Protein AF-A0A662S713-F1 (afdb_monomer)

Structure (mmCIF, N/CA/C/O backbone):
data_AF-A0A662S713-F1
#
_entry.id   AF-A0A662S713-F1
#
loop_
_atom_site.group_PDB
_atom_site.id
_atom_site.type_symbol
_atom_site.label_atom_id
_atom_site.label_alt_id
_atom_site.label_comp_id
_atom_site.label_asym_id
_atom_site.label_entity_id
_atom_site.label_seq_id
_atom_site.pdbx_PDB_ins_code
_atom_site.Cartn_x
_atom_site.Cartn_y
_atom_site.Cartn_z
_atom_site.occupancy
_atom_site.B_iso_or_equiv
_atom_site.auth_seq_id
_atom_site.auth_comp_id
_atom_site.auth_asym_id
_atom_site.auth_atom_id
_atom_site.pdbx_PDB_model_num
ATOM 1 N N . MET A 1 1 ? -29.909 43.912 -51.258 1.00 40.72 1 MET A N 1
ATOM 2 C CA . MET A 1 1 ? -30.857 43.928 -50.119 1.00 40.72 1 MET A CA 1
ATOM 3 C C . MET A 1 1 ? -31.923 42.870 -50.353 1.00 40.72 1 MET A C 1
ATOM 5 O O . MET A 1 1 ? -32.490 42.876 -51.433 1.00 40.72 1 MET A O 1
ATOM 9 N N . ARG A 1 2 ? -32.178 42.007 -49.358 1.00 37.59 2 ARG A N 1
ATOM 10 C CA . ARG A 1 2 ? -33.343 41.101 -49.259 1.00 37.59 2 ARG A CA 1
ATOM 11 C C . ARG A 1 2 ? -33.562 40.145 -50.448 1.00 37.59 2 ARG A C 1
ATOM 13 O O . ARG A 1 2 ? -34.170 40.538 -51.433 1.00 37.59 2 ARG A O 1
ATOM 20 N N . SER A 1 3 ? -33.108 38.889 -50.315 1.00 39.62 3 SER A N 1
ATOM 21 C CA . SER A 1 3 ? -33.811 37.672 -50.821 1.00 39.62 3 SER A CA 1
ATOM 22 C C . SER A 1 3 ? -32.956 36.393 -50.971 1.00 39.62 3 SER A C 1
ATOM 24 O O . SER A 1 3 ? -33.440 35.416 -51.536 1.00 39.62 3 SER A O 1
ATOM 26 N N . ARG A 1 4 ? -31.733 36.310 -50.419 1.00 34.38 4 ARG A N 1
ATOM 27 C CA . ARG A 1 4 ? -30.998 35.020 -50.317 1.00 34.38 4 ARG A CA 1
ATOM 28 C C . ARG A 1 4 ? -30.637 34.549 -48.900 1.00 34.38 4 ARG A C 1
ATOM 30 O O . ARG A 1 4 ? -30.111 33.459 -48.754 1.00 34.38 4 ARG A O 1
ATOM 37 N N . LEU A 1 5 ? -31.048 35.287 -47.865 1.00 37.44 5 LEU A N 1
ATOM 38 C CA . LEU A 1 5 ? -30.897 34.924 -46.442 1.00 37.44 5 LEU A CA 1
ATOM 39 C C . LEU A 1 5 ? -32.191 34.380 -45.790 1.00 37.44 5 LEU A C 1
ATOM 41 O O . LEU A 1 5 ? -32.257 34.226 -44.581 1.00 37.44 5 LEU A O 1
ATOM 45 N N . GLN A 1 6 ? -33.229 34.065 -46.577 1.00 35.69 6 GLN A N 1
ATOM 46 C CA . GLN A 1 6 ? -34.530 33.578 -46.074 1.00 35.69 6 GLN A CA 1
ATOM 47 C C . GLN A 1 6 ? -34.853 32.115 -46.431 1.00 35.69 6 GLN A C 1
ATOM 49 O O . GLN A 1 6 ? -35.952 31.652 -46.145 1.00 35.69 6 GLN A O 1
ATOM 54 N N . ARG A 1 7 ? -33.916 31.369 -47.037 1.00 37.66 7 ARG A N 1
ATOM 55 C CA . ARG A 1 7 ? -34.131 29.957 -47.424 1.00 37.66 7 ARG A CA 1
ATOM 56 C C . ARG A 1 7 ? -33.359 28.918 -46.603 1.00 37.66 7 ARG A C 1
ATOM 58 O O . ARG A 1 7 ? -33.592 27.739 -46.814 1.00 37.66 7 ARG A O 1
ATOM 65 N N . VAL A 1 8 ? -32.534 29.328 -45.637 1.00 37.62 8 VAL A N 1
ATOM 66 C CA . VAL A 1 8 ? -31.865 28.396 -44.699 1.00 37.62 8 VAL A CA 1
ATOM 67 C C . VAL A 1 8 ? -32.557 28.362 -43.325 1.00 37.62 8 VAL A C 1
ATOM 69 O O . VAL A 1 8 ? -32.445 27.386 -42.602 1.00 37.62 8 VAL A O 1
ATOM 72 N N . PHE A 1 9 ? -33.396 29.353 -43.000 1.00 33.38 9 PHE A N 1
ATOM 73 C CA . PHE A 1 9 ? -34.068 29.440 -41.692 1.00 33.38 9 PHE A CA 1
ATOM 74 C C . PHE A 1 9 ? -35.374 28.618 -41.576 1.00 33.38 9 PHE A C 1
ATOM 76 O O . PHE A 1 9 ? -35.947 28.519 -40.500 1.00 33.38 9 PHE A O 1
ATOM 83 N N . TRP A 1 10 ? -35.858 28.017 -42.672 1.00 31.73 10 TRP A N 1
ATOM 84 C CA . TRP A 1 10 ? -37.128 27.264 -42.705 1.00 31.73 10 TRP A CA 1
ATOM 85 C C . TRP A 1 10 ? -36.970 25.743 -42.863 1.00 31.73 10 TRP A C 1
ATOM 87 O O . TRP A 1 10 ? -37.971 25.034 -42.858 1.00 31.73 10 TRP A O 1
ATOM 97 N N . ALA A 1 11 ? -35.739 25.224 -42.949 1.00 33.12 11 ALA A N 1
ATOM 98 C CA . ALA A 1 11 ? -35.483 23.779 -42.925 1.00 33.12 11 ALA A CA 1
ATOM 99 C C . ALA A 1 11 ? -35.277 23.231 -41.496 1.00 33.12 11 ALA A C 1
ATOM 101 O O . ALA A 1 11 ? -35.477 22.044 -41.266 1.00 33.12 11 ALA A O 1
ATOM 102 N N . THR A 1 12 ? -34.970 24.092 -40.519 1.00 34.12 12 THR A N 1
ATOM 103 C CA . THR A 1 12 ? -34.651 23.687 -39.136 1.00 34.12 12 THR A CA 1
ATOM 104 C C . THR A 1 12 ? -35.864 23.677 -38.189 1.00 34.12 12 THR A C 1
ATOM 106 O O . THR A 1 12 ? -35.754 23.225 -37.058 1.00 34.12 12 THR A O 1
ATOM 109 N N . ILE A 1 13 ? -37.048 24.127 -38.630 1.00 33.12 13 ILE A N 1
ATOM 110 C CA . ILE A 1 13 ? -38.259 24.224 -37.778 1.00 33.12 13 ILE A CA 1
ATOM 111 C C . ILE A 1 13 ? -39.271 23.086 -38.053 1.00 33.12 13 ILE A C 1
ATOM 113 O O . ILE A 1 13 ? -40.207 22.877 -37.288 1.00 33.12 13 ILE A O 1
ATOM 117 N N . ALA A 1 14 ? -39.064 22.272 -39.094 1.00 28.70 14 ALA A N 1
ATOM 118 C CA . ALA A 1 14 ? -40.008 21.220 -39.494 1.00 28.70 14 ALA A CA 1
ATOM 119 C C . ALA A 1 14 ? -39.765 19.833 -38.859 1.00 28.70 14 ALA A C 1
ATOM 121 O O . ALA A 1 14 ? -40.581 18.939 -39.059 1.00 28.70 14 ALA A O 1
ATOM 122 N N . ILE A 1 15 ? -38.700 19.647 -38.070 1.00 29.48 15 ILE A N 1
ATOM 123 C CA . ILE A 1 15 ? -38.460 18.399 -37.307 1.00 29.48 15 ILE A CA 1
ATOM 124 C C . ILE A 1 15 ? -38.932 18.532 -35.842 1.00 29.48 15 ILE A C 1
ATOM 126 O O . ILE A 1 15 ? -39.013 17.548 -35.117 1.00 29.48 15 ILE A O 1
ATOM 130 N N . LEU A 1 16 ? -39.367 19.728 -35.424 1.00 27.34 16 LEU A N 1
ATOM 131 C CA . LEU A 1 16 ? -39.729 20.027 -34.033 1.00 27.34 16 LEU A CA 1
ATOM 132 C C . LEU A 1 16 ? -41.238 19.986 -33.710 1.00 27.34 16 LEU A C 1
ATOM 134 O O . LEU A 1 16 ? -41.619 20.311 -32.591 1.00 27.34 16 LEU A O 1
ATOM 138 N N . ILE A 1 17 ? -42.123 19.608 -34.643 1.00 28.62 17 ILE A N 1
ATOM 139 C CA . ILE A 1 17 ? -43.586 19.637 -34.407 1.00 28.62 17 ILE A CA 1
ATOM 140 C C . ILE A 1 17 ? -44.276 18.396 -34.983 1.00 28.62 17 ILE A C 1
ATOM 142 O O . ILE A 1 17 ? -45.159 18.490 -35.836 1.00 28.62 17 ILE A O 1
ATOM 146 N N . LEU A 1 18 ? -43.878 17.205 -34.529 1.00 26.03 18 LEU A N 1
ATOM 147 C CA . LEU A 1 18 ? -44.671 16.003 -34.801 1.00 26.03 18 LEU A CA 1
ATOM 148 C C . LEU A 1 18 ? -44.602 14.917 -33.726 1.00 26.03 18 LEU A C 1
ATOM 150 O O . LEU A 1 18 ? -44.734 13.758 -34.070 1.00 26.03 18 LEU A O 1
ATOM 154 N N . VAL A 1 19 ? -44.488 15.266 -32.439 1.00 27.28 19 VAL A N 1
ATOM 155 C CA . VAL A 1 19 ? -44.989 14.411 -31.340 1.00 27.28 19 VAL A CA 1
ATOM 156 C C . VAL A 1 19 ? -45.385 15.290 -30.141 1.00 27.28 19 VAL A C 1
ATOM 158 O O . VAL A 1 19 ? -44.659 15.407 -29.163 1.00 27.28 19 VAL A O 1
ATOM 161 N N . MET A 1 20 ? -46.545 15.947 -30.205 1.00 25.23 20 MET A N 1
ATOM 162 C CA . MET A 1 20 ? -47.247 16.417 -29.003 1.00 25.23 20 MET A CA 1
ATOM 163 C C . MET A 1 20 ? -48.711 16.007 -29.104 1.00 25.23 20 MET A C 1
ATOM 165 O O . MET A 1 20 ? -49.456 16.509 -29.945 1.00 25.23 20 MET A O 1
ATOM 169 N N . GLY A 1 21 ? -49.108 15.084 -28.234 1.00 22.89 21 GLY A N 1
ATOM 170 C CA . GLY A 1 21 ? -50.483 14.647 -28.074 1.00 22.89 21 GLY A CA 1
ATOM 171 C C . GLY A 1 21 ? -50.649 13.736 -26.860 1.00 22.89 21 GLY A C 1
ATOM 172 O O . GLY A 1 21 ? -50.580 12.523 -27.021 1.00 22.89 21 GLY A O 1
ATOM 173 N N . LEU A 1 22 ? -50.995 14.363 -25.721 1.00 24.77 22 LEU A N 1
ATOM 174 C CA . LEU A 1 22 ? -51.585 13.816 -24.474 1.00 24.77 22 LEU A CA 1
ATOM 175 C C . LEU A 1 22 ? -50.600 13.412 -23.348 1.00 24.77 22 LEU A C 1
ATOM 177 O O . LEU A 1 22 ? -49.468 13.043 -23.627 1.00 24.77 22 LEU A O 1
ATOM 181 N N . PRO A 1 23 ? -51.047 13.395 -22.074 1.00 27.47 23 PRO A N 1
ATOM 182 C CA . PRO A 1 23 ? -51.307 14.530 -21.181 1.00 27.47 23 PRO A CA 1
ATOM 183 C C . PRO A 1 23 ? -50.347 14.533 -19.964 1.00 27.47 23 PRO A C 1
ATOM 185 O O . PRO A 1 23 ? -49.791 13.504 -19.601 1.00 27.47 23 PRO A O 1
ATOM 188 N N . LEU A 1 24 ? -50.176 15.687 -19.309 1.00 30.28 24 LEU A N 1
ATOM 189 C CA . LEU A 1 24 ? -49.345 15.848 -18.104 1.00 30.28 24 LEU A CA 1
ATOM 190 C C . LEU A 1 24 ? -49.832 14.990 -16.918 1.00 30.28 24 LEU A C 1
ATOM 192 O O . LEU A 1 24 ? -51.014 15.073 -16.566 1.00 30.28 24 LEU A O 1
ATOM 196 N N . PRO A 1 25 ? -48.908 14.330 -16.198 1.00 26.52 25 PRO A N 1
ATOM 197 C CA . PRO A 1 25 ? -48.981 14.209 -14.755 1.00 26.52 25 PRO A CA 1
ATOM 198 C C . PRO A 1 25 ? -47.822 14.949 -14.071 1.00 26.52 25 PRO A C 1
ATOM 200 O O . PRO A 1 25 ? -46.749 15.166 -14.627 1.00 26.52 25 PRO A O 1
ATOM 203 N N . LEU A 1 26 ? -48.127 15.365 -12.849 1.00 26.88 26 LEU A N 1
ATOM 204 C CA . LEU A 1 26 ? -47.317 16.115 -11.899 1.00 26.88 26 LEU A CA 1
ATOM 205 C C . LEU A 1 26 ? -45.957 15.461 -11.608 1.00 26.88 26 LEU A C 1
ATOM 207 O O . LEU A 1 26 ? -45.797 14.248 -11.745 1.00 26.88 26 LEU A O 1
ATOM 211 N N . GLY A 1 27 ? -45.009 16.304 -11.187 1.00 30.30 27 GLY A N 1
ATOM 212 C CA . GLY A 1 27 ? -43.621 15.957 -10.906 1.00 30.30 27 GLY A CA 1
ATOM 213 C C . GLY A 1 27 ? -43.426 14.732 -10.012 1.00 30.30 27 GLY A C 1
ATOM 214 O O . GLY A 1 27 ? -44.216 14.442 -9.111 1.00 30.30 27 GLY A O 1
ATOM 215 N N . ARG A 1 28 ? -42.322 14.034 -10.279 1.00 26.59 28 ARG A N 1
ATOM 216 C CA . ARG A 1 28 ? -41.715 13.046 -9.392 1.00 26.59 28 ARG A CA 1
ATOM 217 C C . ARG A 1 28 ? -40.202 13.285 -9.303 1.00 26.59 28 ARG A C 1
ATOM 219 O O . ARG A 1 28 ? -39.646 13.863 -10.236 1.00 26.59 28 ARG A O 1
ATOM 226 N N . PRO A 1 29 ? -39.592 12.894 -8.173 1.00 25.89 29 PRO A N 1
ATOM 227 C CA . PRO A 1 29 ? -38.255 13.293 -7.745 1.00 25.89 29 PRO A CA 1
ATOM 228 C C . PRO A 1 29 ? -37.167 12.593 -8.562 1.00 25.89 29 PRO A C 1
ATOM 230 O O . PRO A 1 29 ? -37.425 11.560 -9.184 1.00 25.89 29 PRO A O 1
ATOM 233 N N . TYR A 1 30 ? -35.953 13.145 -8.512 1.00 24.19 30 TYR A N 1
ATOM 234 C CA . TYR A 1 30 ? -34.727 12.422 -8.840 1.00 24.19 30 TYR A CA 1
ATOM 235 C C . TYR A 1 30 ? -34.705 11.113 -8.035 1.00 24.19 30 TYR A C 1
ATOM 237 O O . TYR A 1 30 ? -34.800 11.136 -6.811 1.00 24.19 30 TYR A O 1
ATOM 245 N N . GLY A 1 31 ? -34.696 9.976 -8.730 1.00 23.06 31 GLY A N 1
ATOM 246 C CA . GLY A 1 31 ? -34.511 8.669 -8.103 1.00 23.06 31 GLY A CA 1
ATOM 247 C C . GLY A 1 31 ? -33.022 8.406 -7.855 1.00 23.06 31 GLY A C 1
ATOM 248 O O . GLY A 1 31 ? -32.203 8.919 -8.621 1.00 23.06 31 GLY A O 1
ATOM 249 N N . PRO A 1 32 ? -32.671 7.616 -6.828 1.00 22.83 32 PRO A N 1
ATOM 250 C CA . PRO A 1 32 ? -31.295 7.209 -6.578 1.00 22.83 32 PRO A CA 1
ATOM 251 C C . PRO A 1 32 ? -30.765 6.367 -7.744 1.00 22.83 32 PRO A C 1
ATOM 253 O O . PRO A 1 32 ? -31.492 5.581 -8.363 1.00 22.83 32 PRO A O 1
ATOM 256 N N . VAL A 1 33 ? -29.487 6.561 -8.056 1.00 22.81 33 VAL A N 1
ATOM 257 C CA . VAL A 1 33 ? -28.731 5.714 -8.977 1.00 22.81 33 VAL A CA 1
ATOM 258 C C . VAL A 1 33 ? -28.546 4.361 -8.288 1.00 22.81 33 VAL A C 1
ATOM 260 O O . VAL A 1 33 ? -27.906 4.273 -7.250 1.00 22.81 33 VAL A O 1
ATOM 263 N N . ASN A 1 34 ? -29.153 3.307 -8.838 1.00 21.14 34 ASN A N 1
ATOM 264 C CA . ASN A 1 34 ? -28.979 1.941 -8.344 1.00 21.14 34 ASN A CA 1
ATOM 265 C C . ASN A 1 34 ? -27.562 1.445 -8.672 1.00 21.14 34 ASN A C 1
ATOM 267 O O . ASN A 1 34 ? -27.252 1.249 -9.850 1.00 21.14 34 ASN A O 1
ATOM 271 N N . ALA A 1 35 ? -26.749 1.168 -7.654 1.00 23.53 35 ALA A N 1
ATOM 272 C CA . ALA A 1 35 ? -25.571 0.317 -7.787 1.00 23.53 35 ALA A CA 1
ATOM 273 C C . ALA A 1 35 ? -26.019 -1.138 -8.045 1.00 23.53 35 ALA A C 1
ATOM 275 O O . ALA A 1 35 ? -26.934 -1.648 -7.396 1.00 23.53 35 ALA A O 1
ATOM 276 N N . GLN A 1 36 ? -25.430 -1.803 -9.041 1.00 21.41 36 GLN A N 1
ATOM 277 C CA . GLN A 1 36 ? -25.658 -3.227 -9.316 1.00 21.41 36 GLN A CA 1
ATOM 278 C C . GLN A 1 36 ? -24.570 -4.068 -8.619 1.00 21.41 36 GLN A C 1
ATOM 280 O O . GLN A 1 36 ? -23.398 -3.712 -8.723 1.00 21.41 36 GLN A O 1
ATOM 285 N N . PRO A 1 37 ? -24.921 -5.189 -7.962 1.00 25.36 37 PRO A N 1
ATOM 286 C CA . PRO A 1 37 ? -23.960 -6.102 -7.346 1.00 25.36 37 PRO A CA 1
ATOM 287 C C . PRO A 1 37 ? -23.354 -7.064 -8.384 1.00 25.36 37 PRO A C 1
ATOM 289 O O . PRO A 1 37 ? -24.068 -7.575 -9.250 1.00 25.36 37 PRO A O 1
ATOM 292 N N . SER A 1 38 ? -22.055 -7.354 -8.274 1.00 25.34 38 SER A N 1
ATOM 293 C CA . SER A 1 38 ? -21.380 -8.423 -9.031 1.00 25.34 38 SER A CA 1
ATOM 294 C C . SER A 1 38 ? -21.269 -9.703 -8.175 1.00 25.34 38 SER A C 1
ATOM 296 O O . SER A 1 38 ? -20.995 -9.579 -6.980 1.00 25.34 38 SER A O 1
ATOM 298 N N . PRO A 1 39 ? -21.508 -10.916 -8.721 1.00 26.09 39 PRO A N 1
ATOM 299 C CA . PRO A 1 39 ? -21.617 -12.152 -7.944 1.00 26.09 39 PRO A CA 1
ATOM 300 C C . PRO A 1 39 ? -20.309 -12.967 -7.849 1.00 26.09 39 PRO A C 1
ATOM 302 O O . PRO A 1 39 ? -19.589 -13.103 -8.832 1.00 26.09 39 PRO A O 1
ATOM 305 N N . ASP A 1 40 ? -20.106 -13.573 -6.670 1.00 25.20 40 ASP A N 1
ATOM 306 C CA . ASP A 1 40 ? -19.357 -14.802 -6.332 1.00 25.20 40 ASP A CA 1
ATOM 307 C C . ASP A 1 40 ? -17.987 -15.091 -6.990 1.00 25.20 40 ASP A C 1
ATOM 309 O O . ASP A 1 40 ? -17.890 -15.415 -8.169 1.00 25.20 40 ASP A O 1
ATOM 313 N N . THR A 1 41 ? -16.940 -15.245 -6.167 1.00 22.75 41 THR A N 1
ATOM 314 C CA . THR A 1 41 ? -16.332 -16.573 -5.917 1.00 22.75 41 THR A CA 1
ATOM 315 C C . THR A 1 41 ? -15.443 -16.571 -4.666 1.00 22.75 41 THR A C 1
ATOM 317 O O . THR A 1 41 ? -14.595 -15.712 -4.458 1.00 22.75 41 THR A O 1
ATOM 320 N N . SER A 1 42 ? -15.665 -17.590 -3.838 1.00 26.84 42 SER A N 1
ATOM 321 C CA . SER A 1 42 ? -14.998 -17.918 -2.580 1.00 26.84 42 SER A CA 1
ATOM 322 C C . SER A 1 42 ? -13.562 -18.433 -2.768 1.00 26.84 42 SER A C 1
ATOM 324 O O . SER A 1 42 ? -13.391 -19.509 -3.346 1.00 26.84 42 SER A O 1
ATOM 326 N N . ALA A 1 43 ? -12.554 -17.749 -2.215 1.00 21.38 43 ALA A N 1
ATOM 327 C CA . ALA A 1 43 ? -11.276 -18.340 -1.794 1.00 21.38 43 ALA A CA 1
ATOM 328 C C . ALA A 1 43 ? -10.490 -17.366 -0.891 1.00 21.38 43 ALA A C 1
ATOM 330 O O . ALA A 1 43 ? -10.440 -16.173 -1.156 1.00 21.38 43 ALA A O 1
ATOM 331 N N . VAL A 1 44 ? -9.916 -17.928 0.174 1.00 21.02 44 VAL A N 1
ATOM 332 C CA . VAL A 1 44 ? -9.175 -17.332 1.303 1.00 21.02 44 VAL A CA 1
ATOM 333 C C . VAL A 1 44 ? -8.115 -16.288 0.895 1.00 21.02 44 VAL A C 1
ATOM 335 O O . VAL A 1 44 ? -7.332 -16.550 -0.015 1.00 21.02 44 VAL A O 1
ATOM 338 N N . THR A 1 45 ? -8.039 -15.168 1.635 1.00 23.77 45 THR A N 1
ATOM 339 C CA . THR A 1 45 ? -7.065 -14.069 1.457 1.00 23.77 45 THR A CA 1
ATOM 340 C C . THR A 1 45 ? -6.236 -13.813 2.743 1.00 23.77 45 THR A C 1
ATOM 342 O O . THR A 1 45 ? -6.814 -13.738 3.835 1.00 23.77 45 THR A O 1
ATOM 345 N N . PRO A 1 46 ? -4.895 -13.699 2.648 1.00 23.89 46 PRO A N 1
ATOM 346 C CA . PRO A 1 46 ? -3.961 -13.319 3.724 1.00 23.89 46 PRO A CA 1
ATOM 347 C C . PRO A 1 46 ? -3.907 -11.798 3.978 1.00 23.89 46 PRO A C 1
ATOM 349 O O . PRO A 1 46 ? -4.530 -11.015 3.276 1.00 23.89 46 PRO A O 1
ATOM 352 N N . VAL A 1 47 ? -3.161 -11.422 5.017 1.00 25.88 47 VAL A N 1
ATOM 353 C CA . VAL A 1 47 ? -2.964 -10.072 5.573 1.00 25.88 47 VAL A CA 1
ATOM 354 C C . VAL A 1 47 ? -2.555 -9.039 4.517 1.00 25.88 47 VAL A C 1
ATOM 356 O O . VAL A 1 47 ? -1.471 -9.137 3.953 1.00 25.88 47 VAL A O 1
ATOM 359 N N . ASP A 1 48 ? -3.404 -8.036 4.315 1.00 30.06 48 ASP A N 1
ATOM 360 C CA . ASP A 1 48 ? -3.078 -6.766 3.662 1.00 30.06 48 ASP A CA 1
ATOM 361 C C . ASP A 1 48 ? -2.558 -5.812 4.747 1.00 30.06 48 ASP A C 1
ATOM 363 O O . ASP A 1 48 ? -3.223 -5.669 5.768 1.00 30.06 48 ASP A O 1
ATOM 367 N N . GLY A 1 49 ? -1.364 -5.243 4.587 1.00 28.70 49 GLY A N 1
ATOM 368 C CA . GLY A 1 49 ? -0.753 -4.264 5.493 1.00 28.70 49 GLY A CA 1
ATOM 369 C C . GLY A 1 49 ? -0.570 -2.891 4.841 1.00 28.70 49 GLY A C 1
ATOM 370 O O . GLY A 1 49 ? 0.177 -2.086 5.382 1.00 28.70 49 GLY A O 1
ATOM 371 N N . SER A 1 50 ? -1.194 -2.632 3.680 1.00 28.44 50 SER A N 1
ATOM 372 C CA . SER A 1 50 ? -1.193 -1.344 2.971 1.00 28.44 50 SER A CA 1
ATOM 373 C C . SER A 1 50 ? -1.610 -0.193 3.882 1.00 28.44 50 SER A C 1
ATOM 375 O O . SER A 1 50 ? -2.694 -0.276 4.459 1.00 28.44 50 SER A O 1
ATOM 377 N N . VAL A 1 51 ? -0.833 0.898 3.917 1.00 29.23 51 VAL A N 1
ATOM 378 C CA . VAL A 1 51 ? -1.435 2.231 4.063 1.00 29.23 51 VAL A CA 1
ATOM 379 C C . VAL A 1 51 ? -2.314 2.411 2.832 1.00 29.23 51 VAL A C 1
ATOM 381 O O . VAL A 1 51 ? -1.810 2.604 1.722 1.00 29.23 51 VAL A O 1
ATOM 384 N N . ARG A 1 52 ? -3.628 2.219 2.983 1.00 29.59 52 ARG A N 1
ATOM 385 C CA . ARG A 1 52 ? -4.562 2.563 1.911 1.00 29.59 52 ARG A CA 1
ATOM 386 C C . ARG A 1 52 ? -4.825 4.046 1.997 1.00 29.59 52 ARG A C 1
ATOM 388 O O . ARG A 1 52 ? -5.705 4.482 2.727 1.00 29.59 52 ARG A O 1
ATOM 395 N N . GLU A 1 53 ? -4.126 4.796 1.165 1.00 28.55 53 GLU A N 1
ATOM 396 C CA . GLU A 1 53 ? -4.537 6.149 0.831 1.00 28.55 53 GLU A CA 1
ATOM 397 C C . GLU A 1 53 ? -5.925 6.074 0.157 1.00 28.55 53 GLU A C 1
ATOM 399 O O . GLU A 1 53 ? -6.064 5.797 -1.038 1.00 28.55 53 GLU A O 1
ATOM 404 N N . VAL A 1 54 ? -6.999 6.249 0.929 1.00 29.38 54 VAL A N 1
ATOM 405 C CA . VAL A 1 54 ? -8.329 6.499 0.370 1.00 29.38 54 VAL A CA 1
ATOM 406 C C . VAL A 1 54 ? -8.347 7.963 -0.039 1.00 29.38 54 VAL A C 1
ATOM 408 O O . VAL A 1 54 ? -8.821 8.827 0.691 1.00 29.38 54 VAL A O 1
ATOM 411 N N . ARG A 1 55 ? -7.824 8.256 -1.234 1.00 28.22 55 ARG A N 1
ATOM 412 C CA . ARG A 1 55 ? -8.021 9.572 -1.841 1.00 28.22 55 ARG A CA 1
ATOM 413 C C . ARG A 1 55 ? -9.479 9.723 -2.243 1.00 28.22 55 ARG A C 1
ATOM 415 O O . ARG A 1 55 ? -9.922 9.150 -3.242 1.00 28.22 55 ARG A O 1
ATOM 422 N N . VAL A 1 56 ? -10.215 10.563 -1.522 1.00 29.97 56 VAL A N 1
ATOM 423 C CA . VAL A 1 56 ? -11.386 11.216 -2.106 1.00 29.97 56 VAL A CA 1
ATOM 424 C C . VAL A 1 56 ? -10.842 12.182 -3.157 1.00 29.97 56 VAL A C 1
ATOM 426 O O . VAL A 1 56 ? -10.149 13.146 -2.850 1.00 29.97 56 VAL A O 1
ATOM 429 N N . LEU A 1 57 ? -11.049 11.859 -4.432 1.00 23.83 57 LEU A N 1
ATOM 430 C CA . LEU A 1 57 ? -10.446 12.594 -5.540 1.00 23.83 57 LEU A CA 1
ATOM 431 C C . LEU A 1 57 ? -10.820 14.083 -5.513 1.00 23.83 57 LEU A C 1
ATOM 433 O O . LEU A 1 57 ? -11.972 14.437 -5.754 1.00 23.83 57 LEU A O 1
ATOM 437 N N . GLY A 1 58 ? -9.809 14.934 -5.300 1.00 24.91 58 GLY A N 1
ATOM 438 C CA . GLY A 1 58 ? -9.931 16.390 -5.287 1.00 24.91 58 GLY A CA 1
ATOM 439 C C . GLY A 1 58 ? -10.122 16.993 -3.897 1.00 24.91 58 GLY A C 1
ATOM 440 O O . GLY A 1 58 ? -10.890 17.936 -3.792 1.00 24.91 58 GLY A O 1
ATOM 441 N N . GLN A 1 59 ? -9.459 16.506 -2.846 1.00 29.89 59 GLN A N 1
ATOM 442 C CA . GLN A 1 59 ? -9.623 16.987 -1.461 1.00 29.89 59 GLN A CA 1
ATOM 443 C C . GLN A 1 59 ? -8.251 17.313 -0.815 1.00 29.89 59 GLN A C 1
ATOM 445 O O . GLN A 1 59 ? -7.263 16.682 -1.168 1.00 29.89 59 GLN A O 1
ATOM 450 N N . SER A 1 60 ? -8.173 18.370 0.005 1.00 32.22 60 SER A N 1
ATOM 451 C CA . SER A 1 60 ? -7.002 18.818 0.791 1.00 32.22 60 SER A CA 1
ATOM 452 C C . SER A 1 60 ? -7.506 18.922 2.205 1.00 32.22 60 SER A C 1
ATOM 454 O O . SER A 1 60 ? -8.391 19.748 2.400 1.00 32.22 60 SER A O 1
ATOM 456 N N . VAL A 1 61 ? -6.981 18.149 3.157 1.00 36.12 61 VAL A N 1
ATOM 457 C CA . VAL A 1 61 ? -7.404 18.210 4.568 1.00 36.12 61 VAL A CA 1
ATOM 458 C C . VAL A 1 61 ? -7.072 19.610 5.135 1.00 36.12 61 VAL A C 1
ATOM 460 O O . VAL A 1 61 ? -5.987 20.130 4.891 1.00 36.12 61 VAL A O 1
ATOM 463 N N . GLY A 1 62 ? -8.049 20.304 5.724 1.00 32.78 62 GLY A N 1
ATOM 464 C CA . GLY A 1 62 ? -8.000 21.739 6.005 1.00 32.78 62 GLY A CA 1
ATOM 465 C C . GLY A 1 62 ? -6.869 22.136 6.954 1.00 32.78 62 GLY A C 1
ATOM 466 O O . GLY A 1 62 ? -6.375 21.332 7.738 1.00 32.78 62 GLY A O 1
ATOM 467 N N . ASP A 1 63 ? -6.468 23.410 6.904 1.00 30.41 63 ASP A N 1
ATOM 468 C CA . ASP A 1 63 ? -5.492 23.981 7.841 1.00 30.41 63 ASP A CA 1
ATOM 469 C C . ASP A 1 63 ? -6.030 23.834 9.288 1.00 30.41 63 ASP A C 1
ATOM 471 O O . ASP A 1 63 ? -7.206 24.144 9.510 1.00 30.41 63 ASP A O 1
ATOM 475 N N . PRO A 1 64 ? -5.230 23.440 10.306 1.00 32.09 64 PRO A N 1
ATOM 476 C CA . PRO A 1 64 ? -5.675 23.231 11.694 1.00 32.09 64 PRO A CA 1
ATOM 477 C C . PRO A 1 64 ? -6.051 24.529 12.432 1.00 32.09 64 PRO A C 1
ATOM 479 O O . PRO A 1 64 ? -5.949 24.617 13.660 1.00 32.09 64 PRO A O 1
ATOM 482 N N . GLY A 1 65 ? -6.451 25.566 11.697 1.00 25.78 65 GLY A N 1
ATOM 483 C CA . GLY A 1 65 ? -6.807 26.904 12.140 1.00 25.78 65 GLY A CA 1
ATOM 484 C C . GLY A 1 65 ? -8.103 26.963 12.946 1.00 25.78 65 GLY A C 1
ATOM 485 O O . GLY A 1 65 ? -8.966 27.776 12.647 1.00 25.78 65 GLY A O 1
ATOM 486 N N . GLY A 1 66 ? -8.189 26.167 14.012 1.00 30.88 66 GLY A N 1
ATOM 487 C CA . GLY A 1 66 ? -9.178 26.269 15.075 1.00 30.88 66 GLY A CA 1
ATOM 488 C C . GLY A 1 66 ? -10.424 25.417 14.854 1.00 30.88 66 GLY A C 1
ATOM 489 O O . GLY A 1 66 ? -11.388 25.908 14.287 1.00 30.88 66 GLY A O 1
ATOM 490 N N . TYR A 1 67 ? -10.414 24.226 15.467 1.00 38.69 67 TYR A N 1
ATOM 491 C CA . TYR A 1 67 ? -11.554 23.328 15.743 1.00 38.69 67 TYR A CA 1
ATOM 492 C C . TYR A 1 67 ? -12.086 22.478 14.565 1.00 38.69 67 TYR A C 1
ATOM 494 O O . TYR A 1 67 ? -12.895 22.973 13.792 1.00 38.69 67 TYR A O 1
ATOM 502 N N . PRO A 1 68 ? -11.707 21.177 14.496 1.00 30.52 68 PRO A N 1
ATOM 503 C CA . PRO A 1 68 ? -12.559 20.169 13.839 1.00 30.52 68 PRO A CA 1
ATOM 504 C C . PRO A 1 68 ? -12.666 18.802 14.567 1.00 30.52 68 PRO A C 1
ATOM 506 O O . PRO A 1 68 ? -12.914 17.768 13.955 1.00 30.52 68 PRO A O 1
ATOM 509 N N . PHE A 1 69 ? -12.489 18.759 15.892 1.00 33.91 69 PHE A N 1
ATOM 510 C CA . PHE A 1 69 ? -12.886 17.624 16.743 1.00 33.91 69 PHE A CA 1
ATOM 511 C C . PHE A 1 69 ? -13.319 18.176 18.102 1.00 33.91 69 PHE A C 1
ATOM 513 O O . PHE A 1 69 ? -12.516 18.839 18.767 1.00 33.91 69 PHE A O 1
ATOM 520 N N . ALA A 1 70 ? -14.507 17.825 18.599 1.00 30.17 70 ALA A N 1
ATOM 521 C CA . ALA A 1 70 ? -14.593 17.706 20.049 1.00 30.17 70 ALA A CA 1
ATOM 522 C C . ALA A 1 70 ? -13.727 16.566 20.487 1.00 30.17 70 ALA A C 1
ATOM 524 O O . ALA A 1 70 ? -14.078 15.414 20.244 1.00 30.17 70 ALA A O 1
ATOM 525 N N . GLY A 1 71 ? -12.684 16.895 21.236 1.00 35.12 71 GLY A N 1
ATOM 526 C CA . GLY A 1 71 ? -11.961 15.929 22.040 1.00 35.12 71 GLY A CA 1
ATOM 527 C C . GLY A 1 71 ? -11.179 14.940 21.170 1.00 35.12 71 GLY A C 1
ATOM 528 O O . GLY A 1 71 ? -11.710 14.244 20.326 1.00 35.12 71 GLY A O 1
ATOM 529 N N . TRP A 1 72 ? -9.916 14.643 21.404 1.00 45.06 72 TRP A N 1
ATOM 530 C CA . TRP A 1 72 ? -9.449 14.005 22.634 1.00 45.06 72 TRP A CA 1
ATOM 531 C C . TRP A 1 72 ? -10.338 12.823 23.157 1.00 45.06 72 TRP A C 1
ATOM 533 O O . TRP A 1 72 ? -9.866 12.097 24.023 1.00 45.06 72 TRP A O 1
ATOM 543 N N . TYR A 1 73 ? -11.582 12.592 22.664 1.00 51.69 73 TYR A N 1
ATOM 544 C CA . TYR A 1 73 ? -12.633 11.748 23.287 1.00 51.69 73 TYR A CA 1
ATOM 545 C C . TYR A 1 73 ? -13.651 11.073 22.318 1.00 51.69 73 TYR A C 1
ATOM 547 O O . TYR A 1 73 ? -14.714 10.624 22.764 1.00 51.69 73 TYR A O 1
ATOM 555 N N . THR A 1 74 ? -13.398 10.983 21.008 1.00 59.72 74 THR A N 1
ATOM 556 C CA . THR A 1 74 ? -14.326 10.315 20.064 1.00 59.72 74 THR A CA 1
ATOM 557 C C . THR A 1 74 ? -13.851 8.908 19.697 1.00 59.72 74 THR A C 1
ATOM 559 O O . THR A 1 74 ? -12.758 8.731 19.177 1.00 59.72 74 THR A O 1
ATOM 562 N N . ASP A 1 75 ? -14.685 7.899 19.980 1.00 65.44 75 ASP A N 1
ATOM 563 C CA . ASP A 1 75 ? -14.481 6.515 19.536 1.00 65.44 75 ASP A CA 1
ATOM 564 C C . ASP A 1 75 ? -14.929 6.401 18.072 1.00 65.44 75 ASP A C 1
ATOM 566 O O . ASP A 1 75 ? -16.124 6.338 17.774 1.00 65.44 75 ASP A O 1
ATOM 570 N N . SER A 1 76 ? -13.965 6.436 17.155 1.00 73.25 76 SER A N 1
ATOM 571 C CA . SER A 1 76 ? -14.204 6.458 15.705 1.00 73.25 76 SER A CA 1
ATOM 572 C C . SER A 1 76 ? -14.292 5.064 15.076 1.00 73.25 76 SER A C 1
ATOM 574 O O . SER A 1 76 ? -14.267 4.946 13.851 1.00 73.25 76 SER A O 1
ATOM 576 N N . ALA A 1 77 ? -14.387 4.006 15.891 1.00 77.25 77 ALA A N 1
ATOM 577 C CA . ALA A 1 77 ? -14.542 2.629 15.432 1.00 77.25 77 ALA A CA 1
ATOM 578 C C . ALA A 1 77 ? -15.576 1.848 16.252 1.00 77.25 77 ALA A C 1
ATOM 580 O O . ALA A 1 77 ? -15.596 1.882 17.482 1.00 77.25 77 ALA A O 1
ATOM 581 N N . VAL A 1 78 ? -16.405 1.064 15.567 1.00 79.81 78 VAL A N 1
ATOM 582 C CA . VAL A 1 78 ? -17.356 0.127 16.182 1.00 79.81 78 VAL A CA 1
ATOM 583 C C . VAL A 1 78 ? -17.342 -1.208 15.453 1.00 79.81 78 VAL A C 1
ATOM 585 O O . VAL A 1 78 ? -16.981 -1.276 14.283 1.00 79.81 78 VAL A O 1
ATOM 588 N N . VAL A 1 79 ? -17.759 -2.278 16.130 1.00 75.31 79 VAL A N 1
ATOM 589 C CA . VAL A 1 79 ? -17.876 -3.615 15.535 1.00 75.31 79 VAL A CA 1
ATOM 590 C C . VAL A 1 79 ? -19.286 -4.148 15.763 1.00 75.31 79 VAL A C 1
ATOM 592 O O . VAL A 1 79 ? -19.736 -4.259 16.904 1.00 75.31 79 VAL A O 1
ATOM 595 N N . ASP A 1 80 ? -19.989 -4.492 14.686 1.00 75.81 80 ASP A N 1
ATOM 596 C CA . ASP A 1 80 ? -21.213 -5.286 14.747 1.00 75.81 80 ASP A CA 1
ATOM 597 C C . ASP A 1 80 ? -20.850 -6.767 14.844 1.00 75.81 80 ASP A C 1
ATOM 599 O O . ASP A 1 80 ? -20.489 -7.385 13.847 1.00 75.81 80 ASP A O 1
ATOM 603 N N . GLY A 1 81 ? -20.987 -7.355 16.033 1.00 60.88 81 GLY A N 1
ATOM 604 C CA . GLY A 1 81 ? -20.751 -8.787 16.245 1.00 60.88 81 GLY A CA 1
ATOM 605 C C . GLY A 1 81 ? -21.803 -9.718 15.622 1.00 60.88 81 GLY A C 1
ATOM 606 O O . GLY A 1 81 ? -21.701 -10.928 15.783 1.00 60.88 81 GLY A O 1
ATOM 607 N N . SER A 1 82 ? -22.855 -9.195 14.976 1.00 63.97 82 SER A N 1
ATOM 608 C CA . SER A 1 82 ? -23.881 -10.010 14.304 1.00 63.97 82 SER A CA 1
ATOM 609 C C . SER A 1 82 ? -23.635 -10.192 12.808 1.00 63.97 82 SER A C 1
ATOM 611 O O . SER A 1 82 ? -23.954 -11.246 12.254 1.00 63.97 82 SER A O 1
ATOM 613 N N . THR A 1 83 ? -23.065 -9.177 12.159 1.00 61.53 83 THR A N 1
ATOM 614 C CA . THR A 1 83 ? -22.609 -9.224 10.763 1.00 61.53 83 THR A CA 1
ATOM 615 C C . THR A 1 83 ? -21.093 -9.286 10.658 1.00 61.53 83 THR A C 1
ATOM 617 O O . THR A 1 83 ? -20.552 -9.155 9.559 1.00 61.53 83 THR A O 1
ATOM 620 N N . ASP A 1 84 ? -20.432 -9.431 11.808 1.00 67.06 84 ASP A N 1
ATOM 621 C CA . ASP A 1 84 ? -18.993 -9.371 11.997 1.00 67.06 84 ASP A CA 1
ATOM 622 C C . ASP A 1 84 ? -18.386 -8.194 11.207 1.00 67.06 84 ASP A C 1
ATOM 624 O O . ASP A 1 84 ? -17.506 -8.359 10.377 1.00 67.06 84 ASP A O 1
ATOM 628 N N . THR A 1 85 ? -18.943 -6.990 11.344 1.00 71.75 85 THR A N 1
ATOM 629 C CA . THR A 1 85 ? -18.532 -5.828 10.537 1.00 71.75 85 THR A CA 1
ATOM 630 C C . THR A 1 85 ? -17.897 -4.763 11.412 1.00 71.75 85 THR A C 1
ATOM 632 O O . THR A 1 85 ? -18.562 -4.252 12.305 1.00 71.75 85 THR A O 1
ATOM 635 N N . ALA A 1 86 ? -16.644 -4.397 11.154 1.00 74.75 86 ALA A N 1
ATOM 636 C CA . ALA A 1 86 ? -16.033 -3.203 11.721 1.00 74.75 86 ALA A CA 1
ATOM 637 C C . ALA A 1 86 ? -16.398 -1.973 10.879 1.00 74.75 86 ALA A C 1
ATOM 639 O O . ALA A 1 86 ? -16.374 -2.024 9.649 1.00 74.75 86 ALA A O 1
ATOM 640 N N . ILE A 1 87 ? -16.746 -0.873 11.536 1.00 77.62 87 ILE A N 1
ATOM 641 C CA . ILE A 1 87 ? -17.086 0.399 10.905 1.00 77.62 87 ILE A CA 1
ATOM 642 C C . ILE A 1 87 ? -16.188 1.488 11.484 1.00 77.62 87 ILE A C 1
ATOM 644 O O . ILE A 1 87 ? -16.039 1.559 12.702 1.00 77.62 87 ILE A O 1
ATOM 648 N N . PHE A 1 88 ? -15.633 2.333 10.617 1.00 73.56 88 PHE A N 1
ATOM 649 C CA . PHE A 1 88 ? -14.750 3.449 10.970 1.00 73.56 88 PHE A CA 1
ATOM 650 C C . PHE A 1 88 ? -15.312 4.772 10.445 1.00 73.56 88 PHE A C 1
ATOM 652 O O . PHE A 1 88 ? -15.953 4.770 9.393 1.00 73.56 88 PHE A O 1
ATOM 659 N N . ALA A 1 89 ? -15.064 5.884 11.143 1.00 72.75 89 ALA A N 1
ATOM 660 C CA . ALA A 1 89 ? -15.512 7.226 10.759 1.00 72.75 89 ALA A CA 1
ATOM 661 C C . ALA A 1 89 ? -14.375 8.265 10.822 1.00 72.75 89 ALA A C 1
ATOM 663 O O . ALA A 1 89 ? -13.555 8.209 11.736 1.00 72.75 89 ALA A O 1
ATOM 664 N N . TRP A 1 90 ? -14.329 9.222 9.884 1.00 68.25 90 TRP A N 1
ATOM 665 C CA . TRP A 1 90 ? -13.355 10.332 9.887 1.00 68.25 90 TRP A CA 1
ATOM 666 C C . TRP A 1 90 ? -13.883 11.590 9.168 1.00 68.25 90 TRP A C 1
ATOM 668 O O . TRP A 1 90 ? -14.908 11.530 8.486 1.00 68.25 90 TRP A O 1
ATOM 678 N N . VAL A 1 91 ? -13.190 12.726 9.328 1.00 63.19 91 VAL A N 1
ATOM 679 C CA . VAL A 1 91 ? -13.490 14.023 8.680 1.00 63.19 91 VAL A CA 1
ATOM 680 C C . VAL A 1 91 ? -12.445 14.327 7.591 1.00 63.19 91 VAL A C 1
ATOM 682 O O . VAL A 1 91 ? -11.273 14.008 7.779 1.00 63.19 91 VAL A O 1
ATOM 685 N N . SER A 1 92 ? -12.840 14.920 6.457 1.00 54.44 92 SER A N 1
ATOM 686 C CA . SER A 1 92 ? -11.936 15.360 5.368 1.00 54.44 92 SER A CA 1
ATOM 687 C C . SER A 1 92 ? -12.521 16.555 4.576 1.00 54.44 92 SER A C 1
ATOM 689 O O . SER A 1 92 ? -13.736 16.740 4.591 1.00 54.44 92 SER A O 1
ATOM 691 N N . THR A 1 93 ? -11.693 17.374 3.904 1.00 49.56 93 THR A N 1
ATOM 692 C CA . THR A 1 93 ? -12.075 18.650 3.231 1.00 49.56 93 THR A CA 1
ATOM 693 C C . THR A 1 93 ? -11.839 18.678 1.720 1.00 49.56 93 THR A C 1
ATOM 695 O O . THR A 1 93 ? -10.790 18.280 1.226 1.00 49.56 93 THR A O 1
ATOM 698 N N . ASP A 1 94 ? -12.770 19.264 0.965 1.00 43.97 94 ASP A N 1
ATOM 699 C CA . ASP A 1 94 ? -12.718 19.343 -0.506 1.00 43.97 94 ASP A CA 1
ATOM 700 C C . ASP A 1 94 ? -11.789 20.452 -1.067 1.00 43.97 94 ASP A C 1
ATOM 702 O O . ASP A 1 94 ? -11.880 21.610 -0.657 1.00 43.97 94 ASP A O 1
ATOM 706 N N . THR A 1 95 ? -10.952 20.150 -2.082 1.00 37.91 95 THR A N 1
ATOM 707 C CA . THR A 1 95 ? -10.084 21.139 -2.774 1.00 37.91 95 THR A CA 1
ATOM 708 C C . THR A 1 95 ? -10.863 22.149 -3.613 1.00 37.91 95 THR A C 1
ATOM 710 O O . THR A 1 95 ? -10.286 23.144 -4.057 1.00 37.91 95 THR A O 1
ATOM 713 N N . GLN A 1 96 ? -12.154 21.929 -3.878 1.00 37.06 96 GLN A N 1
ATOM 714 C CA . GLN A 1 96 ? -12.959 22.843 -4.691 1.00 37.06 96 GLN A CA 1
ATOM 715 C C . GLN A 1 96 ? -13.653 23.958 -3.891 1.00 37.06 96 GLN A C 1
ATOM 717 O O . GLN A 1 96 ? -14.320 24.790 -4.516 1.00 37.06 96 GLN A O 1
ATOM 722 N N . GLY A 1 97 ? -13.480 24.050 -2.561 1.00 40.94 97 GLY A N 1
ATOM 723 C CA . GLY A 1 97 ? -14.177 25.096 -1.801 1.00 40.94 97 GLY A CA 1
ATOM 724 C C . GLY A 1 97 ? -13.882 25.327 -0.314 1.00 40.94 97 GLY A C 1
ATOM 725 O O . GLY A 1 97 ? -14.664 26.080 0.258 1.00 40.94 97 GLY A O 1
ATOM 726 N N . ASP A 1 98 ? -12.826 24.764 0.291 1.00 48.38 98 ASP A N 1
ATOM 727 C CA . ASP A 1 98 ? -12.498 24.908 1.733 1.00 48.38 98 ASP A CA 1
ATOM 728 C C . ASP A 1 98 ? -13.634 24.432 2.668 1.00 48.38 98 ASP A C 1
ATOM 730 O O . ASP A 1 98 ? -14.149 25.213 3.467 1.00 48.38 98 ASP A O 1
ATOM 734 N N . ARG A 1 99 ? -14.096 23.181 2.521 1.00 52.47 99 ARG A N 1
ATOM 735 C CA . ARG A 1 99 ? -15.306 22.682 3.203 1.00 52.47 99 ARG A CA 1
ATOM 736 C C . ARG A 1 99 ? -15.205 21.223 3.677 1.00 52.47 99 ARG A C 1
ATOM 738 O O . ARG A 1 99 ? -14.853 20.361 2.867 1.00 52.47 99 ARG A O 1
ATOM 745 N N . ASP A 1 100 ? -15.521 20.967 4.951 1.00 58.31 100 ASP A N 1
ATOM 746 C CA . ASP A 1 100 ? -15.364 19.705 5.702 1.00 58.31 100 ASP A CA 1
ATOM 747 C C . ASP A 1 100 ? -16.552 18.724 5.503 1.00 58.31 100 ASP A C 1
ATOM 749 O O . ASP A 1 100 ? -17.716 19.120 5.432 1.00 58.31 100 ASP A O 1
ATOM 753 N N . ALA A 1 101 ? -16.288 17.411 5.467 1.00 59.25 101 ALA A N 1
ATOM 754 C CA . ALA A 1 101 ? -17.289 16.340 5.370 1.00 59.25 101 ALA A CA 1
ATOM 755 C C . ALA A 1 101 ? -16.935 15.113 6.238 1.00 59.25 101 ALA A C 1
ATOM 757 O O . ALA A 1 101 ? -15.763 14.806 6.439 1.00 59.25 101 ALA A O 1
ATOM 758 N N . VAL A 1 102 ? -17.954 14.377 6.711 1.00 66.38 102 VAL A N 1
ATOM 759 C CA . VAL A 1 102 ? -17.802 13.107 7.459 1.00 66.38 102 VAL A CA 1
ATOM 760 C C . VAL A 1 102 ? -17.945 11.902 6.531 1.00 66.38 102 VAL A C 1
ATOM 762 O O . VAL A 1 102 ? -18.912 11.821 5.767 1.00 66.38 102 VAL A O 1
ATOM 765 N N . TYR A 1 103 ? -17.039 10.937 6.667 1.00 67.06 103 TYR A N 1
ATOM 766 C CA . TYR A 1 103 ? -16.978 9.705 5.883 1.00 67.06 103 TYR A CA 1
ATOM 767 C C . TYR A 1 103 ? -17.025 8.455 6.767 1.00 67.06 103 TYR A C 1
ATOM 769 O O . TYR A 1 103 ? -16.576 8.481 7.913 1.00 67.06 103 TYR A O 1
ATOM 777 N N . LEU A 1 104 ? -17.555 7.355 6.220 1.00 65.31 104 LEU A N 1
ATOM 778 C CA . LEU A 1 104 ? -17.608 6.037 6.863 1.00 65.31 104 LEU A CA 1
ATOM 779 C C . LEU A 1 104 ? -16.900 4.963 6.028 1.00 65.31 104 LEU A C 1
ATOM 781 O O . LEU A 1 104 ? -16.896 5.030 4.804 1.00 65.31 104 LEU A O 1
ATOM 785 N N . MET A 1 105 ? -16.355 3.937 6.683 1.00 64.75 105 MET A N 1
ATOM 786 C CA . MET A 1 105 ? -15.798 2.738 6.045 1.00 64.75 105 MET A CA 1
ATOM 787 C C . MET A 1 105 ? -16.356 1.474 6.703 1.00 64.75 105 MET A C 1
ATOM 789 O O . MET A 1 105 ? -16.306 1.358 7.922 1.00 64.75 105 MET A O 1
ATOM 793 N N . PHE A 1 106 ? -16.831 0.512 5.901 1.00 67.44 106 PHE A N 1
ATOM 794 C CA . PHE A 1 106 ? -17.461 -0.737 6.355 1.00 67.44 106 PHE A CA 1
ATOM 795 C C . PHE A 1 106 ? -16.623 -1.967 5.982 1.00 67.44 106 PHE A C 1
ATOM 797 O O . PHE A 1 106 ? -16.353 -2.224 4.805 1.00 67.44 106 PHE A O 1
ATOM 804 N N . MET A 1 107 ? -16.257 -2.772 6.978 1.00 60.56 107 MET A N 1
ATOM 805 C CA . MET A 1 107 ? -15.332 -3.900 6.850 1.00 60.56 107 MET A CA 1
ATOM 806 C C . MET A 1 107 ? -15.907 -5.191 7.438 1.00 60.56 107 MET A C 1
ATOM 808 O O . MET A 1 107 ? -15.947 -5.348 8.653 1.00 60.56 107 MET A O 1
ATOM 812 N N . ARG A 1 108 ? -16.331 -6.138 6.595 1.00 60.38 108 ARG A N 1
ATOM 813 C CA . ARG A 1 108 ? -16.870 -7.438 7.033 1.00 60.38 108 ARG A CA 1
ATOM 814 C C . ARG A 1 108 ? -15.779 -8.477 7.320 1.00 60.38 108 ARG A C 1
ATOM 816 O O . ARG A 1 108 ? -14.798 -8.598 6.595 1.00 60.38 108 ARG A O 1
ATOM 823 N N . PHE A 1 109 ? -16.000 -9.297 8.337 1.00 49.25 109 PHE A N 1
ATOM 824 C CA . PHE A 1 109 ? -15.142 -10.399 8.762 1.00 49.25 109 PHE A CA 1
ATOM 825 C C . PHE A 1 109 ? -15.110 -11.489 7.702 1.00 49.25 109 PHE A C 1
ATOM 827 O O . PHE A 1 109 ? -16.139 -11.988 7.246 1.00 49.25 109 PHE A O 1
ATOM 834 N N . GLY A 1 110 ? -13.902 -11.860 7.287 1.00 41.62 110 GLY A N 1
ATOM 835 C CA . GLY A 1 110 ? -13.687 -12.854 6.235 1.00 41.62 110 GLY A CA 1
ATOM 836 C C . GLY A 1 110 ? -13.938 -12.353 4.805 1.00 41.62 110 GLY A C 1
ATOM 837 O O . GLY A 1 110 ? -13.454 -12.999 3.875 1.00 41.62 110 GLY A O 1
ATOM 838 N N . ASP A 1 111 ? -14.598 -11.204 4.625 1.00 41.84 111 ASP A N 1
ATOM 839 C CA . ASP A 1 111 ? -14.745 -10.496 3.350 1.00 41.84 111 ASP A CA 1
ATOM 840 C C . ASP A 1 111 ? -13.650 -9.420 3.237 1.00 41.84 111 ASP A C 1
ATOM 842 O O . ASP A 1 111 ? -13.805 -8.262 3.607 1.00 41.84 111 ASP A O 1
ATOM 846 N N . TRP A 1 112 ? -12.500 -9.825 2.695 1.00 42.88 112 TRP A N 1
ATOM 847 C CA . TRP A 1 112 ? -11.309 -8.982 2.482 1.00 42.88 112 TRP A CA 1
ATOM 848 C C . TRP A 1 112 ? -11.464 -7.954 1.350 1.00 42.88 112 TRP A C 1
ATOM 850 O O . TRP A 1 112 ? -10.556 -7.172 1.076 1.00 42.88 112 TRP A O 1
ATOM 860 N N . ASN A 1 113 ? -12.609 -7.957 0.669 1.00 35.91 113 ASN A N 1
ATOM 861 C CA . ASN A 1 113 ? -13.042 -6.819 -0.122 1.00 35.91 113 ASN A CA 1
ATOM 862 C C . ASN A 1 113 ? -13.731 -5.881 0.870 1.00 35.91 113 ASN A C 1
ATOM 864 O O . ASN A 1 113 ? -14.839 -6.195 1.298 1.00 35.91 113 ASN A O 1
ATOM 868 N N . ALA A 1 114 ? -13.110 -4.753 1.227 1.00 36.34 114 ALA A N 1
ATOM 869 C CA . ALA A 1 114 ? -13.838 -3.648 1.843 1.00 36.34 114 ALA A CA 1
ATOM 870 C C . ALA A 1 114 ? -15.191 -3.513 1.125 1.00 36.34 114 ALA A C 1
ATOM 872 O O . ALA A 1 114 ? -15.227 -3.324 -0.097 1.00 36.34 114 ALA A O 1
ATOM 873 N N . THR A 1 115 ? -16.301 -3.719 1.834 1.00 36.75 115 THR A N 1
ATOM 874 C CA . THR A 1 115 ? -17.631 -3.479 1.274 1.00 36.75 115 THR A CA 1
ATOM 875 C C . THR A 1 115 ? -17.715 -1.975 1.048 1.00 36.75 115 THR A C 1
ATOM 877 O O . THR A 1 115 ? -17.959 -1.204 1.969 1.00 36.75 115 THR A O 1
ATOM 880 N N . LYS A 1 116 ? -17.362 -1.583 -0.183 1.00 42.06 116 LYS A N 1
ATOM 881 C CA . LYS A 1 116 ? -17.293 -0.227 -0.732 1.00 42.06 116 LYS A CA 1
ATOM 882 C C . LYS A 1 116 ? -18.543 0.553 -0.332 1.00 42.06 116 LYS A C 1
ATOM 884 O O . LYS A 1 116 ? -19.610 0.330 -0.896 1.00 42.06 116 LYS A O 1
ATOM 889 N N . ALA A 1 117 ? -18.367 1.479 0.599 1.00 37.25 117 ALA A N 1
ATOM 890 C CA . ALA A 1 117 ? -19.279 2.579 0.852 1.00 37.25 117 ALA A CA 1
ATOM 891 C C . ALA A 1 117 ? -18.520 3.632 1.672 1.00 37.25 117 ALA A C 1
ATOM 893 O O . ALA A 1 117 ? -18.645 3.676 2.891 1.00 37.25 117 ALA A O 1
ATOM 894 N N . VAL A 1 118 ? -17.683 4.436 0.998 1.00 46.19 118 VAL A N 1
ATOM 895 C CA . VAL A 1 118 ? -17.300 5.757 1.519 1.00 46.19 118 VAL A CA 1
ATOM 896 C C . VAL A 1 118 ? -18.514 6.636 1.290 1.00 46.19 118 VAL A C 1
ATOM 898 O O . VAL A 1 118 ? -18.719 7.167 0.200 1.00 46.19 118 VAL A O 1
ATOM 901 N N . GLU A 1 119 ? -19.382 6.679 2.287 1.00 48.06 119 GLU A N 1
ATOM 902 C CA . GLU A 1 119 ? -20.608 7.457 2.219 1.00 48.06 119 GLU A CA 1
ATOM 903 C C . GLU A 1 119 ? -20.389 8.769 2.949 1.00 48.06 119 GLU A C 1
ATOM 905 O O . GLU A 1 119 ? -19.942 8.792 4.099 1.00 48.06 119 GLU A O 1
ATOM 910 N N . ARG A 1 120 ? -20.718 9.869 2.271 1.00 58.91 120 ARG A N 1
ATOM 911 C CA . ARG A 1 120 ? -20.789 11.172 2.915 1.00 58.91 120 ARG A CA 1
ATOM 912 C C . ARG A 1 120 ? -21.945 11.123 3.909 1.00 58.91 120 ARG A C 1
ATOM 914 O O . ARG A 1 120 ? -23.110 11.091 3.518 1.00 58.91 120 ARG A O 1
ATOM 921 N N . ALA A 1 121 ? -21.611 11.093 5.190 1.00 60.69 121 ALA A N 1
ATOM 922 C CA . ALA A 1 121 ? -22.582 11.087 6.271 1.00 60.69 121 ALA A CA 1
ATOM 923 C C . ALA A 1 121 ? -23.086 12.498 6.600 1.00 60.69 121 ALA A C 1
ATOM 925 O O . ALA A 1 121 ? -24.205 12.628 7.093 1.00 60.69 121 ALA A O 1
ATOM 926 N N . ALA A 1 122 ? -22.286 13.529 6.313 1.00 61.41 122 ALA A N 1
ATOM 927 C CA . ALA A 1 122 ? -22.639 14.915 6.597 1.00 61.41 122 ALA A CA 1
ATOM 928 C C . ALA A 1 122 ? -23.694 15.461 5.618 1.00 61.41 122 ALA A C 1
ATOM 930 O O . ALA A 1 122 ? -23.570 15.274 4.400 1.00 61.41 122 ALA A O 1
ATOM 931 N N . LEU A 1 123 ? -24.710 16.155 6.136 1.00 59.59 123 LEU A N 1
ATOM 932 C CA . LEU A 1 123 ? -25.761 16.782 5.323 1.00 59.59 123 LEU A CA 1
ATOM 933 C C . LEU A 1 123 ? -25.266 18.056 4.632 1.00 59.59 123 LEU A C 1
ATOM 935 O O . LEU A 1 123 ? -25.643 18.323 3.486 1.00 59.59 123 LEU A O 1
ATOM 939 N N . TRP A 1 124 ? -24.407 18.810 5.310 1.00 61.81 124 TRP A N 1
ATOM 940 C CA . TRP A 1 124 ? -23.818 20.065 4.869 1.00 61.81 124 TRP A CA 1
ATOM 941 C C . TRP A 1 124 ? -22.303 19.947 4.716 1.00 61.81 124 TRP A C 1
ATOM 943 O O . TRP A 1 124 ? -21.709 18.888 4.920 1.00 61.81 124 TRP A O 1
ATOM 953 N N . GLU A 1 125 ? -21.706 21.003 4.174 1.00 58.38 125 GLU A N 1
ATOM 954 C CA . GLU A 1 125 ? -20.289 21.071 3.803 1.00 58.38 125 GLU A CA 1
ATOM 955 C C . GLU A 1 125 ? -19.441 21.810 4.864 1.00 58.38 125 GLU A C 1
ATOM 957 O O . GLU A 1 125 ? -18.246 21.952 4.675 1.00 58.38 125 GLU A O 1
ATOM 962 N N . ASP A 1 126 ? -20.038 22.269 5.973 1.00 64.44 126 ASP A N 1
ATOM 963 C CA . ASP A 1 126 ? -19.343 22.945 7.083 1.00 64.44 126 ASP A CA 1
ATOM 964 C C . ASP A 1 126 ? -19.471 22.095 8.366 1.00 64.44 126 ASP A C 1
ATOM 966 O O . ASP A 1 126 ? -20.217 22.425 9.297 1.00 64.44 126 ASP A O 1
ATOM 970 N N . VAL A 1 127 ? -18.798 20.938 8.387 1.00 69.88 127 VAL A N 1
ATOM 971 C CA . VAL A 1 127 ? -18.746 20.050 9.563 1.00 69.88 127 VAL A CA 1
ATOM 972 C C . VAL A 1 127 ? -17.902 20.698 10.661 1.00 69.88 127 VAL A C 1
ATOM 974 O O . VAL A 1 127 ? -16.748 21.038 10.445 1.00 69.88 127 VAL A O 1
ATOM 977 N N . VAL A 1 128 ? -18.472 20.832 11.858 1.00 68.44 128 VAL A N 1
ATOM 978 C CA . VAL A 1 128 ? -17.773 21.325 13.056 1.00 68.44 128 VAL A CA 1
ATOM 979 C C . VAL A 1 128 ? -17.055 20.177 13.768 1.00 68.44 128 VAL A C 1
ATOM 981 O O . VAL A 1 128 ? -15.947 20.352 14.274 1.00 68.44 128 VAL A O 1
ATOM 984 N N . SER A 1 129 ? -17.670 18.990 13.812 1.00 68.69 129 SER A N 1
ATOM 985 C CA . SER A 1 129 ? -17.061 17.800 14.418 1.00 68.69 129 SER A CA 1
ATOM 986 C C . SER A 1 129 ? -17.743 16.483 14.059 1.00 68.69 129 SER A C 1
ATOM 988 O O . SER A 1 129 ? -18.954 16.413 13.848 1.00 68.69 129 SER A O 1
ATOM 990 N N . LEU A 1 130 ? -16.947 15.410 14.087 1.00 74.94 130 LEU A N 1
ATOM 991 C CA . LEU A 1 130 ? -17.411 14.033 14.257 1.00 74.94 130 LEU A CA 1
ATOM 992 C C . LEU A 1 130 ? -17.554 13.735 15.757 1.00 74.94 130 LEU A C 1
ATOM 994 O O . LEU A 1 130 ? -16.564 13.775 16.494 1.00 74.94 130 LEU A O 1
ATOM 998 N N . ASP A 1 131 ? -18.761 13.399 16.211 1.00 76.31 131 ASP A N 1
ATOM 999 C CA . ASP A 1 131 ? -19.031 13.333 17.650 1.00 76.31 131 ASP A CA 1
ATOM 1000 C C . ASP A 1 131 ? -19.066 11.898 18.201 1.00 76.31 131 ASP A C 1
ATOM 1002 O O . ASP A 1 131 ? -18.516 11.617 19.277 1.00 76.31 131 ASP A O 1
ATOM 1006 N N . SER A 1 132 ? -19.727 10.970 17.493 1.00 82.12 132 SER A N 1
ATOM 1007 C CA . SER A 1 132 ? -19.821 9.571 17.925 1.00 82.12 132 SER A CA 1
ATOM 1008 C C . SER A 1 132 ? -20.212 8.582 16.829 1.00 82.12 132 SER A C 1
ATOM 1010 O O . SER A 1 132 ? -20.862 8.930 15.842 1.00 82.12 132 SER A O 1
ATOM 1012 N N . LEU A 1 133 ? -19.859 7.315 17.062 1.00 86.06 133 LEU A N 1
ATOM 1013 C CA . LEU A 1 133 ? -20.257 6.168 16.257 1.00 86.06 133 LEU A CA 1
ATOM 1014 C C . LEU A 1 133 ? -20.886 5.103 17.169 1.00 86.06 133 LEU A C 1
ATOM 1016 O O . LEU A 1 133 ? -20.324 4.745 18.204 1.00 86.06 133 LEU A O 1
ATOM 1020 N N . ALA A 1 134 ? -22.061 4.589 16.805 1.00 89.94 134 ALA A N 1
ATOM 1021 C CA . ALA A 1 134 ? -22.762 3.550 17.559 1.00 89.94 134 ALA A CA 1
ATOM 1022 C C . ALA A 1 134 ? -23.346 2.493 16.620 1.00 89.94 134 ALA A C 1
ATOM 1024 O O . ALA A 1 134 ? -23.871 2.815 15.559 1.00 89.94 134 ALA A O 1
ATOM 1025 N N . VAL A 1 135 ? -23.313 1.222 17.026 1.00 90.62 135 VAL A N 1
ATOM 1026 C CA . VAL A 1 135 ? -23.786 0.100 16.203 1.00 90.62 135 VAL A CA 1
ATOM 1027 C C . VAL A 1 135 ? -24.816 -0.750 16.935 1.00 90.62 135 VAL A C 1
ATOM 1029 O O . VAL A 1 135 ? -24.701 -0.987 18.139 1.00 90.62 135 VAL A O 1
ATOM 1032 N N . GLY A 1 136 ? -25.837 -1.204 16.210 1.00 89.88 136 GLY A N 1
ATOM 1033 C CA . GLY A 1 136 ? -26.855 -2.103 16.734 1.00 89.88 136 GLY A CA 1
ATOM 1034 C C . GLY A 1 136 ? -28.099 -2.198 15.857 1.00 89.88 136 GLY A C 1
ATOM 1035 O O . GLY A 1 136 ? -28.344 -1.374 14.983 1.00 89.88 136 GLY A O 1
ATOM 1036 N N . GLY A 1 137 ? -28.882 -3.263 16.046 1.00 87.88 137 GLY A N 1
ATOM 1037 C CA . GLY A 1 137 ? -30.089 -3.496 15.242 1.00 87.88 137 GLY A CA 1
ATOM 1038 C C . GLY A 1 137 ? -29.816 -3.749 13.752 1.00 87.88 137 GLY A C 1
ATOM 1039 O O . GLY A 1 137 ? -30.734 -3.613 12.947 1.00 87.88 137 GLY A O 1
ATOM 1040 N N . GLY A 1 138 ? -28.577 -4.108 13.389 1.00 88.19 138 GLY A N 1
ATOM 1041 C CA . GLY A 1 138 ? -28.129 -4.305 12.004 1.00 88.19 138 GLY A CA 1
ATOM 1042 C C . GLY A 1 138 ? -27.798 -3.012 11.249 1.00 88.19 138 GLY A C 1
ATOM 1043 O O . GLY A 1 138 ? -27.659 -3.038 10.025 1.00 88.19 138 GLY A O 1
ATOM 1044 N N . VAL A 1 139 ? -27.693 -1.882 11.953 1.00 91.69 139 VAL A N 1
ATOM 1045 C CA . VAL A 1 139 ? -27.308 -0.585 11.386 1.00 91.69 139 VAL A CA 1
ATOM 1046 C C . VAL A 1 139 ? -26.225 0.077 12.245 1.00 91.69 139 VAL A C 1
ATOM 1048 O O . VAL A 1 139 ? -26.051 -0.250 13.421 1.00 91.69 139 VAL A O 1
ATOM 1051 N N . VAL A 1 140 ? -25.507 1.024 11.656 1.00 91.31 140 VAL A N 1
ATOM 1052 C CA . VAL A 1 140 ? -24.606 1.955 12.334 1.00 91.31 140 VAL A CA 1
ATOM 1053 C C . VAL A 1 140 ? -25.203 3.357 12.270 1.00 91.31 140 VAL A C 1
ATOM 1055 O O . VAL A 1 140 ? -25.781 3.748 11.255 1.00 91.31 140 VAL A O 1
ATOM 1058 N N . LEU A 1 141 ? -25.073 4.100 13.362 1.00 92.75 141 LEU A N 1
ATOM 1059 C CA . LEU A 1 141 ? -25.434 5.503 13.471 1.00 92.75 141 LEU A CA 1
ATOM 1060 C C . LEU A 1 141 ? -24.162 6.310 13.739 1.00 92.75 141 LEU A C 1
ATOM 1062 O O . LEU A 1 141 ? -23.428 6.018 14.683 1.00 92.75 141 LEU A O 1
ATOM 1066 N N . VAL A 1 142 ? -23.925 7.317 12.905 1.00 89.06 142 VAL A N 1
ATOM 1067 C CA . VAL A 1 142 ? -22.881 8.328 13.092 1.00 89.06 142 VAL A CA 1
ATOM 1068 C C . VAL A 1 142 ? -23.541 9.653 13.441 1.00 89.06 142 VAL A C 1
ATOM 1070 O O . VAL A 1 142 ? -24.561 10.005 12.843 1.00 89.06 142 VAL A O 1
ATOM 1073 N N . THR A 1 143 ? -22.986 10.359 14.422 1.00 87.75 143 THR A N 1
ATOM 1074 C CA . THR A 1 143 ? -23.421 11.707 14.791 1.00 87.75 143 THR A CA 1
ATOM 1075 C C . THR A 1 143 ? -22.324 12.722 14.529 1.00 87.75 143 THR A C 1
ATOM 1077 O O . THR A 1 143 ? -21.137 12.452 14.736 1.00 87.75 143 THR A O 1
ATOM 1080 N N . MET A 1 144 ? -22.739 13.894 14.072 1.00 83.62 144 MET A N 1
ATOM 1081 C CA . MET A 1 144 ? -21.857 15.002 13.751 1.00 83.62 144 MET A CA 1
ATOM 1082 C C . MET A 1 144 ? -22.532 16.322 14.085 1.00 83.62 144 MET A C 1
ATOM 1084 O O . MET A 1 144 ? -23.761 16.435 14.052 1.00 83.62 144 MET A O 1
ATOM 1088 N N . THR A 1 145 ? -21.707 17.316 14.370 1.00 79.12 145 THR A N 1
ATOM 1089 C CA . THR A 1 145 ? -22.141 18.695 14.542 1.00 79.12 145 THR A CA 1
ATOM 1090 C C . THR A 1 145 ? -21.819 19.459 13.257 1.00 79.12 145 THR A C 1
ATOM 1092 O O . THR A 1 145 ? -20.690 19.393 12.766 1.00 79.12 145 THR A O 1
ATOM 1095 N N . GLU A 1 146 ? -22.795 20.160 12.678 1.00 77.00 146 GLU A N 1
ATOM 1096 C CA . GLU A 1 146 ? -22.640 20.902 11.414 1.00 77.00 146 GLU A CA 1
ATOM 1097 C C . GLU A 1 146 ? -23.157 22.334 11.558 1.00 77.00 146 GLU A C 1
ATOM 1099 O O . GLU A 1 146 ? -24.154 22.570 12.242 1.00 77.00 146 GLU A O 1
ATOM 1104 N N . THR A 1 147 ? -22.507 23.287 10.887 1.00 74.38 147 THR A N 1
ATOM 1105 C CA . THR A 1 147 ? -23.003 24.668 10.787 1.00 74.38 147 THR A CA 1
ATOM 1106 C C . THR A 1 147 ? -23.932 24.806 9.578 1.00 74.38 147 THR A C 1
ATOM 1108 O O . THR A 1 147 ? -23.622 24.325 8.486 1.00 74.38 147 THR A O 1
ATOM 1111 N N . GLU A 1 148 ? -25.080 25.469 9.746 1.00 70.81 148 GLU A N 1
ATOM 1112 C CA . GLU A 1 148 ? -26.007 25.740 8.644 1.00 70.81 148 GLU A CA 1
ATOM 1113 C C . GLU A 1 148 ? -25.329 26.552 7.517 1.00 70.81 148 GLU A C 1
ATOM 1115 O O . GLU A 1 148 ? -24.478 27.401 7.791 1.00 70.81 148 GLU A O 1
ATOM 1120 N N . PRO A 1 149 ? -25.741 26.397 6.240 1.00 68.50 149 PRO A N 1
ATOM 1121 C CA . PRO A 1 149 ? -25.081 27.055 5.101 1.00 68.50 149 PRO A CA 1
ATOM 1122 C C . PRO A 1 149 ? -25.033 28.589 5.126 1.00 68.50 149 PRO A C 1
ATOM 1124 O O . PRO A 1 149 ? -24.320 29.196 4.323 1.00 68.50 149 PRO A O 1
ATOM 1127 N N . ASP A 1 150 ? -25.851 29.240 5.953 1.00 67.44 150 ASP A N 1
ATOM 1128 C CA . ASP A 1 150 ? -25.840 30.692 6.134 1.00 67.44 150 ASP A CA 1
ATOM 1129 C C . ASP A 1 150 ? -24.979 31.156 7.324 1.00 67.44 150 ASP A C 1
ATOM 1131 O O . ASP A 1 150 ? -24.865 32.365 7.559 1.00 67.44 150 ASP A O 1
ATOM 1135 N N . GLY A 1 151 ? -24.340 30.211 8.023 1.00 67.25 151 GLY A N 1
ATOM 1136 C CA . GLY A 1 151 ? -23.468 30.432 9.171 1.00 67.25 151 GLY A CA 1
ATOM 1137 C C . GLY A 1 151 ? -24.204 30.870 10.434 1.00 67.25 151 GLY A C 1
ATOM 1138 O O . GLY A 1 151 ? -23.569 31.439 11.323 1.00 67.25 151 GLY A O 1
ATOM 1139 N N . SER A 1 152 ? -25.532 30.716 10.492 1.00 66.31 152 SER A N 1
ATOM 1140 C CA . SER A 1 152 ? -26.338 31.257 11.588 1.00 66.31 152 SER A CA 1
ATOM 1141 C C . SER A 1 152 ? -26.464 30.329 12.797 1.00 66.31 152 SER A C 1
ATOM 1143 O O . SER A 1 152 ? -26.635 30.841 13.904 1.00 66.31 152 SER A O 1
ATOM 1145 N N . GLN A 1 153 ? -26.361 29.010 12.601 1.00 71.31 153 GLN A N 1
ATOM 1146 C CA . GLN A 1 153 ? -26.669 27.986 13.608 1.00 71.31 153 GLN A CA 1
ATOM 1147 C C . GLN A 1 153 ? -25.752 26.765 13.479 1.00 71.31 153 GLN A C 1
ATOM 1149 O O . GLN A 1 153 ? -25.263 26.477 12.385 1.00 71.31 153 GLN A O 1
ATOM 1154 N N . THR A 1 154 ? -25.533 26.058 14.588 1.00 74.69 154 THR A N 1
ATOM 1155 C CA . THR A 1 154 ? -24.735 24.828 14.662 1.00 74.69 154 THR A CA 1
ATOM 1156 C C . THR A 1 154 ? -25.574 23.743 15.325 1.00 74.69 154 THR A C 1
ATOM 1158 O O . THR A 1 154 ? -25.898 23.887 16.494 1.00 74.69 154 THR A O 1
ATOM 1161 N N . ASP A 1 155 ? -25.893 22.661 14.612 1.00 80.75 155 ASP A N 1
ATOM 1162 C CA . ASP A 1 155 ? -26.832 21.635 15.082 1.00 80.75 155 ASP A CA 1
ATOM 1163 C C . ASP A 1 155 ? -26.224 20.226 15.126 1.00 80.75 155 ASP A C 1
ATOM 1165 O O . ASP A 1 155 ? -25.258 19.912 14.424 1.00 80.75 155 ASP A O 1
ATOM 1169 N N . VAL A 1 156 ? -26.873 19.331 15.885 1.00 84.62 156 VAL A N 1
ATOM 1170 C CA . VAL A 1 156 ? -26.562 17.893 15.884 1.00 84.62 156 VAL A CA 1
ATOM 1171 C C . VAL A 1 156 ? -27.335 17.178 14.784 1.00 84.62 156 VAL A C 1
ATOM 1173 O O . VAL A 1 156 ? -28.566 17.042 14.828 1.00 84.62 156 VAL A O 1
ATOM 1176 N N . TYR A 1 157 ? -26.586 16.596 13.861 1.00 86.75 157 TYR A N 1
ATOM 1177 C CA . TYR A 1 157 ? -27.079 15.734 12.804 1.00 86.75 157 TYR A CA 1
ATOM 1178 C C . TYR A 1 157 ? -26.699 14.278 13.065 1.00 86.75 157 TYR A C 1
ATOM 1180 O O . TYR A 1 157 ? -25.736 13.961 13.767 1.00 86.75 157 TYR A O 1
ATOM 1188 N N . ALA A 1 158 ? -27.457 13.362 12.466 1.00 90.25 158 ALA A N 1
ATOM 1189 C CA . ALA A 1 158 ? -27.067 11.963 12.415 1.00 90.25 158 ALA A CA 1
ATOM 1190 C C . ALA A 1 158 ? -27.390 11.333 11.068 1.00 90.25 158 ALA A C 1
ATOM 1192 O O . ALA A 1 158 ? -28.342 11.723 10.385 1.00 90.25 158 ALA A O 1
ATOM 1193 N N . SER A 1 159 ? -26.612 10.308 10.740 1.00 90.62 159 SER A N 1
ATOM 1194 C CA . SER A 1 159 ? -26.803 9.466 9.569 1.00 90.62 159 SER A CA 1
ATOM 1195 C C . SER A 1 159 ? -26.770 7.996 9.964 1.00 90.62 159 SER A C 1
ATOM 1197 O O . SER A 1 159 ? -25.983 7.577 10.811 1.00 90.62 159 SER A O 1
ATOM 1199 N N . ILE A 1 160 ? -27.655 7.213 9.357 1.00 90.56 160 ILE A N 1
ATOM 1200 C CA . ILE A 1 160 ? -27.804 5.779 9.575 1.00 90.56 160 ILE A CA 1
ATOM 1201 C C . ILE A 1 160 ? -27.483 5.055 8.285 1.00 90.56 160 ILE A C 1
ATOM 1203 O O . ILE A 1 160 ? -28.024 5.371 7.221 1.00 90.56 160 ILE A O 1
ATOM 1207 N N . PHE A 1 161 ? -26.669 4.022 8.427 1.00 87.12 161 PHE A N 1
ATOM 1208 C CA . PHE A 1 161 ? -26.328 3.095 7.369 1.00 87.12 161 PHE A CA 1
ATOM 1209 C C . PHE A 1 161 ? -26.554 1.675 7.865 1.00 87.12 161 PHE A C 1
ATOM 1211 O O . PHE A 1 161 ? -26.343 1.374 9.037 1.00 87.12 161 PHE A O 1
ATOM 1218 N N . THR A 1 162 ? -26.972 0.770 6.996 1.00 86.81 162 THR A N 1
ATOM 1219 C CA . THR A 1 162 ? -26.889 -0.661 7.296 1.00 86.81 162 THR A CA 1
ATOM 1220 C C . THR A 1 162 ? -25.428 -1.072 7.468 1.00 86.81 162 THR A C 1
ATOM 1222 O O . THR A 1 162 ? -24.518 -0.391 7.000 1.00 86.81 162 THR A O 1
ATOM 1225 N N . THR A 1 163 ? -25.166 -2.200 8.126 1.00 81.00 163 THR A N 1
ATOM 1226 C CA . THR A 1 163 ? -23.781 -2.659 8.334 1.00 81.00 163 THR A CA 1
ATOM 1227 C C . THR A 1 163 ? -23.066 -3.115 7.054 1.00 81.00 163 THR A C 1
ATOM 1229 O O . THR A 1 163 ? -21.863 -3.335 7.078 1.00 81.00 163 THR A O 1
ATOM 1232 N N . ASP A 1 164 ? -23.757 -3.205 5.912 1.00 71.88 164 ASP A N 1
ATOM 1233 C CA . ASP A 1 164 ? -23.155 -3.286 4.566 1.00 71.88 164 ASP A CA 1
ATOM 1234 C C . ASP A 1 164 ? -22.999 -1.937 3.851 1.00 71.88 164 ASP A C 1
ATOM 1236 O O . ASP A 1 164 ? -22.712 -1.907 2.654 1.00 71.88 164 ASP A O 1
ATOM 1240 N N . GLY A 1 165 ? -23.178 -0.824 4.559 1.00 72.06 165 GLY A N 1
ATOM 1241 C CA . GLY A 1 165 ? -22.923 0.514 4.039 1.00 72.06 165 GLY A CA 1
ATOM 1242 C C . GLY A 1 165 ? -24.034 1.098 3.173 1.00 72.06 165 GLY A C 1
ATOM 1243 O O . GLY A 1 165 ? -23.802 2.085 2.487 1.00 72.06 165 GLY A O 1
ATOM 1244 N N . GLN A 1 166 ? -25.249 0.539 3.176 1.00 78.25 166 GLN A N 1
ATOM 1245 C CA . GLN A 1 166 ? -26.376 1.184 2.495 1.00 78.25 166 GLN A CA 1
ATOM 1246 C C . GLN A 1 166 ? -26.923 2.320 3.354 1.00 78.25 166 GLN A C 1
ATOM 1248 O O . GLN A 1 166 ? -27.319 2.101 4.498 1.00 78.25 166 GLN A O 1
ATOM 1253 N N . HIS A 1 167 ? -27.002 3.524 2.786 1.00 83.69 167 HIS A N 1
ATOM 1254 C CA . HIS A 1 167 ? -27.672 4.654 3.428 1.00 83.69 167 HIS A CA 1
ATOM 1255 C C . HIS A 1 167 ? -29.138 4.328 3.742 1.00 83.69 167 HIS A C 1
ATOM 1257 O O . HIS A 1 167 ? -29.879 3.832 2.889 1.00 83.69 167 HIS A O 1
ATOM 1263 N N . VAL A 1 168 ? -29.559 4.617 4.973 1.00 86.50 168 VAL A N 1
ATOM 1264 C CA . VAL A 1 168 ? -30.937 4.430 5.446 1.00 86.50 168 VAL A CA 1
ATOM 1265 C C . VAL A 1 168 ? -31.614 5.775 5.671 1.00 86.50 168 VAL A C 1
ATOM 1267 O O . VAL A 1 168 ? -32.738 5.992 5.213 1.00 86.50 168 VAL A O 1
ATOM 1270 N N . TRP A 1 169 ? -30.953 6.670 6.404 1.00 91.31 169 TRP A N 1
ATOM 1271 C CA . TRP A 1 169 ? -31.533 7.938 6.829 1.00 91.31 169 TRP A CA 1
ATOM 1272 C C . TRP A 1 169 ? -30.446 8.940 7.203 1.00 91.31 169 TRP A C 1
ATOM 1274 O O . TRP A 1 169 ? -29.425 8.556 7.755 1.00 91.31 169 TRP A O 1
ATOM 1284 N N . SER A 1 170 ? -30.702 10.221 6.957 1.00 88.62 170 SER A N 1
ATOM 1285 C CA . SER A 1 170 ? -29.938 11.329 7.528 1.00 88.62 170 SER A CA 1
ATOM 1286 C C . SER A 1 170 ? -30.903 12.424 7.939 1.00 88.62 170 SER A C 1
ATOM 1288 O O . SER A 1 170 ? -31.891 12.675 7.237 1.00 88.62 170 SER A O 1
ATOM 1290 N N . GLY A 1 171 ? -30.633 13.091 9.052 1.00 85.75 171 GLY A N 1
ATOM 1291 C CA . GLY A 1 171 ? -31.472 14.193 9.485 1.00 85.75 171 GLY A CA 1
ATOM 1292 C C . GLY A 1 171 ? -31.013 14.869 10.763 1.00 85.75 171 GLY A C 1
ATOM 1293 O O . GLY A 1 171 ? -30.126 14.402 11.474 1.00 85.75 171 GLY A O 1
ATOM 1294 N N . LEU A 1 172 ? -31.676 15.989 11.026 1.00 87.75 172 LEU A N 1
ATOM 1295 C CA . LEU A 1 172 ? -31.508 16.812 12.211 1.00 87.75 172 LEU A CA 1
ATOM 1296 C C . LEU A 1 172 ? -32.001 16.060 13.456 1.00 87.75 172 LEU A C 1
ATOM 1298 O O . LEU A 1 172 ? -33.167 15.648 13.526 1.00 87.75 172 LEU A O 1
ATOM 1302 N N . VAL A 1 173 ? -31.118 15.859 14.433 1.00 88.56 173 VAL A N 1
ATOM 1303 C CA . VAL A 1 173 ? -31.435 15.193 15.707 1.00 88.56 173 VAL A CA 1
ATOM 1304 C C . VAL A 1 173 ? -31.783 16.214 16.780 1.00 88.56 173 VAL A C 1
ATOM 1306 O O . VAL A 1 173 ? -32.752 16.004 17.515 1.00 88.56 173 VAL A O 1
ATOM 1309 N N . ALA A 1 174 ? -31.045 17.316 16.838 1.00 83.44 174 ALA A N 1
ATOM 1310 C CA . ALA A 1 174 ? -31.296 18.457 17.708 1.00 83.44 174 ALA A CA 1
ATOM 1311 C C . ALA A 1 174 ? -31.475 19.707 16.847 1.00 83.44 174 ALA A C 1
ATOM 1313 O O . ALA A 1 174 ? -30.774 19.833 15.860 1.00 83.44 174 ALA A O 1
ATOM 1314 N N . ASP A 1 175 ? -32.436 20.556 17.201 1.00 74.25 175 ASP A N 1
ATOM 1315 C CA . ASP A 1 175 ? -32.771 21.799 16.496 1.00 74.25 175 ASP A CA 1
ATOM 1316 C C . ASP A 1 175 ? -33.070 22.841 17.573 1.00 74.25 175 ASP A C 1
ATOM 1318 O O . ASP A 1 175 ? -33.967 22.603 18.404 1.00 74.25 175 ASP A O 1
ATOM 1322 N N . ALA A 1 176 ? -32.325 23.942 17.595 1.00 59.19 176 ALA A N 1
ATOM 1323 C CA . ALA A 1 176 ? -32.651 25.082 18.433 1.00 59.19 176 ALA A CA 1
ATOM 1324 C C . ALA A 1 176 ? -32.310 26.411 17.741 1.00 59.19 176 ALA A C 1
ATOM 1326 O O . ALA A 1 176 ? -31.148 26.728 17.517 1.00 59.19 176 ALA A O 1
ATOM 1327 N N . ASP A 1 177 ? -33.345 27.235 17.520 1.00 54.47 177 ASP A N 1
ATOM 1328 C CA . ASP A 1 177 ? -33.201 28.623 17.067 1.00 54.47 177 ASP A CA 1
ATOM 1329 C C . ASP A 1 177 ? -32.191 29.383 17.979 1.00 54.47 177 ASP A C 1
ATOM 1331 O O . ASP A 1 177 ? -32.491 29.633 19.152 1.00 54.47 177 ASP A O 1
ATOM 1335 N N . ASP A 1 178 ? -31.036 29.796 17.430 1.00 46.97 178 ASP A N 1
ATOM 1336 C CA . ASP A 1 178 ? -29.963 30.624 18.044 1.00 46.97 178 ASP A CA 1
ATOM 1337 C C . ASP A 1 178 ? -28.994 29.941 19.062 1.00 46.97 178 ASP A C 1
ATOM 1339 O O . ASP A 1 178 ? -28.619 30.567 20.066 1.00 46.97 178 ASP A O 1
ATOM 1343 N N . VAL A 1 179 ? -28.531 28.698 18.841 1.00 51.25 179 VAL A N 1
ATOM 1344 C CA . VAL A 1 179 ? -27.672 27.965 19.811 1.00 51.25 179 VAL A CA 1
ATOM 1345 C C . VAL A 1 179 ? -26.402 27.349 19.196 1.00 51.25 179 VAL A C 1
ATOM 1347 O O . VAL A 1 179 ? -26.296 27.172 17.988 1.00 51.25 179 VAL A O 1
ATOM 1350 N N . TYR A 1 180 ? -25.397 27.121 20.054 1.00 54.88 180 TYR A N 1
ATOM 1351 C CA . TYR A 1 180 ? -24.198 26.325 19.781 1.00 54.88 180 TYR A CA 1
ATOM 1352 C C . TYR A 1 180 ? -24.406 24.942 20.423 1.00 54.88 180 TYR A C 1
ATOM 1354 O O . TYR A 1 180 ? -24.238 24.789 21.638 1.00 54.88 180 TYR A O 1
ATOM 1362 N N . GLU A 1 181 ? -24.870 23.962 19.651 1.00 56.47 181 GLU A N 1
ATOM 1363 C CA . GLU A 1 181 ? -24.889 22.558 20.049 1.00 56.47 181 GLU A CA 1
ATOM 1364 C C . GLU A 1 181 ? -23.482 21.977 19.914 1.00 56.47 181 GLU A C 1
ATOM 1366 O O . GLU A 1 181 ? -22.846 22.082 18.869 1.00 56.47 181 GLU A O 1
ATOM 1371 N N . GLU A 1 182 ? -23.000 21.338 20.976 1.00 61.50 182 GLU A N 1
ATOM 1372 C CA . GLU A 1 182 ? -21.676 20.724 21.004 1.00 61.50 182 GLU A CA 1
ATOM 1373 C C . GLU A 1 182 ? -21.804 19.209 21.217 1.00 61.50 182 GLU A C 1
ATOM 1375 O O . GLU A 1 182 ? -22.370 18.746 22.211 1.00 61.50 182 GLU A O 1
ATOM 1380 N N . TYR A 1 183 ? -21.216 18.443 20.295 1.00 68.12 183 TYR A N 1
ATOM 1381 C CA . TYR A 1 183 ? -20.524 17.193 20.606 1.00 68.12 183 TYR A CA 1
ATOM 1382 C C . TYR A 1 183 ? -21.394 16.083 21.208 1.00 68.12 183 TYR A C 1
ATOM 1384 O O . TYR A 1 183 ? -21.299 15.703 22.379 1.00 68.12 183 TYR A O 1
ATOM 1392 N N . SER A 1 184 ? -22.251 15.524 20.358 1.00 82.75 184 SER A N 1
ATOM 1393 C CA . SER A 1 184 ? -23.198 14.469 20.714 1.00 82.75 184 SER A CA 1
ATOM 1394 C C . SER A 1 184 ? -22.565 13.094 21.009 1.00 82.75 184 SER A C 1
ATOM 1396 O O . SER A 1 184 ? -21.532 12.709 20.469 1.00 82.75 184 SER A O 1
ATOM 1398 N N . LYS A 1 185 ? -23.215 12.275 21.843 1.00 87.81 185 LYS A N 1
ATOM 1399 C CA . LYS A 1 185 ? -22.856 10.856 22.023 1.00 87.81 185 LYS A CA 1
ATOM 1400 C C . LYS A 1 185 ? -24.042 9.952 21.757 1.00 87.81 185 LYS A C 1
ATOM 1402 O O . LYS A 1 185 ? -25.153 10.222 22.204 1.00 87.81 185 LYS A O 1
ATOM 1407 N N . ALA A 1 186 ? -23.793 8.844 21.076 1.00 92.19 186 ALA 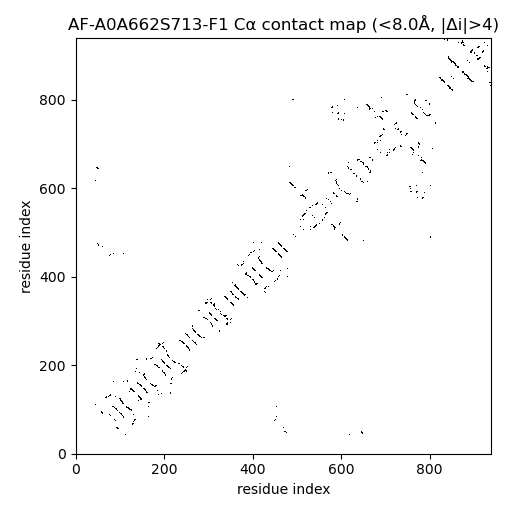A N 1
ATOM 1408 C CA . ALA A 1 186 ? -24.801 7.843 20.789 1.00 92.19 186 ALA A CA 1
ATOM 1409 C C . ALA A 1 186 ? -24.494 6.508 21.466 1.00 92.19 186 ALA A C 1
ATOM 1411 O O . ALA A 1 186 ? -23.342 6.102 21.601 1.00 92.19 186 ALA A O 1
ATOM 1412 N N . CYS A 1 187 ? -25.543 5.787 21.855 1.00 93.81 187 CYS A N 1
ATOM 1413 C CA . CYS A 1 187 ? -25.429 4.393 22.256 1.00 93.81 187 CYS A CA 1
ATOM 1414 C C . CYS A 1 187 ? -26.656 3.573 21.843 1.00 93.81 187 CYS A C 1
ATOM 1416 O O . CYS A 1 187 ? -27.779 4.075 21.804 1.00 93.81 187 CYS A O 1
ATOM 1418 N N . TRP A 1 188 ? -26.444 2.299 21.509 1.00 94.88 188 TRP A N 1
ATOM 1419 C CA . TRP A 1 188 ? -27.512 1.369 21.136 1.00 94.88 188 TRP A CA 1
ATOM 1420 C C . TRP A 1 188 ? -28.121 0.691 22.364 1.00 94.88 188 TRP A C 1
ATOM 1422 O O . TRP A 1 188 ? -27.386 0.126 23.170 1.00 94.88 188 TRP A O 1
ATOM 1432 N N . VAL A 1 189 ? -29.454 0.666 22.479 1.00 96.38 189 VAL A N 1
ATOM 1433 C CA . VAL A 1 189 ? -30.154 -0.072 23.544 1.00 96.38 189 VAL A CA 1
ATOM 1434 C C . VAL A 1 189 ? -30.986 -1.211 22.933 1.00 96.38 189 VAL A C 1
ATOM 1436 O O . VAL A 1 189 ? -32.052 -0.952 22.360 1.00 96.38 189 VAL A O 1
ATOM 1439 N N . PRO A 1 190 ? -30.563 -2.487 23.065 1.00 92.44 190 PRO A N 1
ATOM 1440 C CA . PRO A 1 190 ? -31.247 -3.629 22.457 1.00 92.44 190 PRO A CA 1
ATOM 1441 C C . PRO A 1 190 ? -32.724 -3.749 22.842 1.00 92.44 190 PRO A C 1
ATOM 1443 O O . PRO A 1 190 ? -33.561 -3.992 21.974 1.00 92.44 190 PRO A O 1
ATOM 1446 N N . GLY A 1 191 ? -33.070 -3.527 24.113 1.00 93.31 191 GLY A N 1
ATOM 1447 C CA . GLY A 1 191 ? -34.448 -3.591 24.605 1.00 93.31 191 GLY A CA 1
ATOM 1448 C C . GLY A 1 191 ? -35.383 -2.542 24.002 1.00 93.31 191 GLY A C 1
ATOM 1449 O O . GLY A 1 191 ? -36.604 -2.701 24.036 1.00 93.31 191 GLY A O 1
ATOM 1450 N N . TRP A 1 192 ? -34.832 -1.465 23.435 1.00 94.94 192 TRP A N 1
ATOM 1451 C CA . TRP A 1 192 ? -35.602 -0.407 22.773 1.00 94.94 192 TRP A CA 1
ATOM 1452 C C . TRP A 1 192 ? -35.670 -0.620 21.270 1.00 94.94 192 TRP A C 1
ATOM 1454 O O . TRP A 1 192 ? -36.555 -0.071 20.615 1.00 94.94 192 TRP A O 1
ATOM 1464 N N . ASN A 1 193 ? -34.731 -1.407 20.737 1.00 94.19 193 ASN A N 1
ATOM 1465 C CA . ASN A 1 193 ? -34.436 -1.477 19.318 1.00 94.19 193 ASN A CA 1
ATOM 1466 C C . ASN A 1 193 ? -34.251 -0.068 18.719 1.00 94.19 193 ASN A C 1
ATOM 1468 O O . ASN A 1 193 ? -34.849 0.259 17.693 1.00 94.19 193 ASN A O 1
ATOM 1472 N N . ALA A 1 194 ? -33.485 0.778 19.414 1.00 95.94 194 ALA A N 1
ATOM 1473 C CA . ALA A 1 194 ? -33.206 2.158 19.036 1.00 95.94 194 ALA A CA 1
ATOM 1474 C C . ALA A 1 194 ? -31.865 2.629 19.617 1.00 95.94 194 ALA A C 1
ATOM 1476 O O . ALA A 1 194 ? -31.409 2.138 20.655 1.00 95.94 194 ALA A O 1
ATOM 1477 N N . PHE A 1 195 ? -31.272 3.624 18.964 1.00 96.75 195 PHE A N 1
ATOM 1478 C CA . PHE A 1 195 ? -30.184 4.419 19.518 1.00 96.75 195 PHE A CA 1
ATOM 1479 C C . PHE A 1 195 ? -30.746 5.485 20.454 1.00 96.75 195 PHE A C 1
ATOM 1481 O O . PHE A 1 195 ? -31.848 5.991 20.235 1.00 96.75 195 PHE A O 1
ATOM 1488 N N . LEU A 1 196 ? -29.978 5.857 21.470 1.00 96.69 196 LEU A N 1
ATOM 1489 C CA . LEU A 1 196 ? -30.134 7.113 22.189 1.00 96.69 196 LEU A CA 1
ATOM 1490 C C . LEU A 1 196 ? -29.010 8.040 21.740 1.00 96.69 196 LEU A C 1
ATOM 1492 O O . LEU A 1 196 ? -27.850 7.691 21.929 1.00 96.69 196 LEU A O 1
ATOM 1496 N N . VAL A 1 197 ? -29.354 9.194 21.173 1.00 94.06 197 VAL A N 1
ATOM 1497 C CA . VAL A 1 197 ? -28.403 10.280 20.909 1.00 94.06 197 VAL A CA 1
ATOM 1498 C C . VAL A 1 197 ? -28.589 11.326 21.996 1.00 94.06 197 VAL A C 1
ATOM 1500 O O . VAL A 1 197 ? -29.718 11.769 22.212 1.00 94.06 197 VAL A O 1
ATOM 1503 N N . VAL A 1 198 ? -27.512 11.686 22.687 1.00 91.69 198 VAL A N 1
ATOM 1504 C CA . VAL A 1 198 ? -27.484 12.718 23.727 1.00 91.69 198 VAL A CA 1
ATOM 1505 C C . VAL A 1 198 ? -26.587 13.873 23.319 1.00 91.69 198 VAL A C 1
ATOM 1507 O O . VAL A 1 198 ? -25.576 13.659 22.656 1.00 91.69 198 VAL A O 1
ATOM 1510 N N . TRP A 1 199 ? -26.957 15.085 23.711 1.00 87.50 199 TRP A N 1
ATOM 1511 C CA . TRP A 1 199 ? -26.205 16.302 23.421 1.00 87.50 199 TRP A CA 1
ATOM 1512 C C . TRP A 1 199 ? -26.428 17.335 24.522 1.00 87.50 199 TRP A C 1
ATOM 1514 O O . TRP A 1 199 ? -27.404 17.260 25.277 1.00 87.50 199 TRP A O 1
ATOM 1524 N N . TRP A 1 200 ? -25.526 18.305 24.603 1.00 83.81 200 TRP A N 1
ATOM 1525 C CA . TRP A 1 200 ? -25.712 19.488 25.430 1.00 83.81 200 TRP A CA 1
ATOM 1526 C C . TRP A 1 200 ? -26.260 20.641 24.586 1.00 83.81 200 TRP A C 1
ATOM 1528 O O . TRP A 1 200 ? -25.845 20.836 23.445 1.00 83.81 200 TRP A O 1
ATOM 1538 N N . ASN A 1 201 ? -27.206 21.397 25.143 1.00 79.00 201 ASN A N 1
ATOM 1539 C CA . ASN A 1 201 ? -27.764 22.587 24.513 1.00 79.00 201 ASN A CA 1
ATOM 1540 C C . ASN A 1 201 ? -27.277 23.851 25.234 1.00 79.00 201 ASN A C 1
ATOM 1542 O O . ASN A 1 201 ? -27.502 24.033 26.435 1.00 79.00 201 ASN A O 1
ATOM 1546 N N . GLY A 1 202 ? -26.636 24.747 24.483 1.00 72.56 202 GLY A N 1
ATOM 1547 C CA . GLY A 1 202 ? -26.035 25.965 25.023 1.00 72.56 202 GLY A CA 1
ATOM 1548 C C . GLY A 1 202 ? -26.988 27.114 25.353 1.00 72.56 202 GLY A C 1
ATOM 1549 O O . GLY A 1 202 ? -26.547 28.105 25.931 1.00 72.56 202 GLY A O 1
ATOM 1550 N N . LEU A 1 203 ? -28.280 27.026 25.024 1.00 75.00 203 LEU A N 1
ATOM 1551 C CA . LEU A 1 203 ? -29.250 28.107 25.241 1.00 75.00 203 LEU A CA 1
ATOM 1552 C C . LEU A 1 203 ? -29.901 28.022 26.606 1.00 75.00 203 LEU A C 1
ATOM 1554 O O . LEU A 1 203 ? -30.006 29.024 27.317 1.00 75.00 203 LEU A O 1
ATOM 1558 N N . ASP A 1 204 ? -30.375 26.832 26.952 1.00 76.44 204 ASP A N 1
ATOM 1559 C CA . ASP A 1 204 ? -31.011 26.564 28.234 1.00 76.44 204 ASP A CA 1
ATOM 1560 C C . ASP A 1 204 ? -30.127 25.769 29.183 1.00 76.44 204 ASP A C 1
ATOM 1562 O O . ASP A 1 204 ? -30.496 25.646 30.350 1.00 76.44 204 ASP A O 1
ATOM 1566 N N . HIS A 1 205 ? -28.936 25.359 28.725 1.00 77.31 205 HIS A N 1
ATOM 1567 C CA . HIS A 1 205 ? -27.913 24.714 29.532 1.00 77.31 205 HIS A CA 1
ATOM 1568 C C . HIS A 1 205 ? -28.357 23.327 30.019 1.00 77.31 205 HIS A C 1
ATOM 1570 O O . HIS A 1 205 ? -28.162 22.970 31.182 1.00 77.31 205 HIS A O 1
ATOM 1576 N N . HIS A 1 206 ? -29.016 22.559 29.154 1.00 81.62 206 HIS A N 1
ATOM 1577 C CA . HIS A 1 206 ? -29.555 21.238 29.472 1.00 81.62 206 HIS A CA 1
ATOM 1578 C C . HIS A 1 206 ? -28.841 20.129 28.687 1.00 81.62 206 HIS A C 1
ATOM 1580 O O . HIS A 1 206 ? -28.351 20.335 27.577 1.00 81.62 206 HIS A O 1
ATOM 1586 N N . VAL A 1 207 ? -28.797 18.928 29.269 1.00 85.69 207 VAL A N 1
ATOM 1587 C CA . VAL A 1 207 ? -28.439 17.697 28.556 1.00 85.69 207 VAL A CA 1
ATOM 1588 C C . VAL A 1 207 ? -29.726 17.055 28.073 1.00 85.69 207 VAL A C 1
ATOM 1590 O O . VAL A 1 207 ? -30.565 16.612 28.863 1.00 85.69 207 VAL A O 1
ATOM 1593 N N . TYR A 1 208 ? -29.865 16.981 26.760 1.00 89.88 208 TYR A N 1
ATOM 1594 C CA . TYR A 1 208 ? -31.003 16.366 26.110 1.00 89.88 208 TYR A CA 1
ATOM 1595 C C . TYR A 1 208 ? -30.627 15.018 25.519 1.00 89.88 208 TYR A C 1
ATOM 1597 O O . TYR A 1 208 ? -29.466 14.719 25.249 1.00 89.88 208 TYR A O 1
ATOM 1605 N N . GLY A 1 209 ? -31.642 14.191 25.305 1.00 92.81 209 GLY A N 1
ATOM 1606 C CA . GLY A 1 209 ? -31.514 12.998 24.494 1.00 92.81 209 GLY A CA 1
ATOM 1607 C C . GLY A 1 209 ? -32.731 12.768 23.624 1.00 92.81 209 GLY A C 1
ATOM 1608 O O . GLY A 1 209 ? -33.836 13.229 23.908 1.00 92.81 209 GLY A O 1
ATOM 1609 N N . ARG A 1 210 ? -32.544 12.023 22.544 1.00 93.62 210 ARG A N 1
ATOM 1610 C CA . ARG A 1 210 ? -33.622 11.613 21.651 1.00 93.62 210 ARG A CA 1
ATOM 1611 C C . ARG A 1 210 ? -33.347 10.209 21.156 1.00 93.62 210 ARG A C 1
ATOM 1613 O O . ARG A 1 210 ? -32.216 9.864 20.817 1.00 93.62 210 ARG A O 1
ATOM 1620 N N . THR A 1 211 ? -34.391 9.390 21.126 1.00 95.38 211 THR A N 1
ATOM 1621 C CA . THR A 1 211 ? -34.279 8.069 20.518 1.00 95.38 211 THR A CA 1
ATOM 1622 C C . THR A 1 211 ? -34.304 8.184 19.001 1.00 95.38 211 THR A C 1
ATOM 1624 O O . THR A 1 211 ? -35.084 8.953 18.436 1.00 95.38 211 THR A O 1
ATOM 1627 N N . VAL A 1 212 ? -33.452 7.405 18.345 1.00 95.62 212 VAL A N 1
ATOM 1628 C CA . VAL A 1 212 ? -33.394 7.285 16.890 1.00 95.62 212 VAL A CA 1
ATOM 1629 C C . VAL A 1 212 ? -33.553 5.807 16.554 1.00 95.62 212 VAL A C 1
ATOM 1631 O O . VAL A 1 212 ? -32.718 4.978 16.919 1.00 95.62 212 VAL A O 1
ATOM 1634 N N . ALA A 1 213 ? -34.668 5.445 15.925 1.00 96.00 213 ALA A N 1
ATOM 1635 C CA . ALA A 1 213 ? -34.899 4.072 15.487 1.00 96.00 213 ALA A CA 1
ATOM 1636 C C . ALA A 1 213 ? -33.989 3.715 14.292 1.00 96.00 213 ALA A C 1
ATOM 1638 O O . ALA A 1 213 ? -33.559 4.616 13.573 1.00 96.00 213 ALA A O 1
ATOM 1639 N N . PRO A 1 214 ? -33.747 2.418 14.011 1.00 94.56 214 PRO A N 1
ATOM 1640 C CA . PRO A 1 214 ? -32.940 1.985 12.867 1.00 94.56 214 PRO A CA 1
ATOM 1641 C C . PRO A 1 214 ? -33.403 2.495 11.495 1.00 94.56 214 PRO A C 1
ATOM 1643 O O . PRO A 1 214 ? -32.624 2.472 10.554 1.00 94.56 214 PRO A O 1
ATOM 1646 N N . ASP A 1 215 ? -34.659 2.932 11.359 1.00 93.62 215 ASP A N 1
ATOM 1647 C CA . ASP A 1 215 ? -35.212 3.518 10.130 1.00 93.62 215 ASP A CA 1
ATOM 1648 C C . ASP A 1 215 ? -35.170 5.060 10.104 1.00 93.62 215 ASP A C 1
ATOM 1650 O O . ASP A 1 215 ? -35.745 5.677 9.206 1.00 93.62 215 ASP A O 1
ATOM 1654 N N . GLY A 1 216 ? -34.524 5.687 11.093 1.00 93.00 216 GLY A N 1
ATOM 1655 C CA . GLY A 1 216 ? -34.453 7.139 11.249 1.00 93.00 216 GLY A CA 1
ATOM 1656 C C . GLY A 1 216 ? -35.652 7.768 11.958 1.00 93.00 216 GLY A C 1
ATOM 1657 O O . GLY A 1 216 ? -35.721 8.991 12.081 1.00 93.00 216 GLY A O 1
ATOM 1658 N N . THR A 1 217 ? -36.619 6.976 12.437 1.00 95.69 217 THR A N 1
ATOM 1659 C CA . THR A 1 217 ? -37.754 7.525 13.190 1.00 95.69 217 THR A CA 1
ATOM 1660 C C . THR A 1 217 ? -37.271 8.154 14.496 1.00 95.69 217 THR A C 1
ATOM 1662 O O . THR A 1 217 ? -36.759 7.469 15.384 1.00 95.69 217 THR A O 1
ATOM 1665 N N . LEU A 1 218 ? -37.485 9.463 14.617 1.00 94.25 218 LEU A N 1
ATOM 1666 C CA . LEU A 1 218 ? -37.129 10.255 15.788 1.00 94.25 218 LEU A CA 1
ATOM 1667 C C . LEU A 1 218 ? -38.192 10.144 16.890 1.00 94.25 218 LEU A C 1
ATOM 1669 O O . LEU A 1 218 ? -39.388 10.335 16.650 1.00 94.25 218 LEU A O 1
ATOM 1673 N N . GLY A 1 219 ? -37.745 9.863 18.112 1.00 91.50 219 GLY A N 1
ATOM 1674 C CA . GLY A 1 219 ? -38.558 9.942 19.320 1.00 91.50 219 GLY A CA 1
ATOM 1675 C C . GLY A 1 219 ? -38.760 11.374 19.813 1.00 91.50 219 GLY A C 1
ATOM 1676 O O . GLY A 1 219 ? -38.310 12.350 19.215 1.00 91.50 219 GLY A O 1
ATOM 1677 N N . THR A 1 220 ? -39.448 11.511 20.944 1.00 91.19 220 THR A N 1
ATOM 1678 C CA . THR A 1 220 ? -39.559 12.798 21.640 1.00 91.19 220 THR A CA 1
ATOM 1679 C C . THR A 1 220 ? -38.238 13.162 22.310 1.00 91.19 220 THR A C 1
ATOM 1681 O O . THR A 1 220 ? -37.533 12.273 22.784 1.00 91.19 220 THR A O 1
ATOM 1684 N N . VAL A 1 221 ? -37.937 14.459 22.401 1.00 91.06 221 VAL A N 1
ATOM 1685 C CA . VAL A 1 221 ? -36.822 14.954 23.223 1.00 91.06 221 VAL A CA 1
ATOM 1686 C C . VAL A 1 221 ? -37.067 14.598 24.689 1.00 91.06 221 VAL A C 1
ATOM 1688 O O . VAL A 1 221 ? -38.177 14.763 25.200 1.00 91.06 221 VAL A O 1
ATOM 1691 N N . ILE A 1 222 ? -36.022 14.098 25.335 1.00 92.00 222 ILE A N 1
ATOM 1692 C CA . ILE A 1 222 ? -35.950 13.714 26.738 1.00 92.00 222 ILE A CA 1
ATOM 1693 C C . ILE A 1 222 ? -35.011 14.708 27.410 1.00 92.00 222 ILE A C 1
ATOM 1695 O O . ILE A 1 222 ? -33.868 14.846 26.986 1.00 92.00 222 ILE A O 1
ATOM 1699 N N . ASP A 1 223 ? -35.484 15.380 28.453 1.00 90.00 223 ASP A N 1
ATOM 1700 C CA . ASP A 1 223 ? -34.621 16.176 29.323 1.00 90.00 223 ASP A CA 1
ATOM 1701 C C . ASP A 1 223 ? -33.940 15.241 30.329 1.00 90.00 223 ASP A C 1
ATOM 1703 O O . ASP A 1 223 ? -34.607 14.590 31.139 1.00 90.00 223 ASP A O 1
ATOM 1707 N N . ILE A 1 224 ? -32.620 15.112 30.212 1.00 89.44 224 ILE A N 1
ATOM 1708 C CA . ILE A 1 224 ? -31.778 14.237 31.041 1.00 89.44 224 ILE A CA 1
ATOM 1709 C C . ILE A 1 224 ? -31.073 15.060 32.129 1.00 89.44 224 ILE A C 1
ATOM 1711 O O . ILE A 1 224 ? -30.476 14.498 33.049 1.00 89.44 224 ILE A O 1
ATOM 1715 N N . THR A 1 225 ? -31.191 16.386 32.062 1.00 82.38 225 THR A N 1
ATOM 1716 C CA . THR A 1 225 ? -30.568 17.333 32.980 1.00 82.38 225 THR A CA 1
ATOM 1717 C C . THR A 1 225 ? -30.943 17.047 34.422 1.00 82.38 225 THR A C 1
ATOM 1719 O O . THR A 1 225 ? -32.071 16.676 34.760 1.00 82.38 225 THR A O 1
ATOM 1722 N N . ASP A 1 226 ? -29.991 17.294 35.315 1.00 70.50 226 ASP A N 1
ATOM 1723 C CA . ASP A 1 226 ? -30.277 17.272 36.735 1.00 70.50 226 ASP A CA 1
ATOM 1724 C C . ASP A 1 226 ? -30.980 18.556 37.186 1.00 70.50 226 ASP A C 1
ATOM 1726 O O . ASP A 1 226 ? -30.359 19.484 37.695 1.00 70.50 226 ASP A O 1
ATOM 1730 N N . THR A 1 227 ? -32.303 18.602 37.039 1.00 63.16 227 THR A N 1
ATOM 1731 C CA . THR A 1 227 ? -33.110 19.697 37.599 1.00 63.16 227 THR A CA 1
ATOM 1732 C C . THR A 1 227 ? -33.383 19.539 39.100 1.00 63.16 227 THR A C 1
ATOM 1734 O O . THR A 1 227 ? -33.820 20.490 39.750 1.00 63.16 227 THR A O 1
ATOM 1737 N N . ASP A 1 228 ? -33.163 18.343 39.664 1.00 55.94 228 ASP A N 1
ATOM 1738 C CA . ASP A 1 228 ? -33.550 17.994 41.040 1.00 55.94 228 ASP A CA 1
ATOM 1739 C C . ASP A 1 228 ? -32.619 18.613 42.096 1.00 55.94 228 ASP A C 1
ATOM 1741 O O . ASP A 1 228 ? -33.036 18.854 43.233 1.00 55.94 228 ASP A O 1
ATOM 1745 N N . SER A 1 229 ? -31.373 18.906 41.722 1.00 56.38 229 SER A N 1
ATOM 1746 C CA . SER A 1 229 ? -30.366 19.555 42.571 1.00 56.38 229 SER A CA 1
ATOM 1747 C C . SER A 1 229 ? -30.424 21.089 42.544 1.00 56.38 229 SER A C 1
ATOM 1749 O O . SER A 1 229 ? -29.836 21.739 43.410 1.00 56.38 229 SER A O 1
ATOM 1751 N N . GLY A 1 230 ? -31.174 21.684 41.606 1.00 55.09 230 GLY A N 1
ATOM 1752 C CA . GLY A 1 230 ? -31.254 23.139 41.421 1.00 55.09 230 GLY A CA 1
ATOM 1753 C C . GLY A 1 230 ? -30.006 23.766 40.786 1.00 55.09 230 GLY A C 1
ATOM 1754 O O . GLY A 1 230 ? -29.794 24.970 40.949 1.00 55.09 230 GLY A O 1
ATOM 1755 N N . LEU A 1 231 ? -29.189 22.961 40.102 1.00 55.25 231 LEU A N 1
ATOM 1756 C CA . LEU A 1 231 ? -27.966 23.369 39.411 1.00 55.25 231 LEU A CA 1
ATOM 1757 C C . LEU A 1 231 ? -28.274 23.949 38.016 1.00 55.25 231 LEU A C 1
ATOM 1759 O O . LEU A 1 231 ? -29.260 23.585 37.381 1.00 55.25 231 LEU A O 1
ATOM 1763 N N . THR A 1 232 ? -27.428 24.864 37.542 1.00 54.59 232 THR A N 1
ATOM 1764 C CA . THR A 1 232 ? -27.426 25.384 36.160 1.00 54.59 232 THR A CA 1
ATOM 1765 C C . THR A 1 232 ? -26.114 24.973 35.503 1.00 54.59 232 THR A C 1
ATOM 1767 O O . THR A 1 232 ? -25.075 25.388 36.010 1.00 54.59 232 THR A O 1
ATOM 1770 N N . LEU A 1 233 ? -26.150 24.206 34.406 1.00 61.88 233 LEU A N 1
ATOM 1771 C CA . LEU A 1 233 ? -24.945 23.720 33.717 1.00 61.88 233 LEU A CA 1
ATOM 1772 C C . LEU A 1 233 ? -24.286 24.861 32.916 1.00 61.88 233 LEU A C 1
ATOM 1774 O O . LEU A 1 233 ? -24.730 25.217 31.841 1.00 61.88 233 LEU A O 1
ATOM 1778 N N . SER A 1 234 ? -23.246 25.520 33.402 1.00 55.12 234 SER A N 1
ATOM 1779 C CA . SER A 1 234 ? -22.424 26.417 32.577 1.00 55.12 234 SER A CA 1
ATOM 1780 C C . SER A 1 234 ? -21.805 25.685 31.364 1.00 55.12 234 SER A C 1
ATOM 1782 O O . SER A 1 234 ? -21.720 24.465 31.341 1.00 55.12 234 SER A O 1
ATOM 1784 N N . TRP A 1 235 ? -21.336 26.416 30.348 1.00 48.00 235 TRP A N 1
ATOM 1785 C CA . TRP A 1 235 ? -20.704 25.842 29.144 1.00 48.00 235 TRP A CA 1
ATOM 1786 C C . TRP A 1 235 ? -19.463 24.965 29.419 1.00 48.00 235 TRP A C 1
ATOM 1788 O O . TRP A 1 235 ? -19.052 24.205 28.554 1.00 48.00 235 TRP A O 1
ATOM 1798 N N . ARG A 1 236 ? -18.857 25.041 30.616 1.00 52.38 236 ARG A N 1
ATOM 1799 C CA . ARG A 1 236 ? -17.756 24.148 31.041 1.00 52.38 236 ARG A CA 1
ATOM 1800 C C . ARG A 1 236 ? -18.247 22.868 31.720 1.00 52.38 236 ARG A C 1
ATOM 1802 O O . ARG A 1 236 ? -17.428 22.071 32.164 1.00 52.38 236 ARG A O 1
ATOM 1809 N N . ASP A 1 237 ? -19.560 22.691 31.835 1.00 55.91 237 ASP A N 1
ATOM 1810 C CA . ASP A 1 237 ? -20.143 21.751 32.783 1.00 55.91 237 ASP A CA 1
ATOM 1811 C C . ASP A 1 237 ? -20.643 20.483 32.099 1.00 55.91 237 ASP A C 1
ATOM 1813 O O . ASP A 1 237 ? -20.898 19.533 32.803 1.00 55.91 237 ASP A O 1
ATOM 1817 N N . ALA A 1 238 ? -20.756 20.406 30.771 1.00 56.38 238 ALA A N 1
ATOM 1818 C CA . ALA A 1 238 ? -21.142 19.179 30.056 1.00 56.38 238 ALA A CA 1
ATOM 1819 C C . ALA A 1 238 ? -20.315 18.949 28.780 1.00 56.38 238 ALA A C 1
ATOM 1821 O O . ALA A 1 238 ? -20.751 18.258 27.866 1.00 56.38 238 ALA A O 1
ATOM 1822 N N . ASP A 1 239 ? -19.099 19.491 28.738 1.00 61.09 239 ASP A N 1
ATOM 1823 C CA . ASP A 1 239 ? -18.132 19.301 27.645 1.00 61.09 239 ASP A CA 1
ATOM 1824 C C . ASP A 1 239 ? -17.650 17.841 27.496 1.00 61.09 239 ASP A C 1
ATOM 1826 O O . ASP A 1 239 ? -16.967 17.486 26.537 1.00 61.09 239 ASP A O 1
ATOM 1830 N N . GLN A 1 240 ? -18.003 16.983 28.456 1.00 75.75 240 GLN A N 1
ATOM 1831 C CA . GLN A 1 240 ? -17.788 15.546 28.412 1.00 75.75 240 GLN A CA 1
ATOM 1832 C C . GLN A 1 240 ? -19.085 14.823 28.752 1.00 75.75 240 GLN A C 1
ATOM 1834 O O . GLN A 1 240 ? -19.612 14.936 29.864 1.00 75.75 240 GLN A O 1
ATOM 1839 N N . ILE A 1 241 ? -19.559 14.040 27.789 1.00 82.19 241 ILE A N 1
ATOM 1840 C CA . ILE A 1 241 ? -20.726 13.171 27.903 1.00 82.19 241 ILE A CA 1
ATOM 1841 C C . ILE A 1 241 ? -20.305 11.764 27.484 1.00 82.19 241 ILE A C 1
ATOM 1843 O O . ILE A 1 241 ? -19.433 11.579 26.637 1.00 82.19 241 ILE A O 1
ATOM 1847 N N . LEU A 1 242 ? -20.930 10.758 28.082 1.00 87.81 242 LEU A N 1
ATOM 1848 C CA . LEU A 1 242 ? -20.735 9.353 27.776 1.00 87.81 242 LEU A CA 1
ATOM 1849 C C . LEU A 1 242 ? -22.098 8.651 27.791 1.00 87.81 242 LEU A C 1
ATOM 1851 O O . LEU A 1 242 ? -22.863 8.765 28.748 1.00 87.81 242 LEU A O 1
ATOM 1855 N N . CYS A 1 243 ? -22.409 7.933 26.713 1.00 92.31 243 CYS A N 1
ATOM 1856 C CA . CYS A 1 243 ? -23.628 7.137 26.562 1.00 92.31 243 CYS A CA 1
ATOM 1857 C C . CYS A 1 243 ? -23.223 5.665 26.520 1.00 92.31 243 CYS A C 1
ATOM 1859 O O . CYS A 1 243 ? -22.466 5.263 25.639 1.00 92.31 243 CYS A O 1
ATOM 1861 N N . VAL A 1 244 ? -23.724 4.847 27.447 1.00 94.50 244 VAL A N 1
ATOM 1862 C CA . VAL A 1 244 ? -23.543 3.388 27.402 1.00 94.50 244 VAL A CA 1
ATOM 1863 C C . VAL A 1 244 ? -24.898 2.713 27.313 1.00 94.50 244 VAL A C 1
ATOM 1865 O O . VAL A 1 244 ? -25.770 2.912 28.161 1.00 94.50 244 VAL A O 1
ATOM 1868 N N . GLY A 1 245 ? -25.068 1.880 26.292 1.00 94.94 245 GLY A N 1
ATOM 1869 C CA . GLY A 1 245 ? -26.257 1.060 26.124 1.00 94.94 245 GLY A CA 1
ATOM 1870 C C . GLY A 1 245 ? -26.217 -0.165 27.029 1.00 94.94 245 GLY A C 1
ATOM 1871 O O . GLY A 1 245 ? -25.285 -0.962 26.953 1.00 94.94 245 GLY A O 1
ATOM 1872 N N . GLY A 1 246 ? -27.215 -0.312 27.895 1.00 95.06 246 GLY A N 1
ATOM 1873 C CA . GLY A 1 246 ? -27.474 -1.536 28.648 1.00 95.06 246 GLY A CA 1
ATOM 1874 C C . GLY A 1 246 ? -28.461 -2.442 27.927 1.00 95.06 246 GLY A C 1
ATOM 1875 O O . GLY A 1 246 ? -28.778 -2.230 26.761 1.00 95.06 246 GLY A O 1
ATOM 1876 N N . SER A 1 247 ? -28.979 -3.452 28.627 1.00 94.44 247 SER A N 1
ATOM 1877 C CA . SER A 1 247 ? -29.943 -4.390 28.046 1.00 94.44 247 SER A CA 1
ATOM 1878 C C . SER A 1 247 ? -31.288 -3.729 27.736 1.00 94.44 247 SER A C 1
ATOM 1880 O O . SER A 1 247 ? -31.808 -3.896 26.635 1.00 94.44 247 SER A O 1
ATOM 1882 N N . ASP A 1 248 ? -31.807 -2.935 28.674 1.00 94.12 248 ASP A N 1
ATOM 1883 C CA . ASP A 1 248 ? -33.125 -2.292 28.610 1.00 94.12 248 ASP A CA 1
ATOM 1884 C C . ASP A 1 248 ? -33.076 -0.803 29.003 1.00 94.12 248 ASP A C 1
ATOM 1886 O O . ASP A 1 248 ? -34.115 -0.133 29.031 1.00 94.12 248 ASP A O 1
ATOM 1890 N N . LYS A 1 249 ? -31.899 -0.268 29.351 1.00 95.38 249 LYS A N 1
ATOM 1891 C CA . LYS A 1 249 ? -31.692 1.133 29.752 1.00 95.38 249 LYS A CA 1
ATOM 1892 C C . LYS A 1 249 ? -30.406 1.678 29.149 1.00 95.38 249 LYS A C 1
ATOM 1894 O O . LYS A 1 249 ? -29.457 0.928 28.959 1.00 95.38 249 LYS A O 1
ATOM 1899 N N . ALA A 1 250 ? -30.348 2.984 28.922 1.00 96.88 250 ALA A N 1
ATOM 1900 C CA . ALA A 1 250 ? -29.088 3.671 28.650 1.00 96.88 250 ALA A CA 1
ATOM 1901 C C . ALA A 1 250 ? -28.578 4.336 29.929 1.00 96.88 250 ALA A C 1
ATOM 1903 O O . ALA A 1 250 ? -29.372 4.908 30.680 1.00 96.88 250 ALA A O 1
ATOM 1904 N N . LEU A 1 251 ? -27.269 4.281 30.161 1.00 96.44 251 LEU A N 1
ATOM 1905 C CA . LEU A 1 251 ? -26.591 5.096 31.159 1.00 96.44 251 LEU A CA 1
ATOM 1906 C C . LEU A 1 251 ? -25.989 6.315 30.462 1.00 96.44 251 LEU A C 1
ATOM 1908 O O . LEU A 1 251 ? -25.138 6.166 29.588 1.00 96.44 251 LEU A O 1
ATOM 1912 N N . VAL A 1 252 ? -26.423 7.503 30.866 1.00 94.12 252 VAL A N 1
ATOM 1913 C CA . VAL A 1 252 ? -25.872 8.773 30.393 1.00 94.12 252 VAL A CA 1
ATOM 1914 C C . VAL A 1 252 ? -25.077 9.374 31.533 1.00 94.12 252 VAL A C 1
ATOM 1916 O O . VAL A 1 252 ? -25.629 9.605 32.609 1.00 94.12 252 VAL A O 1
ATOM 1919 N N . VAL A 1 253 ? -23.787 9.581 31.302 1.00 91.00 253 VAL A N 1
ATOM 1920 C CA . VAL A 1 253 ? -22.856 10.179 32.254 1.00 91.00 253 VAL A CA 1
ATOM 1921 C C . VAL A 1 253 ? -22.368 11.493 31.675 1.00 91.00 253 VAL A C 1
ATOM 1923 O O . VAL A 1 253 ? -22.016 11.549 30.504 1.00 91.00 253 VAL A O 1
ATOM 1926 N N . TYR A 1 254 ? -22.354 12.543 32.475 1.00 85.62 254 TYR A N 1
ATOM 1927 C CA . TYR A 1 254 ? -21.865 13.851 32.068 1.00 85.62 254 TYR A CA 1
ATOM 1928 C C . TYR A 1 254 ? -21.178 14.520 33.253 1.00 85.62 254 TYR A C 1
ATOM 1930 O O . TYR A 1 254 ? -21.439 14.184 34.419 1.00 85.62 254 TYR A O 1
ATOM 1938 N N . ARG A 1 255 ? -20.253 15.432 32.960 1.00 80.25 255 ARG A N 1
ATOM 1939 C CA . ARG A 1 255 ? -19.701 16.303 34.000 1.00 80.25 255 ARG A CA 1
ATOM 1940 C C . ARG A 1 255 ? -20.758 17.286 34.483 1.00 80.25 255 ARG A C 1
ATOM 1942 O O . ARG A 1 255 ? -21.838 17.366 33.912 1.00 80.25 255 ARG A O 1
ATOM 1949 N N . TYR A 1 256 ? -20.497 17.966 35.587 1.00 74.44 256 TYR A N 1
ATOM 1950 C CA . TYR A 1 256 ? -21.254 19.146 35.990 1.00 74.44 256 TYR A CA 1
ATOM 1951 C C . TYR A 1 256 ? -20.402 19.978 36.942 1.00 74.44 256 TYR A C 1
ATOM 1953 O O . TYR A 1 256 ? -19.604 19.420 37.693 1.00 74.44 256 TYR A O 1
ATOM 1961 N N . LEU A 1 257 ? -20.581 21.297 36.938 1.00 69.56 257 LEU A N 1
ATOM 1962 C CA . LEU A 1 257 ? -20.002 22.159 37.962 1.00 69.56 257 LEU A CA 1
ATOM 1963 C C . LEU A 1 257 ? -20.952 22.199 39.151 1.00 69.56 257 LEU A C 1
ATOM 1965 O O . LEU A 1 257 ? -22.139 22.524 39.015 1.00 69.56 257 LEU A O 1
ATOM 1969 N N . ASP A 1 258 ? -20.443 21.844 40.318 1.00 63.50 258 ASP A N 1
ATOM 1970 C CA . ASP A 1 258 ? -21.219 21.900 41.541 1.00 63.50 258 ASP A CA 1
ATOM 1971 C C . ASP A 1 258 ? -21.336 23.340 42.086 1.00 63.50 258 ASP A C 1
ATOM 1973 O O . ASP A 1 258 ? -20.846 24.321 41.516 1.00 63.50 258 ASP A O 1
ATOM 1977 N N . SER A 1 259 ? -22.031 23.498 43.215 1.00 62.06 259 SER A N 1
ATOM 1978 C CA . SER A 1 259 ? -22.196 24.810 43.852 1.00 62.06 259 SER A CA 1
ATOM 1979 C C . SER A 1 259 ? -20.909 25.395 44.444 1.00 62.06 259 SER A C 1
ATOM 1981 O O . SER A 1 259 ? -20.885 26.592 44.752 1.00 62.06 259 SER A O 1
ATOM 1983 N N . ASP A 1 260 ? -19.886 24.566 44.649 1.00 63.38 260 ASP A N 1
ATOM 1984 C CA . ASP A 1 260 ? -18.590 24.946 45.207 1.00 63.38 260 ASP A CA 1
ATOM 1985 C C . ASP A 1 260 ? -17.584 25.340 44.103 1.00 63.38 260 ASP A C 1
ATOM 1987 O O . ASP A 1 260 ? -16.599 26.030 44.387 1.00 63.38 260 ASP A O 1
ATOM 1991 N N . GLY A 1 261 ? -17.917 25.070 42.835 1.00 66.19 261 GLY A N 1
ATOM 1992 C CA . GLY A 1 261 ? -17.141 25.442 41.654 1.00 66.19 261 GLY A CA 1
ATOM 1993 C C . GLY A 1 261 ? -16.169 24.357 41.199 1.00 66.19 261 GLY A C 1
ATOM 1994 O O . GLY A 1 261 ? -15.263 24.671 40.424 1.00 66.19 261 GLY A O 1
ATOM 1995 N N . ASP A 1 262 ? -16.359 23.123 41.668 1.00 69.19 262 ASP A N 1
ATOM 1996 C CA . ASP A 1 262 ? -15.578 21.950 41.291 1.00 69.19 262 ASP A CA 1
ATOM 1997 C C . ASP A 1 262 ? -16.370 21.101 40.278 1.00 69.19 262 ASP A C 1
ATOM 1999 O O . ASP A 1 262 ? -17.603 21.026 40.315 1.00 69.19 262 ASP A O 1
ATOM 2003 N N . LEU A 1 263 ? -15.666 20.510 39.307 1.00 71.88 263 LEU A N 1
ATOM 2004 C CA . LEU A 1 263 ? -16.280 19.673 38.273 1.00 71.88 263 LEU A CA 1
ATOM 2005 C C . LEU A 1 263 ? -16.413 18.237 38.776 1.00 71.88 263 LEU A C 1
ATOM 2007 O O . LEU A 1 263 ? -15.401 17.553 38.860 1.00 71.88 263 LEU A O 1
ATOM 2011 N N . GLY A 1 264 ? -17.640 17.780 39.030 1.00 77.81 264 GLY A N 1
ATOM 2012 C CA . GLY A 1 264 ? -17.959 16.396 39.391 1.00 77.81 264 GLY A CA 1
ATOM 2013 C C . GLY A 1 264 ? -18.485 15.571 38.211 1.00 77.81 264 GLY A C 1
ATOM 2014 O O . GLY A 1 264 ? -18.663 16.070 37.096 1.00 77.81 264 GLY A O 1
ATOM 2015 N N . THR A 1 265 ? -18.790 14.290 38.450 1.00 82.94 265 THR A N 1
ATOM 2016 C CA . THR A 1 265 ? -19.398 13.391 37.447 1.00 82.94 265 THR A CA 1
ATOM 2017 C C . THR A 1 265 ? -20.741 12.836 37.901 1.00 82.94 265 THR A C 1
ATOM 2019 O O . THR A 1 265 ? -20.898 12.325 39.014 1.00 82.94 265 THR A O 1
ATOM 2022 N N . SER A 1 266 ? -21.721 12.904 37.006 1.00 84.19 266 SER A N 1
ATOM 2023 C CA . SER A 1 266 ? -23.109 12.537 37.273 1.00 84.19 266 SER A CA 1
ATOM 2024 C C . SER A 1 266 ? -23.642 11.566 36.253 1.00 84.19 266 SER A C 1
ATOM 2026 O O . SER A 1 266 ? -23.274 11.629 35.086 1.00 84.19 266 SER A O 1
ATOM 2028 N N . ALA A 1 267 ? -24.552 10.697 36.684 1.00 90.25 267 ALA A N 1
ATOM 2029 C CA . ALA A 1 267 ? -25.215 9.749 35.813 1.00 90.25 267 ALA A CA 1
ATOM 2030 C C . ALA A 1 267 ? -26.738 9.745 35.964 1.00 90.25 267 ALA A C 1
ATOM 2032 O O . ALA A 1 267 ? -27.303 9.992 37.038 1.00 90.25 267 ALA A O 1
ATOM 2033 N N . ARG A 1 268 ? -27.397 9.394 34.861 1.00 91.69 268 ARG A N 1
ATOM 2034 C CA . ARG A 1 268 ? -28.829 9.123 34.761 1.00 91.69 268 ARG A CA 1
ATOM 2035 C C . ARG A 1 268 ? -29.065 7.853 33.962 1.00 91.69 268 ARG A C 1
ATOM 2037 O O . ARG A 1 268 ? -28.441 7.630 32.928 1.00 91.69 268 ARG A O 1
ATOM 2044 N N . PHE A 1 269 ? -30.021 7.049 34.413 1.00 94.94 269 PHE A N 1
ATOM 2045 C CA . PHE A 1 269 ? -30.577 5.983 33.595 1.00 94.94 269 PHE A CA 1
ATOM 2046 C C . PHE A 1 269 ? -31.757 6.529 32.810 1.00 94.94 269 PHE A C 1
ATOM 2048 O O . PHE A 1 269 ? -32.702 7.068 33.388 1.00 94.94 269 PHE A O 1
ATOM 2055 N N . VAL A 1 270 ? -31.716 6.354 31.501 1.00 95.94 270 VAL A N 1
ATOM 2056 C CA . VAL A 1 270 ? -32.815 6.680 30.596 1.00 95.94 270 VAL A CA 1
ATOM 2057 C C . VAL A 1 270 ? -33.567 5.388 30.288 1.00 95.94 270 VAL A C 1
ATOM 2059 O O . VAL A 1 270 ? -32.949 4.325 30.193 1.00 95.94 270 VAL A O 1
ATOM 2062 N N . ARG A 1 271 ? -34.898 5.457 30.167 1.00 94.25 271 ARG A N 1
ATOM 2063 C CA . ARG A 1 271 ? -35.787 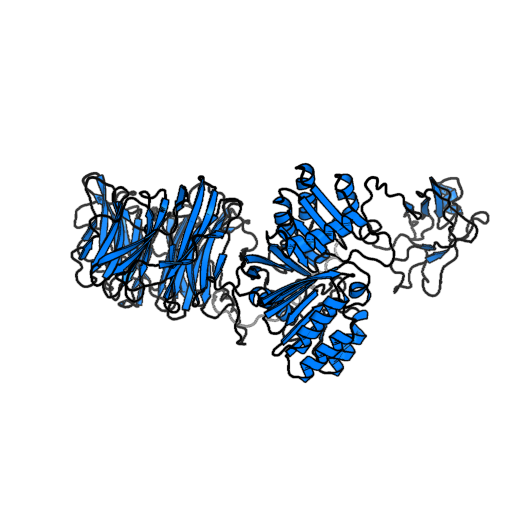4.338 29.799 1.00 94.25 271 ARG A CA 1
ATOM 2064 C C . ARG A 1 271 ? -36.463 4.584 28.449 1.00 94.25 271 ARG A C 1
ATOM 2066 O O . ARG A 1 271 ? -36.578 5.723 28.006 1.00 94.25 271 ARG A O 1
ATOM 2073 N N . SER A 1 272 ? -36.991 3.523 27.834 1.00 89.62 272 SER A N 1
ATOM 2074 C CA . SER A 1 272 ? -37.670 3.593 26.527 1.00 89.62 272 SER A CA 1
ATOM 2075 C C . SER A 1 272 ? -38.907 4.489 26.494 1.00 89.62 272 SER A C 1
ATOM 2077 O O . SER A 1 272 ? -39.294 4.950 25.424 1.00 89.62 272 SER A O 1
ATOM 2079 N N . ASP A 1 273 ? -39.546 4.734 27.639 1.00 89.31 273 ASP A N 1
ATOM 2080 C CA . ASP A 1 273 ? -40.694 5.637 27.754 1.00 89.31 273 ASP A CA 1
ATOM 2081 C C . ASP A 1 273 ? -40.296 7.114 27.934 1.00 89.31 273 ASP A C 1
ATOM 2083 O O . ASP A 1 273 ? -41.171 7.962 28.111 1.00 89.31 273 ASP A O 1
ATOM 2087 N N . GLY A 1 274 ? -38.995 7.421 27.896 1.00 88.62 274 GLY A N 1
ATOM 2088 C CA . GLY A 1 274 ? -38.443 8.755 28.118 1.00 88.62 274 GLY A CA 1
ATOM 2089 C C . GLY A 1 274 ? -38.332 9.148 29.590 1.00 88.62 274 GLY A C 1
ATOM 2090 O O . GLY A 1 274 ? -37.930 10.268 29.887 1.00 88.62 274 GLY A O 1
ATOM 2091 N N . SER A 1 275 ? -38.672 8.263 30.534 1.00 92.19 275 SER A N 1
ATOM 2092 C CA . SER A 1 275 ? -38.442 8.537 31.952 1.00 92.19 275 SER A CA 1
ATOM 2093 C C . SER A 1 275 ? -36.966 8.381 32.316 1.00 92.19 275 SER A C 1
ATOM 2095 O O . SER A 1 275 ? -36.302 7.418 31.920 1.00 92.19 275 SER A O 1
ATOM 2097 N N . VAL A 1 276 ? -36.471 9.309 33.130 1.00 92.88 276 VAL A N 1
ATOM 2098 C CA . VAL A 1 276 ? -35.106 9.296 33.664 1.00 92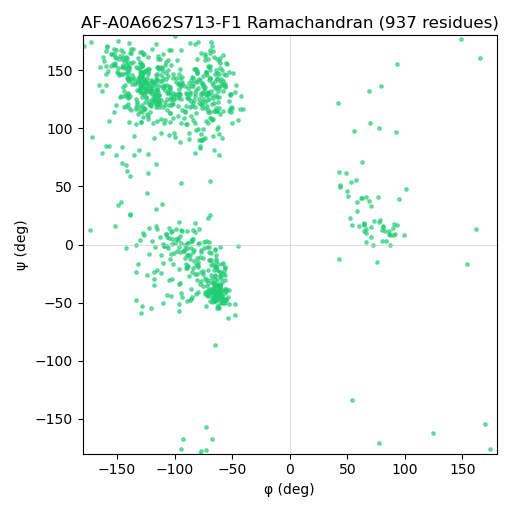.88 276 VAL A CA 1
ATOM 2099 C C . VAL A 1 276 ? -35.104 8.890 35.138 1.00 92.88 276 VAL A C 1
ATOM 2101 O O . VAL A 1 276 ? -36.096 9.064 35.853 1.00 92.88 276 VAL A O 1
ATOM 2104 N N . SER A 1 277 ? -34.031 8.254 35.601 1.00 91.75 277 SER A N 1
ATOM 2105 C CA . SER A 1 277 ? -33.846 7.931 37.017 1.00 91.75 277 SER A CA 1
ATOM 2106 C C . SER A 1 277 ? -33.642 9.182 37.867 1.00 91.75 277 SER A C 1
ATOM 2108 O O . SER A 1 277 ? -33.418 10.282 37.363 1.00 91.75 277 SER A O 1
ATOM 2110 N N . ALA A 1 278 ? -33.651 8.984 39.186 1.00 85.19 278 ALA A N 1
ATOM 2111 C CA . ALA A 1 278 ? -33.033 9.950 40.079 1.00 85.19 278 ALA A CA 1
ATOM 2112 C C . ALA A 1 278 ? -31.531 10.081 39.768 1.00 85.19 278 ALA A C 1
ATOM 2114 O O . ALA A 1 278 ? -30.920 9.197 39.159 1.00 85.19 278 ALA A O 1
ATOM 2115 N N . TYR A 1 279 ? -30.964 11.192 40.222 1.00 82.44 279 TYR A N 1
ATOM 2116 C CA . TYR A 1 279 ? -29.544 11.492 40.142 1.00 82.44 279 TYR A CA 1
ATOM 2117 C C . TYR A 1 279 ? -28.660 10.450 40.832 1.00 82.44 279 TYR A C 1
ATOM 2119 O O . TYR A 1 279 ? -28.946 10.037 41.960 1.00 82.44 279 TYR A O 1
ATOM 2127 N N . VAL A 1 280 ? -27.545 10.104 40.181 1.00 87.00 280 VAL A N 1
ATOM 2128 C CA . VAL A 1 280 ? -26.452 9.326 40.770 1.00 87.00 280 VAL A CA 1
ATOM 2129 C C . VAL A 1 280 ? -25.140 10.094 40.599 1.00 87.00 280 VAL A C 1
ATOM 2131 O O . VAL A 1 280 ? -24.691 10.289 39.474 1.00 87.00 280 VAL A O 1
ATOM 2134 N N . SER A 1 281 ? -24.506 10.489 41.709 1.00 86.38 281 SER A N 1
ATOM 2135 C CA . SER A 1 281 ? -23.122 10.991 41.698 1.00 86.38 281 SER A CA 1
ATOM 2136 C C . SER A 1 281 ? -22.209 9.804 41.420 1.00 86.38 281 SER A C 1
ATOM 2138 O O . SER A 1 281 ? -22.178 8.863 42.218 1.00 86.38 281 SER A O 1
ATOM 2140 N N . VAL A 1 282 ? -21.541 9.805 40.266 1.00 84.50 282 VAL A N 1
ATOM 2141 C CA . VAL A 1 282 ? -20.617 8.734 39.864 1.00 84.50 282 VAL A CA 1
ATOM 2142 C C . VAL A 1 282 ? -19.350 8.837 40.695 1.00 84.50 282 VAL A C 1
ATOM 2144 O O . VAL A 1 282 ? -18.939 7.873 41.346 1.00 84.50 282 VAL A O 1
ATOM 2147 N N . TYR A 1 283 ? -18.765 10.028 40.696 1.00 83.69 283 TYR A N 1
ATOM 2148 C CA . TYR A 1 283 ? -17.668 10.406 41.559 1.00 83.69 283 TYR A CA 1
ATOM 2149 C C . TYR A 1 283 ? -17.603 11.932 41.646 1.00 83.69 283 TYR A C 1
ATOM 2151 O O . TYR A 1 283 ? -17.762 12.622 40.639 1.00 83.69 283 TYR A O 1
ATOM 2159 N N . ASP A 1 284 ? -17.386 12.436 42.854 1.00 77.12 284 ASP A N 1
ATOM 2160 C CA . ASP A 1 284 ? -17.258 13.861 43.143 1.00 77.12 284 ASP A CA 1
ATOM 2161 C C . ASP A 1 284 ? -16.371 14.001 44.386 1.00 77.12 284 ASP A C 1
ATOM 2163 O O . ASP A 1 284 ? -16.708 13.502 45.474 1.00 77.12 284 ASP A O 1
ATOM 2167 N N . TYR A 1 285 ? -15.192 14.595 44.214 1.00 77.31 285 TYR A N 1
ATOM 2168 C CA . TYR A 1 285 ? -14.293 14.895 45.317 1.00 77.31 285 TYR A CA 1
ATOM 2169 C C . TYR A 1 285 ? -13.980 16.388 45.336 1.00 77.31 285 TYR A C 1
ATOM 2171 O O . TYR A 1 285 ? -13.147 16.851 44.574 1.00 77.31 285 TYR A O 1
ATOM 2179 N N . PHE A 1 286 ? -14.550 17.086 46.325 1.00 67.62 286 PHE A N 1
ATOM 2180 C CA . PHE A 1 286 ? -14.466 18.534 46.626 1.00 67.62 286 PHE A CA 1
ATOM 2181 C C . PHE A 1 286 ? -13.085 19.236 46.575 1.00 67.62 286 PHE A C 1
ATOM 2183 O O . PHE A 1 286 ? -12.952 20.391 46.969 1.00 67.62 286 PHE A O 1
ATOM 2190 N N . ALA A 1 287 ? -11.999 18.527 46.282 1.00 73.00 287 ALA A N 1
ATOM 2191 C CA . ALA A 1 287 ? -10.654 19.083 46.194 1.00 73.00 287 ALA A CA 1
ATOM 2192 C C . ALA A 1 287 ? -9.944 18.735 44.874 1.00 73.00 287 ALA A C 1
ATOM 2194 O O . ALA A 1 287 ? -8.739 18.979 44.758 1.00 73.00 287 ALA A O 1
ATOM 2195 N N . SER A 1 288 ? -10.651 18.164 43.898 1.00 76.12 288 SER A N 1
ATOM 2196 C CA . SER A 1 288 ? -10.126 17.833 42.576 1.00 76.12 288 SER A CA 1
ATOM 2197 C C . SER A 1 288 ? -11.196 17.946 41.502 1.00 76.12 288 SER A C 1
ATOM 2199 O O . SER A 1 288 ? -12.336 17.593 41.739 1.00 76.12 288 SER A O 1
ATOM 2201 N N . GLU A 1 289 ? -10.796 18.357 40.301 1.00 75.69 289 GLU A N 1
ATOM 2202 C CA . GLU A 1 289 ? -11.657 18.256 39.125 1.00 75.69 289 GLU A CA 1
ATOM 2203 C C . GLU A 1 289 ? -11.721 16.799 38.642 1.00 75.69 289 GLU A C 1
ATOM 2205 O O . GLU A 1 289 ? -10.692 16.108 38.550 1.00 75.69 289 GLU A O 1
ATOM 2210 N N . GLU A 1 290 ? -12.927 16.349 38.306 1.00 81.81 290 GLU A N 1
ATOM 2211 C CA . GLU A 1 290 ? -13.180 15.067 37.673 1.00 81.81 290 GLU A CA 1
ATOM 2212 C C . GLU A 1 290 ? -13.234 15.171 36.141 1.00 81.81 290 GLU A C 1
ATOM 2214 O O . GLU A 1 290 ? -13.723 16.134 35.540 1.00 81.81 290 GLU A O 1
ATOM 2219 N N . VAL A 1 291 ? -12.724 14.127 35.491 1.00 80.12 291 VAL A N 1
ATOM 2220 C CA . VAL A 1 291 ? -12.690 13.970 34.032 1.00 80.12 291 VAL A CA 1
ATOM 2221 C C . VAL A 1 291 ? -13.252 12.594 33.694 1.00 80.12 291 VAL A C 1
ATOM 2223 O O . VAL A 1 291 ? -12.884 11.606 34.329 1.00 80.12 291 VAL A O 1
ATOM 2226 N N . LEU A 1 292 ? -14.146 12.505 32.713 1.00 81.81 292 LEU A N 1
ATOM 2227 C CA . LEU A 1 292 ? -14.648 11.219 32.234 1.00 81.81 292 LEU A CA 1
ATOM 2228 C C . LEU A 1 292 ? -13.595 10.526 31.372 1.00 81.81 292 LEU A C 1
ATOM 2230 O O . LEU A 1 292 ? -12.848 11.170 30.641 1.00 81.81 292 LEU A O 1
ATOM 2234 N N . GLY A 1 293 ? -13.532 9.199 31.456 1.00 78.50 293 GLY A N 1
ATOM 2235 C CA . GLY A 1 293 ? -12.735 8.415 30.523 1.00 78.50 293 GLY A CA 1
ATOM 2236 C C . GLY A 1 293 ? -13.322 8.411 29.113 1.00 78.50 293 GLY A C 1
ATOM 2237 O O . GLY A 1 293 ? -14.486 8.745 28.899 1.00 78.50 293 GLY A O 1
ATOM 2238 N N . VAL A 1 294 ? -12.500 7.994 28.153 1.00 75.19 294 VAL A N 1
ATOM 2239 C CA . VAL A 1 294 ? -12.789 8.062 26.712 1.00 75.19 294 VAL A CA 1
ATOM 2240 C C . VAL A 1 294 ? -13.945 7.151 26.307 1.00 75.19 294 VAL A C 1
ATOM 2242 O O . VAL A 1 294 ? -14.772 7.523 25.478 1.00 75.19 294 VAL A O 1
ATOM 2245 N N . ARG A 1 295 ? -14.033 5.962 26.914 1.00 84.44 295 ARG A N 1
ATOM 2246 C CA . ARG A 1 295 ? -15.047 4.955 26.588 1.00 84.44 295 ARG A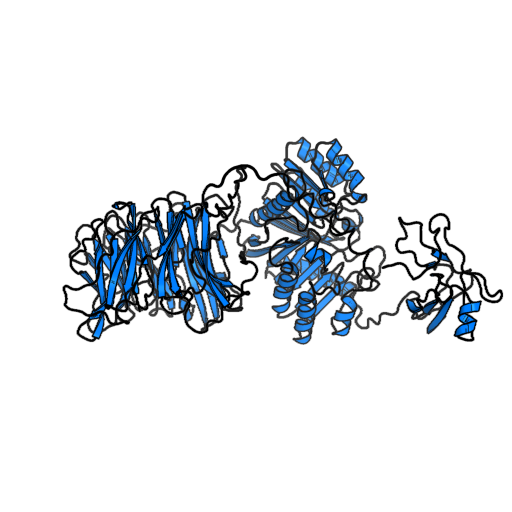 CA 1
ATOM 2247 C C . ARG A 1 295 ? -15.481 4.184 27.827 1.00 84.44 295 ARG A C 1
ATOM 2249 O O . ARG A 1 295 ? -14.642 3.769 28.621 1.00 84.44 295 ARG A O 1
ATOM 2256 N N . GLY A 1 296 ? -16.789 3.983 27.970 1.00 89.69 296 GLY A N 1
ATOM 2257 C CA . GLY A 1 296 ? -17.398 3.125 28.987 1.00 89.69 296 GLY A CA 1
ATOM 2258 C C . GLY A 1 296 ? -17.853 1.793 28.394 1.00 89.69 296 GLY A C 1
ATOM 2259 O O . GLY A 1 296 ? -17.939 1.636 27.178 1.00 89.69 296 GLY A O 1
ATOM 2260 N N . ALA A 1 297 ? -18.177 0.833 29.255 1.00 93.19 297 ALA A N 1
ATOM 2261 C CA . ALA A 1 297 ? -18.532 -0.519 28.829 1.00 93.19 297 ALA A CA 1
ATOM 2262 C C . ALA A 1 297 ? -19.733 -1.070 29.604 1.00 93.19 297 ALA A C 1
ATOM 2264 O O . ALA A 1 297 ? -20.004 -0.660 30.733 1.00 93.19 297 ALA A O 1
ATOM 2265 N N . TYR A 1 298 ? -20.438 -2.037 29.015 1.00 94.94 298 TYR A N 1
ATOM 2266 C CA . TYR A 1 298 ? -21.543 -2.747 29.657 1.00 94.94 298 TYR A CA 1
ATOM 2267 C C . TYR A 1 298 ? -21.313 -4.257 29.603 1.00 94.94 298 TYR A C 1
ATOM 2269 O O . TYR A 1 298 ? -21.008 -4.809 28.550 1.00 94.94 298 TYR A O 1
ATOM 2277 N N . LEU A 1 299 ? -21.491 -4.934 30.736 1.00 94.12 299 LEU A N 1
ATOM 2278 C CA . LEU A 1 299 ? -21.407 -6.388 30.834 1.00 94.12 299 LEU A CA 1
ATOM 2279 C C . LEU A 1 299 ? -22.376 -6.901 31.899 1.00 94.12 299 LEU A C 1
ATOM 2281 O O . LEU A 1 299 ? -22.339 -6.480 33.054 1.00 94.12 299 LEU A O 1
ATOM 2285 N N . SER A 1 300 ? -23.222 -7.863 31.523 1.00 91.31 300 SER A N 1
ATOM 2286 C CA . SER A 1 300 ? -24.053 -8.644 32.454 1.00 91.31 300 SER A CA 1
ATOM 2287 C C . SER A 1 300 ? -24.879 -7.815 33.459 1.00 91.31 300 SER A C 1
ATOM 2289 O O . SER A 1 300 ? -24.984 -8.180 34.630 1.00 91.31 300 SER A O 1
ATOM 2291 N N . GLY A 1 301 ? -25.490 -6.708 33.020 1.00 94.44 301 GLY A N 1
ATOM 2292 C CA . GLY A 1 301 ? -26.319 -5.848 33.882 1.00 94.44 301 GLY A CA 1
ATOM 2293 C C . GLY A 1 301 ? -25.546 -4.783 34.661 1.00 94.44 301 GLY A C 1
ATOM 2294 O O . GLY A 1 301 ? -26.127 -4.129 35.535 1.00 94.44 301 GLY A O 1
ATOM 2295 N N . TYR A 1 302 ? -24.262 -4.603 34.359 1.00 96.69 302 TYR A N 1
ATOM 2296 C CA . TYR A 1 302 ? -23.401 -3.608 34.980 1.00 96.69 302 TYR A CA 1
ATOM 2297 C C . TYR A 1 302 ? -22.756 -2.711 33.931 1.00 96.69 302 TYR A C 1
ATOM 2299 O O . TYR A 1 302 ? -22.335 -3.174 32.875 1.00 96.69 302 TYR A O 1
ATOM 2307 N N . PHE A 1 303 ? -22.663 -1.431 34.258 1.00 96.88 303 PHE A N 1
ATOM 2308 C CA . PHE A 1 303 ? -21.964 -0.412 33.490 1.00 96.88 303 PHE A CA 1
ATOM 2309 C C . PHE A 1 303 ? -20.649 -0.093 34.186 1.00 96.88 303 PHE A C 1
ATOM 2311 O O . PHE A 1 303 ? -20.670 0.123 35.397 1.00 96.88 303 PHE A O 1
ATOM 2318 N N . LEU A 1 304 ? -19.545 -0.027 33.447 1.00 96.50 304 LEU A N 1
ATOM 2319 C CA . LEU A 1 304 ? -18.263 0.476 33.930 1.00 96.50 304 LEU A CA 1
ATOM 2320 C C . LEU A 1 304 ? -17.993 1.853 33.318 1.00 96.50 304 LEU A C 1
ATOM 2322 O O . LEU A 1 304 ? -18.008 2.014 32.096 1.00 96.50 304 LEU A O 1
ATOM 2326 N N . VAL A 1 305 ? -17.737 2.828 34.186 1.00 94.62 305 VAL A N 1
ATOM 2327 C CA . VAL A 1 305 ? -17.454 4.224 33.844 1.00 94.62 305 VAL A CA 1
ATOM 2328 C C . VAL A 1 305 ? -16.046 4.561 34.337 1.00 94.62 305 VAL A C 1
ATOM 2330 O O . VAL A 1 305 ? -15.859 4.703 35.549 1.00 94.62 305 VAL A O 1
ATOM 2333 N N . PRO A 1 306 ? -15.045 4.654 33.449 1.00 92.38 306 PRO A N 1
ATOM 2334 C CA . PRO A 1 306 ? -13.728 5.142 33.830 1.00 92.38 306 PRO A CA 1
ATOM 2335 C C . PRO A 1 306 ? -13.755 6.653 34.080 1.00 92.38 306 PRO A C 1
ATOM 2337 O O . PRO A 1 306 ? -14.507 7.382 33.432 1.00 92.38 306 PRO A O 1
ATOM 2340 N N . PHE A 1 307 ? -12.925 7.127 35.006 1.00 88.31 307 PHE A N 1
ATOM 2341 C CA . PHE A 1 307 ? -12.787 8.547 35.319 1.00 88.31 307 PHE A CA 1
ATOM 2342 C C . PHE A 1 307 ? -11.387 8.879 35.856 1.00 88.31 307 PHE A C 1
ATOM 2344 O O . PHE A 1 307 ? -10.655 7.998 36.318 1.00 88.31 307 PHE A O 1
ATOM 2351 N N . LEU A 1 308 ? -11.027 10.161 35.813 1.00 86.19 308 LEU A N 1
ATOM 2352 C CA . LEU A 1 308 ? -9.899 10.732 36.542 1.00 86.19 308 LEU A CA 1
ATOM 2353 C C . LEU A 1 308 ? -10.421 11.633 37.658 1.00 86.19 308 LEU A C 1
ATOM 2355 O O . LEU A 1 308 ? -11.397 12.350 37.458 1.00 86.19 308 LEU A O 1
ATOM 2359 N N . SER A 1 309 ? -9.742 11.642 38.800 1.00 86.06 309 SER A N 1
ATOM 2360 C CA . SER A 1 309 ? -9.979 12.603 39.881 1.00 86.06 309 SER A CA 1
ATOM 2361 C C . SER A 1 309 ? -8.649 13.230 40.285 1.00 86.06 309 SER A C 1
ATOM 2363 O O . SER A 1 309 ? -7.778 12.564 40.853 1.00 86.06 309 SER A O 1
ATOM 2365 N N . GLY A 1 310 ? -8.429 14.489 39.894 1.00 77.81 310 GLY A N 1
ATOM 2366 C CA . GLY A 1 310 ? -7.169 15.196 40.157 1.00 77.81 310 GLY A CA 1
ATOM 2367 C C . GLY A 1 310 ? -5.936 14.500 39.567 1.00 77.81 310 GLY A C 1
ATOM 2368 O O . GLY A 1 310 ? -4.891 14.470 40.214 1.00 77.81 310 GLY A O 1
ATOM 2369 N N . GLY A 1 311 ? -6.084 13.897 38.381 1.00 80.25 311 GLY A N 1
ATOM 2370 C CA . GLY A 1 311 ? -5.046 13.115 37.697 1.00 80.25 311 GLY A CA 1
ATOM 2371 C C . GLY A 1 311 ? -4.993 11.636 38.088 1.00 80.25 311 GLY A C 1
ATOM 2372 O O . GLY A 1 311 ? -4.175 10.904 37.553 1.00 80.25 311 GLY A O 1
ATOM 2373 N N . LYS A 1 312 ? -5.855 11.165 38.999 1.00 87.88 312 LYS A N 1
ATOM 2374 C CA . LYS A 1 312 ? -5.860 9.761 39.439 1.00 87.88 312 LYS A CA 1
ATOM 2375 C C . LYS A 1 312 ? -6.865 8.921 38.694 1.00 87.88 312 LYS A C 1
ATOM 2377 O O . LYS A 1 312 ? -8.049 9.243 38.708 1.00 87.88 312 LYS A O 1
ATOM 2382 N N . VAL A 1 313 ? -6.411 7.801 38.150 1.00 90.38 313 VAL A N 1
ATOM 2383 C CA . VAL A 1 313 ? -7.243 6.871 37.389 1.00 90.38 313 VAL A CA 1
ATOM 2384 C C . VAL A 1 313 ? -8.108 6.026 38.321 1.00 90.38 313 VAL A C 1
ATOM 2386 O O . VAL A 1 313 ? -7.621 5.412 39.280 1.00 90.38 313 VAL A O 1
ATOM 2389 N N . GLY A 1 314 ? -9.402 5.968 38.014 1.00 92.12 314 GLY A N 1
ATOM 2390 C CA . GLY A 1 314 ? -10.377 5.112 38.674 1.00 92.12 314 GLY A CA 1
ATOM 2391 C C . GLY A 1 314 ? -11.502 4.671 37.738 1.00 92.12 314 GLY A C 1
ATOM 2392 O O . GLY A 1 314 ? -11.589 5.080 36.581 1.00 92.12 314 GLY A O 1
ATOM 2393 N N . TYR A 1 315 ? -12.374 3.808 38.248 1.00 94.81 315 TYR A N 1
ATOM 2394 C CA . TYR A 1 315 ? -13.611 3.419 37.584 1.00 94.81 315 TYR A CA 1
ATOM 2395 C C . TYR A 1 315 ? -14.746 3.238 38.589 1.00 94.81 315 TYR A C 1
ATOM 2397 O O . TYR A 1 315 ? -14.551 2.830 39.740 1.00 94.81 315 TYR A O 1
ATOM 2405 N N . ALA A 1 316 ? -15.954 3.543 38.136 1.00 95.06 316 ALA A N 1
ATOM 2406 C CA . ALA A 1 316 ? -17.194 3.306 38.847 1.00 95.06 316 ALA A CA 1
ATOM 2407 C C . ALA A 1 316 ? -18.000 2.224 38.128 1.00 95.06 316 ALA A C 1
ATOM 2409 O O . ALA A 1 316 ? -17.993 2.127 36.904 1.00 95.06 316 ALA A O 1
ATOM 2410 N N . VAL A 1 317 ? -18.718 1.420 38.900 1.00 95.69 317 VAL A N 1
ATOM 2411 C CA . VAL A 1 317 ? -19.624 0.391 38.409 1.00 95.69 317 VAL A CA 1
ATOM 2412 C C . VAL A 1 317 ? -21.027 0.749 38.849 1.00 95.69 317 VAL A C 1
ATOM 2414 O O . VAL A 1 317 ? -21.268 0.980 40.034 1.00 95.69 317 VAL A O 1
ATOM 2417 N N . LEU A 1 318 ? -21.972 0.760 37.917 1.00 96.06 318 LEU A N 1
ATOM 2418 C CA . LEU A 1 318 ? -23.384 1.000 38.192 1.00 96.06 318 LEU A CA 1
ATOM 2419 C C . LEU A 1 318 ? -24.199 -0.219 37.765 1.00 96.06 318 LEU A C 1
ATOM 2421 O O . LEU A 1 318 ? -23.915 -0.836 36.743 1.00 96.06 318 LEU A O 1
ATOM 2425 N N . SER A 1 319 ? -25.212 -0.589 38.550 1.00 94.94 319 SER A N 1
ATOM 2426 C CA . SER A 1 319 ? -26.082 -1.718 38.209 1.00 94.94 319 SER A CA 1
ATOM 2427 C C . SER A 1 319 ? -27.328 -1.231 37.488 1.00 94.94 319 SER A C 1
ATOM 2429 O O . SER A 1 319 ? -28.076 -0.414 38.018 1.00 94.94 319 SER A O 1
ATOM 2431 N N . GLU A 1 320 ? -27.632 -1.834 36.343 1.00 94.00 320 GLU A N 1
ATOM 2432 C CA . GLU A 1 320 ? -28.863 -1.574 35.594 1.00 94.00 320 GLU A CA 1
ATOM 2433 C C . GLU A 1 320 ? -30.130 -1.854 36.421 1.00 94.00 320 GLU A C 1
ATOM 2435 O O . GLU A 1 320 ? -31.189 -1.271 36.188 1.00 94.00 320 GLU A O 1
ATOM 2440 N N . SER A 1 321 ? -30.037 -2.739 37.418 1.00 91.75 321 SER A N 1
ATOM 2441 C CA . SER A 1 321 ? -31.150 -3.096 38.305 1.00 91.75 321 SER A CA 1
ATOM 2442 C C . SER A 1 321 ? -31.349 -2.137 39.486 1.00 91.75 321 SER A C 1
ATOM 2444 O O . SER A 1 321 ? -32.427 -2.128 40.082 1.00 91.75 321 SER A O 1
ATOM 2446 N N . SER A 1 322 ? -30.323 -1.357 39.841 1.00 90.06 322 SER A N 1
ATOM 2447 C CA . SER A 1 322 ? -30.272 -0.520 41.046 1.00 90.06 322 SER A CA 1
ATOM 2448 C C . SER A 1 322 ? -29.821 0.891 40.678 1.00 90.06 322 SER A C 1
ATOM 2450 O O . SER A 1 322 ? -28.656 1.246 40.815 1.00 90.06 322 SER A O 1
ATOM 2452 N N . GLU A 1 323 ? -30.773 1.681 40.191 1.00 88.56 323 GLU A N 1
ATOM 2453 C CA . GLU A 1 323 ? -30.534 2.977 39.542 1.00 88.56 323 GLU A CA 1
ATOM 2454 C C . GLU A 1 323 ? -30.343 4.160 40.512 1.00 88.56 323 GLU A C 1
ATOM 2456 O O . GLU A 1 323 ? -30.408 5.313 40.100 1.00 88.56 323 GLU A O 1
ATOM 2461 N N . ASP A 1 324 ? -30.193 3.901 41.812 1.00 85.75 324 ASP A N 1
ATOM 2462 C CA . ASP A 1 324 ? -30.182 4.925 42.866 1.00 85.75 324 ASP A CA 1
ATOM 2463 C C . ASP A 1 324 ? -28.792 5.191 43.460 1.00 85.75 324 ASP A C 1
ATOM 2465 O O . ASP A 1 324 ? -28.662 6.001 44.378 1.00 85.75 324 ASP A O 1
ATOM 2469 N N . ARG A 1 325 ? -27.760 4.471 43.004 1.00 87.88 325 ARG A N 1
ATOM 2470 C CA . ARG A 1 325 ? -26.413 4.526 43.584 1.00 87.88 325 ARG A CA 1
ATOM 2471 C C . ARG A 1 325 ? -25.345 3.977 42.644 1.00 87.88 325 ARG A C 1
ATOM 2473 O O . ARG A 1 325 ? -25.621 3.133 41.794 1.00 87.88 325 ARG A O 1
ATOM 2480 N N . VAL A 1 326 ? -24.101 4.346 42.921 1.00 90.56 326 VAL A N 1
ATOM 2481 C CA . VAL A 1 326 ? -22.925 3.622 42.431 1.00 90.56 326 VAL A CA 1
ATOM 2482 C C . VAL A 1 326 ? -22.814 2.288 43.170 1.00 90.56 326 VAL A C 1
ATOM 2484 O O . VAL A 1 326 ? -22.939 2.222 44.396 1.00 90.56 326 VAL A O 1
ATOM 2487 N N . TYR A 1 327 ? -22.631 1.206 42.418 1.00 92.00 327 TYR A N 1
ATOM 2488 C CA . TYR A 1 327 ? -22.518 -0.151 42.946 1.00 92.00 327 TYR A CA 1
ATOM 2489 C C . TYR A 1 327 ? -21.116 -0.426 43.504 1.00 92.00 327 TYR A C 1
ATOM 2491 O O . TYR A 1 327 ? -20.982 -1.027 44.570 1.00 92.00 327 TYR A O 1
ATOM 2499 N N . TYR A 1 328 ? -20.084 0.041 42.802 1.00 93.31 328 TYR A N 1
ATOM 2500 C CA . TYR A 1 328 ? -18.687 -0.050 43.218 1.00 93.31 328 TYR A CA 1
ATOM 2501 C C . TYR A 1 328 ? -17.897 1.140 42.672 1.00 93.31 328 TYR A C 1
ATOM 2503 O O . TYR A 1 328 ? -18.173 1.611 41.576 1.00 93.31 328 TYR A O 1
ATOM 2511 N N . THR A 1 329 ? -16.889 1.588 43.410 1.00 91.50 329 THR A N 1
ATOM 2512 C CA . THR A 1 329 ? -15.904 2.567 42.943 1.00 91.50 329 THR A CA 1
ATOM 2513 C C . THR A 1 329 ? -14.533 2.025 43.302 1.00 91.50 329 THR A C 1
ATOM 2515 O O . THR A 1 329 ? -14.333 1.591 44.440 1.00 91.50 329 THR A O 1
ATOM 2518 N N . SER A 1 330 ? -13.590 2.053 42.363 1.00 85.88 330 SER A N 1
ATOM 2519 C CA . SER A 1 330 ? -12.213 1.641 42.624 1.00 85.88 330 SER A CA 1
ATOM 2520 C C . SER A 1 330 ? -11.602 2.526 43.715 1.00 85.88 330 SER A C 1
ATOM 2522 O O . SER A 1 330 ? -11.398 3.724 43.508 1.00 85.88 330 SER A O 1
ATOM 2524 N N . TYR A 1 331 ? -11.331 1.954 44.889 1.00 74.75 331 TYR A N 1
ATOM 2525 C CA . TYR A 1 331 ? -10.602 2.638 45.954 1.00 74.75 331 TYR A CA 1
ATOM 2526 C C . TYR A 1 331 ? -9.692 1.660 46.724 1.00 74.75 331 TYR A C 1
ATOM 2528 O O . TYR A 1 331 ? -10.194 0.656 47.239 1.00 74.75 331 TYR A O 1
ATOM 2536 N N . PRO A 1 332 ? -8.382 1.951 46.886 1.00 73.88 332 PRO A N 1
ATOM 2537 C CA . PRO A 1 332 ? -7.682 3.162 46.440 1.00 73.88 332 PRO A CA 1
ATOM 2538 C C . PRO A 1 332 ? -7.625 3.290 44.910 1.00 73.88 332 PRO A C 1
ATOM 2540 O O . PRO A 1 332 ? -7.847 2.316 44.197 1.00 73.88 332 PRO A O 1
ATOM 2543 N N . PHE A 1 333 ? -7.360 4.507 44.430 1.00 82.25 333 PHE A N 1
ATOM 2544 C CA . PHE A 1 333 ? -7.124 4.775 43.011 1.00 82.25 333 PHE A CA 1
ATOM 2545 C C . PHE A 1 333 ? -5.999 3.909 42.442 1.00 82.25 333 PHE A C 1
ATOM 2547 O O . PHE A 1 333 ? -5.117 3.460 43.179 1.00 82.25 333 PHE A O 1
ATOM 2554 N N . LEU A 1 334 ? -6.033 3.712 41.126 1.00 86.75 334 LEU A N 1
ATOM 2555 C CA . LEU A 1 334 ? -5.119 2.824 40.410 1.00 86.75 334 LEU A CA 1
ATOM 2556 C C . LEU A 1 334 ? -3.711 3.421 40.247 1.00 86.75 334 LEU A C 1
ATOM 2558 O O . LEU A 1 334 ? -2.751 2.669 40.103 1.00 86.75 334 LEU A O 1
ATOM 2562 N N . GLY A 1 335 ? -3.601 4.750 40.311 1.00 86.25 335 GLY A N 1
ATOM 2563 C CA . GLY A 1 335 ? -2.369 5.528 40.154 1.00 86.25 335 GLY A CA 1
ATOM 2564 C C . GLY A 1 335 ? -2.660 6.893 39.528 1.00 86.25 335 GLY A C 1
ATOM 2565 O O . GLY A 1 335 ? -3.812 7.170 39.179 1.00 86.25 335 GLY A O 1
ATOM 2566 N N . ASP A 1 336 ? -1.637 7.730 39.395 1.00 87.56 336 ASP A N 1
ATOM 2567 C CA . ASP A 1 336 ? -1.683 8.951 38.586 1.00 87.56 336 ASP A CA 1
ATOM 2568 C C . ASP A 1 336 ? -1.584 8.576 37.090 1.00 87.56 336 ASP A C 1
ATOM 2570 O O . ASP A 1 336 ? -0.815 7.687 36.701 1.00 87.56 336 ASP A O 1
ATOM 2574 N N . GLY A 1 337 ? -2.378 9.221 36.235 1.00 87.81 337 GLY A N 1
ATOM 2575 C CA . GLY A 1 337 ? -2.442 8.917 34.811 1.00 87.81 337 GLY A CA 1
ATOM 2576 C C . GLY A 1 337 ? -3.524 9.665 34.034 1.00 87.81 337 GLY A C 1
ATOM 2577 O O . GLY A 1 337 ? -4.257 10.503 34.562 1.00 87.81 337 GLY A O 1
ATOM 2578 N N . ARG A 1 338 ? -3.638 9.321 32.750 1.00 85.88 338 ARG A N 1
ATOM 2579 C CA . ARG A 1 338 ? -4.516 9.974 31.772 1.00 85.88 338 ARG A CA 1
ATOM 2580 C C . ARG A 1 338 ? -5.099 8.998 30.746 1.00 85.88 338 ARG A C 1
ATOM 2582 O O . ARG A 1 338 ? -4.654 7.859 30.623 1.00 85.88 338 ARG A O 1
ATOM 2589 N N . HIS A 1 339 ? -6.123 9.467 30.032 1.00 82.12 339 HIS A N 1
ATOM 2590 C CA . HIS A 1 339 ? -6.795 8.775 28.920 1.00 82.12 339 HIS A CA 1
ATOM 2591 C C . HIS A 1 339 ? -7.304 7.349 29.225 1.00 82.12 339 HIS A C 1
ATOM 2593 O O . HIS A 1 339 ? -6.966 6.414 28.499 1.00 82.12 339 HIS A O 1
ATOM 2599 N N . PRO A 1 340 ? -8.118 7.139 30.280 1.00 89.12 340 PRO A N 1
ATOM 2600 C CA . PRO A 1 340 ? -8.631 5.809 30.570 1.00 89.12 340 PRO A CA 1
ATOM 2601 C C . PRO A 1 340 ? -9.702 5.384 29.549 1.00 89.12 340 PRO A C 1
ATOM 2603 O O . PRO A 1 340 ? -10.673 6.108 29.313 1.00 89.12 340 PRO A O 1
ATOM 2606 N N . TYR A 1 341 ? -9.540 4.193 28.972 1.00 89.00 341 TYR A N 1
ATOM 2607 C CA . TYR A 1 341 ? -10.391 3.617 27.924 1.00 89.00 341 TYR A CA 1
ATOM 2608 C C . TYR A 1 341 ? -10.841 2.209 28.328 1.00 89.00 341 TYR A C 1
ATOM 2610 O O . TYR A 1 341 ? -10.006 1.367 28.672 1.00 89.00 341 TYR A O 1
ATOM 2618 N N . ALA A 1 342 ? -12.152 1.944 28.308 1.00 92.19 342 ALA A N 1
ATOM 2619 C CA . ALA A 1 342 ? -12.705 0.655 28.719 1.00 92.19 342 ALA A CA 1
ATOM 2620 C C . ALA A 1 342 ? -13.490 -0.054 27.609 1.00 92.19 342 ALA A C 1
ATOM 2622 O O . ALA A 1 342 ? -14.276 0.562 26.891 1.00 92.19 342 ALA A O 1
ATOM 2623 N N . ILE A 1 343 ? -13.337 -1.379 27.549 1.00 90.94 343 ILE A N 1
ATOM 2624 C CA . ILE A 1 343 ? -14.161 -2.290 26.741 1.00 90.94 343 ILE A CA 1
ATOM 2625 C C . ILE A 1 343 ? -14.707 -3.427 27.612 1.00 90.94 343 ILE A C 1
ATOM 2627 O O . ILE A 1 343 ? -14.214 -3.696 28.712 1.00 90.94 343 ILE A O 1
ATOM 2631 N N . SER A 1 344 ? -15.721 -4.129 27.117 1.00 90.38 344 SER A N 1
ATOM 2632 C CA . SER A 1 344 ? -16.183 -5.397 27.687 1.00 90.38 344 SER A CA 1
ATOM 2633 C C . SER A 1 344 ? -15.654 -6.571 26.866 1.00 90.38 344 SER A C 1
ATOM 2635 O O . SER A 1 344 ? -15.850 -6.598 25.652 1.00 90.38 344 SER A O 1
ATOM 2637 N N . ALA A 1 345 ? -15.062 -7.557 27.534 1.00 86.56 345 ALA A N 1
ATOM 2638 C CA . ALA A 1 345 ? -14.942 -8.919 27.018 1.00 86.56 345 ALA A CA 1
ATOM 2639 C C . ALA A 1 345 ? -16.112 -9.772 27.558 1.00 86.56 345 ALA A C 1
ATOM 2641 O O . ALA A 1 345 ? -17.007 -9.262 28.234 1.00 86.56 345 ALA A O 1
ATOM 2642 N N . GLU A 1 346 ? -16.144 -11.071 27.271 1.00 84.75 346 GLU A N 1
ATOM 2643 C CA . GLU A 1 346 ? -17.293 -11.940 27.567 1.00 84.75 346 GLU A CA 1
ATOM 2644 C C . GLU A 1 346 ? -17.529 -12.165 29.061 1.00 84.75 346 GLU A C 1
ATOM 2646 O O . GLU A 1 346 ? -18.661 -12.403 29.486 1.00 84.75 346 GLU A O 1
ATOM 2651 N N . ASP A 1 347 ? -16.470 -12.110 29.864 1.00 90.12 347 ASP A N 1
ATOM 2652 C CA . ASP A 1 347 ? -16.489 -12.442 31.288 1.00 90.12 347 ASP A CA 1
ATOM 2653 C C . ASP A 1 347 ? -15.849 -11.367 32.182 1.00 90.12 347 ASP A C 1
ATOM 2655 O O . ASP A 1 347 ? -15.770 -11.563 33.395 1.00 90.12 347 ASP A O 1
ATOM 2659 N N . ARG A 1 348 ? -15.415 -10.231 31.617 1.00 93.81 348 ARG A N 1
ATOM 2660 C CA . ARG A 1 348 ? -14.779 -9.125 32.353 1.00 93.81 348 ARG A CA 1
ATOM 2661 C C . ARG A 1 348 ? -14.841 -7.792 31.621 1.00 93.81 348 ARG A C 1
ATOM 2663 O O . ARG A 1 348 ? -15.114 -7.736 30.424 1.00 93.81 348 ARG A O 1
ATOM 2670 N N . PHE A 1 349 ? -14.470 -6.733 32.328 1.00 95.81 349 PHE A N 1
ATOM 2671 C CA . PHE A 1 349 ? -14.084 -5.483 31.682 1.00 95.81 349 PHE A CA 1
ATOM 2672 C C . PHE A 1 349 ? -12.569 -5.412 31.512 1.00 95.81 349 PHE A C 1
ATOM 2674 O O . PHE A 1 349 ? -11.821 -5.964 32.322 1.00 95.81 349 PHE A O 1
ATOM 2681 N N . VAL A 1 350 ? -12.128 -4.706 30.479 1.00 94.38 350 VAL A N 1
ATOM 2682 C CA . VAL A 1 350 ? -10.720 -4.380 30.247 1.00 94.38 350 VAL A CA 1
ATOM 2683 C C . VAL A 1 350 ? -10.585 -2.868 30.294 1.00 94.38 350 VAL A C 1
ATOM 2685 O O . VAL A 1 350 ? -11.350 -2.168 29.634 1.00 94.38 350 VAL A O 1
ATOM 2688 N N . LEU A 1 351 ? -9.639 -2.380 31.090 1.00 94.75 351 LEU A N 1
ATOM 2689 C CA . LEU A 1 351 ? -9.339 -0.961 31.254 1.00 94.75 351 LEU A CA 1
ATOM 2690 C C . LEU A 1 351 ? -7.881 -0.712 30.872 1.00 94.75 351 LEU A C 1
ATOM 2692 O O . LEU A 1 351 ? -6.993 -1.420 31.350 1.00 94.75 351 LEU A O 1
ATOM 2696 N N . THR A 1 352 ? -7.637 0.297 30.042 1.00 93.12 352 THR A N 1
ATOM 2697 C CA . THR A 1 352 ? -6.290 0.755 29.681 1.00 93.12 352 THR A CA 1
ATOM 2698 C C . THR A 1 352 ? -6.128 2.251 29.940 1.00 93.12 352 THR A C 1
ATOM 2700 O O . THR A 1 352 ? -7.117 2.979 29.885 1.00 93.12 352 THR A O 1
ATOM 2703 N N . TRP A 1 353 ? -4.919 2.706 30.279 1.00 91.62 353 TRP A N 1
ATOM 2704 C CA . TRP A 1 353 ? -4.593 4.120 30.519 1.00 91.62 353 TRP A CA 1
ATOM 2705 C C . TRP A 1 353 ? -3.083 4.388 30.394 1.00 91.62 353 TRP A C 1
ATOM 2707 O O . TRP A 1 353 ? -2.277 3.457 30.395 1.00 91.62 353 TRP A O 1
ATOM 2717 N N . VAL A 1 354 ? -2.701 5.666 30.324 1.00 88.50 354 VAL A N 1
ATOM 2718 C CA . VAL A 1 354 ? -1.301 6.124 30.404 1.00 88.50 354 VAL A CA 1
ATOM 2719 C C . VAL A 1 354 ? -0.974 6.492 31.846 1.00 88.50 354 VAL A C 1
ATOM 2721 O O . VAL A 1 354 ? -1.670 7.304 32.449 1.00 88.50 354 VAL A O 1
ATOM 2724 N N . SER A 1 355 ? 0.071 5.902 32.414 1.00 88.38 355 SER A N 1
ATOM 2725 C CA . SER A 1 355 ? 0.492 6.061 33.803 1.00 88.38 355 SER A CA 1
ATOM 2726 C C . SER A 1 355 ? 1.502 7.198 33.957 1.00 88.38 355 SER A C 1
ATOM 2728 O O . SER A 1 355 ? 2.663 7.075 33.568 1.00 88.38 355 SER A O 1
ATOM 2730 N N . ASP A 1 356 ? 1.108 8.256 34.658 1.00 82.75 356 ASP A N 1
ATOM 2731 C CA . ASP A 1 356 ? 2.005 9.365 35.005 1.00 82.75 356 ASP A CA 1
ATOM 2732 C C . ASP A 1 356 ? 2.991 8.961 36.115 1.00 82.75 356 ASP A C 1
ATOM 2734 O O . ASP A 1 356 ? 4.130 9.427 36.143 1.00 82.75 356 ASP A O 1
ATOM 2738 N N . ASP A 1 357 ? 2.595 8.020 36.981 1.00 78.94 357 ASP A N 1
ATOM 2739 C CA . ASP A 1 357 ? 3.470 7.425 38.007 1.00 78.94 357 ASP A CA 1
ATOM 2740 C C . ASP A 1 357 ? 4.703 6.710 37.424 1.00 78.94 357 ASP A C 1
ATOM 2742 O O . ASP A 1 357 ? 5.716 6.548 38.110 1.00 78.94 357 ASP A O 1
ATOM 2746 N N . ASN A 1 358 ? 4.623 6.281 36.164 1.00 68.19 358 ASN A N 1
ATOM 2747 C CA . ASN A 1 358 ? 5.633 5.475 35.491 1.00 68.19 358 ASN A CA 1
ATOM 2748 C C . ASN A 1 358 ? 6.113 6.165 34.208 1.00 68.19 358 ASN A C 1
ATOM 2750 O O . ASN A 1 358 ? 6.234 5.530 33.179 1.00 68.19 358 ASN A O 1
ATOM 2754 N N . ASN A 1 359 ? 6.373 7.474 34.246 1.00 71.50 359 ASN A N 1
ATOM 2755 C CA . ASN A 1 359 ? 6.984 8.193 33.118 1.00 71.50 359 ASN A CA 1
ATOM 2756 C C . ASN A 1 359 ? 6.199 8.113 31.787 1.00 71.50 359 ASN A C 1
ATOM 2758 O O . ASN A 1 359 ? 6.806 8.199 30.728 1.00 71.50 359 ASN A O 1
ATOM 2762 N N . GLY A 1 360 ? 4.869 7.975 31.833 1.00 77.25 360 GLY A N 1
ATOM 2763 C CA . GLY A 1 360 ? 4.037 7.890 30.629 1.00 77.25 360 GLY A CA 1
ATOM 2764 C C . GLY A 1 360 ? 3.811 6.469 30.112 1.00 77.25 360 GLY A C 1
ATOM 2765 O O . GLY A 1 360 ? 3.391 6.304 28.978 1.00 77.25 360 GLY A O 1
ATOM 2766 N N . ASP A 1 361 ? 4.047 5.435 30.912 1.00 86.56 361 ASP A N 1
ATOM 2767 C CA . ASP A 1 361 ? 3.851 4.048 30.485 1.00 86.56 361 ASP A CA 1
ATOM 2768 C C . ASP A 1 361 ? 2.383 3.661 30.275 1.00 86.56 361 ASP A C 1
ATOM 2770 O O . ASP A 1 361 ? 1.514 4.012 31.074 1.00 86.56 361 ASP A O 1
ATOM 2774 N N . VAL A 1 362 ? 2.094 2.830 29.272 1.00 90.88 362 VAL A N 1
ATOM 2775 C CA . VAL A 1 362 ? 0.740 2.288 29.068 1.00 90.88 362 VAL A CA 1
ATOM 2776 C C . VAL A 1 362 ? 0.479 1.092 29.986 1.00 90.88 362 VAL A C 1
ATOM 2778 O O . VAL A 1 362 ? 1.286 0.161 30.074 1.00 90.88 362 VAL A O 1
ATOM 2781 N N . VAL A 1 363 ? -0.675 1.087 30.653 1.00 92.94 363 VAL A N 1
ATOM 2782 C CA . VAL A 1 363 ? -1.107 0.025 31.569 1.00 92.94 363 VAL A CA 1
ATOM 2783 C C . VAL A 1 363 ? -2.430 -0.566 31.103 1.00 92.94 363 VAL A C 1
ATOM 2785 O O . VAL A 1 363 ? -3.355 0.172 30.789 1.00 92.94 363 VAL A O 1
ATOM 2788 N N . VAL A 1 364 ? -2.542 -1.898 31.120 1.00 93.81 364 VAL A N 1
ATOM 2789 C CA . VAL A 1 364 ? -3.763 -2.641 30.759 1.00 93.81 364 VAL A CA 1
ATOM 2790 C C . VAL A 1 364 ? -4.163 -3.562 31.904 1.00 93.81 364 VAL A C 1
ATOM 2792 O O . VAL A 1 364 ? -3.319 -4.274 32.454 1.00 93.81 364 VAL A O 1
ATOM 2795 N N . GLY A 1 365 ? -5.446 -3.593 32.265 1.00 93.94 365 GLY A N 1
ATOM 2796 C CA . GLY A 1 365 ? -5.954 -4.424 33.353 1.00 93.94 365 GLY A CA 1
ATOM 2797 C C . GLY A 1 365 ? -7.307 -5.074 33.093 1.00 93.94 365 GLY A C 1
ATOM 2798 O O . GLY A 1 365 ? -8.178 -4.507 32.442 1.00 93.94 365 GLY A O 1
ATOM 2799 N N . ASN A 1 366 ? -7.476 -6.270 33.658 1.00 94.62 366 ASN A N 1
ATOM 2800 C CA . ASN A 1 366 ? -8.753 -6.974 33.741 1.00 94.62 366 ASN A CA 1
ATOM 2801 C C . ASN A 1 366 ? -9.472 -6.561 35.030 1.00 94.62 366 ASN A C 1
ATOM 2803 O O . ASN A 1 366 ? -8.871 -6.647 36.101 1.00 94.62 366 ASN A O 1
ATOM 2807 N N . VAL A 1 367 ? -10.742 -6.168 34.937 1.00 95.31 367 VAL A N 1
ATOM 2808 C CA . VAL A 1 367 ? -11.633 -5.941 36.085 1.00 95.31 367 VAL A CA 1
ATOM 2809 C C . VAL A 1 367 ? -12.596 -7.119 36.193 1.00 95.31 367 VAL A C 1
ATOM 2811 O O . VAL A 1 367 ? -13.449 -7.311 35.321 1.00 95.31 367 VAL A O 1
ATOM 2814 N N . ASP A 1 368 ? -12.465 -7.899 37.264 1.00 93.75 368 ASP A N 1
ATOM 2815 C CA . ASP A 1 368 ? -13.273 -9.098 37.505 1.00 93.75 368 ASP A CA 1
ATOM 2816 C C . ASP A 1 368 ? -14.692 -8.717 37.975 1.00 93.75 368 ASP A C 1
ATOM 2818 O O . ASP A 1 368 ? -14.833 -8.160 39.062 1.00 93.75 368 ASP A O 1
ATOM 2822 N N . PRO A 1 369 ? -15.775 -9.044 37.245 1.00 92.88 369 PRO A N 1
ATOM 2823 C CA . PRO A 1 369 ? -17.143 -8.732 37.671 1.00 92.88 369 PRO A CA 1
ATOM 2824 C C . PRO A 1 369 ? -17.585 -9.449 38.960 1.00 92.88 369 PRO A C 1
ATOM 2826 O O . PRO A 1 369 ? -18.610 -9.096 39.549 1.00 92.88 369 PRO A O 1
ATOM 2829 N N . ALA A 1 370 ? -16.857 -10.476 39.414 1.00 92.00 370 ALA A N 1
ATOM 2830 C CA . ALA A 1 370 ? -17.148 -11.180 40.661 1.00 92.00 370 ALA A CA 1
ATOM 2831 C C . ALA A 1 370 ? -16.679 -10.415 41.911 1.00 92.00 370 ALA A C 1
ATOM 2833 O O . ALA A 1 370 ? -17.326 -10.509 42.960 1.00 92.00 370 ALA A O 1
ATOM 2834 N N . THR A 1 371 ? -15.570 -9.678 41.820 1.00 92.12 371 THR A N 1
ATOM 2835 C CA . THR A 1 371 ? -14.949 -8.962 42.953 1.00 92.12 371 THR A CA 1
ATOM 2836 C C . THR A 1 371 ? -14.910 -7.452 42.761 1.00 92.12 371 THR A C 1
ATOM 2838 O O . THR A 1 371 ? -14.896 -6.721 43.750 1.00 92.12 371 THR A O 1
ATOM 2841 N N . TRP A 1 372 ? -14.955 -7.003 41.508 1.00 93.50 372 TRP A N 1
ATOM 2842 C CA . TRP A 1 372 ? -14.675 -5.650 41.027 1.00 93.50 372 TRP A CA 1
ATOM 2843 C C . TRP A 1 372 ? -13.238 -5.201 41.232 1.00 93.50 372 TRP A C 1
ATOM 2845 O O . TRP A 1 372 ? -12.950 -4.025 41.041 1.00 93.50 372 TRP A O 1
ATOM 2855 N N . ASP A 1 373 ? -12.341 -6.119 41.586 1.00 91.56 373 ASP A N 1
ATOM 2856 C CA . ASP A 1 373 ? -10.917 -5.841 41.692 1.00 91.56 373 ASP A CA 1
ATOM 2857 C C . ASP A 1 373 ? -10.269 -5.879 40.304 1.00 91.56 373 ASP A C 1
ATOM 2859 O O . ASP A 1 373 ? -10.662 -6.661 39.432 1.00 91.56 373 ASP A O 1
ATOM 2863 N N . MET A 1 374 ? -9.244 -5.047 40.114 1.00 92.44 374 MET A N 1
ATOM 2864 C CA . MET A 1 374 ? -8.477 -4.997 38.875 1.00 92.44 374 MET A CA 1
ATOM 2865 C C . MET A 1 374 ? -7.111 -5.666 39.037 1.00 92.44 374 MET A C 1
ATOM 2867 O O . MET A 1 374 ? -6.394 -5.419 40.007 1.00 92.44 374 MET A O 1
ATOM 2871 N N . SER A 1 375 ? -6.722 -6.461 38.042 1.00 92.69 375 SER A N 1
ATOM 2872 C CA . SER A 1 375 ? -5.360 -6.979 37.884 1.00 92.69 375 SER A CA 1
ATOM 2873 C C . SER A 1 375 ? -4.748 -6.459 36.586 1.00 92.69 375 SER A C 1
ATOM 2875 O O . SER A 1 375 ? -5.298 -6.712 35.514 1.00 92.69 375 SER A O 1
ATOM 2877 N N . SER A 1 376 ? -3.613 -5.759 36.663 1.00 93.00 376 SER A N 1
ATOM 2878 C CA . SER A 1 376 ? -3.001 -5.068 35.519 1.00 93.00 376 SER A CA 1
ATOM 2879 C C . SER A 1 376 ? -1.536 -5.416 35.265 1.00 93.00 376 SER A C 1
ATOM 2881 O O . SER A 1 376 ? -0.844 -5.983 36.114 1.00 93.00 376 SER A O 1
ATOM 2883 N N . VAL A 1 377 ? -1.079 -5.069 34.061 1.00 92.38 377 VAL A N 1
ATOM 2884 C CA . VAL A 1 377 ? 0.304 -5.150 33.592 1.00 92.38 377 VAL A CA 1
ATOM 2885 C C . VAL A 1 377 ? 0.699 -3.829 32.927 1.00 92.38 377 VAL A C 1
ATOM 2887 O O . VAL A 1 377 ? -0.103 -3.233 32.209 1.00 92.38 377 VAL A O 1
ATOM 2890 N N . THR A 1 378 ? 1.929 -3.381 33.166 1.00 92.12 378 THR A N 1
ATOM 2891 C CA . THR A 1 378 ? 2.550 -2.252 32.455 1.00 92.12 378 THR A CA 1
ATOM 2892 C C . THR A 1 378 ? 3.223 -2.773 31.184 1.00 92.12 378 THR A C 1
ATOM 2894 O O . THR A 1 378 ? 3.958 -3.760 31.260 1.00 92.12 378 THR A O 1
ATOM 2897 N N . VAL A 1 379 ? 2.943 -2.158 30.033 1.00 86.12 379 VAL A N 1
ATOM 2898 C CA . VAL A 1 379 ? 3.322 -2.667 28.703 1.00 86.12 379 VAL A CA 1
ATOM 2899 C C . VAL A 1 379 ? 4.625 -2.063 28.180 1.00 86.12 379 VAL A C 1
ATOM 2901 O O . VAL A 1 379 ? 5.524 -2.809 27.803 1.00 86.12 379 VAL A O 1
ATOM 2904 N N . GLU A 1 380 ? 4.753 -0.741 28.176 1.00 72.25 380 GLU A N 1
ATOM 2905 C CA . GLU A 1 380 ? 5.979 -0.023 27.795 1.00 72.25 380 GLU A CA 1
ATOM 2906 C C . GLU A 1 380 ? 6.576 0.668 29.024 1.00 72.25 380 GLU A C 1
ATOM 2908 O O . GLU A 1 380 ? 5.814 0.931 29.942 1.00 72.25 380 GLU A O 1
ATOM 2913 N N . SER A 1 381 ? 7.904 0.892 29.074 1.00 56.19 381 SER A N 1
ATOM 2914 C CA . SER A 1 381 ? 8.582 1.552 30.210 1.00 56.19 381 SER A CA 1
ATOM 2915 C C . SER A 1 381 ? 9.469 2.769 29.873 1.00 56.19 381 SER A C 1
ATOM 2917 O O . SER A 1 381 ? 10.313 3.155 30.691 1.00 56.19 381 SER A O 1
ATOM 2919 N N . THR A 1 382 ? 9.450 3.254 28.622 1.00 54.12 382 THR A N 1
ATOM 2920 C CA . THR A 1 382 ? 10.528 4.106 28.065 1.00 54.12 382 THR A CA 1
ATOM 2921 C C . THR A 1 382 ? 10.097 5.243 27.131 1.00 54.12 382 THR A C 1
ATOM 2923 O O . THR A 1 382 ? 10.975 5.985 26.694 1.00 54.12 382 THR A O 1
ATOM 2926 N N . ALA A 1 383 ? 8.811 5.403 26.809 1.00 57.50 383 ALA A N 1
ATOM 2927 C CA . ALA A 1 383 ? 8.340 6.513 25.976 1.00 57.50 383 ALA A CA 1
ATOM 2928 C C . ALA A 1 383 ? 7.964 7.710 26.862 1.00 57.50 383 ALA A C 1
ATOM 2930 O O . ALA A 1 383 ? 7.062 7.602 27.684 1.00 57.50 383 ALA A O 1
ATOM 2931 N N . ASP A 1 384 ? 8.629 8.856 26.688 1.00 63.72 384 ASP A N 1
ATOM 2932 C CA . ASP A 1 384 ? 8.361 10.063 27.490 1.00 63.72 384 ASP A CA 1
ATOM 2933 C C . ASP A 1 384 ? 6.981 10.692 27.168 1.00 63.72 384 ASP A C 1
ATOM 2935 O O . ASP A 1 384 ? 6.487 11.535 27.923 1.00 63.72 384 ASP A O 1
ATOM 2939 N N . TYR A 1 385 ? 6.342 10.277 26.060 1.00 73.69 385 TYR A N 1
ATOM 2940 C CA . TYR A 1 385 ? 5.098 10.855 25.539 1.00 73.69 385 TYR A CA 1
ATOM 2941 C C . TYR A 1 385 ? 4.129 9.803 24.971 1.00 73.69 385 TYR A C 1
ATOM 2943 O O . TYR A 1 385 ? 3.838 9.816 23.774 1.00 73.69 385 TYR A O 1
ATOM 2951 N N . ALA A 1 386 ? 3.632 8.877 25.800 1.00 80.94 386 ALA A N 1
ATOM 2952 C CA . ALA A 1 386 ? 2.522 8.014 25.386 1.00 80.94 386 ALA A CA 1
ATOM 2953 C C . ALA A 1 386 ? 1.164 8.722 25.513 1.00 80.94 386 ALA A C 1
ATOM 2955 O O . ALA A 1 386 ? 0.907 9.402 26.506 1.00 80.94 386 ALA A O 1
ATOM 2956 N N . GLU A 1 387 ? 0.275 8.516 24.543 1.00 80.56 387 GLU A N 1
ATOM 2957 C CA . GLU A 1 387 ? -1.098 9.022 24.512 1.00 80.56 387 GLU A CA 1
ATOM 2958 C C . GLU A 1 387 ? -2.057 8.017 23.852 1.00 80.56 387 GLU A C 1
ATOM 2960 O O . GLU A 1 387 ? -1.641 7.121 23.122 1.00 80.56 387 GLU A O 1
ATOM 2965 N N . HIS A 1 388 ? -3.359 8.181 24.100 1.00 78.12 388 HIS A N 1
ATOM 2966 C CA . HIS A 1 388 ? -4.450 7.428 23.457 1.00 78.12 388 HIS A CA 1
ATOM 2967 C C . HIS A 1 388 ? -4.265 5.898 23.440 1.00 78.12 388 HIS A C 1
ATOM 2969 O O . HIS A 1 388 ? -4.189 5.293 22.370 1.00 78.12 388 HIS A O 1
ATOM 2975 N N . PRO A 1 389 ? -4.190 5.237 24.606 1.00 87.50 389 PRO A N 1
ATOM 2976 C CA . PRO A 1 389 ? -4.146 3.789 24.638 1.00 87.50 389 PRO A CA 1
ATOM 2977 C C . PRO A 1 389 ? -5.537 3.233 24.310 1.00 87.50 389 PRO A C 1
ATOM 2979 O O . PRO A 1 389 ? -6.503 3.459 25.038 1.00 87.50 389 PRO A O 1
ATOM 2982 N N . ILE A 1 390 ? -5.636 2.485 23.217 1.00 87.12 390 ILE A N 1
ATOM 2983 C CA . ILE A 1 390 ? -6.872 1.889 22.705 1.00 87.12 390 ILE A CA 1
ATOM 2984 C C . ILE A 1 390 ? -6.679 0.375 22.666 1.00 87.12 390 ILE A C 1
ATOM 2986 O O . ILE A 1 390 ? -5.636 -0.125 22.245 1.00 87.12 390 ILE A O 1
ATOM 2990 N N . VAL A 1 391 ? -7.682 -0.371 23.128 1.00 87.69 391 VAL A N 1
ATOM 2991 C CA . VAL A 1 391 ? -7.621 -1.834 23.217 1.00 87.69 391 VAL A CA 1
ATOM 2992 C C . VAL A 1 391 ? -8.820 -2.474 22.527 1.00 87.69 391 VAL A C 1
ATOM 2994 O O . VAL A 1 391 ? -9.949 -2.008 22.676 1.00 87.69 391 VAL A O 1
ATOM 2997 N N . ALA A 1 392 ? -8.576 -3.570 21.811 1.00 84.56 392 ALA A N 1
ATOM 2998 C CA . ALA A 1 392 ? -9.603 -4.437 21.239 1.00 84.56 392 ALA A CA 1
ATOM 2999 C C . ALA A 1 392 ? -9.347 -5.898 21.637 1.00 84.56 392 ALA A C 1
ATOM 3001 O O . ALA A 1 392 ? -8.198 -6.328 21.732 1.00 84.56 392 ALA A O 1
ATOM 3002 N N . HIS A 1 393 ? -10.418 -6.660 21.877 1.00 84.31 393 HIS A N 1
ATOM 3003 C CA . HIS A 1 393 ? -10.356 -8.076 22.252 1.00 84.31 393 HIS A CA 1
ATOM 3004 C C . HIS A 1 393 ? -10.728 -8.971 21.074 1.00 84.31 393 HIS A C 1
ATOM 3006 O O . HIS A 1 393 ? -11.787 -8.772 20.481 1.00 84.31 393 HIS A O 1
ATOM 3012 N N . ASP A 1 394 ? -9.902 -9.977 20.794 1.00 77.06 394 ASP A N 1
ATOM 3013 C CA . ASP A 1 394 ? -10.272 -11.122 19.974 1.00 77.06 394 ASP A CA 1
ATOM 3014 C C . ASP A 1 394 ? -10.756 -12.288 20.857 1.00 77.06 394 ASP A C 1
ATOM 3016 O O . ASP A 1 394 ? -9.937 -13.009 21.441 1.00 77.06 394 ASP A O 1
ATOM 3020 N N . PRO A 1 395 ? -12.075 -12.542 20.912 1.00 71.31 395 PRO A N 1
ATOM 3021 C CA . PRO A 1 395 ? -12.638 -13.633 21.704 1.00 71.31 395 PRO A CA 1
ATOM 3022 C C . PRO A 1 395 ? -12.235 -15.029 21.203 1.00 71.31 395 PRO A C 1
ATOM 3024 O O . PRO A 1 395 ? -12.303 -16.010 21.944 1.00 71.31 395 PRO A O 1
ATOM 3027 N N . THR A 1 396 ? -11.830 -15.149 19.935 1.00 67.81 396 THR A N 1
ATOM 3028 C CA . THR A 1 396 ? -11.507 -16.439 19.315 1.00 67.81 396 THR A CA 1
ATOM 3029 C C . THR A 1 396 ? -10.069 -16.850 19.601 1.00 67.81 396 THR A C 1
ATOM 3031 O O . THR A 1 396 ? -9.830 -18.004 19.967 1.00 67.81 396 THR A O 1
ATOM 3034 N N . ALA A 1 397 ? -9.121 -15.922 19.465 1.00 63.88 397 ALA A N 1
ATOM 3035 C CA . ALA A 1 397 ? -7.726 -16.145 19.839 1.00 63.88 397 ALA A CA 1
ATOM 3036 C C . ALA A 1 397 ? -7.494 -16.073 21.354 1.00 63.88 397 ALA A C 1
ATOM 3038 O O . ALA A 1 397 ? -6.556 -16.683 21.872 1.00 63.88 397 ALA A O 1
ATOM 3039 N N . GLY A 1 398 ? -8.369 -15.369 22.080 1.00 72.56 398 GLY A N 1
ATOM 3040 C CA . GLY A 1 398 ? -8.174 -15.070 23.495 1.00 72.56 398 GLY A CA 1
ATOM 3041 C C . GLY A 1 398 ? -7.025 -14.085 23.705 1.00 72.56 398 GLY A C 1
ATOM 3042 O O . GLY A 1 398 ? -6.249 -14.230 24.654 1.00 72.56 398 GLY A O 1
ATOM 3043 N N . GLU A 1 399 ? -6.891 -13.109 22.809 1.00 81.25 399 GLU A N 1
ATOM 3044 C CA . GLU A 1 399 ? -5.848 -12.085 22.839 1.00 81.25 399 GLU A CA 1
ATOM 3045 C C . GLU A 1 399 ? -6.444 -10.678 22.733 1.00 81.25 399 GLU A C 1
ATOM 3047 O O . GLU A 1 399 ? -7.523 -10.461 22.189 1.00 81.25 399 GLU A O 1
ATOM 3052 N N . TYR A 1 400 ? -5.721 -9.704 23.268 1.00 83.12 400 TYR A N 1
ATOM 3053 C CA . TYR A 1 400 ? -5.978 -8.283 23.128 1.00 83.12 400 TYR A CA 1
ATOM 3054 C C . TYR A 1 400 ? -4.888 -7.669 22.257 1.00 83.12 400 TYR A C 1
ATOM 3056 O O . TYR A 1 400 ? -3.705 -7.924 22.493 1.00 83.12 400 TYR A O 1
ATOM 3064 N N . LEU A 1 401 ? -5.270 -6.796 21.330 1.00 82.00 401 LEU A N 1
ATOM 3065 C CA . LEU A 1 401 ? -4.340 -5.837 20.745 1.00 82.00 401 LEU A CA 1
ATOM 3066 C C . LEU A 1 401 ? -4.487 -4.510 21.484 1.00 82.00 401 LEU A C 1
ATOM 3068 O O . LEU A 1 401 ? -5.591 -3.975 21.601 1.00 82.00 401 LEU A O 1
ATOM 3072 N N . LEU A 1 402 ? -3.367 -4.001 21.981 1.00 87.38 402 LEU A N 1
ATOM 3073 C CA . LEU A 1 402 ? -3.225 -2.659 22.522 1.00 87.38 402 LEU A CA 1
ATOM 3074 C C . LEU A 1 402 ? -2.456 -1.808 21.510 1.00 87.38 402 LEU A C 1
ATOM 3076 O O . LEU A 1 402 ? -1.373 -2.204 21.082 1.00 87.38 402 LEU A O 1
ATOM 3080 N N . VAL A 1 403 ? -2.983 -0.630 21.192 1.00 82.94 403 VAL A N 1
ATOM 3081 C CA . VAL A 1 403 ? -2.333 0.383 20.352 1.00 82.94 403 VAL A CA 1
ATOM 3082 C C . VAL A 1 403 ? -2.310 1.709 21.099 1.00 82.94 403 VAL A C 1
ATOM 3084 O O . VAL A 1 403 ? -3.249 2.020 21.826 1.00 82.94 403 VAL A O 1
ATOM 3087 N N . TRP A 1 404 ? -1.234 2.476 20.957 1.00 86.50 404 TRP A N 1
ATOM 3088 C CA . TRP A 1 404 ? -1.121 3.819 21.525 1.00 86.50 404 TRP A CA 1
ATOM 3089 C C . TRP A 1 404 ? -0.270 4.716 20.635 1.00 86.50 404 TRP A C 1
ATOM 3091 O O . TRP A 1 404 ? 0.483 4.248 19.785 1.00 86.50 404 TRP A O 1
ATOM 3101 N N . THR A 1 405 ? -0.388 6.017 20.844 1.00 84.38 405 THR A N 1
ATOM 3102 C CA . THR A 1 405 ? 0.545 7.012 20.311 1.00 84.38 405 THR A CA 1
ATOM 3103 C C . THR A 1 405 ? 1.745 7.064 21.248 1.00 84.38 405 THR A C 1
ATOM 3105 O O . THR A 1 405 ? 1.538 7.217 22.446 1.00 84.38 405 THR A O 1
ATOM 3108 N N . GLY A 1 406 ? 2.981 6.931 20.773 1.00 83.38 406 GLY A N 1
ATOM 3109 C CA . GLY A 1 406 ? 4.167 6.961 21.636 1.00 83.38 406 GLY A CA 1
ATOM 3110 C C . GLY A 1 406 ? 5.352 7.650 20.980 1.00 83.38 406 GLY A C 1
ATOM 3111 O O . GLY A 1 406 ? 5.684 7.336 19.843 1.00 83.38 406 GLY A O 1
ATOM 3112 N N . GLY A 1 407 ? 6.002 8.567 21.701 1.00 75.62 407 GLY A N 1
ATOM 3113 C CA . GLY A 1 407 ? 7.085 9.389 21.157 1.00 75.62 407 GLY A CA 1
ATOM 3114 C C . GLY A 1 407 ? 8.256 9.656 22.102 1.00 75.62 407 GLY A C 1
ATOM 3115 O O . GLY A 1 407 ? 8.134 9.540 23.326 1.00 75.62 407 GLY A O 1
ATOM 3116 N N . SER A 1 408 ? 9.399 10.038 21.521 1.00 69.38 408 SER A N 1
ATOM 3117 C CA . SER A 1 408 ? 10.607 10.467 22.250 1.00 69.38 408 SER A CA 1
ATOM 3118 C C . SER A 1 408 ? 10.592 11.942 22.642 1.00 69.38 408 SER A C 1
ATOM 3120 O O . SER A 1 408 ? 11.282 12.339 23.581 1.00 69.38 408 SER A O 1
ATOM 3122 N N . SER A 1 409 ? 9.823 12.769 21.936 1.00 68.94 409 SER A N 1
ATOM 3123 C CA . SER A 1 409 ? 9.648 14.188 22.236 1.00 68.94 409 SER A CA 1
ATOM 3124 C C . SER A 1 409 ? 8.280 14.694 21.740 1.00 68.94 409 SER A C 1
ATOM 3126 O O . SER A 1 409 ? 7.616 13.996 20.971 1.00 68.94 409 SER A O 1
ATOM 3128 N N . PRO A 1 410 ? 7.789 15.866 22.195 1.00 66.62 410 PRO A N 1
ATOM 3129 C CA . PRO A 1 410 ? 6.519 16.407 21.717 1.00 66.62 410 PRO A CA 1
ATOM 3130 C C . PRO A 1 410 ? 6.589 16.694 20.215 1.00 66.62 410 PRO A C 1
ATOM 3132 O O . PRO A 1 410 ? 7.421 17.497 19.791 1.00 66.62 410 PRO A O 1
ATOM 3135 N N . GLY A 1 411 ? 5.694 16.083 19.437 1.00 64.12 411 GLY A N 1
ATOM 3136 C CA . GLY A 1 411 ? 5.731 16.163 17.973 1.00 64.12 411 GLY A CA 1
ATOM 3137 C C . GLY A 1 411 ? 6.769 15.239 17.330 1.00 64.12 411 GLY A C 1
ATOM 3138 O O . GLY A 1 411 ? 7.181 15.531 16.217 1.00 64.12 411 GLY A O 1
ATOM 3139 N N . GLU A 1 412 ? 7.203 14.196 18.054 1.00 73.50 412 GLU A N 1
ATOM 3140 C CA . GLU A 1 412 ? 7.924 13.012 17.558 1.00 73.50 412 GLU A CA 1
ATOM 3141 C C . GLU A 1 412 ? 7.152 11.723 17.940 1.00 73.50 412 GLU A C 1
ATOM 3143 O O . GLU A 1 412 ? 7.634 10.922 18.741 1.00 73.50 412 GLU A O 1
ATOM 3148 N N . TYR A 1 413 ? 5.916 11.563 17.463 1.00 76.25 413 TYR A N 1
ATOM 3149 C CA . TYR A 1 413 ? 5.012 10.453 17.767 1.00 76.25 413 TYR A CA 1
ATOM 3150 C C . TYR A 1 413 ? 5.051 9.323 16.733 1.00 76.25 413 TYR A C 1
ATOM 3152 O O . TYR A 1 413 ? 4.994 9.563 15.538 1.00 76.25 413 TYR A O 1
ATOM 3160 N N . ASP A 1 414 ? 5.059 8.085 17.210 1.00 75.69 414 ASP A N 1
ATOM 3161 C CA . ASP A 1 414 ? 4.819 6.877 16.428 1.00 75.69 414 ASP A CA 1
ATOM 3162 C C . ASP A 1 414 ? 3.493 6.231 16.861 1.00 75.69 414 ASP A C 1
ATOM 3164 O O . ASP A 1 414 ? 3.057 6.380 18.009 1.00 75.69 414 ASP A O 1
ATOM 3168 N N . VAL A 1 415 ? 2.912 5.387 16.008 1.00 73.94 415 VAL A N 1
ATOM 3169 C CA . VAL A 1 415 ? 1.897 4.426 16.464 1.00 73.94 415 VAL A CA 1
ATOM 3170 C C . VAL A 1 415 ? 2.617 3.201 17.010 1.00 73.94 415 VAL A C 1
ATOM 3172 O O . VAL A 1 415 ? 3.373 2.537 16.304 1.00 73.94 415 VAL A O 1
ATO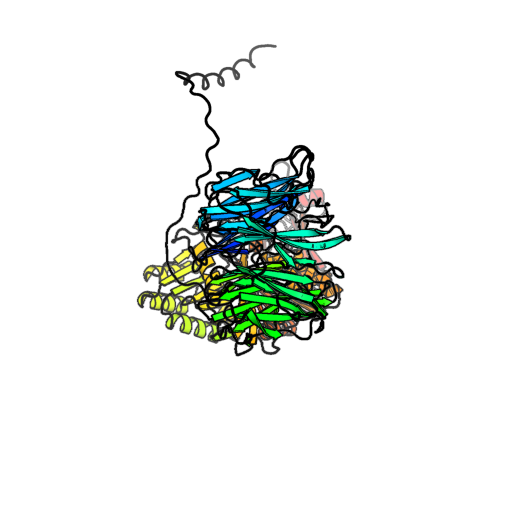M 3175 N N . ARG A 1 416 ? 2.373 2.876 18.272 1.00 78.56 416 ARG A N 1
ATOM 3176 C CA . ARG A 1 416 ? 2.966 1.754 19.003 1.00 78.56 416 ARG A CA 1
ATOM 3177 C C . ARG A 1 416 ? 1.929 0.661 19.234 1.00 78.56 416 ARG A C 1
ATOM 3179 O O . ARG A 1 416 ? 0.732 0.944 19.285 1.00 78.56 416 ARG A O 1
ATOM 3186 N N . TYR A 1 417 ? 2.374 -0.584 19.391 1.00 81.75 417 TYR A N 1
ATOM 3187 C CA . TYR A 1 417 ? 1.470 -1.702 19.665 1.00 81.75 417 TYR A CA 1
ATOM 3188 C C . TYR A 1 417 ? 2.060 -2.772 20.591 1.00 81.75 417 TYR A C 1
ATOM 3190 O O . TYR A 1 417 ? 3.276 -2.924 20.724 1.00 81.75 417 TYR A O 1
ATOM 3198 N N . ALA A 1 418 ? 1.171 -3.549 21.213 1.00 79.19 418 ALA A N 1
ATOM 3199 C CA . ALA A 1 418 ? 1.488 -4.760 21.959 1.00 79.19 418 ALA A CA 1
ATOM 3200 C C . ALA A 1 418 ? 0.322 -5.753 21.908 1.00 79.19 418 ALA A C 1
ATOM 3202 O O . ALA A 1 418 ? -0.847 -5.366 21.893 1.00 79.19 418 ALA A O 1
ATOM 3203 N N . VAL A 1 419 ? 0.642 -7.044 21.949 1.00 75.62 419 VAL A N 1
ATOM 3204 C CA . VAL A 1 419 ? -0.346 -8.126 22.033 1.00 75.62 419 VAL A CA 1
ATOM 3205 C C . VAL A 1 419 ? -0.347 -8.678 23.444 1.00 75.62 419 VAL A C 1
ATOM 3207 O O . VAL A 1 419 ? 0.718 -8.951 24.001 1.00 75.62 419 VAL A O 1
ATOM 3210 N N . LEU A 1 420 ? -1.524 -8.870 24.033 1.00 83.62 420 LEU A N 1
ATOM 3211 C CA . LEU A 1 420 ? -1.677 -9.414 25.378 1.00 83.62 420 LEU A CA 1
ATOM 3212 C C . LEU A 1 420 ? -2.606 -10.626 25.381 1.00 83.62 420 LEU A C 1
ATOM 3214 O O . LEU A 1 420 ? -3.713 -10.571 24.874 1.00 83.62 420 LEU A O 1
ATOM 3218 N N . SER A 1 421 ? -2.220 -11.696 26.061 1.00 81.19 421 SER A N 1
ATOM 3219 C CA . SER A 1 421 ? -3.107 -12.835 26.313 1.00 81.19 421 SER A CA 1
ATOM 3220 C C . SER A 1 421 ? -4.213 -12.496 27.324 1.00 81.19 421 SER A C 1
ATOM 3222 O O . SER A 1 421 ? -3.950 -12.025 28.443 1.00 81.19 421 SER A O 1
ATOM 3224 N N . ALA A 1 422 ? -5.457 -12.813 26.960 1.00 75.12 422 ALA A N 1
ATOM 3225 C CA . ALA A 1 422 ? -6.625 -12.744 27.825 1.00 75.12 422 ALA A CA 1
ATOM 3226 C C . ALA A 1 422 ? -6.629 -13.944 28.785 1.00 75.12 422 ALA A C 1
ATOM 3228 O O . ALA A 1 422 ? -7.128 -15.027 28.490 1.00 75.12 422 ALA A O 1
ATOM 3229 N N . ARG A 1 423 ? -6.004 -13.773 29.959 1.00 76.44 423 ARG A N 1
ATOM 3230 C CA . ARG A 1 423 ? -5.972 -14.800 31.025 1.00 76.44 423 ARG A CA 1
ATOM 3231 C C . ARG A 1 423 ? -7.331 -14.933 31.719 1.00 76.44 423 ARG A C 1
ATOM 3233 O O . ARG A 1 423 ? -8.342 -14.593 31.134 1.00 76.44 423 ARG A O 1
ATOM 3240 N N . ASN A 1 424 ? -7.418 -15.432 32.948 1.00 84.31 424 ASN A N 1
ATOM 3241 C CA . ASN A 1 424 ? -8.679 -15.402 33.708 1.00 84.31 424 ASN A CA 1
ATOM 3242 C C . ASN A 1 424 ? -9.004 -13.975 34.207 1.00 84.31 424 ASN A C 1
ATOM 3244 O O . ASN A 1 424 ? -8.070 -13.175 34.317 1.00 84.31 424 ASN A O 1
ATOM 3248 N N . PRO A 1 425 ? -10.276 -13.645 34.528 1.00 87.56 425 PRO A N 1
ATOM 3249 C CA . PRO A 1 425 ? -10.667 -12.300 34.976 1.00 87.56 425 PRO A CA 1
ATOM 3250 C C . PRO A 1 425 ? -9.901 -11.807 36.208 1.00 87.56 425 PRO A C 1
ATOM 3252 O O . PRO A 1 425 ? -9.639 -10.618 36.338 1.00 87.56 425 PRO A O 1
ATOM 3255 N N . ASP A 1 426 ? -9.487 -12.734 37.075 1.00 89.00 426 ASP A N 1
ATOM 3256 C CA . ASP A 1 426 ? -8.758 -12.491 38.323 1.00 89.00 426 ASP A CA 1
ATOM 3257 C C . ASP A 1 426 ? -7.233 -12.359 38.146 1.00 89.00 426 ASP A C 1
ATOM 3259 O O . ASP A 1 426 ? -6.492 -12.281 39.128 1.00 89.00 426 ASP A O 1
ATOM 3263 N N . GLN A 1 427 ? -6.735 -12.378 36.907 1.00 90.88 427 GLN A N 1
ATOM 3264 C CA . GLN A 1 427 ? -5.311 -12.303 36.592 1.00 90.88 427 GLN A CA 1
ATOM 3265 C C . GLN A 1 427 ? -5.006 -11.137 35.663 1.00 90.88 427 GLN A C 1
ATOM 3267 O O . GLN A 1 427 ? -5.784 -10.805 34.768 1.00 90.88 427 GLN A O 1
ATOM 3272 N N . ALA A 1 428 ? -3.818 -10.558 35.842 1.00 91.25 428 ALA A N 1
ATOM 3273 C CA . ALA A 1 428 ? -3.302 -9.561 34.919 1.00 91.25 428 ALA A CA 1
ATOM 3274 C C . ALA A 1 428 ? -3.175 -10.161 33.505 1.00 91.25 428 ALA A C 1
ATOM 3276 O O . ALA A 1 428 ? -2.778 -11.333 33.380 1.00 91.25 428 ALA A O 1
ATOM 3277 N N . PRO A 1 429 ? -3.471 -9.382 32.447 1.00 90.69 429 PRO A N 1
ATOM 3278 C CA . PRO A 1 429 ? -3.077 -9.743 31.091 1.00 90.69 429 PRO A CA 1
ATOM 3279 C C . PRO A 1 429 ? -1.572 -10.032 31.039 1.00 90.69 429 PRO A C 1
ATOM 3281 O O . PRO A 1 429 ? -0.795 -9.452 31.799 1.00 90.69 429 PRO A O 1
ATOM 3284 N N . ALA A 1 430 ? -1.138 -10.937 30.163 1.00 86.81 430 ALA A N 1
ATOM 3285 C CA . ALA A 1 430 ? 0.292 -11.164 29.949 1.00 86.81 430 ALA A CA 1
ATOM 3286 C C . ALA A 1 430 ? 0.674 -10.794 28.524 1.00 86.81 430 ALA A C 1
ATOM 3288 O O . ALA A 1 430 ? 0.028 -11.265 27.596 1.00 86.81 430 ALA A O 1
ATOM 3289 N N . ILE A 1 431 ? 1.734 -10.001 28.377 1.00 84.00 431 ILE A N 1
ATOM 3290 C CA . ILE A 1 431 ? 2.258 -9.547 27.086 1.00 84.00 431 ILE A CA 1
ATOM 3291 C C . ILE A 1 431 ? 2.732 -10.770 26.288 1.00 84.00 431 ILE A C 1
ATOM 3293 O O . ILE A 1 431 ? 3.646 -11.480 26.720 1.00 84.00 431 ILE A O 1
ATOM 3297 N N . SER A 1 432 ? 2.067 -11.034 25.165 1.00 73.69 432 SER A N 1
ATOM 3298 C CA . SER A 1 432 ? 2.402 -12.078 24.193 1.00 73.69 432 SER A CA 1
ATOM 3299 C C . SER A 1 432 ? 3.518 -11.605 23.249 1.00 73.69 432 SER A C 1
ATOM 3301 O O . SER A 1 432 ? 4.459 -12.359 22.999 1.00 73.69 432 SER A O 1
ATOM 3303 N N . SER A 1 433 ? 3.454 -10.355 22.770 1.00 66.06 433 SER A N 1
ATOM 3304 C CA . SER A 1 433 ? 4.461 -9.711 21.907 1.00 66.06 433 SER A CA 1
ATOM 3305 C C . SER A 1 433 ? 4.425 -8.179 22.031 1.00 66.06 433 SER A C 1
ATOM 3307 O O . SER A 1 433 ? 3.445 -7.617 22.521 1.00 66.06 433 SER A O 1
ATOM 3309 N N . GLY A 1 434 ? 5.484 -7.499 21.576 1.00 70.44 434 GLY A N 1
ATOM 3310 C CA . GLY A 1 434 ? 5.684 -6.060 21.801 1.00 70.44 434 GLY A CA 1
ATOM 3311 C C . GLY A 1 434 ? 6.187 -5.734 23.223 1.00 70.44 434 GLY A C 1
ATOM 3312 O O . GLY A 1 434 ? 6.547 -6.658 23.964 1.00 70.44 434 GLY A O 1
ATOM 3313 N N . PRO A 1 435 ? 6.236 -4.448 23.623 1.00 74.62 435 PRO A N 1
ATOM 3314 C CA . PRO A 1 435 ? 5.878 -3.270 22.828 1.00 74.62 435 PRO A CA 1
ATOM 3315 C C . PRO A 1 435 ? 6.814 -3.091 21.625 1.00 74.62 435 PRO A C 1
ATOM 3317 O O . PRO A 1 435 ? 8.013 -3.339 21.735 1.00 74.62 435 PRO A O 1
ATOM 3320 N N . ASP A 1 436 ? 6.268 -2.690 20.481 1.00 66.56 436 ASP A N 1
ATOM 3321 C CA . ASP A 1 436 ? 7.037 -2.390 19.268 1.00 66.56 436 ASP A CA 1
ATOM 3322 C C . ASP A 1 436 ? 6.367 -1.248 18.485 1.00 66.56 436 ASP A C 1
ATOM 3324 O O . ASP A 1 436 ? 5.234 -0.849 18.785 1.00 66.56 436 ASP A O 1
ATOM 3328 N N . THR A 1 437 ? 7.067 -0.686 17.504 1.00 69.19 437 THR A N 1
ATOM 3329 C CA . THR A 1 437 ? 6.510 0.356 16.643 1.00 69.19 437 THR A CA 1
ATOM 3330 C C . THR A 1 437 ? 5.692 -0.261 15.520 1.00 69.19 437 THR A C 1
ATOM 3332 O O . THR A 1 437 ? 6.186 -1.082 14.752 1.00 69.19 437 THR A O 1
ATOM 3335 N N . LEU A 1 438 ? 4.432 0.153 15.423 1.00 63.03 438 LEU A N 1
ATOM 3336 C CA . LEU A 1 438 ? 3.529 -0.238 14.352 1.00 63.03 438 LEU A CA 1
ATOM 3337 C C . LEU A 1 438 ? 3.685 0.662 13.122 1.00 63.03 438 LEU A C 1
ATOM 3339 O O . LEU A 1 438 ? 3.774 0.167 12.002 1.00 63.03 438 LEU A O 1
ATOM 3343 N N . VAL A 1 439 ? 3.723 1.977 13.342 1.00 58.19 439 VAL A N 1
ATOM 3344 C CA . VAL A 1 439 ? 3.913 2.993 12.301 1.00 58.19 439 VAL A CA 1
ATOM 3345 C C . VAL A 1 439 ? 4.959 3.981 12.796 1.00 58.19 439 VAL A C 1
ATOM 3347 O O . VAL A 1 439 ? 4.805 4.522 13.888 1.00 58.19 439 VAL A O 1
ATOM 3350 N N . SER A 1 440 ? 6.012 4.188 12.002 1.00 64.25 440 SER A N 1
ATOM 3351 C CA . SER A 1 440 ? 7.061 5.180 12.255 1.00 64.25 440 SER A CA 1
ATOM 3352 C C . SER A 1 440 ? 7.415 5.891 10.955 1.00 64.25 440 SER A C 1
ATOM 3354 O O . SER A 1 440 ? 7.921 5.242 10.034 1.00 64.25 440 SER A O 1
ATOM 3356 N N . ASP A 1 441 ? 7.165 7.198 10.864 1.00 54.69 441 ASP A N 1
ATOM 3357 C CA . ASP A 1 441 ? 7.696 8.043 9.785 1.00 54.69 441 ASP A CA 1
ATOM 3358 C C . ASP A 1 441 ? 8.014 9.461 10.285 1.00 54.69 441 ASP A C 1
ATOM 3360 O O . ASP A 1 441 ? 7.248 10.395 10.130 1.00 54.69 441 ASP A O 1
ATOM 3364 N N . GLN A 1 442 ? 9.203 9.641 10.864 1.00 54.94 442 GLN A N 1
ATOM 3365 C CA . GLN A 1 442 ? 9.734 10.941 11.321 1.00 54.94 442 GLN A CA 1
ATOM 3366 C C . GLN A 1 442 ? 9.007 11.626 12.492 1.00 54.94 442 GLN A C 1
ATOM 3368 O O . GLN A 1 442 ? 9.507 12.652 12.954 1.00 54.94 442 GLN A O 1
ATOM 3373 N N . GLY A 1 443 ? 7.968 11.012 13.062 1.00 55.91 443 GLY A N 1
ATOM 3374 C CA . GLY A 1 443 ? 7.513 11.310 14.416 1.00 55.91 443 GLY A CA 1
ATOM 3375 C C . GLY A 1 443 ? 6.282 12.214 14.497 1.00 55.91 443 GLY A C 1
ATOM 3376 O O . GLY A 1 443 ? 6.218 13.141 15.288 1.00 55.91 443 GLY A O 1
ATOM 3377 N N . ASP A 1 444 ? 5.232 11.961 13.759 1.00 66.06 444 ASP A N 1
ATOM 3378 C CA . ASP A 1 444 ? 4.005 12.734 13.888 1.00 66.06 444 ASP A CA 1
ATOM 3379 C C . ASP A 1 444 ? 2.749 11.911 13.635 1.00 66.06 444 ASP A C 1
ATOM 3381 O O . ASP A 1 444 ? 1.739 12.403 13.142 1.00 66.06 444 ASP A O 1
ATOM 3385 N N . GLN A 1 445 ? 2.784 10.654 14.068 1.00 68.94 445 GLN A N 1
ATOM 3386 C CA . GLN A 1 445 ? 1.711 9.700 13.873 1.00 68.94 445 GLN A CA 1
ATOM 3387 C C . GLN A 1 445 ? 0.912 9.521 15.168 1.00 68.94 445 GLN A C 1
ATOM 3389 O O . GLN A 1 445 ? 1.471 9.229 16.225 1.00 68.94 445 GLN A O 1
ATOM 3394 N N . VAL A 1 446 ? -0.411 9.686 15.101 1.00 71.69 446 VAL A N 1
ATOM 3395 C CA . VAL A 1 446 ? -1.317 9.632 16.265 1.00 71.69 446 VAL A CA 1
ATOM 3396 C C . VAL A 1 446 ? -2.379 8.560 16.064 1.00 71.69 446 VAL A C 1
ATOM 3398 O O . VAL A 1 446 ? -3.157 8.636 15.122 1.00 71.69 446 VAL A O 1
ATOM 3401 N N . ALA A 1 447 ? -2.452 7.581 16.965 1.00 74.00 447 ALA A N 1
ATOM 3402 C CA . ALA A 1 447 ? -3.491 6.553 16.956 1.00 74.00 447 ALA A CA 1
ATOM 3403 C C . ALA A 1 447 ? -4.860 7.130 17.359 1.00 74.00 447 ALA A C 1
ATOM 3405 O O . ALA A 1 447 ? -4.973 7.750 18.419 1.00 74.00 447 ALA A O 1
ATOM 3406 N N . ASP A 1 448 ? -5.891 6.861 16.553 1.00 70.38 448 ASP A N 1
ATOM 3407 C CA . ASP A 1 448 ? -7.257 7.366 16.756 1.00 70.38 448 ASP A CA 1
ATOM 3408 C C . ASP A 1 448 ? -8.294 6.263 16.988 1.00 70.38 448 ASP A C 1
ATOM 3410 O O . ASP A 1 448 ? -9.239 6.463 17.750 1.00 70.38 448 ASP A O 1
ATOM 3414 N N . ALA A 1 449 ? -8.160 5.096 16.346 1.00 70.12 449 ALA A N 1
ATOM 3415 C CA . ALA A 1 449 ? -9.131 4.015 16.523 1.00 70.12 449 ALA A CA 1
ATOM 3416 C C . ALA A 1 449 ? -8.529 2.623 16.326 1.00 70.12 449 ALA A C 1
ATOM 3418 O O . ALA A 1 449 ? -7.564 2.441 15.586 1.00 70.12 449 ALA A O 1
ATOM 3419 N N . LEU A 1 450 ? -9.147 1.626 16.964 1.00 70.25 450 LEU A N 1
ATOM 3420 C CA . LEU A 1 450 ? -8.776 0.220 16.844 1.00 70.25 450 LEU A CA 1
ATOM 3421 C C . LEU A 1 450 ? -10.025 -0.664 16.804 1.00 70.25 450 LEU A C 1
ATOM 3423 O O . LEU A 1 450 ? -10.888 -0.565 17.674 1.00 70.25 450 LEU A O 1
ATOM 3427 N N . GLY A 1 451 ? -10.098 -1.562 15.824 1.00 69.19 451 GLY A N 1
ATOM 3428 C CA . GLY A 1 451 ? -11.191 -2.526 15.691 1.00 69.19 451 GLY A CA 1
ATOM 3429 C C . GLY A 1 451 ? -10.696 -3.936 15.380 1.00 69.19 451 GLY A C 1
ATOM 3430 O O . GLY A 1 451 ? -9.744 -4.110 14.623 1.00 69.19 451 GLY A O 1
ATOM 3431 N N . LEU A 1 452 ? -11.362 -4.950 15.942 1.00 65.94 452 LEU A N 1
ATOM 3432 C CA . LEU A 1 452 ? -11.199 -6.343 15.517 1.00 65.94 452 LEU A CA 1
ATOM 3433 C C . LEU A 1 452 ? -11.934 -6.542 14.186 1.00 65.94 452 LEU A C 1
ATOM 3435 O O . LEU A 1 452 ? -13.132 -6.276 14.103 1.00 65.94 452 LEU A O 1
ATOM 3439 N N . VAL A 1 453 ? -11.233 -7.029 13.163 1.00 55.78 453 VAL A N 1
ATOM 3440 C CA . VAL A 1 453 ? -11.799 -7.261 11.820 1.00 55.78 453 VAL A CA 1
ATOM 3441 C C . VAL A 1 453 ? -11.823 -8.741 11.432 1.00 55.78 453 VAL A C 1
ATOM 3443 O O . VAL A 1 453 ? -12.609 -9.135 10.576 1.00 55.78 453 VAL A O 1
ATOM 3446 N N . ALA A 1 454 ? -10.987 -9.574 12.059 1.00 50.28 454 ALA A N 1
ATOM 3447 C CA . ALA A 1 454 ? -11.060 -11.034 12.026 1.00 50.28 454 ALA A CA 1
ATOM 3448 C C . ALA A 1 454 ? -10.313 -11.642 13.231 1.00 50.28 454 ALA A C 1
ATOM 3450 O O . ALA A 1 454 ? -9.613 -10.921 13.934 1.00 50.28 454 ALA A O 1
ATOM 3451 N N . THR A 1 455 ? -10.426 -12.954 13.472 1.00 56.16 455 THR A N 1
ATOM 3452 C CA . THR A 1 455 ? -9.555 -13.634 14.452 1.00 56.16 455 THR A CA 1
ATOM 3453 C C . THR A 1 455 ? -8.082 -13.326 14.145 1.00 56.16 455 THR A C 1
ATOM 3455 O O . THR A 1 455 ? -7.669 -13.464 12.990 1.00 56.16 455 THR A O 1
ATOM 3458 N N . ASP A 1 456 ? -7.324 -12.879 15.146 1.00 52.31 456 ASP A N 1
ATOM 3459 C CA . ASP A 1 456 ? -5.933 -12.404 15.098 1.00 52.31 456 ASP A CA 1
ATOM 3460 C C . ASP A 1 456 ? -5.682 -11.188 14.180 1.00 52.31 456 ASP A C 1
ATOM 3462 O O . ASP A 1 456 ? -4.542 -10.879 13.816 1.00 52.31 456 ASP A O 1
ATOM 3466 N N . LYS A 1 457 ? -6.740 -10.481 13.770 1.00 54.16 457 LYS A N 1
ATOM 3467 C CA . LYS A 1 457 ? -6.703 -9.463 12.712 1.00 54.16 457 LYS A CA 1
ATOM 3468 C C . LYS A 1 457 ? -7.421 -8.191 13.145 1.00 54.16 457 LYS A C 1
ATOM 3470 O O . LYS A 1 457 ? -8.624 -8.191 13.410 1.00 54.16 457 LYS A O 1
ATOM 3475 N N . PHE A 1 458 ? -6.685 -7.088 13.148 1.00 62.19 458 PHE A N 1
ATOM 3476 C CA . PHE A 1 458 ? -7.136 -5.801 13.651 1.00 62.19 458 PHE A CA 1
ATOM 3477 C C . PHE A 1 458 ? -6.914 -4.699 12.609 1.00 62.19 458 PHE A C 1
ATOM 3479 O O . PHE A 1 458 ? -6.042 -4.792 11.745 1.00 62.19 458 PHE A O 1
ATOM 3486 N N . ALA A 1 459 ? -7.706 -3.639 12.691 1.00 60.16 459 ALA A N 1
ATOM 3487 C CA . ALA A 1 459 ? -7.525 -2.431 11.898 1.00 60.16 459 ALA A CA 1
ATOM 3488 C C . ALA A 1 459 ? -7.278 -1.244 12.829 1.00 60.16 459 ALA A C 1
ATOM 3490 O O . ALA A 1 459 ? -8.006 -1.069 13.810 1.00 60.16 459 ALA A O 1
ATOM 3491 N N . VAL A 1 460 ? -6.247 -0.457 12.512 1.00 63.34 460 VAL A N 1
ATOM 3492 C CA . VAL A 1 460 ? -5.862 0.755 13.239 1.00 63.34 460 VAL A CA 1
ATOM 3493 C C . VAL A 1 460 ? -6.081 1.967 12.343 1.00 63.34 460 VAL A C 1
ATOM 3495 O O . VAL A 1 460 ? -5.595 2.014 11.212 1.00 63.34 460 VAL A O 1
ATOM 3498 N N . LEU A 1 461 ? -6.790 2.958 12.872 1.00 66.06 461 LEU A N 1
ATOM 3499 C CA . LEU A 1 461 ? -6.889 4.296 12.303 1.00 66.06 461 LEU A CA 1
ATOM 3500 C C . LEU A 1 461 ? -5.868 5.197 13.002 1.00 66.06 461 LEU A C 1
ATOM 3502 O O . LEU A 1 461 ? -5.829 5.218 14.235 1.00 66.06 461 LEU A O 1
ATOM 3506 N N . PHE A 1 462 ? -5.063 5.930 12.236 1.00 64.69 462 PHE A N 1
ATOM 3507 C CA . PHE A 1 462 ? -4.119 6.912 12.760 1.00 64.69 462 PHE A CA 1
ATOM 3508 C C . PHE A 1 462 ? -4.108 8.177 11.887 1.00 64.69 462 PHE A C 1
ATOM 3510 O O . PHE A 1 462 ? -4.654 8.171 10.790 1.00 64.69 462 PHE A O 1
ATOM 3517 N N . ARG A 1 463 ? -3.538 9.263 12.405 1.00 65.38 463 ARG A N 1
ATOM 3518 C CA . ARG A 1 463 ? -3.277 10.529 11.701 1.00 65.38 463 ARG A CA 1
ATOM 3519 C C . ARG A 1 463 ? -1.787 10.715 11.485 1.00 65.38 463 ARG A C 1
ATOM 3521 O O . ARG A 1 463 ? -1.036 10.304 12.365 1.00 65.38 463 ARG A O 1
ATOM 3528 N N . ASP A 1 464 ? -1.397 11.390 10.410 1.00 58.75 464 ASP A N 1
ATOM 3529 C CA . ASP A 1 464 ? -0.021 11.797 10.107 1.00 58.75 464 ASP A CA 1
ATOM 3530 C C . ASP A 1 464 ? 0.015 13.329 9.961 1.00 58.75 464 ASP A C 1
ATOM 3532 O O . ASP A 1 464 ? -0.716 13.902 9.160 1.00 58.75 464 ASP A O 1
ATOM 3536 N N . TRP A 1 465 ? 0.796 14.040 10.780 1.00 53.84 465 TRP A N 1
ATOM 3537 C CA . TRP A 1 465 ? 0.796 15.512 10.737 1.00 53.84 465 TRP A CA 1
ATOM 3538 C C . TRP A 1 465 ? 1.744 16.120 9.699 1.00 53.84 465 TRP A C 1
ATOM 3540 O O . TRP A 1 465 ? 1.829 17.353 9.613 1.00 53.84 465 TRP A O 1
ATOM 3550 N N . ARG A 1 466 ? 2.439 15.314 8.894 1.00 52.41 466 ARG A N 1
ATOM 3551 C CA . ARG A 1 466 ? 3.499 15.812 8.015 1.00 52.41 466 ARG A CA 1
ATOM 3552 C C . ARG A 1 466 ? 2.970 16.641 6.851 1.00 52.41 466 ARG A C 1
ATOM 3554 O O . ARG A 1 466 ? 3.641 17.578 6.406 1.00 52.41 466 ARG A O 1
ATOM 3561 N N . ASP A 1 467 ? 1.792 16.301 6.354 1.00 42.56 467 ASP A N 1
ATOM 3562 C CA . ASP A 1 467 ? 1.089 16.994 5.273 1.00 42.56 467 ASP A CA 1
ATOM 3563 C C . ASP A 1 467 ? -0.256 17.596 5.710 1.00 42.56 467 ASP A C 1
ATOM 3565 O O . ASP A 1 467 ? -0.880 18.324 4.939 1.00 42.56 467 ASP A O 1
ATOM 3569 N N . GLY A 1 468 ? -0.646 17.385 6.970 1.00 42.53 468 GLY A N 1
ATOM 3570 C CA . GLY A 1 468 ? -1.913 17.855 7.519 1.00 42.53 468 GLY A CA 1
ATOM 3571 C C . GLY A 1 468 ? -3.098 16.938 7.208 1.00 42.53 468 GLY A C 1
ATOM 3572 O O . GLY A 1 468 ? -4.232 17.353 7.454 1.00 42.53 468 GLY A O 1
ATOM 3573 N N . GLU A 1 469 ? -2.873 15.723 6.697 1.00 39.88 469 GLU A N 1
ATOM 3574 C CA . GLU A 1 469 ? -3.925 14.774 6.334 1.00 39.88 469 GLU A CA 1
ATOM 3575 C C . GLU A 1 469 ? -4.209 13.708 7.416 1.00 39.88 469 GLU A C 1
ATOM 3577 O O . GLU A 1 469 ? -3.426 13.414 8.318 1.00 39.88 469 GLU A O 1
ATOM 3582 N N . VAL A 1 470 ? -5.405 13.115 7.360 1.00 41.56 470 VAL A N 1
ATOM 3583 C CA . VAL A 1 470 ? -5.687 11.870 8.088 1.00 41.56 470 VAL A CA 1
ATOM 3584 C C . VAL A 1 470 ? -5.274 10.721 7.172 1.00 41.56 470 VAL A C 1
ATOM 3586 O O . VAL A 1 470 ? -6.060 10.309 6.318 1.00 41.56 470 VAL A O 1
ATOM 3589 N N . ASP A 1 471 ? -4.060 10.202 7.343 1.00 41.91 471 ASP A N 1
ATOM 3590 C CA . ASP A 1 471 ? -3.600 9.024 6.605 1.00 41.91 471 ASP A CA 1
ATOM 3591 C C . ASP A 1 471 ? -4.380 7.769 7.020 1.00 41.91 471 ASP A C 1
ATOM 3593 O O . ASP A 1 471 ? -4.229 7.215 8.111 1.00 41.91 471 ASP A O 1
ATOM 3597 N N . LEU A 1 472 ? -5.267 7.299 6.139 1.00 46.28 472 LEU A N 1
ATOM 3598 C CA . LEU A 1 472 ? -6.121 6.162 6.455 1.00 46.28 472 LEU A CA 1
ATOM 3599 C C . LEU A 1 472 ? -5.333 4.838 6.477 1.00 46.28 472 LEU A C 1
ATOM 3601 O O . LEU A 1 472 ? -4.752 4.388 5.491 1.00 46.28 472 LEU A O 1
ATOM 3605 N N . SER A 1 473 ? -5.527 4.121 7.585 1.00 43.31 473 SER A N 1
ATOM 3606 C CA . SER A 1 473 ? -5.377 2.673 7.788 1.00 43.31 473 SER A CA 1
ATOM 3607 C C . SER A 1 473 ? -3.960 2.101 7.756 1.00 43.31 473 SER A C 1
ATOM 3609 O O . SER A 1 473 ? -3.418 1.797 6.703 1.00 43.31 473 SER A O 1
ATOM 3611 N N . ALA A 1 474 ? -3.426 1.778 8.935 1.00 36.84 474 ALA A N 1
ATOM 3612 C CA . ALA A 1 474 ? -2.510 0.650 9.059 1.00 36.84 474 ALA A CA 1
ATOM 3613 C C . ALA A 1 474 ? -3.359 -0.582 9.390 1.00 36.84 474 ALA A C 1
ATOM 3615 O O . ALA A 1 474 ? -3.990 -0.669 10.449 1.00 36.84 474 ALA A O 1
ATOM 3616 N N . PHE A 1 475 ? -3.400 -1.550 8.481 1.00 41.44 475 PHE A N 1
ATOM 3617 C CA . PHE A 1 475 ? -3.924 -2.870 8.807 1.00 41.44 475 PHE A CA 1
ATOM 3618 C C . PHE A 1 475 ? -2.889 -3.635 9.622 1.00 41.44 475 PHE A C 1
ATOM 3620 O O . PHE A 1 475 ? -1.760 -3.852 9.182 1.00 41.44 475 PHE A O 1
ATOM 3627 N N . VAL A 1 476 ? -3.284 -4.062 10.818 1.00 36.25 476 VAL A N 1
ATOM 3628 C CA . VAL A 1 476 ? -2.415 -4.794 11.737 1.00 36.25 476 VAL A CA 1
ATOM 3629 C C . VAL A 1 476 ? -2.944 -6.206 11.844 1.00 36.25 476 VAL A C 1
ATOM 3631 O O . VAL A 1 476 ? -3.840 -6.506 12.634 1.00 36.25 476 VAL A O 1
ATOM 3634 N N . SER A 1 477 ? -2.383 -7.118 11.058 1.00 35.34 477 SER A N 1
ATOM 3635 C CA . SER A 1 477 ? -2.453 -8.511 11.485 1.00 35.34 477 SER A CA 1
ATOM 3636 C C . SER A 1 477 ? -1.450 -8.709 12.597 1.00 35.34 477 SER A C 1
ATOM 3638 O O . SER A 1 477 ? -0.278 -8.358 12.448 1.00 35.34 477 SER A O 1
ATOM 3640 N N . LEU A 1 478 ? -1.900 -9.304 13.696 1.00 34.38 478 LEU A N 1
ATOM 3641 C CA . LEU A 1 478 ? -0.974 -9.708 14.736 1.00 34.38 478 LEU A CA 1
ATOM 3642 C C . LEU A 1 478 ? -0.018 -10.772 14.196 1.00 34.38 478 LEU A C 1
ATOM 3644 O O . LEU A 1 478 ? -0.400 -11.579 13.337 1.00 34.38 478 LEU A O 1
ATOM 3648 N N . PRO A 1 479 ? 1.232 -10.793 14.683 1.00 32.66 479 PRO A N 1
ATOM 3649 C CA . PRO A 1 479 ? 2.194 -11.777 14.258 1.00 32.66 479 PRO A CA 1
ATOM 3650 C C . PRO A 1 479 ? 1.816 -13.160 14.813 1.00 32.66 479 PRO A C 1
ATOM 3652 O O . PRO A 1 479 ? 2.189 -13.537 15.915 1.00 32.66 479 PRO A O 1
ATOM 3655 N N . SER A 1 480 ? 1.282 -14.020 13.959 1.00 32.25 480 SER A N 1
ATOM 3656 C CA . SER A 1 480 ? 2.269 -14.870 13.309 1.00 32.25 480 SER A CA 1
ATOM 3657 C C . SER A 1 480 ? 2.653 -14.103 12.064 1.00 32.25 480 SER A C 1
ATOM 3659 O O . SER A 1 480 ? 1.839 -14.042 11.143 1.00 32.25 480 SER A O 1
ATOM 3661 N N . ALA A 1 481 ? 3.825 -13.455 12.055 1.00 38.44 481 ALA A N 1
ATOM 3662 C CA . ALA A 1 481 ? 4.393 -13.009 10.795 1.00 38.44 481 ALA A CA 1
ATOM 3663 C C . ALA A 1 481 ? 4.179 -14.169 9.833 1.00 38.44 481 ALA A C 1
ATOM 3665 O O . ALA A 1 481 ? 4.419 -15.320 10.229 1.00 38.44 481 ALA A O 1
ATOM 3666 N N . GLU A 1 482 ? 3.589 -13.914 8.664 1.00 42.31 482 GLU A N 1
ATOM 3667 C CA . GLU A 1 482 ? 3.542 -14.989 7.696 1.00 42.31 482 GLU A CA 1
ATOM 3668 C C . GLU A 1 482 ? 4.993 -15.438 7.575 1.00 42.31 482 GLU A C 1
ATOM 3670 O O . GLU A 1 482 ? 5.861 -14.617 7.266 1.00 42.31 482 GLU A O 1
ATOM 3675 N N . ALA A 1 483 ? 5.267 -16.678 7.987 1.00 49.97 483 ALA A N 1
ATOM 3676 C CA . ALA A 1 483 ? 6.603 -17.211 7.893 1.00 49.97 483 ALA A CA 1
ATOM 3677 C C . ALA A 1 483 ? 6.867 -17.228 6.397 1.00 49.97 483 ALA A C 1
ATOM 3679 O O . ALA A 1 483 ? 6.344 -18.097 5.694 1.00 49.97 483 ALA A O 1
ATOM 3680 N N . ALA A 1 484 ? 7.590 -16.224 5.904 1.00 52.06 484 ALA A N 1
ATOM 3681 C CA . ALA A 1 484 ? 7.979 -16.217 4.522 1.00 52.06 484 ALA A CA 1
ATOM 3682 C C . ALA A 1 484 ? 8.918 -17.407 4.399 1.00 52.06 484 ALA A C 1
ATOM 3684 O O . ALA A 1 484 ? 9.879 -17.536 5.163 1.00 52.06 484 ALA A O 1
ATOM 3685 N N . GLY A 1 485 ? 8.573 -18.342 3.520 1.00 64.50 485 GLY A N 1
ATOM 3686 C CA . GLY A 1 485 ? 9.326 -19.581 3.394 1.00 64.50 485 GLY A CA 1
ATOM 3687 C C . GLY A 1 485 ? 10.739 -19.288 2.898 1.00 64.50 485 GLY A C 1
ATOM 3688 O O . GLY A 1 485 ? 11.678 -19.144 3.679 1.00 64.50 485 GLY A O 1
ATOM 3689 N N . ALA A 1 486 ? 10.908 -19.205 1.582 1.00 78.56 486 ALA A N 1
ATOM 3690 C CA . ALA A 1 486 ? 12.153 -18.748 0.970 1.00 78.56 486 ALA A CA 1
ATOM 3691 C C . ALA A 1 486 ? 11.979 -17.345 0.376 1.00 78.56 486 ALA A C 1
ATOM 3693 O O . ALA A 1 486 ? 10.978 -17.083 -0.288 1.00 78.56 486 ALA A O 1
ATOM 3694 N N . ALA A 1 487 ? 12.972 -16.476 0.574 1.00 88.56 487 ALA A N 1
ATOM 3695 C CA . ALA A 1 487 ? 13.138 -15.229 -0.166 1.00 88.56 487 ALA A CA 1
ATOM 3696 C C . ALA A 1 487 ? 14.501 -15.265 -0.868 1.00 88.56 487 ALA A C 1
ATOM 3698 O O . ALA A 1 487 ? 15.539 -15.423 -0.220 1.00 88.56 487 ALA A O 1
ATOM 3699 N N . GLU A 1 488 ? 14.492 -15.191 -2.193 1.00 95.19 488 GLU A N 1
ATOM 3700 C CA . GLU A 1 488 ? 15.648 -15.437 -3.052 1.00 95.19 488 GLU A CA 1
ATOM 3701 C C . GLU A 1 488 ? 15.814 -14.283 -4.043 1.00 95.19 488 GLU A C 1
ATOM 3703 O O . GLU A 1 488 ? 14.839 -13.832 -4.646 1.00 95.19 488 GLU A O 1
ATOM 3708 N N . VAL A 1 489 ? 17.056 -13.837 -4.232 1.00 97.31 489 VAL A N 1
ATOM 3709 C CA . VAL A 1 489 ? 17.431 -12.812 -5.214 1.00 97.31 489 VAL A CA 1
ATOM 3710 C C . VAL A 1 489 ? 18.243 -13.475 -6.319 1.00 97.31 489 VAL A C 1
ATOM 3712 O O . VAL A 1 489 ? 19.149 -14.262 -6.038 1.00 97.31 489 VAL A O 1
ATOM 3715 N N . TYR A 1 490 ? 17.923 -13.147 -7.567 1.00 98.25 490 TYR A N 1
ATOM 3716 C CA . TYR A 1 490 ? 18.651 -13.586 -8.751 1.00 98.25 490 TYR A CA 1
ATOM 3717 C C . TYR A 1 490 ? 19.124 -12.367 -9.541 1.00 98.25 490 TYR A C 1
ATOM 3719 O O . TYR A 1 490 ? 18.314 -11.538 -9.950 1.00 98.25 490 TYR A O 1
ATOM 3727 N N . LEU A 1 491 ? 20.433 -12.285 -9.765 1.00 97.50 491 LEU A N 1
ATOM 3728 C CA . LEU A 1 491 ? 21.127 -11.213 -10.473 1.00 97.50 491 LEU A CA 1
ATOM 3729 C C . LEU A 1 491 ? 21.643 -11.752 -11.812 1.00 97.50 491 LEU A C 1
ATOM 3731 O O . LEU A 1 491 ? 22.416 -12.714 -11.870 1.00 97.50 491 LEU A O 1
ATOM 3735 N N . LEU A 1 492 ? 21.164 -11.177 -12.906 1.00 95.50 492 LEU A N 1
ATOM 3736 C CA . LEU A 1 492 ? 21.405 -11.642 -14.266 1.00 95.50 492 LEU A CA 1
ATOM 3737 C C . LEU A 1 492 ? 22.451 -10.756 -14.962 1.00 95.50 492 LEU A C 1
ATOM 3739 O O . LEU A 1 492 ? 22.616 -9.595 -14.589 1.00 95.50 492 LEU A O 1
ATOM 3743 N N . PRO A 1 493 ? 23.169 -11.289 -15.969 1.00 93.44 493 PRO A N 1
ATOM 3744 C CA . PRO A 1 493 ? 23.012 -12.619 -16.577 1.00 93.44 493 PRO A CA 1
ATOM 3745 C C . PRO A 1 493 ? 23.652 -13.774 -15.789 1.00 93.44 493 PRO A C 1
ATOM 3747 O O . PRO A 1 493 ? 23.361 -14.937 -16.077 1.00 93.44 493 PRO A O 1
ATOM 3750 N N . ASP A 1 494 ? 24.484 -13.482 -14.787 1.00 94.19 494 ASP A N 1
ATOM 3751 C CA . ASP A 1 494 ? 25.298 -14.480 -14.078 1.00 94.19 494 ASP A CA 1
ATOM 3752 C C . ASP A 1 494 ? 24.475 -15.622 -13.464 1.00 94.19 494 ASP A C 1
ATOM 3754 O O . ASP A 1 494 ? 24.884 -16.784 -13.525 1.00 94.19 494 ASP A O 1
ATOM 3758 N N . GLN A 1 495 ? 23.291 -15.314 -12.929 1.00 97.19 495 GLN A N 1
ATOM 3759 C CA . GLN A 1 495 ? 22.388 -16.289 -12.310 1.00 97.19 495 GLN A CA 1
ATOM 3760 C C . GLN A 1 495 ? 21.171 -16.640 -13.182 1.00 97.19 495 GLN A C 1
ATOM 3762 O O . GLN A 1 495 ? 20.222 -17.254 -12.696 1.00 97.19 495 GLN A O 1
ATOM 3767 N N . GLY A 1 496 ? 21.168 -16.304 -14.478 1.00 96.19 496 GLY A N 1
ATOM 3768 C CA . GLY A 1 496 ? 19.998 -16.507 -15.345 1.00 96.19 496 GLY A CA 1
ATOM 3769 C C . GLY A 1 496 ? 19.585 -17.973 -15.521 1.00 96.19 496 GLY A C 1
ATOM 3770 O O . GLY A 1 496 ? 18.396 -18.295 -15.557 1.00 96.19 496 GLY A O 1
ATOM 3771 N N . ALA A 1 497 ? 20.555 -18.893 -15.549 1.00 96.88 497 ALA A N 1
ATOM 3772 C CA . ALA A 1 497 ? 20.278 -20.331 -15.584 1.00 96.88 497 ALA A CA 1
ATOM 3773 C C . ALA A 1 497 ? 19.644 -20.839 -14.275 1.00 96.88 497 ALA A C 1
ATOM 3775 O O . ALA A 1 497 ? 18.726 -21.662 -14.323 1.00 96.88 497 ALA A O 1
ATOM 3776 N N . ASP A 1 498 ? 20.105 -20.332 -13.128 1.00 97.88 498 ASP A N 1
ATOM 3777 C CA . ASP A 1 498 ? 19.581 -20.697 -11.809 1.00 97.88 498 ASP A CA 1
ATOM 3778 C C . ASP A 1 498 ? 18.170 -20.130 -11.610 1.00 97.88 498 ASP A C 1
ATOM 3780 O O . ASP A 1 498 ? 17.272 -20.858 -11.185 1.00 97.88 498 ASP A O 1
ATOM 3784 N N . TYR A 1 499 ? 17.940 -18.880 -12.026 1.00 97.94 499 TYR A N 1
ATOM 3785 C CA . TYR A 1 499 ? 16.618 -18.253 -12.035 1.00 97.94 499 TYR A CA 1
ATOM 3786 C C . TYR A 1 499 ? 15.618 -19.051 -12.879 1.00 97.94 499 TYR A C 1
ATOM 3788 O O . TYR A 1 499 ? 14.545 -19.428 -12.402 1.00 97.94 499 TYR A O 1
ATOM 3796 N N . LYS A 1 500 ? 15.991 -19.404 -14.118 1.00 97.94 500 LYS A N 1
ATOM 3797 C CA . LYS A 1 500 ? 15.145 -20.234 -14.986 1.00 97.94 500 LYS A CA 1
ATOM 3798 C C . LYS A 1 500 ? 14.861 -21.600 -14.360 1.00 97.94 500 LYS A C 1
ATOM 3800 O O . LYS A 1 500 ? 13.719 -22.058 -14.382 1.00 97.94 500 LYS A O 1
ATOM 3805 N N . ALA A 1 501 ? 15.867 -22.256 -13.784 1.00 98.19 501 ALA A N 1
ATOM 3806 C CA . ALA A 1 501 ? 15.673 -23.532 -13.100 1.00 98.19 501 ALA A CA 1
ATOM 3807 C C . ALA A 1 501 ? 14.713 -23.402 -11.905 1.00 98.19 501 ALA A C 1
ATOM 3809 O O . ALA A 1 501 ? 13.878 -24.288 -11.692 1.00 98.19 501 ALA A O 1
ATOM 3810 N N . ARG A 1 502 ? 14.782 -22.291 -11.161 1.00 97.94 502 ARG A N 1
ATOM 3811 C CA . ARG A 1 502 ? 13.872 -22.003 -10.051 1.00 97.94 502 ARG A CA 1
ATOM 3812 C C . ARG A 1 502 ? 12.433 -21.823 -10.523 1.00 97.94 502 ARG A C 1
ATOM 3814 O O . ARG A 1 502 ? 11.548 -22.460 -9.951 1.00 97.94 502 ARG A O 1
ATOM 3821 N N . LEU A 1 503 ? 12.212 -21.037 -11.579 1.00 98.06 503 LEU A N 1
ATOM 3822 C CA . LEU A 1 503 ? 10.895 -20.861 -12.202 1.00 98.06 503 LEU A CA 1
ATOM 3823 C C . LEU A 1 503 ? 10.289 -22.200 -12.631 1.00 98.06 503 LEU A C 1
ATOM 3825 O O . LEU A 1 503 ? 9.159 -22.513 -12.258 1.00 98.06 503 LEU A O 1
ATOM 3829 N N . LEU A 1 504 ? 11.053 -23.020 -13.361 1.00 98.69 504 LEU A N 1
ATOM 3830 C CA . LEU A 1 504 ? 10.602 -24.343 -13.803 1.00 98.69 504 LEU A CA 1
ATOM 3831 C C . LEU A 1 504 ? 10.227 -25.233 -12.612 1.00 98.69 504 LEU A C 1
ATOM 3833 O O . LEU A 1 504 ? 9.166 -25.848 -12.620 1.00 98.69 504 LEU A O 1
ATOM 3837 N N . GLY A 1 505 ? 11.043 -25.247 -11.554 1.00 98.31 505 GLY A N 1
ATOM 3838 C CA . GLY A 1 505 ? 10.755 -26.016 -10.342 1.00 98.31 505 GLY A CA 1
ATOM 3839 C C . GLY A 1 505 ? 9.483 -25.566 -9.613 1.00 98.31 505 GLY A C 1
ATOM 3840 O O . GLY A 1 505 ? 8.725 -26.406 -9.118 1.00 98.31 505 GLY A O 1
ATOM 3841 N N . LEU A 1 506 ? 9.213 -24.258 -9.559 1.00 98.25 506 LEU A N 1
ATOM 3842 C CA . LEU A 1 506 ? 7.973 -23.729 -8.985 1.00 98.25 506 LEU A CA 1
ATOM 3843 C C . LEU A 1 506 ? 6.754 -24.126 -9.830 1.00 98.25 506 LEU A C 1
ATOM 3845 O O . LEU A 1 506 ? 5.788 -24.656 -9.288 1.00 98.25 506 LEU A O 1
ATOM 3849 N N . ILE A 1 507 ? 6.825 -23.975 -11.154 1.00 98.62 507 ILE A N 1
ATOM 3850 C CA . ILE A 1 507 ? 5.741 -24.360 -12.073 1.00 98.62 507 ILE A CA 1
ATOM 3851 C C . ILE A 1 507 ? 5.485 -25.873 -12.031 1.00 98.62 507 ILE A C 1
ATOM 3853 O O . ILE A 1 507 ? 4.335 -26.316 -12.026 1.00 98.62 507 ILE A O 1
ATOM 3857 N N . ASP A 1 508 ? 6.535 -26.691 -11.971 1.00 98.12 508 ASP A N 1
ATOM 3858 C CA . ASP A 1 508 ? 6.426 -28.151 -11.908 1.00 98.12 508 ASP A CA 1
ATOM 3859 C C . ASP A 1 508 ? 5.811 -28.645 -10.594 1.00 98.12 508 ASP A C 1
ATOM 3861 O O . ASP A 1 508 ? 5.107 -29.659 -10.585 1.00 98.12 508 ASP A O 1
ATOM 3865 N N . SER A 1 509 ? 6.044 -27.925 -9.494 1.00 96.44 509 SER A N 1
ATOM 3866 C CA . SER A 1 509 ? 5.498 -28.254 -8.172 1.00 96.44 509 SER A CA 1
ATOM 3867 C C . SER A 1 509 ? 4.126 -27.640 -7.882 1.00 96.44 509 SER A C 1
ATOM 3869 O O . SER A 1 509 ? 3.505 -28.045 -6.900 1.00 96.44 509 SER A O 1
ATOM 3871 N N . ALA A 1 510 ? 3.637 -26.737 -8.739 1.00 96.56 510 ALA A N 1
ATOM 3872 C CA . ALA A 1 510 ? 2.345 -26.077 -8.583 1.00 96.56 510 ALA A CA 1
ATOM 3873 C C . ALA A 1 510 ? 1.178 -27.076 -8.515 1.00 96.56 510 ALA A C 1
ATOM 3875 O O . ALA A 1 510 ? 1.136 -28.075 -9.252 1.00 96.56 510 ALA A O 1
ATOM 3876 N N . THR A 1 511 ? 0.215 -26.780 -7.644 1.00 90.44 511 THR A N 1
ATOM 3877 C CA . THR A 1 511 ? -0.916 -27.655 -7.309 1.00 90.44 511 THR A CA 1
ATOM 3878 C C . THR A 1 511 ? -2.289 -27.026 -7.524 1.00 90.44 511 THR A C 1
ATOM 3880 O O . THR A 1 511 ? -3.238 -27.775 -7.768 1.00 90.44 511 THR A O 1
ATOM 3883 N N . SER A 1 512 ? -2.421 -25.700 -7.471 1.00 82.94 512 SER A N 1
ATOM 3884 C CA . SER A 1 512 ? -3.701 -24.994 -7.599 1.00 82.94 512 SER A CA 1
ATOM 3885 C C . SER A 1 512 ? -3.721 -24.027 -8.779 1.00 82.94 512 SER A C 1
ATOM 3887 O O . SER A 1 512 ? -4.583 -24.174 -9.647 1.00 82.94 512 SER A O 1
ATOM 3889 N N . GLU A 1 513 ? -2.771 -23.097 -8.868 1.00 91.44 513 GLU A N 1
ATOM 3890 C CA . GLU A 1 513 ? -2.754 -22.062 -9.911 1.00 91.44 513 GLU A CA 1
ATOM 3891 C C . GLU A 1 513 ? -1.339 -21.620 -10.311 1.00 91.44 513 GLU A C 1
ATOM 3893 O O . GLU A 1 513 ? -0.403 -21.672 -9.515 1.00 91.44 513 GLU A O 1
ATOM 3898 N N . VAL A 1 514 ? -1.195 -21.179 -11.564 1.00 98.56 514 VAL A N 1
ATOM 3899 C CA . VAL A 1 514 ? -0.001 -20.497 -12.084 1.00 98.56 514 VAL A CA 1
ATOM 3900 C C . VAL A 1 514 ? -0.460 -19.356 -12.988 1.00 98.56 514 VAL A C 1
ATOM 3902 O O . VAL A 1 514 ? -0.907 -19.592 -14.114 1.00 98.56 514 VAL A O 1
ATOM 3905 N N . PHE A 1 515 ? -0.355 -18.126 -12.498 1.00 98.69 515 PHE A N 1
ATOM 3906 C CA . PHE A 1 515 ? -0.672 -16.913 -13.247 1.00 98.69 515 PHE A CA 1
ATOM 3907 C C . PHE A 1 515 ? 0.612 -16.192 -13.630 1.00 98.69 515 PHE A C 1
ATOM 3909 O O . PHE A 1 515 ? 1.499 -16.007 -12.798 1.00 98.69 515 PHE A O 1
ATOM 3916 N N . VAL A 1 516 ? 0.718 -15.831 -14.906 1.00 98.75 516 VAL A N 1
ATOM 3917 C CA . VAL A 1 516 ? 1.935 -15.268 -15.497 1.00 98.75 516 VAL A CA 1
ATOM 3918 C C . VAL A 1 516 ? 1.583 -14.004 -16.260 1.00 98.75 516 VAL A C 1
ATOM 3920 O O . VAL A 1 516 ? 0.885 -14.106 -17.264 1.00 98.75 516 VAL A O 1
ATOM 3923 N N . ALA A 1 517 ? 2.077 -12.850 -15.820 1.00 98.50 517 ALA A N 1
ATOM 3924 C CA . ALA A 1 517 ? 2.049 -11.609 -16.591 1.00 98.50 517 ALA A CA 1
ATOM 3925 C C . ALA A 1 517 ? 3.487 -11.259 -16.978 1.00 98.50 517 ALA A C 1
ATOM 3927 O O . ALA A 1 517 ? 4.303 -10.944 -16.113 1.00 98.50 517 ALA A O 1
ATOM 3928 N N . VAL A 1 518 ? 3.824 -11.411 -18.259 1.00 97.88 518 VAL A N 1
ATOM 3929 C CA . VAL A 1 518 ? 5.155 -11.086 -18.790 1.00 97.88 518 VAL A CA 1
ATOM 3930 C C . VAL A 1 518 ? 5.003 -10.477 -20.176 1.00 97.88 518 VAL A C 1
ATOM 3932 O O . VAL A 1 518 ? 4.530 -11.161 -21.082 1.00 97.88 518 VAL A O 1
ATOM 3935 N N . ALA A 1 519 ? 5.462 -9.236 -20.348 1.00 96.12 519 ALA A N 1
ATOM 3936 C CA . ALA A 1 519 ? 5.410 -8.508 -21.620 1.00 96.12 519 ALA A CA 1
ATOM 3937 C C . ALA A 1 519 ? 5.906 -9.344 -22.813 1.00 96.12 519 ALA A C 1
ATOM 3939 O O . ALA A 1 519 ? 5.145 -9.663 -23.728 1.00 96.12 519 ALA A O 1
ATOM 3940 N N . PHE A 1 520 ? 7.174 -9.776 -22.778 1.00 97.38 520 PHE A N 1
ATOM 3941 C CA . PHE A 1 520 ? 7.777 -10.568 -23.853 1.00 97.38 520 PHE A CA 1
ATOM 3942 C C . PHE A 1 520 ? 8.108 -11.993 -23.405 1.00 97.38 520 PHE A C 1
ATOM 3944 O O . PHE A 1 520 ? 8.904 -12.222 -22.491 1.00 97.38 520 PHE A O 1
ATOM 3951 N N . PHE A 1 521 ? 7.533 -12.978 -24.092 1.00 98.00 521 PHE A N 1
ATOM 3952 C CA . PHE A 1 521 ? 7.616 -14.386 -23.736 1.00 98.00 521 PHE A CA 1
ATOM 3953 C C . PHE A 1 521 ? 7.951 -15.264 -24.951 1.00 98.00 521 PHE A C 1
ATOM 3955 O O . PHE A 1 521 ? 7.105 -15.587 -25.784 1.00 98.00 521 PHE A O 1
ATOM 3962 N N . GLN A 1 522 ? 9.212 -15.701 -25.014 1.00 97.88 522 GLN A N 1
ATOM 3963 C CA . GLN A 1 522 ? 9.769 -16.553 -26.071 1.00 97.88 522 GLN A CA 1
ATOM 3964 C C . GLN A 1 522 ? 10.377 -17.871 -25.546 1.00 97.88 522 GLN A C 1
ATOM 3966 O O . GLN A 1 522 ? 10.724 -18.750 -26.340 1.00 97.88 522 GLN A O 1
ATOM 3971 N N . ASP A 1 523 ? 10.506 -18.045 -24.226 1.00 97.88 523 ASP A N 1
ATOM 3972 C CA . ASP A 1 523 ? 11.100 -19.245 -23.627 1.00 97.88 523 ASP A CA 1
ATOM 3973 C C . ASP A 1 523 ? 10.189 -20.487 -23.724 1.00 97.88 523 ASP A C 1
ATOM 3975 O O . ASP A 1 523 ? 9.199 -20.651 -23.006 1.00 97.88 523 ASP A O 1
ATOM 3979 N N . MET A 1 524 ? 10.554 -21.414 -24.610 1.00 97.94 524 MET A N 1
ATOM 3980 C CA . MET A 1 524 ? 9.772 -22.630 -24.852 1.00 97.94 524 MET A CA 1
ATOM 3981 C C . MET A 1 524 ? 9.822 -23.652 -23.711 1.00 97.94 524 MET A C 1
ATOM 3983 O O . MET A 1 524 ? 8.909 -24.475 -23.618 1.00 97.94 524 MET A O 1
ATOM 3987 N N . ASP A 1 525 ? 10.843 -23.624 -22.851 1.00 98.19 525 ASP A N 1
ATOM 3988 C CA . ASP A 1 525 ? 10.922 -24.555 -21.721 1.00 98.19 525 ASP A CA 1
ATOM 3989 C C . ASP A 1 525 ? 9.915 -24.145 -20.644 1.00 98.19 525 ASP A C 1
ATOM 3991 O O . ASP A 1 525 ? 9.179 -24.990 -20.132 1.00 98.19 525 ASP A O 1
ATOM 3995 N N . VAL A 1 526 ? 9.803 -22.840 -20.365 1.00 98.44 526 VAL A N 1
ATOM 3996 C CA . VAL A 1 526 ? 8.766 -22.311 -19.466 1.00 98.44 526 VAL A CA 1
ATOM 3997 C C . VAL A 1 526 ? 7.374 -22.549 -20.059 1.00 98.44 526 VAL A C 1
ATOM 3999 O O . VAL A 1 526 ? 6.486 -23.033 -19.358 1.00 98.44 526 VAL A O 1
ATOM 4002 N N . ALA A 1 527 ? 7.176 -22.316 -21.362 1.00 98.62 527 ALA A N 1
ATOM 4003 C CA . ALA A 1 527 ? 5.899 -22.600 -22.024 1.00 98.62 527 ALA A CA 1
ATOM 4004 C C . ALA A 1 527 ? 5.503 -24.090 -21.946 1.00 98.62 527 ALA A C 1
ATOM 4006 O O . ALA A 1 527 ? 4.332 -24.425 -21.748 1.00 98.62 527 ALA A O 1
ATOM 4007 N N . GLN A 1 528 ? 6.473 -25.001 -22.078 1.00 98.75 528 GLN A N 1
ATOM 4008 C CA . GLN A 1 528 ? 6.267 -26.437 -21.885 1.00 98.75 528 GLN A CA 1
ATOM 4009 C C . GLN A 1 528 ? 5.870 -26.756 -20.438 1.00 98.75 528 GLN A C 1
ATOM 4011 O O . GLN A 1 528 ? 4.881 -27.463 -20.246 1.00 98.75 528 GLN A O 1
ATOM 4016 N N . ALA A 1 529 ? 6.557 -26.194 -19.440 1.00 98.81 529 ALA A N 1
ATOM 4017 C CA . ALA A 1 529 ? 6.232 -26.403 -18.027 1.00 98.81 529 ALA A CA 1
ATOM 4018 C C . ALA A 1 529 ? 4.815 -25.914 -17.671 1.00 98.81 529 ALA A C 1
ATOM 4020 O O . ALA A 1 529 ? 4.063 -26.621 -16.997 1.00 98.81 529 ALA A O 1
ATOM 4021 N N . LEU A 1 530 ? 4.400 -24.752 -18.189 1.00 98.81 530 LEU A N 1
ATOM 4022 C CA . LEU A 1 530 ? 3.041 -24.220 -18.021 1.00 98.81 530 LEU A CA 1
ATOM 4023 C C . LEU A 1 530 ? 1.982 -25.140 -18.646 1.00 98.81 530 LEU A C 1
ATOM 4025 O O . LEU A 1 530 ? 0.949 -25.425 -18.036 1.00 98.81 530 LEU A O 1
ATOM 4029 N N . ALA A 1 531 ? 2.241 -25.652 -19.852 1.00 98.75 531 ALA A N 1
ATOM 4030 C CA . ALA A 1 531 ? 1.342 -26.601 -20.498 1.00 98.75 531 ALA A CA 1
ATOM 4031 C C . ALA A 1 531 ? 1.255 -27.936 -19.740 1.00 98.75 531 ALA A C 1
ATOM 4033 O O . ALA A 1 531 ? 0.170 -28.513 -19.630 1.00 98.75 531 ALA A O 1
ATOM 4034 N N . ASP A 1 532 ? 2.368 -28.408 -19.179 1.00 98.62 532 ASP A N 1
ATOM 4035 C CA . ASP A 1 532 ? 2.390 -29.609 -18.347 1.00 98.62 532 ASP A CA 1
ATOM 4036 C C . ASP A 1 532 ? 1.632 -29.385 -17.031 1.00 98.62 532 ASP A C 1
ATOM 4038 O O . ASP A 1 532 ? 0.846 -30.247 -16.636 1.00 98.62 532 ASP A O 1
ATOM 4042 N N . ALA A 1 533 ? 1.766 -28.218 -16.393 1.00 98.50 533 ALA A N 1
ATOM 4043 C CA . ALA A 1 533 ? 0.968 -27.840 -15.224 1.00 98.50 533 ALA A CA 1
ATOM 4044 C C . ALA A 1 533 ? -0.535 -27.838 -15.534 1.00 98.50 533 ALA A C 1
ATOM 4046 O O . ALA A 1 533 ? -1.326 -28.448 -14.806 1.00 98.50 533 ALA A O 1
ATOM 4047 N N . LYS A 1 534 ? -0.936 -27.272 -16.678 1.00 98.31 534 LYS A N 1
ATOM 4048 C CA . LYS A 1 534 ? -2.332 -27.310 -17.132 1.00 98.31 534 LYS A CA 1
ATOM 4049 C C . LYS A 1 534 ? -2.828 -28.735 -17.359 1.00 98.31 534 LYS A C 1
ATOM 4051 O O . LYS A 1 534 ? -3.939 -29.070 -16.948 1.00 98.31 534 LYS A O 1
ATOM 4056 N N . ALA A 1 535 ? -2.005 -29.599 -17.955 1.00 98.12 535 ALA A N 1
ATOM 4057 C CA . ALA A 1 535 ? -2.332 -31.009 -18.153 1.00 98.12 535 ALA A CA 1
ATOM 4058 C C . ALA A 1 535 ? -2.477 -31.785 -16.828 1.00 98.12 535 ALA A C 1
ATOM 4060 O O . ALA A 1 535 ? -3.233 -32.758 -16.775 1.00 98.12 535 ALA A O 1
ATOM 4061 N N . ARG A 1 536 ? -1.804 -31.346 -15.752 1.00 97.69 536 ARG A N 1
ATOM 4062 C CA . ARG A 1 536 ? -1.983 -31.873 -14.385 1.00 97.69 536 ARG A CA 1
ATOM 4063 C C . ARG A 1 536 ? -3.271 -31.389 -13.704 1.00 97.69 536 ARG A C 1
ATOM 4065 O O . ARG A 1 536 ? -3.649 -31.966 -12.688 1.00 97.69 536 ARG A O 1
ATOM 4072 N N . GLY A 1 537 ? -3.962 -30.397 -14.267 1.00 97.12 537 GLY A N 1
ATOM 4073 C CA . GLY A 1 537 ? -5.206 -29.837 -13.730 1.00 97.12 537 GLY A CA 1
ATOM 4074 C C . GLY A 1 537 ? -5.040 -28.534 -12.942 1.00 97.12 537 GLY A C 1
ATOM 4075 O O . GLY A 1 537 ? -6.014 -28.083 -12.349 1.00 97.12 537 GLY A O 1
ATOM 4076 N N . VAL A 1 538 ? -3.847 -27.933 -12.954 1.00 98.25 538 VAL A N 1
ATOM 4077 C CA . VAL A 1 538 ? -3.573 -26.614 -12.359 1.00 98.25 538 VAL A CA 1
ATOM 4078 C C . VAL A 1 538 ? -4.281 -25.518 -13.171 1.00 98.25 538 VAL A C 1
ATOM 4080 O O . VAL A 1 538 ? -4.355 -25.601 -14.406 1.00 98.25 538 VAL A O 1
ATOM 4083 N N . ASP A 1 539 ? -4.805 -24.482 -12.511 1.00 96.94 539 ASP A N 1
ATOM 4084 C CA . ASP A 1 539 ? -5.346 -23.302 -13.192 1.00 96.94 539 ASP A CA 1
ATOM 4085 C C . ASP A 1 539 ? -4.211 -22.410 -13.702 1.00 96.94 539 ASP A C 1
ATOM 4087 O O . ASP A 1 539 ? -3.697 -21.545 -13.001 1.00 96.94 539 ASP A O 1
ATOM 4091 N N . VAL A 1 540 ? -3.787 -22.673 -14.935 1.00 98.75 540 VAL A N 1
ATOM 4092 C CA . VAL A 1 540 ? -2.745 -21.894 -15.608 1.00 98.75 540 VAL A CA 1
ATOM 4093 C C . VAL A 1 540 ? -3.380 -20.837 -16.499 1.00 98.75 540 VAL A C 1
ATOM 4095 O O . VAL A 1 540 ? -4.235 -21.190 -17.318 1.00 98.75 540 VAL A O 1
ATOM 4098 N N . ARG A 1 541 ? -2.944 -19.580 -16.368 1.00 98.56 541 ARG A N 1
ATOM 4099 C CA . ARG A 1 541 ? -3.363 -18.436 -17.195 1.00 98.56 541 ARG A CA 1
ATOM 4100 C C . ARG A 1 541 ? -2.160 -17.550 -17.491 1.00 98.56 541 ARG A C 1
ATOM 4102 O O . ARG A 1 541 ? -1.316 -17.354 -16.620 1.00 98.56 541 ARG A O 1
ATOM 4109 N N . VAL A 1 542 ? -2.091 -17.025 -18.707 1.00 98.81 542 VAL A N 1
ATOM 4110 C CA . VAL A 1 542 ? -0.957 -16.213 -19.161 1.00 98.81 542 VAL A CA 1
ATOM 4111 C C . VAL A 1 542 ? -1.470 -14.922 -19.784 1.00 98.81 542 VAL A C 1
ATOM 4113 O O . VAL A 1 542 ? -2.370 -14.969 -20.618 1.00 98.81 542 VAL A O 1
ATOM 4116 N N . ILE A 1 543 ? -0.894 -13.797 -19.382 1.00 98.56 543 ILE A N 1
ATOM 4117 C CA . ILE A 1 543 ? -1.074 -12.483 -19.991 1.00 98.56 543 ILE A CA 1
ATOM 4118 C C . ILE A 1 543 ? 0.270 -12.084 -20.610 1.00 98.56 543 ILE A C 1
ATOM 4120 O O . ILE A 1 543 ? 1.313 -12.186 -19.958 1.00 98.56 543 ILE A O 1
ATOM 4124 N N . VAL A 1 544 ? 0.240 -11.687 -21.878 1.00 98.12 544 VAL A N 1
ATOM 4125 C CA . VAL A 1 544 ? 1.392 -11.181 -22.638 1.00 98.12 544 VAL A CA 1
ATOM 4126 C C . VAL A 1 544 ? 1.028 -9.863 -23.317 1.00 98.12 544 VAL A C 1
ATOM 4128 O O . VAL A 1 544 ? -0.145 -9.525 -23.410 1.00 98.12 544 VAL A O 1
ATOM 4131 N N . ASP A 1 545 ? 2.028 -9.135 -23.790 1.00 97.31 545 ASP A N 1
ATOM 4132 C CA . ASP A 1 545 ? 1.828 -8.029 -24.726 1.00 97.31 545 ASP A CA 1
ATOM 4133 C C . ASP A 1 545 ? 1.418 -8.562 -26.116 1.00 97.31 545 ASP A C 1
ATOM 4135 O O . ASP A 1 545 ? 1.772 -9.697 -26.478 1.00 97.31 545 ASP A O 1
ATOM 4139 N N . ASP A 1 546 ? 0.706 -7.771 -26.918 1.00 93.75 546 ASP A N 1
ATOM 4140 C CA . ASP A 1 546 ? 0.265 -8.146 -28.271 1.00 93.75 546 ASP A CA 1
ATOM 4141 C C . ASP A 1 546 ? 1.400 -8.240 -29.320 1.00 93.75 546 ASP A C 1
ATOM 4143 O O . ASP A 1 546 ? 1.174 -8.616 -30.480 1.00 93.75 546 ASP A O 1
ATOM 4147 N N . SER A 1 547 ? 2.651 -8.020 -28.897 1.00 92.81 547 SER A N 1
ATOM 4148 C CA . SER A 1 547 ? 3.854 -8.157 -29.712 1.00 92.81 547 SER A CA 1
ATOM 4149 C C . SER A 1 547 ? 3.926 -9.466 -30.524 1.00 92.81 547 SER A C 1
ATOM 4151 O O . SER A 1 547 ? 3.856 -10.579 -29.977 1.00 92.81 547 SER A O 1
ATOM 4153 N N . PRO A 1 548 ? 4.2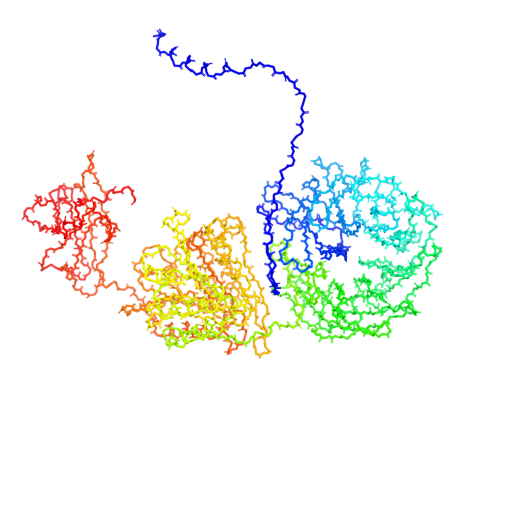39 -9.389 -31.839 1.00 91.75 548 PRO A N 1
ATOM 4154 C CA . PRO A 1 548 ? 4.418 -10.560 -32.702 1.00 91.75 548 PRO A CA 1
ATOM 4155 C C . PRO A 1 548 ? 5.486 -11.552 -32.220 1.00 91.75 548 PRO A C 1
ATOM 4157 O O . PRO A 1 548 ? 5.446 -12.730 -32.590 1.00 91.75 548 PRO A O 1
ATOM 4160 N N . GLY A 1 549 ? 6.442 -11.099 -31.399 1.00 93.50 549 GLY A N 1
ATOM 4161 C CA . GLY A 1 549 ? 7.474 -11.950 -30.804 1.00 93.50 549 GLY A CA 1
ATOM 4162 C C . GLY A 1 549 ? 6.902 -13.055 -29.910 1.00 93.50 549 GLY A C 1
ATOM 4163 O O . GLY A 1 549 ? 7.496 -14.129 -29.819 1.00 93.50 549 GLY A O 1
ATOM 4164 N N . ASN A 1 550 ? 5.720 -12.838 -29.328 1.00 96.50 550 ASN A N 1
ATOM 4165 C CA . ASN A 1 550 ? 5.044 -13.783 -28.436 1.00 96.50 550 ASN A CA 1
ATOM 4166 C C . ASN A 1 550 ? 4.323 -14.912 -29.197 1.00 96.50 550 ASN A C 1
ATOM 4168 O O . ASN A 1 550 ? 4.040 -15.975 -28.634 1.00 96.50 550 ASN A O 1
ATOM 4172 N N . ALA A 1 551 ? 4.065 -14.738 -30.501 1.00 96.69 551 ALA A N 1
ATOM 4173 C CA . ALA A 1 551 ? 3.235 -15.640 -31.303 1.00 96.69 551 ALA A CA 1
ATOM 4174 C C . ALA A 1 551 ? 3.632 -17.135 -31.241 1.00 96.69 551 ALA A C 1
ATOM 4176 O O . ALA A 1 551 ? 2.725 -17.979 -31.185 1.00 96.69 551 ALA A O 1
ATOM 4177 N N . PRO A 1 552 ? 4.928 -17.524 -31.228 1.00 97.38 552 PRO A N 1
ATOM 4178 C CA . PRO A 1 552 ? 5.318 -18.927 -31.087 1.00 97.38 552 PRO A CA 1
ATOM 4179 C C . PRO A 1 552 ? 4.865 -19.555 -29.760 1.00 97.38 552 PRO A C 1
ATOM 4181 O O . PRO A 1 552 ? 4.304 -20.656 -29.771 1.00 97.38 552 PRO A O 1
ATOM 4184 N N . VAL A 1 553 ? 5.058 -18.858 -28.636 1.00 97.75 553 VAL A N 1
ATOM 4185 C CA . VAL A 1 553 ? 4.668 -19.330 -27.297 1.00 97.75 553 VAL A CA 1
ATOM 4186 C C . VAL A 1 553 ? 3.149 -19.308 -27.141 1.00 97.75 553 VAL A C 1
ATOM 4188 O O . VAL A 1 553 ? 2.571 -20.314 -26.725 1.00 97.75 553 VAL A O 1
ATOM 4191 N N . VAL A 1 554 ? 2.482 -18.234 -27.573 1.00 98.00 554 VAL A N 1
ATOM 4192 C CA . VAL A 1 554 ? 1.011 -18.121 -27.562 1.00 98.00 554 VAL A CA 1
ATOM 4193 C C . VAL A 1 554 ? 0.373 -19.284 -28.327 1.00 98.00 554 VAL A C 1
ATOM 4195 O O . VAL A 1 554 ? -0.514 -19.971 -27.811 1.00 98.00 554 VAL A O 1
ATOM 4198 N N . SER A 1 555 ? 0.872 -19.573 -29.534 1.00 98.06 555 SER A N 1
ATOM 4199 C CA . SER A 1 555 ? 0.396 -20.695 -30.356 1.00 98.06 555 SER A CA 1
ATOM 4200 C C . SER A 1 555 ? 0.618 -22.040 -29.666 1.00 98.06 555 SER A C 1
ATOM 4202 O O . SER A 1 555 ? -0.245 -22.921 -29.703 1.00 98.06 555 SER A O 1
ATOM 4204 N N . TYR A 1 556 ? 1.777 -22.212 -29.031 1.00 98.62 556 TYR A N 1
ATOM 4205 C CA . TYR A 1 556 ? 2.146 -23.437 -28.337 1.00 98.62 556 TYR A CA 1
ATOM 4206 C C . TYR A 1 556 ? 1.247 -23.730 -27.125 1.00 98.62 556 TYR A C 1
ATOM 4208 O O . TYR A 1 556 ? 0.776 -24.867 -26.975 1.00 98.62 556 TYR A O 1
ATOM 4216 N N . LEU A 1 557 ? 1.011 -22.710 -26.296 1.00 98.62 557 LEU A N 1
ATOM 4217 C CA . LEU A 1 557 ? 0.193 -22.747 -25.083 1.00 98.62 557 LEU A CA 1
ATOM 4218 C C . LEU A 1 557 ? -1.288 -22.956 -25.417 1.00 98.62 557 LEU A C 1
ATOM 4220 O O . LEU A 1 557 ? -1.914 -23.896 -24.913 1.00 98.62 557 LEU A O 1
ATOM 4224 N N . THR A 1 558 ? -1.818 -22.168 -26.355 1.00 98.00 558 THR A N 1
ATOM 4225 C CA . THR A 1 558 ? -3.218 -22.259 -26.796 1.00 98.00 558 THR A CA 1
ATOM 4226 C C . THR A 1 558 ? -3.527 -23.637 -27.383 1.00 98.00 558 THR A C 1
ATOM 4228 O O . THR A 1 558 ? -4.542 -24.249 -27.047 1.00 98.00 558 THR A O 1
ATOM 4231 N N . ALA A 1 559 ? -2.617 -24.202 -28.190 1.00 98.25 559 ALA A N 1
ATOM 4232 C CA . ALA A 1 559 ? -2.770 -25.549 -28.749 1.00 98.25 559 ALA A CA 1
ATOM 4233 C C . ALA A 1 559 ? -2.823 -26.664 -27.684 1.00 98.25 559 ALA A C 1
ATOM 4235 O O . ALA A 1 559 ? -3.256 -27.779 -27.985 1.00 98.25 559 ALA A O 1
ATOM 4236 N N . ARG A 1 560 ? -2.390 -26.383 -26.449 1.00 98.56 560 ARG A N 1
ATOM 4237 C CA . ARG A 1 560 ? -2.409 -27.303 -25.298 1.00 98.56 560 ARG A CA 1
ATOM 4238 C C . ARG A 1 560 ? -3.459 -26.938 -24.251 1.00 98.56 560 ARG A C 1
ATOM 4240 O O . ARG A 1 560 ? -3.509 -27.564 -23.197 1.00 98.56 560 ARG A O 1
ATOM 4247 N N . GLY A 1 561 ? -4.335 -25.984 -24.560 1.00 97.44 561 GLY A N 1
ATOM 4248 C CA . GLY A 1 561 ? -5.444 -25.600 -23.695 1.00 97.44 561 GLY A CA 1
ATOM 4249 C C . GLY A 1 561 ? -5.043 -24.723 -22.511 1.00 97.44 561 GLY A C 1
ATOM 4250 O O . GLY A 1 561 ? -5.810 -24.650 -21.552 1.00 97.44 561 GLY A O 1
ATOM 4251 N N . VAL A 1 562 ? -3.875 -24.073 -22.559 1.00 98.62 562 VAL A N 1
ATOM 4252 C CA . VAL A 1 562 ? -3.533 -22.978 -21.643 1.00 98.62 562 VAL A CA 1
ATOM 4253 C C . VAL A 1 562 ? -4.172 -21.696 -22.189 1.00 98.62 562 VAL A C 1
ATOM 4255 O O . VAL A 1 562 ? -3.846 -21.310 -23.312 1.00 98.62 562 VAL A O 1
ATOM 4258 N N . PRO A 1 563 ? -5.096 -21.055 -21.451 1.00 97.75 563 PRO A N 1
ATOM 4259 C CA . PRO A 1 563 ? -5.619 -19.741 -21.798 1.00 97.75 563 PRO A CA 1
ATOM 4260 C C . PRO A 1 563 ? -4.503 -18.694 -21.802 1.00 97.75 563 PRO A C 1
ATOM 4262 O O . PRO A 1 563 ? -3.787 -18.551 -20.808 1.00 97.75 563 PRO A O 1
ATOM 4265 N N . VAL A 1 564 ? -4.390 -17.969 -22.911 1.00 98.19 564 VAL A N 1
ATOM 4266 C CA . VAL A 1 564 ? -3.492 -16.824 -23.065 1.00 98.19 564 VAL A CA 1
ATOM 4267 C C . VAL A 1 564 ? -4.333 -15.619 -23.471 1.00 98.19 564 VAL A C 1
ATOM 4269 O O . VAL A 1 564 ? -5.248 -15.770 -24.283 1.00 98.19 564 VAL A O 1
ATOM 4272 N N . LEU A 1 565 ? -4.043 -14.470 -22.879 1.00 97.12 565 LEU A N 1
ATOM 4273 C CA . LEU A 1 565 ? -4.663 -13.184 -23.164 1.00 97.12 565 LEU A CA 1
ATOM 4274 C C . LEU A 1 565 ? -3.564 -12.187 -23.542 1.00 97.12 565 LEU A C 1
ATOM 4276 O O . LEU A 1 565 ? -2.472 -12.244 -22.977 1.00 97.12 565 LEU A O 1
ATOM 4280 N N . ASP A 1 566 ? -3.861 -11.313 -24.492 1.00 94.62 566 ASP A N 1
ATOM 4281 C CA . ASP A 1 566 ? -3.038 -10.157 -24.833 1.00 94.62 566 ASP A CA 1
ATOM 4282 C C . ASP A 1 566 ? -3.836 -8.862 -24.632 1.00 94.62 566 ASP A C 1
ATOM 4284 O O . ASP A 1 566 ? -5.050 -8.894 -24.401 1.00 94.62 566 ASP A O 1
ATOM 4288 N N . ASP A 1 567 ? -3.148 -7.727 -24.677 1.00 89.62 567 ASP A N 1
ATOM 4289 C CA . ASP A 1 567 ? -3.710 -6.394 -24.462 1.00 89.62 567 ASP A CA 1
ATOM 4290 C C . ASP A 1 567 ? -4.356 -5.774 -25.706 1.00 89.62 567 ASP A C 1
ATOM 4292 O O . ASP A 1 567 ? -4.915 -4.677 -25.633 1.00 89.62 567 ASP A O 1
ATOM 4296 N N . SER A 1 568 ? -4.439 -6.521 -26.813 1.00 87.06 568 SER A N 1
ATOM 4297 C CA . SER A 1 568 ? -5.088 -6.074 -28.054 1.00 87.06 568 SER A CA 1
ATOM 4298 C C . SER A 1 568 ? -6.554 -5.652 -27.864 1.00 87.06 568 SER A C 1
ATOM 4300 O O . SER A 1 568 ? -7.102 -4.891 -28.666 1.00 87.06 568 SER A O 1
ATOM 4302 N N . SER A 1 569 ? -7.201 -6.105 -26.781 1.00 79.44 569 SER A N 1
ATOM 4303 C CA . SER A 1 569 ? -8.549 -5.684 -26.383 1.00 79.44 569 SER A CA 1
ATOM 4304 C C . SER A 1 569 ? -8.671 -4.186 -26.093 1.00 79.44 569 SER A C 1
ATOM 4306 O O . SER A 1 569 ? -9.768 -3.646 -26.240 1.00 79.44 569 SER A O 1
ATOM 4308 N N . LEU A 1 570 ? -7.579 -3.529 -25.688 1.00 81.75 570 LEU A N 1
ATOM 4309 C CA . LEU A 1 570 ? -7.554 -2.093 -25.405 1.00 81.75 570 LEU A CA 1
ATOM 4310 C C . LEU A 1 570 ? -7.635 -1.270 -26.701 1.00 81.75 570 LEU A C 1
ATOM 4312 O O . LEU A 1 570 ? -8.221 -0.190 -26.724 1.00 81.75 570 LEU A O 1
ATOM 4316 N N . GLY A 1 571 ? -7.098 -1.806 -27.804 1.00 78.94 571 GLY A N 1
ATOM 4317 C CA . GLY A 1 571 ? -7.084 -1.141 -29.109 1.00 78.94 571 GLY A CA 1
ATOM 4318 C C . GLY A 1 571 ? -6.249 0.143 -29.151 1.00 78.94 571 GLY A C 1
ATOM 4319 O O . GLY A 1 571 ? -6.429 0.939 -30.075 1.00 78.94 571 GLY A O 1
ATOM 4320 N N . ASP A 1 572 ? -5.375 0.342 -28.163 1.00 82.88 572 ASP A N 1
ATOM 4321 C CA . ASP A 1 572 ? -4.437 1.456 -28.072 1.00 82.88 572 ASP A CA 1
ATOM 4322 C C . ASP A 1 572 ? -3.039 0.979 -28.506 1.00 82.88 572 ASP A C 1
ATOM 4324 O O . ASP A 1 572 ? -2.429 0.191 -27.785 1.00 82.88 572 ASP A O 1
ATOM 4328 N N . PRO A 1 573 ? -2.530 1.406 -29.676 1.00 81.75 573 PRO A N 1
ATOM 4329 C CA . PRO A 1 573 ? -1.224 0.975 -30.172 1.00 81.75 573 PRO A CA 1
ATOM 4330 C C . PRO A 1 573 ? -0.041 1.543 -29.371 1.00 81.75 573 PRO A C 1
ATOM 4332 O O . PRO A 1 573 ? 1.079 1.077 -29.560 1.00 81.75 573 PRO A O 1
ATOM 4335 N N . ASP A 1 574 ? -0.271 2.545 -28.514 1.00 83.12 574 ASP A N 1
ATOM 4336 C CA . ASP A 1 574 ? 0.759 3.139 -27.655 1.00 83.12 574 ASP A CA 1
ATOM 4337 C C . ASP A 1 574 ? 0.825 2.458 -26.272 1.00 83.12 574 ASP A C 1
ATOM 4339 O O . ASP A 1 574 ? 1.697 2.773 -25.457 1.00 83.12 574 ASP A O 1
ATOM 4343 N N . HIS A 1 575 ? -0.089 1.526 -25.983 1.00 91.62 575 HIS A N 1
ATOM 4344 C CA . HIS A 1 575 ? -0.099 0.729 -24.761 1.00 91.62 575 HIS A CA 1
ATOM 4345 C C . HIS A 1 575 ? 0.835 -0.482 -24.862 1.00 91.62 575 HIS A C 1
ATOM 4347 O O . HIS A 1 575 ? 1.067 -1.013 -25.940 1.00 91.62 575 HIS A O 1
ATOM 4353 N N . ILE A 1 576 ? 1.367 -0.902 -23.711 1.00 92.88 576 ILE A N 1
ATOM 4354 C CA . ILE A 1 576 ? 2.144 -2.135 -23.565 1.00 92.88 576 ILE A CA 1
ATOM 4355 C C . ILE A 1 576 ? 1.730 -2.756 -22.234 1.00 92.88 576 ILE A C 1
ATOM 4357 O O . ILE A 1 576 ? 1.788 -2.079 -21.200 1.00 92.88 576 ILE A O 1
ATOM 4361 N N . MET A 1 577 ? 1.377 -4.041 -22.227 1.00 95.38 577 MET A N 1
ATOM 4362 C CA . MET A 1 577 ? 1.301 -4.816 -20.986 1.00 95.38 577 MET A CA 1
ATOM 4363 C C . MET A 1 577 ? 2.731 -5.111 -20.524 1.00 95.38 577 MET A C 1
ATOM 4365 O O . MET A 1 577 ? 3.372 -6.060 -20.981 1.00 95.38 577 MET A O 1
ATOM 4369 N N . HIS A 1 578 ? 3.293 -4.241 -19.684 1.00 97.12 578 HIS A N 1
ATOM 4370 C CA . HIS A 1 578 ? 4.720 -4.251 -19.367 1.00 97.12 578 HIS A CA 1
ATOM 4371 C C . HIS A 1 578 ? 5.055 -4.985 -18.056 1.00 97.12 578 HIS A C 1
ATOM 4373 O O . HIS A 1 578 ? 6.230 -5.097 -17.697 1.00 97.12 578 HIS A O 1
ATOM 4379 N N . ASP A 1 579 ? 4.075 -5.596 -17.392 1.00 97.88 579 ASP A N 1
ATOM 4380 C CA . ASP A 1 579 ? 4.290 -6.408 -16.196 1.00 97.88 579 ASP A CA 1
ATOM 4381 C C . ASP A 1 579 ? 5.207 -7.617 -16.426 1.00 97.88 579 ASP A C 1
ATOM 4383 O O . ASP A 1 579 ? 5.325 -8.155 -17.533 1.00 97.88 579 ASP A O 1
ATOM 4387 N N . LYS A 1 580 ? 5.893 -8.026 -15.348 1.00 97.81 580 LYS A N 1
ATOM 4388 C CA . LYS A 1 580 ? 6.874 -9.128 -15.295 1.00 97.81 580 LYS A CA 1
ATOM 4389 C C . LYS A 1 580 ? 6.803 -9.824 -13.935 1.00 97.81 580 LYS A C 1
ATOM 4391 O O . LYS A 1 580 ? 7.701 -9.696 -13.098 1.00 97.81 580 LYS A O 1
ATOM 4396 N N . PHE A 1 581 ? 5.716 -10.548 -13.702 1.00 98.62 581 PHE A N 1
ATOM 4397 C CA . PHE A 1 581 ? 5.514 -11.273 -12.457 1.00 98.62 581 PHE A CA 1
ATOM 4398 C C . PHE A 1 581 ? 4.822 -12.627 -12.635 1.00 98.62 581 PHE A C 1
ATOM 4400 O O . PHE A 1 581 ? 4.132 -12.903 -13.621 1.00 98.62 581 PHE A O 1
ATOM 4407 N N . PHE A 1 582 ? 5.009 -13.486 -11.633 1.00 98.69 582 PHE A N 1
ATOM 4408 C CA . PHE A 1 582 ? 4.359 -14.789 -11.527 1.00 98.69 582 PHE A CA 1
ATOM 4409 C C . PHE A 1 582 ? 3.686 -14.900 -10.170 1.00 98.69 582 PHE A C 1
ATOM 4411 O O . PHE A 1 582 ? 4.308 -14.597 -9.152 1.00 98.69 582 PHE A O 1
ATOM 4418 N N . VAL A 1 583 ? 2.465 -15.428 -10.151 1.00 97.56 583 VAL A N 1
ATOM 4419 C CA . VAL A 1 583 ? 1.832 -15.920 -8.926 1.00 97.56 583 VAL A CA 1
ATOM 4420 C C . VAL A 1 583 ? 1.603 -17.418 -9.046 1.00 97.56 583 VAL A C 1
ATOM 4422 O O . VAL A 1 583 ? 0.966 -17.886 -9.990 1.00 97.56 583 VAL A O 1
ATOM 4425 N N . ILE A 1 584 ? 2.139 -18.179 -8.092 1.00 97.69 584 ILE A N 1
ATOM 4426 C CA . ILE A 1 584 ? 2.070 -19.644 -8.090 1.00 97.69 584 ILE A CA 1
ATOM 4427 C C . ILE A 1 584 ? 1.464 -20.121 -6.768 1.00 97.69 584 ILE A C 1
ATOM 4429 O O . ILE A 1 584 ? 1.923 -19.767 -5.678 1.00 97.69 584 ILE A O 1
ATOM 4433 N N . ASP A 1 585 ? 0.412 -20.931 -6.875 1.00 84.31 585 ASP A N 1
ATOM 4434 C CA . ASP A 1 585 ? -0.386 -21.480 -5.775 1.00 84.31 585 ASP A CA 1
ATOM 4435 C C . ASP A 1 585 ? -0.926 -20.437 -4.770 1.00 84.31 585 ASP A C 1
ATOM 4437 O O . ASP A 1 585 ? -1.214 -20.772 -3.621 1.00 84.31 585 ASP A O 1
ATOM 4441 N N . GLY A 1 586 ? -1.043 -19.167 -5.177 1.00 77.12 586 GLY A N 1
ATOM 4442 C CA . GLY A 1 586 ? -1.467 -18.058 -4.316 1.00 77.12 586 GLY A CA 1
ATOM 4443 C C . GLY A 1 586 ? -0.495 -17.703 -3.182 1.00 77.12 586 GLY A C 1
ATOM 4444 O O . GLY A 1 586 ? -0.869 -16.936 -2.302 1.00 77.12 586 GLY A O 1
ATOM 4445 N N . ARG A 1 587 ? 0.727 -18.257 -3.179 1.00 80.88 587 ARG A N 1
ATOM 4446 C CA . ARG A 1 587 ? 1.722 -18.069 -2.101 1.00 80.88 587 ARG A CA 1
ATOM 4447 C C . ARG A 1 587 ? 3.131 -17.738 -2.576 1.00 80.88 587 ARG A C 1
ATOM 4449 O O . ARG A 1 587 ? 3.913 -17.202 -1.808 1.00 80.88 587 ARG A O 1
ATOM 4456 N N . TRP A 1 588 ? 3.489 -18.096 -3.806 1.00 94.06 588 TRP A N 1
ATOM 4457 C CA . TRP A 1 588 ? 4.765 -17.700 -4.392 1.00 94.06 588 TRP A CA 1
ATOM 4458 C C . TRP A 1 588 ? 4.543 -16.504 -5.290 1.00 94.06 588 TRP A C 1
ATOM 4460 O O . TRP A 1 588 ? 3.691 -16.554 -6.180 1.00 94.06 588 TRP A O 1
ATOM 4470 N N . LEU A 1 589 ? 5.357 -15.482 -5.082 1.00 96.12 589 LEU A N 1
ATOM 4471 C CA . LEU A 1 589 ? 5.454 -14.321 -5.938 1.00 96.12 589 LEU A CA 1
ATOM 4472 C C . LEU A 1 589 ? 6.846 -14.286 -6.568 1.00 96.12 589 LEU A C 1
ATOM 4474 O O . LEU A 1 589 ? 7.860 -14.436 -5.884 1.00 96.12 589 LEU A O 1
ATOM 4478 N N . VAL A 1 590 ? 6.885 -14.068 -7.876 1.00 98.56 590 VAL A N 1
ATOM 4479 C CA . VAL A 1 590 ? 8.097 -13.665 -8.587 1.00 98.56 590 VAL A CA 1
ATOM 4480 C C . VAL A 1 590 ? 7.866 -12.267 -9.124 1.00 98.56 590 VAL A C 1
ATOM 4482 O O . VAL A 1 590 ? 6.905 -12.086 -9.863 1.00 98.56 590 VAL A O 1
ATOM 4485 N N . VAL A 1 591 ? 8.737 -11.318 -8.793 1.00 98.19 591 VAL A N 1
ATOM 4486 C CA . VAL A 1 591 ? 8.774 -9.973 -9.392 1.00 98.19 591 VAL A CA 1
ATOM 4487 C C . VAL A 1 591 ? 10.139 -9.779 -10.023 1.00 98.19 591 VAL A C 1
ATOM 4489 O O . VAL A 1 591 ? 11.156 -10.111 -9.408 1.00 98.19 591 VAL A O 1
ATOM 4492 N N . ALA A 1 592 ? 10.185 -9.268 -11.249 1.00 97.56 592 ALA A N 1
ATOM 4493 C CA . ALA A 1 592 ? 11.444 -9.129 -11.957 1.00 97.56 592 ALA A CA 1
ATOM 4494 C C . ALA A 1 592 ? 11.488 -7.927 -12.900 1.00 97.56 592 ALA A C 1
ATOM 4496 O O . ALA A 1 592 ? 10.468 -7.443 -13.383 1.00 97.56 592 ALA A O 1
ATOM 4497 N N . THR A 1 593 ? 12.707 -7.512 -13.240 1.00 97.69 593 THR A N 1
ATOM 4498 C CA . THR A 1 593 ? 12.969 -6.595 -14.360 1.00 97.69 593 THR A CA 1
ATOM 4499 C C . THR A 1 593 ? 13.039 -7.341 -15.702 1.00 97.69 593 THR A C 1
ATOM 4501 O O . THR A 1 593 ? 12.992 -6.717 -16.763 1.00 97.69 593 THR A O 1
ATOM 4504 N N . THR A 1 594 ? 13.159 -8.675 -15.653 1.00 95.75 594 THR A N 1
ATOM 4505 C CA . THR A 1 594 ? 13.470 -9.571 -16.779 1.00 95.75 594 THR A CA 1
ATOM 4506 C C . THR A 1 594 ? 12.227 -10.021 -17.550 1.00 95.75 594 THR A C 1
ATOM 4508 O O . THR A 1 594 ? 11.206 -10.370 -16.955 1.00 95.75 594 THR A O 1
ATOM 4511 N N . ASN A 1 595 ? 12.312 -10.062 -18.881 1.00 96.94 595 ASN A N 1
ATOM 4512 C CA . ASN A 1 595 ? 11.350 -10.787 -19.711 1.00 96.94 595 ASN A CA 1
ATOM 4513 C C . ASN A 1 595 ? 11.758 -12.263 -19.870 1.00 96.94 595 ASN A C 1
ATOM 4515 O O . ASN A 1 595 ? 12.863 -12.671 -19.518 1.00 96.94 595 ASN A O 1
ATOM 4519 N N . LEU A 1 596 ? 10.902 -13.078 -20.493 1.00 97.12 596 LEU A N 1
ATOM 4520 C CA . LEU A 1 596 ? 11.227 -14.463 -20.854 1.00 97.12 596 LEU A CA 1
ATOM 4521 C C . LEU A 1 596 ? 11.739 -14.572 -22.294 1.00 97.12 596 LEU A C 1
ATOM 4523 O O . LEU A 1 596 ? 11.236 -15.371 -23.091 1.00 97.12 596 LEU A O 1
ATOM 4527 N N . ILE A 1 597 ? 12.749 -13.767 -22.623 1.00 95.56 597 ILE A N 1
ATOM 4528 C CA . ILE A 1 597 ? 13.462 -13.799 -23.907 1.00 95.56 597 ILE A CA 1
ATOM 4529 C C . ILE A 1 597 ? 14.927 -14.225 -23.699 1.00 95.56 597 ILE A C 1
ATOM 4531 O O . ILE A 1 597 ? 15.479 -13.993 -22.621 1.00 95.56 597 ILE A O 1
ATOM 4535 N N . PRO A 1 598 ? 15.582 -14.862 -24.691 1.00 91.31 598 PRO A N 1
ATOM 4536 C CA . PRO A 1 598 ? 16.917 -15.437 -24.510 1.00 91.31 598 PRO A CA 1
ATOM 4537 C C . PRO A 1 598 ? 17.972 -14.446 -24.008 1.00 91.31 598 PRO A C 1
ATOM 4539 O O . PRO A 1 598 ? 18.801 -14.798 -23.168 1.00 91.31 598 PRO A O 1
ATOM 4542 N N . GLU A 1 599 ? 17.951 -13.214 -24.510 1.00 91.81 599 GLU A N 1
ATOM 4543 C CA . GLU A 1 599 ? 18.936 -12.183 -24.191 1.00 91.81 599 GLU A CA 1
ATOM 4544 C C . GLU A 1 599 ? 18.807 -11.706 -22.742 1.00 91.81 599 GLU A C 1
ATOM 4546 O O . GLU A 1 599 ? 19.826 -11.534 -22.074 1.00 91.81 599 GLU A O 1
ATOM 4551 N N . ASP A 1 600 ? 17.581 -11.578 -22.227 1.00 94.50 600 ASP A N 1
ATOM 4552 C CA . ASP A 1 600 ? 17.318 -11.161 -20.843 1.00 94.50 600 ASP A CA 1
ATOM 4553 C C . ASP A 1 600 ? 17.754 -12.213 -19.820 1.00 94.50 600 ASP A C 1
ATOM 4555 O O . ASP A 1 600 ? 18.115 -11.859 -18.701 1.00 94.50 600 ASP A O 1
ATOM 4559 N N . LEU A 1 601 ? 17.789 -13.490 -20.219 1.00 93.25 601 LEU A N 1
ATOM 4560 C CA . LEU A 1 601 ? 18.248 -14.597 -19.377 1.00 93.25 601 LEU A CA 1
ATOM 4561 C C . LEU A 1 601 ? 19.759 -14.862 -19.461 1.00 93.25 601 LEU A C 1
ATOM 4563 O O . LEU A 1 601 ? 20.292 -15.568 -18.608 1.00 93.25 601 LEU A O 1
ATOM 4567 N N . THR A 1 602 ? 20.451 -14.388 -20.502 1.00 92.94 602 THR A N 1
ATOM 4568 C CA . THR A 1 602 ? 21.830 -14.839 -20.797 1.00 92.94 602 THR A CA 1
ATOM 4569 C C . THR A 1 602 ? 22.839 -13.735 -21.075 1.00 92.94 602 THR A C 1
ATOM 4571 O O . THR A 1 602 ? 24.037 -14.011 -21.055 1.00 92.94 602 THR A O 1
ATOM 4574 N N . THR A 1 603 ? 22.392 -12.513 -21.369 1.00 91.06 603 THR A N 1
ATOM 4575 C CA . THR A 1 603 ? 23.268 -11.418 -21.812 1.00 91.06 603 THR A CA 1
ATOM 4576 C C . THR A 1 603 ? 23.000 -10.103 -21.081 1.00 91.06 603 THR A C 1
ATOM 4578 O O . THR A 1 603 ? 23.958 -9.478 -20.642 1.00 91.06 603 THR A O 1
ATOM 4581 N N . ASN A 1 604 ? 21.742 -9.672 -20.959 1.00 94.12 604 ASN A N 1
ATOM 4582 C CA . ASN A 1 604 ? 21.390 -8.370 -20.375 1.00 94.12 604 ASN A CA 1
ATOM 4583 C C . ASN A 1 604 ? 21.398 -8.425 -18.844 1.00 94.12 604 ASN A C 1
ATOM 4585 O O . ASN A 1 604 ? 21.024 -9.455 -18.275 1.00 94.12 604 ASN A O 1
ATOM 4589 N N . SER A 1 605 ? 21.756 -7.318 -18.183 1.00 96.12 605 SER A N 1
ATOM 4590 C CA . SER A 1 605 ? 21.563 -7.236 -16.734 1.00 96.12 605 SER A CA 1
ATOM 4591 C C . SER A 1 605 ? 20.095 -7.063 -16.388 1.00 96.12 605 SER A C 1
ATOM 4593 O O . SER A 1 605 ? 19.358 -6.332 -17.056 1.00 96.12 605 SER A O 1
ATOM 4595 N N . ASN A 1 606 ? 19.680 -7.828 -15.388 1.00 97.56 606 ASN A N 1
ATOM 4596 C CA . ASN A 1 606 ? 18.342 -7.852 -14.834 1.00 97.56 606 ASN A CA 1
ATOM 4597 C C . ASN A 1 606 ? 18.422 -8.329 -13.380 1.00 97.56 606 ASN A C 1
ATOM 4599 O O . ASN A 1 606 ? 19.363 -9.028 -12.995 1.00 97.56 606 ASN A O 1
ATOM 4603 N N . ALA A 1 607 ? 17.356 -8.102 -12.624 1.00 98.00 607 ALA A N 1
ATOM 4604 C CA . ALA A 1 607 ? 17.157 -8.713 -11.322 1.00 98.00 607 ALA A CA 1
ATOM 4605 C C . ALA A 1 607 ? 15.781 -9.380 -11.225 1.00 98.00 607 ALA A C 1
ATOM 4607 O O . ALA A 1 607 ? 14.818 -8.987 -11.892 1.00 98.00 607 ALA A O 1
ATOM 4608 N N . ALA A 1 608 ? 15.685 -10.393 -10.369 1.00 98.31 608 ALA A N 1
ATOM 4609 C CA . ALA A 1 608 ? 14.431 -11.022 -9.987 1.00 98.31 608 ALA A CA 1
ATOM 4610 C C . ALA A 1 608 ? 14.429 -11.369 -8.498 1.00 98.31 608 ALA A C 1
ATOM 4612 O O . ALA A 1 608 ? 15.440 -11.808 -7.946 1.00 98.31 608 ALA A O 1
ATOM 4613 N N . VAL A 1 609 ? 13.270 -11.217 -7.867 1.00 98.06 609 VAL A N 1
ATOM 4614 C CA . VAL A 1 609 ? 13.008 -11.643 -6.493 1.00 98.06 609 VAL A CA 1
ATOM 4615 C C . VAL A 1 609 ? 11.945 -12.731 -6.528 1.00 98.06 609 VAL A C 1
ATOM 4617 O O . VAL A 1 609 ? 10.883 -12.559 -7.124 1.00 98.06 609 VAL A O 1
ATOM 4620 N N . VAL A 1 610 ? 12.241 -13.860 -5.889 1.00 98.00 610 VAL A N 1
ATOM 4621 C CA . VAL A 1 610 ? 11.313 -14.976 -5.692 1.00 98.00 610 VAL A CA 1
ATOM 4622 C C . VAL A 1 610 ? 11.029 -15.077 -4.203 1.00 98.00 610 VAL A C 1
ATOM 4624 O O . VAL A 1 610 ? 11.945 -15.322 -3.418 1.00 98.00 610 VAL A O 1
ATOM 4627 N N . ILE A 1 611 ? 9.772 -14.907 -3.808 1.00 91.12 611 ILE A N 1
ATOM 4628 C CA . ILE A 1 611 ? 9.371 -14.929 -2.404 1.00 91.12 611 ILE A CA 1
ATOM 4629 C C . ILE A 1 611 ? 8.172 -15.844 -2.176 1.00 91.12 611 ILE A C 1
ATOM 4631 O O . ILE A 1 611 ? 7.191 -15.818 -2.917 1.00 91.12 611 ILE A O 1
ATOM 4635 N N . GLU A 1 612 ? 8.259 -16.682 -1.148 1.00 88.88 612 GLU A N 1
ATOM 4636 C CA . GLU A 1 612 ? 7.117 -17.414 -0.607 1.00 88.88 612 GLU A CA 1
ATOM 4637 C C . GLU A 1 612 ? 6.431 -16.541 0.436 1.00 88.88 612 GLU A C 1
ATOM 4639 O O . GLU A 1 612 ? 6.813 -16.559 1.603 1.00 88.88 612 GLU A O 1
ATOM 4644 N N . ALA A 1 613 ? 5.458 -15.753 -0.002 1.00 72.38 613 ALA A N 1
ATOM 4645 C CA . ALA A 1 613 ? 4.623 -14.933 0.854 1.00 72.38 613 ALA A CA 1
ATOM 4646 C C . ALA A 1 613 ? 3.246 -14.748 0.201 1.00 72.38 613 ALA A C 1
ATOM 4648 O O . ALA A 1 613 ? 3.113 -14.210 -0.901 1.00 72.38 613 ALA A O 1
ATOM 4649 N N . THR A 1 614 ? 2.212 -15.194 0.899 1.00 71.81 614 THR A N 1
ATOM 4650 C CA . THR A 1 614 ? 0.811 -15.164 0.485 1.00 71.81 614 THR A CA 1
ATOM 4651 C C . THR A 1 614 ? 0.325 -13.722 0.402 1.00 71.81 614 THR A C 1
ATOM 4653 O O . THR A 1 614 ? -0.374 -13.393 -0.553 1.00 71.81 614 THR A O 1
ATOM 4656 N N . ALA A 1 615 ? 0.699 -12.851 1.349 1.00 66.25 615 ALA A N 1
ATOM 4657 C CA . ALA A 1 615 ? 0.299 -11.437 1.347 1.00 66.25 615 ALA A CA 1
ATOM 4658 C C . ALA A 1 615 ? 0.624 -10.713 0.020 1.00 66.25 615 ALA A C 1
ATOM 4660 O O . ALA A 1 615 ? -0.307 -10.357 -0.705 1.00 66.25 615 ALA A O 1
ATOM 4661 N N . PRO A 1 616 ? 1.897 -10.560 -0.394 1.00 68.50 616 PRO A N 1
ATOM 4662 C CA . PRO A 1 616 ? 2.213 -9.910 -1.663 1.00 68.50 616 PRO A CA 1
ATOM 4663 C C . PRO A 1 616 ? 1.713 -10.721 -2.874 1.00 68.50 616 PRO A C 1
ATOM 4665 O O . PRO A 1 616 ? 1.243 -10.135 -3.850 1.00 68.50 616 PRO A O 1
ATOM 4668 N N . ALA A 1 617 ? 1.716 -12.062 -2.815 1.00 77.88 617 ALA A N 1
ATOM 4669 C CA . ALA A 1 617 ? 1.169 -12.895 -3.890 1.00 77.88 617 ALA A CA 1
ATOM 4670 C C . ALA A 1 617 ? -0.330 -12.640 -4.133 1.00 77.88 617 ALA A C 1
ATOM 4672 O O . ALA A 1 617 ? -0.777 -12.676 -5.279 1.00 77.88 617 ALA A O 1
ATOM 4673 N N . TYR A 1 618 ? -1.107 -12.342 -3.089 1.00 75.50 618 TYR A N 1
ATOM 4674 C CA . TYR A 1 618 ? -2.525 -12.018 -3.211 1.00 75.50 618 TYR A CA 1
ATOM 4675 C C . TYR A 1 618 ? -2.760 -10.747 -4.032 1.00 75.50 618 TYR A C 1
ATOM 4677 O O . TYR A 1 618 ? -3.590 -10.763 -4.941 1.00 75.50 618 TYR A O 1
ATOM 4685 N N . HIS A 1 619 ? -2.031 -9.665 -3.762 1.00 75.00 619 HIS A N 1
ATOM 4686 C CA . HIS A 1 619 ? -2.224 -8.395 -4.469 1.00 75.00 619 HIS A CA 1
ATOM 4687 C C . HIS A 1 619 ? -1.834 -8.495 -5.945 1.00 75.00 619 HIS A C 1
ATOM 4689 O O . HIS A 1 619 ? -2.632 -8.154 -6.815 1.00 75.00 619 HIS A O 1
ATOM 4695 N N . TYR A 1 620 ? -0.679 -9.095 -6.242 1.00 86.25 620 TYR A N 1
ATOM 4696 C CA . TYR A 1 620 ? -0.268 -9.383 -7.620 1.00 86.25 620 TYR A CA 1
ATOM 4697 C C . TYR A 1 620 ? -1.254 -10.312 -8.342 1.00 86.25 620 TYR A C 1
ATOM 4699 O O . TYR A 1 620 ? -1.543 -10.143 -9.526 1.00 86.25 620 TYR A O 1
ATOM 4707 N N . ARG A 1 621 ? -1.849 -11.275 -7.626 1.00 88.50 621 ARG A N 1
ATOM 4708 C CA . ARG A 1 621 ? -2.914 -12.126 -8.169 1.00 88.50 621 ARG A CA 1
ATOM 4709 C C . ARG A 1 621 ? -4.170 -11.328 -8.488 1.00 88.50 621 ARG A C 1
ATOM 4711 O O . ARG A 1 621 ? -4.826 -11.613 -9.488 1.00 88.50 621 ARG A O 1
ATOM 4718 N N . ARG A 1 622 ? -4.559 -10.379 -7.635 1.00 80.88 622 ARG A N 1
ATOM 4719 C CA . ARG A 1 622 ? -5.729 -9.528 -7.876 1.00 80.88 622 ARG A CA 1
ATOM 4720 C C . ARG A 1 622 ? -5.497 -8.592 -9.050 1.00 80.88 622 ARG A C 1
ATOM 4722 O O . ARG A 1 622 ? -6.408 -8.479 -9.865 1.00 80.88 622 ARG A O 1
ATOM 4729 N N . GLU A 1 623 ? -4.295 -8.045 -9.187 1.00 85.81 623 GLU A N 1
ATOM 4730 C CA . GLU A 1 623 ? -3.927 -7.242 -10.352 1.00 85.81 623 GLU A CA 1
ATOM 4731 C C . GLU A 1 623 ? -3.985 -8.071 -11.638 1.00 85.81 623 GLU A C 1
ATOM 4733 O O . GLU A 1 623 ? -4.654 -7.700 -12.603 1.00 85.81 623 GLU A O 1
ATOM 4738 N N . PHE A 1 624 ? -3.419 -9.281 -11.610 1.00 94.94 624 PHE A N 1
ATOM 4739 C CA . PHE A 1 624 ? -3.545 -10.227 -12.715 1.00 94.94 624 PHE A CA 1
ATOM 4740 C C . PHE A 1 624 ? -5.010 -10.506 -13.073 1.00 94.94 624 PHE A C 1
ATOM 4742 O O . PHE A 1 624 ? -5.381 -10.528 -14.243 1.00 94.94 624 PHE A O 1
ATOM 4749 N N . LEU A 1 625 ? -5.862 -10.763 -12.077 1.00 89.62 625 LEU A N 1
ATOM 4750 C CA . LEU A 1 625 ? -7.269 -11.097 -12.304 1.00 89.62 625 LEU A CA 1
ATOM 4751 C C . LEU A 1 625 ? -8.093 -9.905 -12.794 1.00 89.62 625 LEU A C 1
ATOM 4753 O O . LEU A 1 625 ? -9.047 -10.119 -13.547 1.00 89.62 625 LEU A O 1
ATOM 4757 N N . GLN A 1 626 ? -7.726 -8.689 -12.389 1.00 89.12 626 GLN A N 1
ATOM 4758 C CA . GLN A 1 626 ? -8.272 -7.451 -12.928 1.00 89.12 626 GLN A CA 1
ATOM 4759 C C . GLN A 1 626 ? -7.965 -7.366 -14.423 1.00 89.12 626 GLN A C 1
ATOM 4761 O O . GLN A 1 626 ? -8.914 -7.327 -15.202 1.00 89.12 626 GLN A O 1
ATOM 4766 N N . MET A 1 627 ? -6.696 -7.483 -14.827 1.00 94.12 627 MET A N 1
ATOM 4767 C CA . MET A 1 627 ? -6.315 -7.514 -16.245 1.00 94.12 627 MET A CA 1
ATOM 4768 C C . MET A 1 627 ? -6.968 -8.667 -17.010 1.00 94.12 627 MET A C 1
ATOM 4770 O O . MET A 1 627 ? -7.434 -8.508 -18.138 1.00 94.12 627 MET A O 1
ATOM 4774 N N . TRP A 1 628 ? -7.073 -9.834 -16.372 1.00 95.00 628 TRP A N 1
ATOM 4775 C CA . TRP A 1 628 ? -7.717 -11.004 -16.953 1.00 95.00 628 TRP A CA 1
ATOM 4776 C C . TRP A 1 628 ? -9.195 -10.746 -17.262 1.00 95.00 628 TRP A C 1
ATOM 4778 O O . TRP A 1 628 ? -9.673 -11.160 -18.317 1.00 95.00 628 TRP A O 1
ATOM 4788 N N . ASN A 1 629 ? -9.938 -10.106 -16.350 1.00 90.81 629 ASN A N 1
ATOM 4789 C CA . ASN A 1 629 ? -11.351 -9.732 -16.495 1.00 90.81 629 ASN A CA 1
ATOM 4790 C C . ASN A 1 629 ? -12.234 -10.845 -17.102 1.00 90.81 629 ASN A C 1
ATOM 4792 O O . ASN A 1 629 ? -12.907 -10.675 -18.119 1.00 90.81 629 ASN A O 1
ATOM 4796 N N . GLY A 1 630 ? -12.163 -12.055 -16.539 1.00 87.00 630 GLY A N 1
ATOM 4797 C CA . GLY A 1 630 ? -12.897 -13.216 -17.069 1.00 87.00 630 GLY A CA 1
ATOM 4798 C C . GLY A 1 630 ? -12.473 -13.669 -18.480 1.00 87.00 630 GLY A C 1
ATOM 4799 O O . GLY A 1 630 ? -13.212 -14.410 -19.126 1.00 87.00 630 GLY A O 1
ATOM 4800 N N . GLY A 1 631 ? -11.292 -13.258 -18.944 1.00 89.88 631 GLY A N 1
ATOM 4801 C CA . GLY A 1 631 ? -10.757 -13.465 -20.290 1.00 89.88 631 GLY A CA 1
ATOM 4802 C C . GLY A 1 631 ? -11.113 -12.359 -21.290 1.00 89.88 631 GLY A C 1
ATOM 4803 O O . GLY A 1 631 ? -10.888 -12.552 -22.481 1.00 89.88 631 GLY A O 1
ATOM 4804 N N . ALA A 1 632 ? -11.713 -11.251 -20.842 1.00 89.56 632 ALA A N 1
ATOM 4805 C CA . ALA A 1 632 ? -12.122 -10.148 -21.712 1.00 89.56 632 ALA A CA 1
ATOM 4806 C C . ALA A 1 632 ? -11.041 -9.073 -21.908 1.00 89.56 632 ALA A C 1
ATOM 4808 O O . ALA A 1 632 ? -11.168 -8.290 -22.845 1.00 89.56 632 ALA A O 1
ATOM 4809 N N . GLY A 1 633 ? -10.013 -9.044 -21.053 1.00 92.06 633 GLY A N 1
ATOM 4810 C CA . GLY A 1 633 ? -9.029 -7.962 -21.033 1.00 92.06 633 GLY A CA 1
ATOM 4811 C C . GLY A 1 633 ? -9.544 -6.717 -20.319 1.00 92.06 633 GLY A C 1
ATOM 4812 O O . GLY A 1 633 ? -10.706 -6.326 -20.469 1.00 92.06 633 GLY A O 1
ATOM 4813 N N . LYS A 1 634 ? -8.691 -6.128 -19.481 1.00 91.12 634 LYS A N 1
ATOM 4814 C CA . LYS A 1 634 ? -8.919 -4.839 -18.820 1.00 91.12 634 LYS A CA 1
ATOM 4815 C C . LYS A 1 634 ? -7.575 -4.226 -18.421 1.00 91.12 634 LYS A C 1
ATOM 4817 O O . LYS A 1 634 ? -7.101 -4.434 -17.311 1.00 91.12 634 LYS A O 1
ATOM 4822 N N . PHE A 1 635 ? -6.963 -3.531 -19.367 1.00 92.62 635 PHE A N 1
ATOM 4823 C CA . PHE A 1 635 ? -5.567 -3.098 -19.312 1.00 92.62 635 PHE A CA 1
ATOM 4824 C C . PHE A 1 635 ? -5.447 -1.589 -19.145 1.00 92.62 635 PHE A C 1
ATOM 4826 O O . PHE A 1 635 ? -6.413 -0.849 -19.363 1.00 92.62 635 PHE A O 1
ATOM 4833 N N . GLY A 1 636 ? -4.264 -1.130 -18.762 1.00 88.12 636 GLY A N 1
ATOM 4834 C CA . GLY A 1 636 ? -3.950 0.282 -18.670 1.00 88.12 636 GLY A CA 1
ATOM 4835 C C . GLY A 1 636 ? -4.943 1.041 -17.788 1.00 88.12 636 GLY A C 1
ATOM 4836 O O . GLY A 1 636 ? -5.312 0.624 -16.688 1.00 88.12 636 GLY A O 1
ATOM 4837 N N . VAL A 1 637 ? -5.399 2.189 -18.288 1.00 82.19 637 VAL A N 1
ATOM 4838 C CA . VAL A 1 637 ? -6.333 3.066 -17.568 1.00 82.19 637 VAL A CA 1
ATOM 4839 C C . VAL A 1 637 ? -7.760 2.533 -17.529 1.00 82.19 637 VAL A C 1
ATOM 4841 O O . VAL A 1 637 ? -8.614 3.220 -16.995 1.00 82.19 637 VAL A O 1
ATOM 4844 N N . ASP A 1 638 ? -8.062 1.360 -18.080 1.00 83.25 638 ASP A N 1
ATOM 4845 C CA . ASP A 1 638 ? -9.400 0.796 -17.917 1.00 83.25 638 ASP A CA 1
ATOM 4846 C C . ASP A 1 638 ? -9.563 0.120 -16.551 1.00 83.25 638 ASP A C 1
ATOM 4848 O O . ASP A 1 638 ? -10.695 -0.058 -16.115 1.00 83.25 638 ASP A O 1
ATOM 4852 N N . LYS A 1 639 ? -8.470 -0.235 -15.857 1.00 80.31 639 LYS A N 1
ATOM 4853 C CA . LYS A 1 639 ? -8.461 -0.861 -14.519 1.00 80.31 639 LYS A CA 1
ATOM 4854 C C . LYS A 1 639 ? -9.220 -0.017 -13.472 1.00 80.31 639 LYS A C 1
ATOM 4856 O O . LYS A 1 639 ? -9.066 1.203 -13.422 1.00 80.31 639 LYS A O 1
ATOM 4861 N N . ASP A 1 640 ? -10.037 -0.668 -12.631 1.00 66.50 640 ASP A N 1
ATOM 4862 C CA . ASP A 1 640 ? -10.946 0.008 -11.677 1.00 66.50 640 ASP A CA 1
ATOM 4863 C C . ASP A 1 640 ? -10.361 0.155 -10.269 1.00 66.50 640 ASP A C 1
ATOM 4865 O O . ASP A 1 640 ? -10.723 1.086 -9.547 1.00 66.50 640 ASP A O 1
ATOM 4869 N N . ASP A 1 641 ? -9.545 -0.807 -9.841 1.00 63.53 641 ASP A N 1
ATOM 4870 C CA . ASP A 1 641 ? -9.124 -0.940 -8.453 1.00 63.53 641 ASP A CA 1
ATOM 4871 C C . ASP A 1 641 ? -7.596 -0.804 -8.326 1.00 63.53 641 ASP A C 1
ATOM 4873 O O . ASP A 1 641 ? -6.839 -1.369 -9.119 1.00 63.53 641 ASP A O 1
ATOM 4877 N N . ASP A 1 642 ? -7.154 -0.088 -7.286 1.00 64.56 642 ASP A N 1
ATOM 4878 C CA . ASP A 1 642 ? -5.750 -0.040 -6.868 1.00 64.56 642 ASP A CA 1
ATOM 4879 C C . ASP A 1 642 ? -5.383 -1.319 -6.115 1.00 64.56 642 ASP A C 1
ATOM 4881 O O . ASP A 1 642 ? -5.984 -1.626 -5.081 1.00 64.56 642 ASP A O 1
ATOM 4885 N N . MET A 1 643 ? -4.390 -2.053 -6.613 1.00 70.12 643 MET A N 1
ATOM 4886 C CA . MET A 1 643 ? -3.865 -3.246 -5.944 1.00 70.12 643 MET A CA 1
ATOM 4887 C C . MET A 1 643 ? -2.606 -2.974 -5.125 1.00 70.12 643 MET A C 1
ATOM 4889 O O . MET A 1 643 ? -2.028 -3.924 -4.595 1.00 70.12 643 MET A O 1
ATOM 4893 N N . SER A 1 644 ? -2.186 -1.712 -5.004 1.00 66.62 644 SER A N 1
ATOM 4894 C CA . SER A 1 644 ? -1.012 -1.334 -4.221 1.00 66.62 644 SER A CA 1
ATOM 4895 C C . SER A 1 644 ? -1.123 -1.797 -2.767 1.00 66.62 644 SER A C 1
ATOM 4897 O O . SER A 1 644 ? -2.219 -1.820 -2.203 1.00 66.62 644 SER A O 1
ATOM 4899 N N . PHE A 1 645 ? 0.004 -2.152 -2.150 1.00 59.19 645 PHE A N 1
ATOM 4900 C CA . PHE A 1 645 ? 0.018 -2.699 -0.798 1.00 59.19 645 PHE A CA 1
ATOM 4901 C C . PHE A 1 645 ? 1.287 -2.407 0.000 1.00 59.19 645 PHE A C 1
ATOM 4903 O O . PHE A 1 645 ? 2.306 -2.028 -0.562 1.00 59.19 645 PHE A O 1
ATOM 4910 N N . LEU A 1 646 ? 1.218 -2.670 1.306 1.00 52.22 646 LEU A N 1
ATOM 4911 C CA . LEU A 1 646 ? 2.323 -2.781 2.261 1.00 52.22 646 LEU A CA 1
ATOM 4912 C C . LEU A 1 646 ? 2.129 -4.120 2.999 1.00 52.22 646 LEU A C 1
ATOM 4914 O O . LEU A 1 646 ? 1.008 -4.585 3.173 1.00 52.22 646 LEU A O 1
ATOM 4918 N N . ALA A 1 647 ? 3.197 -4.810 3.368 1.00 53.88 647 ALA A N 1
ATOM 4919 C CA . ALA A 1 647 ? 3.146 -6.064 4.109 1.00 53.88 647 ALA A CA 1
ATOM 4920 C C . ALA A 1 647 ? 4.422 -6.246 4.936 1.00 53.88 647 ALA A C 1
ATOM 4922 O O . ALA A 1 647 ? 5.485 -5.733 4.588 1.00 53.88 647 ALA A O 1
ATOM 4923 N N . PHE A 1 648 ? 4.324 -7.021 6.015 1.00 56.19 648 PHE A N 1
ATOM 4924 C CA . PHE A 1 648 ? 5.450 -7.365 6.881 1.00 56.19 648 PHE A CA 1
ATOM 4925 C C . PHE A 1 648 ? 5.660 -8.877 6.868 1.00 56.19 648 PHE A C 1
ATOM 4927 O O . PHE A 1 648 ? 4.744 -9.648 7.156 1.00 56.19 648 PHE A O 1
ATOM 4934 N N . LEU A 1 649 ? 6.869 -9.298 6.516 1.00 62.03 649 LEU A N 1
ATOM 4935 C CA . LEU A 1 649 ? 7.243 -10.691 6.300 1.00 62.03 649 LEU A CA 1
ATOM 4936 C C . LEU A 1 649 ? 8.287 -11.114 7.331 1.00 62.03 649 LEU A C 1
ATOM 4938 O O . LEU A 1 649 ? 9.235 -10.370 7.570 1.00 62.03 649 LEU A O 1
ATOM 4942 N N . ASP A 1 650 ? 8.174 -12.316 7.899 1.00 63.91 650 ASP A N 1
ATOM 4943 C CA . ASP A 1 650 ? 9.289 -12.915 8.645 1.00 63.91 650 ASP A CA 1
ATOM 4944 C C . ASP A 1 650 ? 10.163 -13.723 7.687 1.00 63.91 650 ASP A C 1
ATOM 4946 O O . ASP A 1 650 ? 9.809 -14.829 7.281 1.00 63.91 650 ASP A O 1
ATOM 4950 N N . VAL A 1 651 ? 11.317 -13.160 7.325 1.00 71.44 651 VAL A N 1
ATOM 4951 C CA . VAL A 1 651 ? 12.298 -13.785 6.434 1.00 71.44 651 VAL A CA 1
ATOM 4952 C C . VAL A 1 651 ? 13.470 -14.288 7.268 1.00 71.44 651 VAL A C 1
ATOM 4954 O O . VAL A 1 651 ? 14.426 -13.564 7.517 1.00 71.44 651 VAL A O 1
ATOM 4957 N N . ALA A 1 652 ? 13.439 -15.559 7.669 1.00 73.44 652 ALA A N 1
ATOM 4958 C CA . ALA A 1 652 ? 14.491 -16.189 8.478 1.00 73.44 652 ALA A CA 1
ATOM 4959 C C . ALA A 1 652 ? 14.711 -15.554 9.874 1.00 73.44 652 ALA A C 1
ATOM 4961 O O . ALA A 1 652 ? 15.846 -15.459 10.349 1.00 73.44 652 ALA A O 1
ATOM 4962 N N . GLY A 1 653 ? 13.630 -15.178 10.562 1.00 62.03 653 GLY A N 1
ATOM 4963 C CA . GLY A 1 653 ? 13.625 -14.652 11.931 1.00 62.03 653 GLY A CA 1
ATOM 4964 C C . GLY A 1 653 ? 13.764 -13.132 12.025 1.00 62.03 653 GLY A C 1
ATOM 4965 O O . GLY A 1 653 ? 14.084 -12.625 13.101 1.00 62.03 653 GLY A O 1
ATOM 4966 N N . ARG A 1 654 ? 13.590 -12.410 10.914 1.00 66.25 654 ARG A N 1
ATOM 4967 C CA . ARG A 1 654 ? 13.698 -10.946 10.827 1.00 66.25 654 ARG A CA 1
ATOM 4968 C C . ARG A 1 654 ? 12.531 -10.383 10.025 1.00 66.25 654 ARG A C 1
ATOM 4970 O O . ARG A 1 654 ? 12.181 -10.922 8.978 1.00 66.25 654 ARG A O 1
ATOM 4977 N N . THR A 1 655 ? 11.982 -9.275 10.509 1.00 62.19 655 THR A N 1
ATOM 4978 C CA . THR A 1 655 ? 10.897 -8.552 9.845 1.00 62.19 655 THR A CA 1
ATOM 4979 C C . THR A 1 655 ? 11.431 -7.814 8.619 1.00 62.19 655 THR A C 1
ATOM 4981 O O . THR A 1 655 ? 12.343 -6.997 8.733 1.00 62.19 655 THR A O 1
ATOM 4984 N N . VAL A 1 656 ? 10.861 -8.105 7.453 1.00 64.75 656 VAL A N 1
ATOM 4985 C CA . VAL A 1 656 ? 11.073 -7.392 6.189 1.00 64.75 656 VAL A CA 1
ATOM 4986 C C . VAL A 1 656 ? 9.776 -6.708 5.816 1.00 64.75 656 VAL A C 1
ATOM 4988 O O . VAL A 1 656 ? 8.738 -7.363 5.724 1.00 64.75 656 VAL A O 1
ATOM 4991 N N . ARG A 1 657 ? 9.831 -5.400 5.586 1.00 72.38 657 ARG A N 1
ATOM 4992 C CA . ARG A 1 657 ? 8.687 -4.638 5.095 1.00 72.38 657 ARG A CA 1
ATOM 4993 C C . ARG A 1 657 ? 8.722 -4.648 3.571 1.00 72.38 657 ARG A C 1
ATOM 4995 O O . ARG A 1 657 ? 9.768 -4.392 2.986 1.00 72.38 657 ARG A O 1
ATOM 5002 N N . VAL A 1 658 ? 7.613 -4.973 2.924 1.00 68.56 658 VAL A N 1
ATOM 5003 C CA . VAL A 1 658 ? 7.500 -4.957 1.463 1.00 68.56 658 VAL A CA 1
ATOM 5004 C C . VAL A 1 658 ? 6.289 -4.158 1.030 1.00 68.56 658 VAL A C 1
ATOM 5006 O O . VAL A 1 658 ? 5.268 -4.182 1.704 1.00 68.56 658 VAL A O 1
ATOM 5009 N N . GLU A 1 659 ? 6.381 -3.484 -0.104 1.00 76.38 659 GLU A N 1
ATOM 5010 C CA . GLU A 1 659 ? 5.279 -2.733 -0.700 1.00 76.38 659 GLU A CA 1
ATOM 5011 C C . GLU A 1 659 ? 5.159 -3.091 -2.175 1.00 76.38 659 GLU A C 1
ATOM 5013 O O . GLU A 1 659 ? 6.147 -3.457 -2.808 1.00 76.38 659 GLU A O 1
ATOM 5018 N N . GLY A 1 660 ? 3.961 -2.993 -2.735 1.00 73.19 660 GLY A N 1
ATOM 5019 C CA . GLY A 1 660 ? 3.731 -3.157 -4.165 1.00 73.19 660 GLY A CA 1
ATOM 5020 C C . GLY A 1 660 ? 2.910 -2.006 -4.711 1.00 73.19 660 GLY A C 1
ATOM 5021 O O . GLY A 1 660 ? 2.017 -1.518 -4.028 1.00 73.19 660 GLY A O 1
ATOM 5022 N N . TYR A 1 661 ? 3.200 -1.587 -5.935 1.00 79.62 661 TYR A N 1
ATOM 5023 C CA . TYR A 1 661 ? 2.534 -0.474 -6.603 1.00 79.62 661 TYR A CA 1
ATOM 5024 C C . TYR A 1 661 ? 2.313 -0.807 -8.072 1.00 79.62 661 TYR A C 1
ATOM 5026 O O . TYR A 1 661 ? 3.176 -1.438 -8.680 1.00 79.62 661 TYR A O 1
ATOM 5034 N N . PHE A 1 662 ? 1.190 -0.357 -8.635 1.00 83.12 662 PHE A N 1
ATOM 5035 C CA . PHE A 1 662 ? 0.800 -0.655 -10.014 1.00 83.12 662 PHE A CA 1
ATOM 5036 C C . PHE A 1 662 ? 0.381 0.613 -10.765 1.00 83.12 662 PHE A C 1
ATOM 5038 O O . PHE A 1 662 ? -0.270 1.491 -10.195 1.00 83.12 662 PHE A O 1
ATOM 5045 N N . THR A 1 663 ? 0.735 0.713 -12.045 1.00 80.12 663 THR A N 1
ATOM 5046 C CA . THR A 1 663 ? 0.257 1.762 -12.962 1.00 80.12 663 THR A CA 1
ATOM 5047 C C . THR A 1 663 ? -0.308 1.162 -14.252 1.00 80.12 663 THR A C 1
ATOM 5049 O O . THR A 1 663 ? -0.136 -0.031 -14.498 1.00 80.12 663 THR A O 1
ATOM 5052 N N . PRO A 1 664 ? -1.048 1.959 -15.043 1.00 77.19 664 PRO A N 1
ATOM 5053 C CA . PRO A 1 664 ? -1.608 3.256 -14.674 1.00 77.19 664 PRO A CA 1
ATOM 5054 C C . PRO A 1 664 ? -2.923 3.076 -13.899 1.00 77.19 664 PRO A C 1
ATOM 5056 O O . PRO A 1 664 ? -3.472 1.981 -13.802 1.00 77.19 664 PRO A O 1
ATOM 5059 N N . MET A 1 665 ? -3.452 4.177 -13.370 1.00 60.16 665 MET A N 1
ATOM 5060 C CA . MET A 1 665 ? -4.768 4.204 -12.730 1.00 60.16 665 MET A CA 1
ATOM 5061 C C . MET A 1 665 ? -5.707 5.152 -13.480 1.00 60.16 665 MET A C 1
ATOM 5063 O O . MET A 1 665 ? -5.304 6.262 -13.855 1.00 60.16 665 MET A O 1
ATOM 5067 N N . TYR A 1 666 ? -6.959 4.725 -13.688 1.00 55.00 666 TYR A N 1
ATOM 5068 C CA . TYR A 1 666 ? -8.007 5.554 -14.298 1.00 55.00 666 TYR A CA 1
ATOM 5069 C C . TYR A 1 666 ? -8.382 6.745 -13.409 1.00 55.00 666 TYR A C 1
ATOM 5071 O O . TYR A 1 666 ? -8.428 7.897 -13.845 1.00 55.00 666 TYR A O 1
ATOM 5079 N N . TYR A 1 667 ? -8.622 6.433 -12.136 1.00 40.66 667 TYR A N 1
ATOM 5080 C CA . TYR A 1 667 ? -9.036 7.321 -11.062 1.00 40.66 667 TYR A CA 1
ATOM 5081 C C . TYR A 1 667 ? -8.022 7.185 -9.925 1.00 40.66 667 TYR A C 1
ATOM 5083 O O . TYR A 1 667 ? -7.661 6.072 -9.557 1.00 40.66 667 TYR A O 1
ATOM 5091 N N . GLY A 1 668 ? -7.555 8.304 -9.373 1.00 46.03 668 GLY A N 1
ATOM 5092 C CA . GLY A 1 668 ? -6.598 8.318 -8.264 1.00 46.03 668 GLY A CA 1
ATOM 5093 C C . GLY A 1 668 ? -5.337 9.121 -8.568 1.00 46.03 668 GLY A C 1
ATOM 5094 O O . GLY A 1 668 ? -5.295 9.951 -9.482 1.00 46.03 668 GLY A O 1
ATOM 5095 N N . TYR A 1 669 ? -4.298 8.873 -7.775 1.00 53.84 669 TYR A N 1
ATOM 5096 C CA . TYR A 1 669 ? -3.014 9.552 -7.871 1.00 53.84 669 TYR A CA 1
ATOM 5097 C C . TYR A 1 669 ? -2.159 8.984 -9.006 1.00 53.84 669 TYR A C 1
ATOM 5099 O O . TYR A 1 669 ? -1.384 8.051 -8.831 1.00 53.84 669 TYR A O 1
ATOM 5107 N N . ARG A 1 670 ? -2.294 9.548 -10.209 1.00 59.09 670 ARG A N 1
ATOM 5108 C CA . ARG A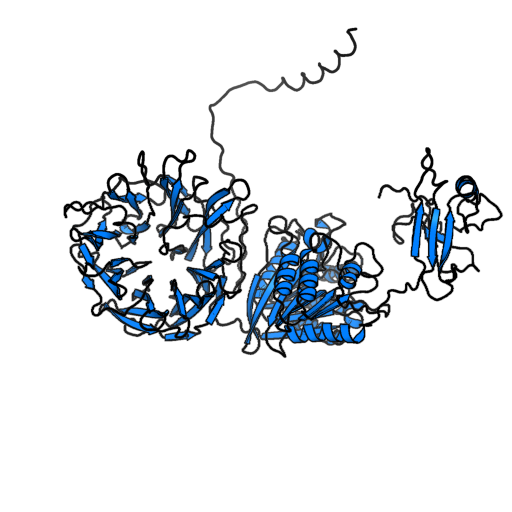 1 670 ? -1.633 9.004 -11.411 1.00 59.09 670 ARG A CA 1
ATOM 5109 C C . ARG A 1 670 ? -0.098 9.030 -11.346 1.00 59.09 670 ARG A C 1
ATOM 5111 O O . ARG A 1 670 ? 0.526 8.255 -12.053 1.00 59.09 670 ARG A O 1
ATOM 5118 N N . THR A 1 671 ? 0.509 9.879 -10.511 1.00 66.38 671 THR A N 1
ATOM 5119 C CA . THR A 1 671 ? 1.969 9.946 -10.288 1.00 66.38 671 THR A CA 1
ATOM 5120 C C . THR A 1 671 ? 2.428 9.209 -9.024 1.00 66.38 671 THR A C 1
ATOM 5122 O O . THR A 1 671 ? 3.583 9.325 -8.632 1.00 66.38 671 THR A O 1
ATOM 5125 N N . LYS A 1 672 ? 1.569 8.378 -8.420 1.00 69.81 672 LYS A N 1
ATOM 5126 C CA . LYS A 1 672 ? 1.864 7.596 -7.208 1.00 69.81 672 LYS A CA 1
ATOM 5127 C C . LYS A 1 672 ? 3.198 6.858 -7.264 1.00 69.81 672 LYS A C 1
ATOM 5129 O O . LYS A 1 672 ? 4.016 6.967 -6.361 1.00 69.81 672 LYS A O 1
ATOM 5134 N N . LEU A 1 673 ? 3.420 6.118 -8.342 1.00 77.31 673 LEU A N 1
ATOM 5135 C CA . LEU A 1 673 ? 4.596 5.274 -8.517 1.00 77.31 673 LEU A CA 1
ATOM 5136 C C . LEU A 1 673 ? 5.914 6.083 -8.537 1.00 77.31 673 LEU A C 1
ATOM 5138 O O . LEU A 1 673 ? 6.790 5.800 -7.715 1.00 77.31 673 LEU A O 1
ATOM 5142 N N . PRO A 1 674 ? 6.075 7.119 -9.391 1.00 76.25 674 PRO A N 1
ATOM 5143 C CA . PRO A 1 674 ? 7.266 7.963 -9.336 1.00 76.25 674 PRO A CA 1
ATOM 5144 C C . PRO A 1 674 ? 7.407 8.744 -8.027 1.00 76.25 674 PRO A C 1
ATOM 5146 O O . PRO A 1 674 ? 8.526 8.896 -7.535 1.00 76.25 674 PRO A O 1
ATOM 5149 N N . ASP A 1 675 ? 6.302 9.172 -7.419 1.00 73.25 675 ASP A N 1
ATOM 5150 C CA . ASP A 1 675 ? 6.350 9.932 -6.173 1.00 73.25 675 ASP A CA 1
ATOM 5151 C C . ASP A 1 675 ? 6.756 9.054 -4.979 1.00 73.25 675 ASP A C 1
ATOM 5153 O O . ASP A 1 675 ? 7.570 9.496 -4.169 1.00 73.25 675 ASP A O 1
ATO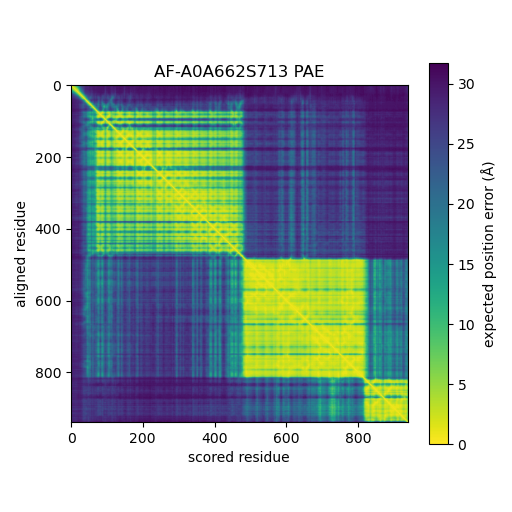M 5157 N N . HIS A 1 676 ? 6.350 7.780 -4.924 1.00 71.50 676 HIS A N 1
ATOM 5158 C CA . HIS A 1 676 ? 6.867 6.824 -3.935 1.00 71.50 676 HIS A CA 1
ATOM 5159 C C . HIS A 1 676 ? 8.356 6.532 -4.124 1.00 71.50 676 HIS A C 1
ATOM 5161 O O . HIS A 1 676 ? 9.101 6.512 -3.146 1.00 71.50 676 HIS A O 1
ATOM 5167 N N . ILE A 1 677 ? 8.835 6.367 -5.361 1.00 78.50 677 ILE A N 1
ATOM 5168 C CA . ILE A 1 677 ? 10.282 6.240 -5.606 1.00 78.50 677 ILE A CA 1
ATOM 5169 C C . ILE A 1 677 ? 11.006 7.487 -5.072 1.00 78.50 677 ILE A C 1
ATOM 5171 O O . ILE A 1 677 ? 11.981 7.369 -4.329 1.00 78.50 677 ILE A O 1
ATOM 5175 N N . SER A 1 678 ? 10.493 8.684 -5.376 1.00 72.12 678 SER A N 1
ATOM 5176 C CA . SER A 1 678 ? 11.055 9.948 -4.883 1.00 72.12 678 SER A CA 1
ATOM 5177 C C . SER A 1 678 ? 11.028 10.062 -3.351 1.00 72.12 678 SER A C 1
ATOM 5179 O O . SER A 1 678 ? 11.962 10.596 -2.753 1.00 72.12 678 SER A O 1
ATOM 5181 N N . TRP A 1 679 ? 9.990 9.528 -2.700 1.00 64.94 679 TRP A N 1
ATOM 5182 C CA . TRP A 1 679 ? 9.792 9.541 -1.248 1.00 64.94 679 TRP A CA 1
ATOM 5183 C C . TRP A 1 679 ? 10.889 8.760 -0.525 1.00 64.94 679 TRP A C 1
ATOM 5185 O O . TRP A 1 679 ? 11.414 9.234 0.489 1.00 64.94 679 TRP A O 1
ATOM 5195 N N . TYR A 1 680 ? 11.276 7.607 -1.079 1.00 75.94 680 TYR A N 1
ATOM 5196 C CA . TYR A 1 680 ? 12.381 6.794 -0.573 1.00 75.94 680 TYR A CA 1
ATOM 5197 C C . TYR A 1 680 ? 13.724 7.475 -0.806 1.00 75.94 680 TYR A C 1
ATOM 5199 O O . TYR A 1 680 ? 14.510 7.619 0.129 1.00 75.94 680 TYR A O 1
ATOM 5207 N N . VAL A 1 681 ? 13.964 7.960 -2.028 1.00 74.38 681 VAL A N 1
ATOM 5208 C CA . VAL A 1 681 ? 15.201 8.676 -2.371 1.00 74.38 681 VAL A CA 1
ATOM 5209 C C . VAL A 1 681 ? 15.395 9.885 -1.455 1.00 74.38 681 VAL A C 1
ATOM 5211 O O . VAL A 1 681 ? 16.459 10.045 -0.873 1.00 74.38 681 VAL A O 1
ATOM 5214 N N . ASN A 1 682 ? 14.366 10.705 -1.228 1.00 68.62 682 ASN A N 1
ATOM 5215 C CA . ASN A 1 682 ? 14.472 11.897 -0.381 1.00 68.62 682 ASN A CA 1
ATOM 5216 C C . ASN A 1 682 ? 14.811 11.599 1.091 1.00 68.62 682 ASN A C 1
ATOM 5218 O O . ASN A 1 682 ? 15.316 12.488 1.782 1.00 68.62 682 ASN A O 1
ATOM 5222 N N . ARG A 1 683 ? 14.571 10.376 1.576 1.00 70.00 683 ARG A N 1
ATOM 5223 C CA . ARG A 1 683 ? 14.906 9.949 2.945 1.00 70.00 683 ARG A CA 1
ATOM 5224 C C . ARG A 1 683 ? 16.312 9.367 3.084 1.00 70.00 683 ARG A C 1
ATOM 5226 O O . ARG A 1 683 ? 16.721 9.096 4.208 1.00 70.00 683 ARG A O 1
ATOM 5233 N N . SER A 1 684 ? 17.059 9.235 1.989 1.00 76.50 684 SER A N 1
ATOM 5234 C CA . SER A 1 684 ? 18.434 8.740 2.022 1.00 76.50 684 SER A CA 1
ATOM 5235 C C . SER A 1 684 ? 19.322 9.572 2.944 1.00 76.50 684 SER A C 1
ATOM 5237 O O . SER A 1 684 ? 19.305 10.808 2.888 1.00 76.50 684 SER A O 1
ATOM 5239 N N . THR A 1 685 ? 20.159 8.898 3.715 1.00 75.94 685 THR A N 1
ATOM 5240 C CA . THR A 1 685 ? 21.093 9.508 4.663 1.00 75.94 685 THR A CA 1
ATOM 5241 C C . THR A 1 685 ? 22.553 9.347 4.250 1.00 75.94 685 THR A C 1
ATOM 5243 O O . THR A 1 685 ? 23.387 10.167 4.639 1.00 75.94 685 THR A O 1
ATOM 5246 N N . SER A 1 686 ? 22.872 8.328 3.451 1.00 82.38 686 SER A N 1
ATOM 5247 C CA . SER A 1 686 ? 24.239 7.956 3.087 1.00 82.38 686 SER A CA 1
ATOM 5248 C C . SER A 1 686 ? 24.449 7.814 1.582 1.00 82.38 686 SER A C 1
ATOM 5250 O O . SER A 1 686 ? 25.324 8.499 1.040 1.00 82.38 686 SER A O 1
ATOM 5252 N N . HIS A 1 687 ? 23.638 7.015 0.888 1.00 96.88 687 HIS A N 1
ATOM 5253 C CA . HIS A 1 687 ? 23.785 6.790 -0.549 1.00 96.88 687 HIS A CA 1
ATOM 5254 C C . HIS A 1 687 ? 22.479 6.369 -1.226 1.00 96.88 687 HIS A C 1
ATOM 5256 O O . HIS A 1 687 ? 21.585 5.784 -0.614 1.00 96.88 687 HIS A O 1
ATOM 5262 N N . VAL A 1 688 ? 22.389 6.675 -2.520 1.00 97.19 688 VAL A N 1
ATOM 5263 C CA . VAL A 1 688 ? 21.304 6.240 -3.407 1.00 97.19 688 VAL A CA 1
ATOM 5264 C C . VAL A 1 688 ? 21.918 5.713 -4.691 1.00 97.19 688 VAL A C 1
ATOM 5266 O O . VAL A 1 688 ? 22.535 6.475 -5.440 1.00 97.19 688 VAL A O 1
ATOM 5269 N N . TYR A 1 689 ? 21.723 4.431 -4.982 1.00 98.69 689 TYR A N 1
ATOM 5270 C CA . TYR A 1 689 ? 22.183 3.834 -6.234 1.00 98.69 689 TYR A CA 1
ATOM 5271 C C . TYR A 1 689 ? 20.994 3.432 -7.096 1.00 98.69 689 TYR A C 1
ATOM 5273 O O . TYR A 1 689 ? 19.983 2.948 -6.596 1.00 98.69 689 TYR A O 1
ATOM 5281 N N . PHE A 1 690 ? 21.085 3.637 -8.407 1.00 98.62 690 PHE A N 1
ATOM 5282 C CA . PHE A 1 690 ? 20.016 3.238 -9.318 1.00 98.62 690 PHE A CA 1
ATOM 5283 C C . PHE A 1 690 ? 20.546 2.637 -10.617 1.00 98.62 690 PHE A C 1
ATOM 5285 O O . PHE A 1 690 ? 21.621 2.996 -11.098 1.00 98.62 690 PHE A O 1
ATOM 5292 N N . ALA A 1 691 ? 19.767 1.735 -11.207 1.00 98.12 691 ALA A N 1
ATOM 5293 C CA . ALA A 1 691 ? 19.998 1.193 -12.538 1.00 98.12 691 ALA A CA 1
ATOM 5294 C C . ALA A 1 691 ? 18.724 1.344 -13.377 1.00 98.12 691 ALA A C 1
ATOM 5296 O O . ALA A 1 691 ? 17.637 0.996 -12.917 1.00 98.12 691 ALA A O 1
ATOM 5297 N N . SER A 1 692 ? 18.834 1.892 -14.587 1.00 96.38 692 SER A N 1
ATOM 5298 C CA . SER A 1 692 ? 17.664 2.218 -15.408 1.00 96.38 692 SER A CA 1
ATOM 5299 C C . SER A 1 692 ? 17.863 1.909 -16.888 1.00 96.38 692 SER A C 1
ATOM 5301 O O . SER A 1 692 ? 18.795 2.402 -17.532 1.00 96.38 692 SER A O 1
ATOM 5303 N N . TYR A 1 693 ? 16.926 1.143 -17.449 1.00 96.06 693 TYR A N 1
ATOM 5304 C CA . TYR A 1 693 ? 16.850 0.904 -18.886 1.00 96.06 693 TYR A CA 1
ATOM 5305 C C . TYR A 1 693 ? 16.401 2.156 -19.648 1.00 96.06 693 TYR A C 1
ATOM 5307 O O . TYR A 1 693 ? 17.010 2.505 -20.658 1.00 96.06 693 TYR A O 1
ATOM 5315 N N . ILE A 1 694 ? 15.388 2.881 -19.159 1.00 95.94 694 ILE A N 1
ATOM 5316 C CA . ILE A 1 694 ? 14.920 4.147 -19.746 1.00 95.94 694 ILE A CA 1
ATOM 5317 C C . ILE A 1 694 ? 14.554 5.136 -18.637 1.00 95.94 694 ILE A C 1
ATOM 5319 O O . ILE A 1 694 ? 13.690 4.852 -17.814 1.00 95.94 694 ILE A O 1
ATOM 5323 N N . PHE A 1 695 ? 15.128 6.339 -18.675 1.00 97.06 695 PHE A N 1
ATOM 5324 C CA . PHE A 1 695 ? 14.716 7.470 -17.841 1.00 97.06 695 PHE A CA 1
ATOM 5325 C C . PHE A 1 695 ? 14.480 8.700 -18.725 1.00 97.06 695 PHE A C 1
ATOM 5327 O O . PHE A 1 695 ? 15.402 9.229 -19.351 1.00 97.06 695 PHE A O 1
ATOM 5334 N N . THR A 1 696 ? 13.231 9.156 -18.806 1.00 96.44 696 THR A N 1
ATOM 5335 C CA . THR A 1 696 ? 12.836 10.276 -19.680 1.00 96.44 696 THR A CA 1
ATOM 5336 C C . THR A 1 696 ? 12.835 11.631 -18.983 1.00 96.44 696 THR A C 1
ATOM 5338 O O . THR A 1 696 ? 12.824 11.721 -17.755 1.00 96.44 696 THR A O 1
ATOM 5341 N N . THR A 1 697 ? 12.740 12.684 -19.795 1.00 93.75 697 THR A N 1
ATOM 5342 C CA . THR A 1 697 ? 12.480 14.065 -19.369 1.00 93.75 697 THR A CA 1
ATOM 5343 C C . THR A 1 697 ? 10.993 14.385 -19.120 1.00 93.75 697 THR A C 1
ATOM 5345 O O . THR A 1 697 ? 10.598 15.546 -19.175 1.00 93.75 697 THR A O 1
ATOM 5348 N N . SER A 1 698 ? 10.134 13.374 -18.933 1.00 93.31 698 SER A N 1
ATOM 5349 C CA . SER A 1 698 ? 8.698 13.581 -18.683 1.00 93.31 698 SER A CA 1
ATOM 5350 C C . SER A 1 698 ? 8.452 14.237 -17.324 1.00 93.31 698 SER A C 1
ATOM 5352 O O . SER A 1 698 ? 9.032 13.808 -16.328 1.00 93.31 698 SER A O 1
ATOM 5354 N N . TRP A 1 699 ? 7.510 15.185 -17.273 1.00 88.19 699 TRP A N 1
ATOM 5355 C CA . TRP A 1 699 ? 7.116 15.868 -16.035 1.00 88.19 699 TRP A CA 1
ATOM 5356 C C . TRP A 1 699 ? 6.587 14.910 -14.962 1.00 88.19 699 TRP A C 1
ATOM 5358 O O . TRP A 1 699 ? 6.736 15.152 -13.771 1.00 88.19 699 TRP A O 1
ATOM 5368 N N . THR A 1 700 ? 5.998 13.786 -15.378 1.00 83.00 700 THR A N 1
ATOM 5369 C CA . THR A 1 700 ? 5.450 12.766 -14.470 1.00 83.00 700 THR A CA 1
ATOM 5370 C C . THR A 1 700 ? 6.512 12.078 -13.620 1.00 83.00 700 THR A C 1
ATOM 5372 O O . THR A 1 700 ? 6.167 11.432 -12.640 1.00 83.00 700 THR A O 1
ATOM 5375 N N . VAL A 1 701 ? 7.785 12.165 -14.014 1.00 90.69 701 VAL A N 1
ATOM 5376 C CA . VAL A 1 701 ? 8.916 11.542 -13.315 1.00 90.69 701 VAL A CA 1
ATOM 5377 C C . VAL A 1 701 ? 9.973 12.565 -12.902 1.00 90.69 701 VAL A C 1
ATOM 5379 O O . VAL A 1 701 ? 11.087 12.179 -12.544 1.00 90.69 701 VAL A O 1
ATOM 5382 N N . ASP A 1 702 ? 9.639 13.860 -12.950 1.00 87.19 702 ASP A N 1
ATOM 5383 C CA . ASP A 1 702 ? 10.519 14.926 -12.460 1.00 87.19 702 ASP A CA 1
ATOM 5384 C C . ASP A 1 702 ? 10.798 14.748 -10.965 1.00 87.19 702 ASP A C 1
ATOM 5386 O O . ASP A 1 702 ? 11.942 14.895 -10.556 1.00 87.19 702 ASP A O 1
ATOM 5390 N N . SER A 1 703 ? 9.818 14.296 -10.173 1.00 84.12 703 SER A N 1
ATOM 5391 C CA . SER A 1 703 ? 9.988 14.058 -8.733 1.00 84.12 703 SER A CA 1
ATOM 5392 C C . SER A 1 703 ? 11.140 13.104 -8.405 1.00 84.12 703 SER A C 1
ATOM 5394 O O . SER A 1 703 ? 11.894 13.350 -7.464 1.00 84.12 703 SER A O 1
ATOM 5396 N N . ILE A 1 704 ? 11.344 12.049 -9.204 1.00 90.44 704 ILE A N 1
ATOM 5397 C CA . ILE A 1 704 ? 12.486 11.135 -9.045 1.00 90.44 704 ILE A CA 1
ATOM 5398 C C . ILE A 1 704 ? 13.801 11.868 -9.337 1.00 90.44 704 ILE A C 1
ATOM 5400 O O . ILE A 1 704 ? 14.755 11.753 -8.568 1.00 90.44 704 ILE A O 1
ATOM 5404 N N . ALA A 1 705 ? 13.872 12.604 -10.449 1.00 93.25 705 ALA A N 1
ATOM 5405 C CA . ALA A 1 705 ? 15.084 13.318 -10.847 1.00 93.25 705 ALA A CA 1
ATOM 5406 C C . ALA A 1 705 ? 15.447 14.409 -9.827 1.00 93.25 705 ALA A C 1
ATOM 5408 O O . ALA A 1 705 ? 16.592 14.477 -9.381 1.00 93.25 705 ALA A O 1
ATOM 5409 N N . ASP A 1 706 ? 14.458 15.188 -9.397 1.00 84.94 706 ASP A N 1
ATOM 5410 C CA . ASP A 1 706 ? 14.593 16.235 -8.391 1.00 84.94 706 ASP A CA 1
ATOM 5411 C C . ASP A 1 706 ? 15.047 15.661 -7.047 1.00 84.94 706 ASP A C 1
ATOM 5413 O O . ASP A 1 706 ? 15.913 16.241 -6.392 1.00 84.94 706 ASP A O 1
ATOM 5417 N N . ALA A 1 707 ? 14.526 14.496 -6.644 1.00 82.44 707 ALA A N 1
ATOM 5418 C CA . ALA A 1 707 ? 14.972 13.815 -5.433 1.00 82.44 707 ALA A CA 1
ATOM 5419 C C . ALA A 1 707 ? 16.450 13.401 -5.530 1.00 82.44 707 ALA A C 1
ATOM 5421 O O . ALA A 1 707 ? 17.224 13.677 -4.613 1.00 82.44 707 ALA A O 1
ATOM 5422 N N . LEU A 1 708 ? 16.874 12.804 -6.651 1.00 96.19 708 LEU A N 1
ATOM 5423 C CA . LEU A 1 708 ? 18.274 12.413 -6.869 1.00 96.19 708 LEU A CA 1
ATOM 5424 C C . LEU A 1 708 ? 19.220 13.623 -6.808 1.00 96.19 708 LEU A C 1
ATOM 5426 O O . LEU A 1 708 ? 20.229 13.573 -6.104 1.00 96.19 708 LEU A O 1
ATOM 5430 N N . VAL A 1 709 ? 18.876 14.719 -7.490 1.00 95.62 709 VAL A N 1
ATOM 5431 C CA . VAL A 1 709 ? 19.656 15.971 -7.472 1.00 95.62 709 VAL A CA 1
ATOM 5432 C C . VAL A 1 709 ? 19.672 16.578 -6.073 1.00 95.62 709 VAL A C 1
ATOM 5434 O O . VAL A 1 709 ? 20.736 16.896 -5.549 1.00 95.62 709 VAL A O 1
ATOM 5437 N N . SER A 1 710 ? 18.519 16.652 -5.407 1.00 83.69 710 SER A N 1
ATOM 5438 C CA . SER A 1 710 ? 18.418 17.196 -4.052 1.00 83.69 710 SER A CA 1
ATOM 5439 C C . SER A 1 710 ? 19.285 16.433 -3.051 1.00 83.69 710 SER A C 1
ATOM 5441 O O . SER A 1 710 ? 19.891 17.037 -2.165 1.00 83.69 710 SER A O 1
ATOM 5443 N N . ARG A 1 711 ? 19.342 15.100 -3.152 1.00 91.31 711 ARG A N 1
ATOM 5444 C CA . ARG A 1 711 ? 20.194 14.275 -2.284 1.00 91.31 711 ARG A CA 1
ATOM 5445 C C . ARG A 1 711 ? 21.670 14.424 -2.624 1.00 91.31 711 ARG A C 1
ATOM 5447 O O . ARG A 1 711 ? 22.473 14.586 -1.705 1.00 91.31 711 ARG A O 1
ATOM 5454 N N . HIS A 1 712 ? 22.015 14.467 -3.908 1.00 95.88 712 HIS A N 1
ATOM 5455 C CA . HIS A 1 712 ? 23.378 14.755 -4.351 1.00 95.88 712 HIS A CA 1
ATOM 5456 C C . HIS A 1 712 ? 23.886 16.095 -3.790 1.00 95.88 712 HIS A C 1
ATOM 5458 O O . HIS A 1 712 ? 24.948 16.146 -3.166 1.00 95.88 712 HIS A O 1
ATOM 5464 N N . ASP A 1 713 ? 23.084 17.155 -3.901 1.00 90.44 713 ASP A N 1
ATOM 5465 C CA . ASP A 1 713 ? 23.394 18.487 -3.366 1.00 90.44 713 ASP A CA 1
ATOM 5466 C C . ASP A 1 713 ? 23.515 18.507 -1.836 1.00 90.44 713 ASP A C 1
ATOM 5468 O O . ASP A 1 713 ? 24.297 19.278 -1.270 1.00 90.44 713 ASP A O 1
ATOM 5472 N N . ALA A 1 714 ? 22.768 17.638 -1.149 1.00 81.44 714 ALA A N 1
ATOM 5473 C CA . ALA A 1 714 ? 22.869 17.437 0.295 1.00 81.44 714 ALA A CA 1
ATOM 5474 C C . ALA A 1 714 ? 24.122 16.640 0.718 1.00 81.44 714 ALA A C 1
ATOM 5476 O O . ALA A 1 714 ? 24.373 16.485 1.915 1.00 81.44 714 ALA A O 1
ATOM 5477 N N . GLY A 1 715 ? 24.933 16.171 -0.236 1.00 92.19 715 GLY A N 1
ATOM 5478 C CA . GLY A 1 715 ? 26.163 15.417 0.006 1.00 92.19 715 GLY A CA 1
ATOM 5479 C C . GLY A 1 715 ? 25.965 13.910 0.172 1.00 92.19 715 GLY A C 1
ATOM 5480 O O . GLY A 1 715 ? 26.903 13.236 0.599 1.00 92.19 715 GLY A O 1
ATOM 5481 N N . VAL A 1 716 ? 24.779 13.387 -0.153 1.00 93.44 716 VAL A N 1
ATOM 5482 C CA . VAL A 1 716 ? 24.519 11.944 -0.262 1.00 93.44 716 VAL A CA 1
ATOM 5483 C C . VAL A 1 716 ? 25.238 11.405 -1.500 1.00 93.44 716 VAL A C 1
ATOM 5485 O O . VAL A 1 716 ? 25.284 12.059 -2.544 1.00 93.44 716 VAL A O 1
ATOM 5488 N N . ASP A 1 717 ? 25.803 10.205 -1.402 1.00 98.25 717 ASP A N 1
ATOM 5489 C CA . ASP A 1 717 ? 26.470 9.554 -2.528 1.00 98.25 717 ASP A CA 1
ATOM 5490 C C . ASP A 1 717 ? 25.439 8.969 -3.504 1.00 98.25 717 ASP A C 1
ATOM 5492 O O . ASP A 1 717 ? 24.918 7.872 -3.310 1.00 98.25 717 ASP A O 1
ATOM 5496 N N . VAL A 1 718 ? 25.103 9.738 -4.538 1.00 98.62 718 VAL A N 1
ATOM 5497 C CA . VAL A 1 718 ? 24.123 9.352 -5.562 1.00 98.62 718 VAL A CA 1
ATOM 5498 C C . VAL A 1 718 ? 24.844 8.862 -6.815 1.00 98.62 718 VAL A C 1
ATOM 5500 O O . VAL A 1 718 ? 25.668 9.595 -7.359 1.00 98.62 718 VAL A O 1
ATOM 5503 N N . ARG A 1 719 ? 24.538 7.651 -7.302 1.00 97.81 719 ARG A N 1
ATOM 5504 C CA . ARG A 1 719 ? 25.179 7.050 -8.493 1.00 97.81 719 ARG A CA 1
ATOM 5505 C C . ARG A 1 719 ? 24.180 6.287 -9.359 1.00 97.81 719 ARG A C 1
ATOM 5507 O O . ARG A 1 719 ? 23.302 5.607 -8.836 1.00 97.81 719 ARG A O 1
ATOM 5514 N N . GLY A 1 720 ? 24.344 6.355 -10.679 1.00 97.19 720 GLY A N 1
ATOM 5515 C CA . GLY A 1 720 ? 23.447 5.701 -11.634 1.00 97.19 720 GLY A CA 1
ATOM 5516 C C . GLY A 1 720 ? 24.155 4.807 -12.646 1.00 97.19 720 GLY A C 1
ATOM 5517 O O . GLY A 1 720 ? 25.252 5.122 -13.098 1.00 97.19 720 GLY A O 1
ATOM 5518 N N . VAL A 1 721 ? 23.502 3.728 -13.073 1.00 97.00 721 VAL A N 1
ATOM 5519 C CA . VAL A 1 721 ? 23.869 2.942 -14.262 1.00 97.00 721 VAL A CA 1
ATOM 5520 C C . VAL A 1 721 ? 22.719 3.012 -15.257 1.00 97.00 721 VAL A C 1
ATOM 5522 O O . VAL A 1 721 ? 21.580 2.704 -14.920 1.00 97.00 721 VAL A O 1
ATOM 5525 N N . MET A 1 722 ? 22.985 3.420 -16.493 1.00 94.94 722 MET A N 1
ATOM 5526 C CA . MET A 1 722 ? 21.937 3.598 -17.498 1.00 94.94 722 MET A CA 1
ATOM 5527 C C . MET A 1 722 ? 22.301 2.895 -18.801 1.00 94.94 722 MET A C 1
ATOM 5529 O O . MET A 1 722 ? 23.476 2.790 -19.156 1.00 94.94 722 MET A O 1
ATOM 5533 N N . ASP A 1 723 ? 21.298 2.410 -19.530 1.00 93.00 723 ASP A N 1
ATOM 5534 C CA . ASP A 1 723 ? 21.523 1.862 -20.871 1.00 93.00 723 ASP A CA 1
ATOM 5535 C C . ASP A 1 723 ? 22.017 2.961 -21.827 1.00 93.00 723 ASP A C 1
ATOM 5537 O O . ASP A 1 723 ? 21.401 4.028 -21.924 1.00 93.00 723 ASP A O 1
ATOM 5541 N N . GLU A 1 724 ? 23.126 2.709 -22.530 1.00 86.50 724 GLU A N 1
ATOM 5542 C CA . GLU A 1 724 ? 23.755 3.690 -23.421 1.00 86.50 724 GLU A CA 1
ATOM 5543 C C . GLU A 1 724 ? 22.820 4.085 -24.569 1.00 86.50 724 GLU A C 1
ATOM 5545 O O . GLU A 1 724 ? 22.558 5.265 -24.798 1.00 86.50 724 GLU A O 1
ATOM 5550 N N . ILE A 1 725 ? 22.283 3.110 -25.298 1.00 84.19 725 ILE A N 1
ATOM 5551 C CA . ILE A 1 725 ? 21.504 3.393 -26.506 1.00 84.19 725 ILE A CA 1
ATOM 5552 C C . ILE A 1 725 ? 20.219 4.128 -26.127 1.00 84.19 725 ILE A C 1
ATOM 5554 O O . ILE A 1 725 ? 19.868 5.130 -26.758 1.00 84.19 725 ILE A O 1
ATOM 5558 N N . LEU A 1 726 ? 19.548 3.673 -25.071 1.00 88.94 726 LEU A N 1
ATOM 5559 C CA . LEU A 1 726 ? 18.249 4.213 -24.697 1.00 88.94 726 LEU A CA 1
ATOM 5560 C C . LEU A 1 726 ? 18.293 5.509 -23.904 1.00 88.94 726 LEU A C 1
ATOM 5562 O O . LEU A 1 726 ? 17.271 6.190 -23.881 1.00 88.94 726 LEU A O 1
ATOM 5566 N N . ASN A 1 727 ? 19.424 5.879 -23.296 1.00 89.31 727 ASN A N 1
ATOM 5567 C CA . ASN A 1 727 ? 19.511 7.103 -22.493 1.00 89.31 727 ASN A CA 1
ATOM 5568 C C . ASN A 1 727 ? 20.508 8.130 -23.014 1.00 89.31 727 ASN A C 1
ATOM 5570 O O . ASN A 1 727 ? 20.299 9.317 -22.787 1.00 89.31 727 ASN A O 1
ATOM 5574 N N . LEU A 1 728 ? 21.579 7.719 -23.686 1.00 80.56 728 LEU A N 1
ATOM 5575 C CA . LEU A 1 728 ? 22.581 8.641 -24.221 1.00 80.56 728 LEU A CA 1
ATOM 5576 C C . LEU A 1 728 ? 22.278 8.999 -25.679 1.00 80.56 728 LEU A C 1
ATOM 5578 O O . LEU A 1 728 ? 22.302 10.163 -26.055 1.00 80.56 728 LEU A O 1
ATOM 5582 N N . ASN A 1 729 ? 21.944 8.008 -26.504 1.00 73.06 729 ASN A N 1
ATOM 5583 C CA . ASN A 1 729 ? 21.792 8.203 -27.951 1.00 73.06 729 ASN A CA 1
ATOM 5584 C C . ASN A 1 729 ? 20.342 8.483 -28.384 1.00 73.06 729 ASN A C 1
ATOM 5586 O O . ASN A 1 729 ? 20.038 8.439 -29.575 1.00 73.06 729 ASN A O 1
ATOM 5590 N N . THR A 1 730 ? 19.453 8.773 -27.430 1.00 75.81 730 THR A N 1
ATOM 5591 C CA . THR A 1 730 ? 18.024 9.004 -27.674 1.00 75.81 730 THR A CA 1
ATOM 5592 C C . THR A 1 730 ? 17.595 10.362 -27.096 1.00 75.81 730 THR A C 1
ATOM 5594 O O . THR A 1 730 ? 17.889 10.633 -25.931 1.00 75.81 730 THR A O 1
ATOM 5597 N N . PRO A 1 731 ? 16.900 11.231 -27.859 1.00 74.00 731 PRO A N 1
ATOM 5598 C CA . PRO A 1 731 ? 16.356 12.488 -27.338 1.00 74.00 731 PRO A CA 1
ATOM 5599 C C . PRO A 1 731 ? 15.338 12.298 -26.200 1.00 74.00 731 PRO A C 1
ATOM 5601 O O . PRO A 1 731 ? 14.679 11.264 -26.097 1.00 74.00 731 PRO A O 1
ATOM 5604 N N . GLY A 1 732 ? 15.169 13.325 -25.359 1.00 80.56 732 GLY A N 1
ATOM 5605 C CA . GLY A 1 732 ? 14.175 13.318 -24.272 1.0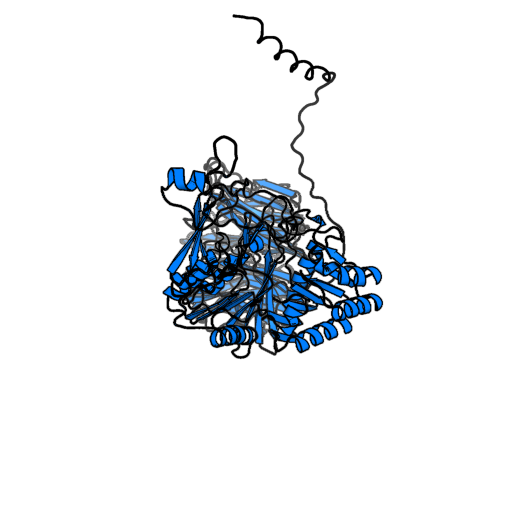0 80.56 732 GLY A CA 1
ATOM 5606 C C . GLY A 1 732 ? 14.523 12.369 -23.121 1.00 80.56 732 GLY A C 1
ATOM 5607 O O . GLY A 1 732 ? 13.636 11.748 -22.527 1.00 80.56 732 GLY A O 1
ATOM 5608 N N . ARG A 1 733 ? 15.819 12.199 -22.842 1.00 91.62 733 ARG A N 1
ATOM 5609 C CA . ARG A 1 733 ? 16.355 11.306 -21.807 1.00 91.62 733 ARG A CA 1
ATOM 5610 C C . ARG A 1 733 ? 17.088 12.093 -20.730 1.00 91.62 733 ARG A C 1
ATOM 5612 O O . ARG A 1 733 ? 17.773 13.064 -21.030 1.00 91.62 733 ARG A O 1
ATOM 5619 N N . ARG A 1 734 ? 16.944 11.644 -19.481 1.00 92.00 734 ARG A N 1
ATOM 5620 C CA . ARG A 1 734 ? 17.384 12.356 -18.269 1.00 92.00 734 ARG A CA 1
ATOM 5621 C C . ARG A 1 734 ? 18.890 12.266 -18.001 1.00 92.00 734 ARG A C 1
ATOM 5623 O O . ARG A 1 734 ? 19.406 12.970 -17.145 1.00 92.00 734 ARG A O 1
ATOM 5630 N N . SER A 1 735 ? 19.607 11.405 -18.723 1.00 90.56 735 SER A N 1
ATOM 5631 C CA . SER A 1 735 ? 21.035 11.142 -18.503 1.00 90.56 735 SER A CA 1
ATOM 5632 C C . SER A 1 735 ? 21.887 12.419 -18.506 1.00 90.56 735 SER A C 1
ATOM 5634 O O . SER A 1 735 ? 22.713 12.612 -17.617 1.00 90.56 735 SER A O 1
ATOM 5636 N N . TYR A 1 736 ? 21.657 13.311 -19.473 1.00 84.94 736 TYR A N 1
ATOM 5637 C CA . TYR A 1 736 ? 22.375 14.577 -19.593 1.00 84.94 736 TYR A CA 1
ATOM 5638 C C . TYR A 1 736 ? 22.068 15.543 -18.451 1.00 84.94 736 TYR A C 1
ATOM 5640 O O . TYR A 1 736 ? 22.989 16.208 -17.985 1.00 84.94 736 TYR A O 1
ATOM 5648 N N . ASP A 1 737 ? 20.820 15.583 -17.982 1.00 88.44 737 ASP A N 1
ATOM 5649 C CA . ASP A 1 737 ? 20.403 16.452 -16.879 1.00 88.44 737 ASP A CA 1
ATOM 5650 C C . ASP A 1 737 ? 21.101 16.026 -15.580 1.00 88.44 737 ASP A C 1
ATOM 5652 O O . ASP A 1 737 ? 21.750 16.839 -14.929 1.00 88.44 737 ASP A O 1
ATOM 5656 N N . LEU A 1 738 ? 21.083 14.728 -15.255 1.00 92.94 738 LEU A N 1
ATOM 5657 C CA . LEU A 1 738 ? 21.736 14.204 -14.047 1.00 92.94 738 LEU A CA 1
ATOM 5658 C C . LEU A 1 738 ? 23.258 14.410 -14.083 1.00 92.94 738 LEU A C 1
ATOM 5660 O O . LEU A 1 738 ? 23.853 14.834 -13.094 1.00 92.94 738 LEU A O 1
ATOM 5664 N N . MET A 1 739 ? 23.896 14.163 -15.234 1.00 90.31 739 MET A N 1
ATOM 5665 C CA . MET A 1 739 ? 25.333 14.414 -15.399 1.00 90.31 739 MET A CA 1
ATOM 5666 C C . MET A 1 739 ? 25.681 15.907 -15.314 1.00 90.31 739 MET A C 1
ATOM 5668 O O . MET A 1 739 ? 26.757 16.252 -14.824 1.00 90.31 739 MET A O 1
ATOM 5672 N N . ALA A 1 740 ? 24.803 16.800 -15.786 1.00 87.19 740 ALA A N 1
ATOM 5673 C CA . ALA A 1 740 ? 25.006 18.246 -15.699 1.00 87.19 740 ALA A CA 1
ATOM 5674 C C . ALA A 1 740 ? 24.966 18.753 -14.250 1.00 87.19 740 ALA A C 1
ATOM 5676 O O . ALA A 1 740 ? 25.733 19.657 -13.914 1.00 87.19 740 ALA A O 1
ATOM 5677 N N . GLU A 1 741 ? 24.152 18.123 -13.399 1.00 92.38 741 GLU A N 1
ATOM 5678 C CA . GLU A 1 741 ? 24.109 18.367 -11.949 1.00 92.38 741 GLU A CA 1
ATOM 5679 C C . GLU A 1 741 ? 25.258 17.681 -11.183 1.00 92.38 741 GLU A C 1
ATOM 5681 O O . GLU A 1 741 ? 25.368 17.805 -9.969 1.00 92.38 741 GLU A O 1
ATOM 5686 N N . GLY A 1 742 ? 26.164 16.985 -11.880 1.00 91.69 742 GLY A N 1
ATOM 5687 C CA . GLY A 1 742 ? 27.351 16.373 -11.279 1.00 91.69 742 GLY A CA 1
ATOM 5688 C C . GLY A 1 742 ? 27.139 14.966 -10.719 1.00 91.69 742 GLY A C 1
ATOM 5689 O O . GLY A 1 742 ? 28.064 14.422 -10.111 1.00 91.69 742 GLY A O 1
ATOM 5690 N N . ILE A 1 743 ? 25.979 14.347 -10.961 1.00 95.50 743 ILE A N 1
ATOM 5691 C CA . ILE A 1 743 ? 25.701 12.970 -10.543 1.00 95.50 743 ILE A CA 1
ATOM 5692 C C . ILE A 1 743 ? 26.512 11.994 -11.418 1.00 95.50 743 ILE A C 1
ATOM 5694 O O . ILE A 1 743 ? 26.382 12.010 -12.647 1.00 95.50 743 ILE A O 1
ATOM 5698 N N . PRO A 1 744 ? 27.332 11.110 -10.821 1.00 95.06 744 PRO A N 1
ATOM 5699 C CA . PRO A 1 744 ? 28.032 10.049 -11.537 1.00 95.06 744 PRO A CA 1
ATOM 5700 C C . PRO A 1 744 ? 27.079 9.057 -12.220 1.00 95.06 744 PRO A C 1
ATOM 5702 O O . PRO A 1 744 ? 26.347 8.331 -11.545 1.00 95.06 744 PRO A O 1
ATOM 5705 N N . ILE A 1 745 ? 27.139 8.971 -13.554 1.00 94.06 745 ILE A N 1
ATOM 5706 C CA . ILE A 1 745 ? 26.377 8.001 -14.355 1.00 94.06 745 ILE A CA 1
ATOM 5707 C C . ILE A 1 745 ? 27.329 7.099 -15.153 1.00 94.06 745 ILE A C 1
ATOM 5709 O O . ILE A 1 745 ? 28.221 7.578 -15.853 1.00 94.06 745 ILE A O 1
ATOM 5713 N N . ALA A 1 746 ? 27.129 5.786 -15.060 1.00 93.31 746 ALA A N 1
ATOM 5714 C CA . ALA A 1 746 ? 27.841 4.764 -15.819 1.00 93.31 746 ALA A CA 1
ATOM 5715 C C . ALA A 1 746 ? 26.995 4.247 -16.996 1.00 93.31 746 ALA A C 1
ATOM 5717 O O . ALA A 1 746 ? 25.774 4.124 -16.886 1.00 93.31 746 ALA A O 1
ATOM 5718 N N . PHE A 1 747 ? 27.654 3.887 -18.102 1.00 90.06 747 PHE A N 1
ATOM 5719 C CA . PHE A 1 747 ? 27.007 3.351 -19.305 1.00 90.06 747 PHE A CA 1
ATOM 5720 C C . PHE A 1 747 ? 27.758 2.116 -19.816 1.00 90.06 747 PHE A C 1
ATOM 5722 O O . PHE A 1 747 ? 28.926 2.244 -20.202 1.00 90.06 747 PHE A O 1
ATOM 5729 N N . PRO A 1 748 ? 27.125 0.933 -19.873 1.00 85.06 748 PRO A N 1
ATOM 5730 C CA . PRO A 1 748 ? 27.726 -0.234 -20.512 1.00 85.06 748 PRO A CA 1
ATOM 5731 C C . PRO A 1 748 ? 27.863 -0.038 -22.024 1.00 85.06 748 PRO A C 1
ATOM 5733 O O . PRO A 1 748 ? 26.889 0.292 -22.691 1.00 85.06 748 PRO A O 1
ATOM 5736 N N . ARG A 1 749 ? 29.067 -0.260 -22.575 1.00 72.62 749 ARG A N 1
ATOM 5737 C CA . ARG A 1 749 ? 29.400 0.060 -23.988 1.00 72.62 749 ARG A CA 1
ATOM 5738 C C . ARG A 1 749 ? 29.740 -1.147 -24.853 1.00 72.62 749 ARG A C 1
ATOM 5740 O O . ARG A 1 749 ? 30.579 -1.080 -25.754 1.00 72.62 749 ARG A O 1
ATOM 5747 N N . VAL A 1 750 ? 29.149 -2.296 -24.544 1.00 70.69 750 VAL A N 1
ATOM 5748 C CA . VAL A 1 750 ? 29.425 -3.549 -25.254 1.00 70.69 750 VAL A CA 1
ATOM 5749 C C . VAL A 1 750 ? 28.155 -4.038 -25.922 1.00 70.69 750 VAL A C 1
ATOM 5751 O O . VAL A 1 750 ? 27.399 -4.790 -25.338 1.00 70.69 750 VAL A O 1
ATOM 5754 N N . TYR A 1 751 ? 27.918 -3.667 -27.178 1.00 67.38 751 TYR A N 1
ATOM 5755 C CA . TYR A 1 751 ? 26.797 -4.239 -27.929 1.00 67.38 751 TYR A CA 1
ATOM 5756 C C . TYR A 1 751 ? 26.995 -5.759 -28.130 1.00 67.38 751 TYR A C 1
ATOM 5758 O O . TYR A 1 751 ? 28.101 -6.168 -28.509 1.00 67.38 751 TYR A O 1
ATOM 5766 N N . PRO A 1 752 ? 25.970 -6.616 -27.931 1.00 70.88 752 PRO A N 1
ATOM 5767 C CA . PRO A 1 752 ? 24.541 -6.316 -27.735 1.00 70.88 752 PRO A CA 1
ATOM 5768 C C . PRO A 1 752 ? 24.043 -6.237 -26.272 1.00 70.88 752 PRO A C 1
ATOM 5770 O O . PRO A 1 752 ? 22.842 -6.370 -26.056 1.00 70.88 752 PRO A O 1
ATOM 5773 N N . TYR A 1 753 ? 24.917 -6.047 -25.279 1.00 83.44 753 TYR A N 1
ATOM 5774 C CA . TYR A 1 753 ? 24.546 -5.922 -23.861 1.00 83.44 753 TYR A CA 1
ATOM 5775 C C . TYR A 1 753 ? 23.623 -4.723 -23.604 1.00 83.44 753 TYR A C 1
ATOM 5777 O O . TYR A 1 753 ? 23.854 -3.641 -24.147 1.00 83.44 753 TYR A O 1
ATOM 5785 N N . LYS A 1 754 ? 22.631 -4.911 -22.726 1.00 89.38 754 LYS A N 1
ATOM 5786 C CA . LYS A 1 754 ? 21.717 -3.868 -22.244 1.00 89.38 754 LYS A CA 1
ATOM 5787 C C . LYS A 1 754 ? 21.651 -3.842 -20.718 1.00 89.38 754 LYS A C 1
ATOM 5789 O O . LYS A 1 754 ? 21.614 -4.906 -20.096 1.00 89.38 754 LYS A O 1
ATOM 5794 N N . THR A 1 755 ? 21.541 -2.643 -20.144 1.00 93.00 755 THR A N 1
ATOM 5795 C CA . THR A 1 755 ? 21.175 -2.456 -18.726 1.00 93.00 755 THR A CA 1
ATOM 5796 C C . THR A 1 755 ? 19.661 -2.543 -18.597 1.00 93.00 755 THR A C 1
ATOM 5798 O O . THR A 1 755 ? 18.984 -1.520 -18.569 1.00 93.00 755 THR A O 1
ATOM 5801 N N . HIS A 1 756 ? 19.097 -3.751 -18.592 1.00 95.50 756 HIS A N 1
ATOM 5802 C CA . HIS A 1 756 ? 17.642 -3.930 -18.565 1.00 95.50 756 HIS A CA 1
ATOM 5803 C C . HIS A 1 756 ? 17.054 -3.874 -17.137 1.00 95.50 756 HIS A C 1
ATOM 5805 O O . HIS A 1 756 ? 15.875 -4.151 -16.920 1.00 95.50 756 HIS A O 1
ATOM 5811 N N . ASP A 1 757 ? 17.842 -3.430 -16.165 1.00 96.50 757 ASP A N 1
ATOM 5812 C CA . ASP A 1 757 ? 17.411 -3.156 -14.800 1.00 96.50 757 ASP A CA 1
ATOM 5813 C C . ASP A 1 757 ? 16.484 -1.937 -14.693 1.00 96.50 757 ASP A C 1
ATOM 5815 O O . ASP A 1 757 ? 16.571 -0.980 -15.467 1.00 96.50 757 ASP A O 1
ATOM 5819 N N . LYS A 1 758 ? 15.593 -1.987 -13.699 1.00 97.31 758 LYS A N 1
ATOM 5820 C CA . LYS A 1 758 ? 14.785 -0.863 -13.210 1.00 97.31 758 LYS A CA 1
ATOM 5821 C C . LYS A 1 758 ? 14.829 -0.887 -11.686 1.00 97.31 758 LYS A C 1
ATOM 5823 O O . LYS A 1 758 ? 13.935 -1.423 -11.035 1.00 97.31 758 LYS A O 1
ATOM 5828 N N . LEU A 1 759 ? 15.949 -0.425 -11.145 1.00 98.44 759 LEU A N 1
ATOM 5829 C CA . LEU A 1 759 ? 16.308 -0.580 -9.742 1.00 98.44 759 LEU A CA 1
ATOM 5830 C C . LEU A 1 759 ? 16.615 0.772 -9.111 1.00 98.44 759 LEU A C 1
ATOM 5832 O O . LEU A 1 759 ? 17.330 1.580 -9.702 1.00 98.44 759 LEU A O 1
ATOM 5836 N N . PHE A 1 760 ? 16.146 0.969 -7.884 1.00 98.19 760 PHE A N 1
ATOM 5837 C CA . PHE A 1 760 ? 16.624 2.017 -6.981 1.00 98.19 760 PHE A CA 1
ATOM 5838 C C . PHE A 1 760 ? 16.947 1.384 -5.632 1.00 98.19 760 PHE A C 1
ATOM 5840 O O . PHE A 1 760 ? 16.178 0.553 -5.151 1.00 98.19 760 PHE A O 1
ATOM 5847 N N . THR A 1 761 ? 18.052 1.777 -5.009 1.00 98.38 761 THR A N 1
ATOM 5848 C CA . THR A 1 761 ? 18.410 1.378 -3.647 1.00 98.38 761 THR A CA 1
ATOM 5849 C C . THR A 1 761 ? 18.759 2.592 -2.804 1.00 98.38 761 THR A C 1
ATOM 5851 O O . THR A 1 761 ? 19.263 3.593 -3.320 1.00 98.38 761 THR A O 1
ATOM 5854 N N . VAL A 1 762 ? 18.452 2.515 -1.510 1.00 88.19 762 VAL A N 1
ATOM 5855 C CA . VAL A 1 762 ? 18.683 3.598 -0.548 1.00 88.19 762 VAL A CA 1
ATOM 5856 C C . VAL A 1 762 ? 19.342 3.027 0.700 1.00 88.19 762 VAL A C 1
ATOM 5858 O O . VAL A 1 762 ? 18.788 2.124 1.331 1.00 88.19 762 VAL A O 1
ATOM 5861 N N . ASP A 1 763 ? 20.515 3.564 1.040 1.00 84.50 763 ASP A N 1
ATOM 5862 C CA . ASP A 1 763 ? 21.293 3.275 2.254 1.00 84.50 763 ASP A CA 1
ATOM 5863 C C . ASP A 1 763 ? 21.607 1.781 2.508 1.00 84.50 763 ASP A C 1
ATOM 5865 O O . ASP A 1 763 ? 21.974 1.395 3.617 1.00 84.50 763 ASP A O 1
ATOM 5869 N N . GLY A 1 764 ? 21.476 0.913 1.498 1.00 84.25 764 GLY A N 1
ATOM 5870 C CA . GLY A 1 764 ? 21.569 -0.545 1.640 1.00 84.25 764 GLY A CA 1
ATOM 5871 C C . GLY A 1 764 ? 20.372 -1.205 2.334 1.00 84.25 764 GLY A C 1
ATOM 5872 O O . GLY A 1 764 ? 20.346 -2.431 2.461 1.00 84.25 764 GLY A O 1
ATOM 5873 N N . GLU A 1 765 ? 19.374 -0.425 2.754 1.00 84.38 765 GLU A N 1
ATOM 5874 C CA . GLU A 1 765 ? 18.206 -0.895 3.507 1.00 84.38 765 GLU A CA 1
ATOM 5875 C C . GLU A 1 765 ? 16.962 -1.016 2.625 1.00 84.38 765 GLU A C 1
ATOM 5877 O O . GLU A 1 765 ? 16.122 -1.887 2.845 1.00 84.38 765 GLU A O 1
ATOM 5882 N N . VAL A 1 766 ? 16.850 -0.196 1.581 1.00 84.62 766 VAL A N 1
ATOM 5883 C CA . VAL A 1 766 ? 15.709 -0.216 0.658 1.00 84.62 766 VAL A CA 1
ATOM 5884 C C . VAL A 1 766 ? 16.156 -0.669 -0.722 1.00 84.62 766 VAL A C 1
ATOM 5886 O O . VAL A 1 766 ? 17.162 -0.183 -1.233 1.00 84.62 766 VAL A O 1
ATOM 5889 N N . ALA A 1 767 ? 15.381 -1.549 -1.349 1.00 96.62 767 ALA A N 1
ATOM 5890 C CA . ALA A 1 767 ? 15.462 -1.842 -2.772 1.00 96.62 767 ALA A CA 1
ATOM 5891 C C . ALA A 1 767 ? 14.083 -1.756 -3.424 1.00 96.62 767 ALA A C 1
ATOM 5893 O O . ALA A 1 767 ? 13.096 -2.275 -2.913 1.00 96.62 767 ALA A O 1
ATOM 5894 N N . ILE A 1 768 ? 14.036 -1.118 -4.582 1.00 96.50 768 ILE A N 1
ATOM 5895 C CA . ILE A 1 768 ? 12.858 -0.945 -5.422 1.00 96.50 768 ILE A CA 1
ATOM 5896 C C . ILE A 1 768 ? 13.132 -1.709 -6.714 1.00 96.50 768 ILE A C 1
ATOM 5898 O O . ILE A 1 768 ? 14.118 -1.423 -7.391 1.00 96.50 768 ILE A O 1
ATOM 5902 N N . ILE A 1 769 ? 12.284 -2.681 -7.043 1.00 98.19 769 ILE A N 1
ATOM 5903 C CA . ILE A 1 769 ? 12.420 -3.550 -8.218 1.00 98.19 769 ILE A CA 1
ATOM 5904 C C . ILE A 1 769 ? 11.073 -3.729 -8.911 1.00 98.19 769 ILE A C 1
ATOM 5906 O O . ILE A 1 769 ? 10.047 -3.797 -8.254 1.00 98.19 769 ILE A O 1
ATOM 5910 N N . GLY A 1 770 ? 11.053 -3.852 -10.234 1.00 96.62 770 GLY A N 1
ATOM 5911 C CA . GLY A 1 770 ? 9.836 -4.186 -10.967 1.00 96.62 770 GLY A CA 1
ATOM 5912 C C . GLY A 1 770 ? 10.015 -4.012 -12.464 1.00 96.62 770 GLY A C 1
ATOM 5913 O O . GLY A 1 770 ? 11.132 -4.073 -12.987 1.00 96.62 770 GLY A O 1
ATOM 5914 N N . SER A 1 771 ? 8.913 -3.770 -13.161 1.00 97.38 771 SER A N 1
ATOM 5915 C CA . SER A 1 771 ? 8.931 -3.512 -14.600 1.00 97.38 771 SER A CA 1
ATOM 5916 C C . SER A 1 771 ? 9.072 -2.026 -14.952 1.00 97.38 771 SER A C 1
ATOM 5918 O O . SER A 1 771 ? 9.532 -1.711 -16.054 1.00 97.38 771 SER A O 1
ATOM 5920 N N . TYR A 1 772 ? 8.757 -1.140 -14.002 1.00 97.00 772 TYR A N 1
ATOM 5921 C CA . TYR A 1 772 ? 8.594 0.297 -14.208 1.00 97.00 772 TYR A CA 1
ATOM 5922 C C . TYR A 1 772 ? 9.865 1.022 -14.665 1.00 97.00 772 TYR A C 1
ATOM 5924 O O . TYR A 1 772 ? 10.824 1.190 -13.910 1.00 97.00 772 TYR A O 1
ATOM 5932 N N . ASN A 1 773 ? 9.843 1.555 -15.885 1.00 96.38 773 ASN A N 1
ATOM 5933 C CA . ASN A 1 773 ? 10.833 2.539 -16.324 1.00 96.38 773 ASN A CA 1
ATOM 5934 C C . ASN A 1 773 ? 10.393 3.954 -15.908 1.00 96.38 773 ASN A C 1
ATOM 5936 O O . ASN A 1 773 ? 9.243 4.296 -16.172 1.00 96.38 773 ASN A O 1
ATOM 5940 N N . PRO A 1 774 ? 11.274 4.826 -15.376 1.00 96.88 774 PRO A N 1
ATOM 5941 C CA . PRO A 1 774 ? 10.969 6.242 -15.123 1.00 96.88 774 PRO A CA 1
ATOM 5942 C C . PRO A 1 774 ? 10.607 7.044 -16.394 1.00 96.88 774 PRO A C 1
ATOM 5944 O O . PRO A 1 774 ? 11.401 7.813 -16.952 1.00 96.88 774 PRO A O 1
ATOM 5947 N N . THR A 1 775 ? 9.381 6.863 -16.883 1.00 96.69 775 THR A N 1
ATOM 5948 C CA . THR A 1 775 ? 8.879 7.410 -18.144 1.00 96.69 775 THR A CA 1
ATOM 5949 C C . THR A 1 775 ? 7.420 7.829 -18.045 1.00 96.69 775 THR A C 1
ATOM 5951 O O . THR A 1 775 ? 6.656 7.252 -17.280 1.00 96.69 775 THR A O 1
ATOM 5954 N N . GLY A 1 776 ? 7.015 8.814 -18.852 1.00 93.06 776 GLY A N 1
ATOM 5955 C CA . GLY A 1 776 ? 5.616 9.253 -18.891 1.00 93.06 776 GLY A CA 1
ATOM 5956 C C . GLY A 1 776 ? 4.639 8.157 -19.301 1.00 93.06 776 GLY A C 1
ATOM 5957 O O . GLY A 1 776 ? 3.558 8.060 -18.722 1.00 93.06 776 GLY A O 1
ATOM 5958 N N . SER A 1 777 ? 5.027 7.303 -20.247 1.00 92.94 777 SER A N 1
ATOM 5959 C CA . SER A 1 777 ? 4.179 6.204 -20.701 1.00 92.94 777 SER A CA 1
ATOM 5960 C C . SER A 1 777 ? 4.063 5.098 -19.650 1.00 92.94 777 SER A C 1
ATOM 5962 O O . SER A 1 777 ? 2.950 4.652 -19.398 1.00 92.94 777 SER A O 1
ATOM 5964 N N . ALA A 1 778 ? 5.139 4.740 -18.940 1.00 94.50 778 ALA A N 1
ATOM 5965 C CA . ALA A 1 778 ? 5.062 3.803 -17.811 1.00 94.50 778 ALA A CA 1
ATOM 5966 C C . ALA A 1 778 ? 4.177 4.324 -16.664 1.00 94.50 778 ALA A C 1
ATOM 5968 O O . ALA A 1 778 ? 3.465 3.557 -16.025 1.00 94.50 778 ALA A O 1
ATOM 5969 N N . THR A 1 779 ? 4.186 5.638 -16.405 1.00 88.50 779 THR A N 1
ATOM 5970 C CA . THR A 1 779 ? 3.319 6.241 -15.379 1.00 88.50 779 THR A CA 1
ATOM 5971 C C . THR A 1 779 ? 1.845 6.266 -15.801 1.00 88.50 779 THR A C 1
ATOM 5973 O O . THR A 1 779 ? 0.958 6.017 -14.987 1.00 88.50 779 THR A O 1
ATOM 5976 N N . LEU A 1 780 ? 1.559 6.631 -17.055 1.00 86.75 780 LEU A N 1
ATOM 5977 C CA . LEU A 1 780 ? 0.208 7.032 -17.472 1.00 86.75 780 LEU A CA 1
ATOM 5978 C C . LEU A 1 780 ? -0.504 6.048 -18.400 1.00 86.75 780 LEU A C 1
ATOM 5980 O O . LEU A 1 780 ? -1.713 6.196 -18.581 1.00 86.75 780 LEU A O 1
ATOM 5984 N N . THR A 1 781 ? 0.228 5.113 -19.004 1.00 90.12 781 THR A N 1
ATOM 5985 C CA . THR A 1 781 ? -0.248 4.299 -20.132 1.00 90.12 781 THR A CA 1
ATOM 5986 C C . THR A 1 781 ? -0.020 2.810 -19.899 1.00 90.12 781 THR A C 1
ATOM 5988 O O . THR A 1 781 ? -0.992 2.072 -19.896 1.00 90.12 781 THR A O 1
ATOM 5991 N N . HIS A 1 782 ? 1.221 2.368 -19.690 1.00 94.56 782 HIS A N 1
ATOM 5992 C CA . HIS A 1 782 ? 1.571 0.944 -19.649 1.00 94.56 782 HIS A CA 1
ATOM 5993 C C . HIS A 1 782 ? 1.220 0.288 -18.315 1.00 94.56 782 HIS A C 1
ATOM 5995 O O . HIS A 1 782 ? 1.444 0.892 -17.262 1.00 94.56 782 HIS A O 1
ATOM 6001 N N . ASP A 1 783 ? 0.753 -0.962 -18.368 1.00 95.94 783 ASP A N 1
ATOM 6002 C CA . ASP A 1 783 ? 0.635 -1.802 -17.177 1.00 95.94 783 ASP A CA 1
ATOM 6003 C C . ASP A 1 783 ? 2.026 -2.083 -16.606 1.00 95.94 783 ASP A C 1
ATOM 6005 O O . ASP A 1 783 ? 2.866 -2.701 -17.261 1.00 95.94 783 ASP A O 1
ATOM 6009 N N . GLU A 1 784 ? 2.286 -1.590 -15.401 1.00 95.69 784 GLU A N 1
ATOM 6010 C CA . GLU A 1 784 ? 3.591 -1.666 -14.753 1.00 95.69 784 GLU A CA 1
ATOM 6011 C C . GLU A 1 784 ? 3.431 -1.983 -13.271 1.00 95.69 784 GLU A C 1
ATOM 6013 O O . GLU A 1 784 ? 2.458 -1.569 -12.638 1.00 95.69 784 GLU A O 1
ATOM 6018 N N . ASN A 1 785 ? 4.455 -2.610 -12.693 1.00 95.12 785 ASN A N 1
ATOM 6019 C CA . ASN A 1 785 ? 4.564 -2.825 -11.258 1.00 95.12 785 ASN A CA 1
ATOM 6020 C C . ASN A 1 785 ? 5.909 -2.344 -10.701 1.00 95.12 785 ASN A C 1
ATOM 6022 O O . ASN A 1 785 ? 6.940 -2.333 -11.388 1.00 95.12 785 ASN A O 1
ATOM 6026 N N . VAL A 1 786 ? 5.889 -2.022 -9.411 1.00 93.12 786 VAL A N 1
ATOM 6027 C CA . VAL A 1 786 ? 7.057 -1.929 -8.537 1.00 93.12 786 VAL A CA 1
ATOM 6028 C C . VAL A 1 786 ? 6.792 -2.705 -7.260 1.00 93.12 786 VAL A C 1
ATOM 6030 O O . VAL A 1 786 ? 5.689 -2.702 -6.724 1.00 93.12 786 VAL A O 1
ATOM 6033 N N . PHE A 1 787 ? 7.840 -3.331 -6.751 1.00 94.38 787 PHE A N 1
ATOM 6034 C CA . PHE A 1 787 ? 7.922 -3.991 -5.468 1.00 94.38 787 PHE A CA 1
ATOM 6035 C C . PHE A 1 787 ? 9.056 -3.347 -4.665 1.00 94.38 787 PHE A C 1
ATOM 6037 O O . PHE A 1 787 ? 10.225 -3.407 -5.055 1.00 94.38 787 PHE A O 1
ATOM 6044 N N . VAL A 1 788 ? 8.706 -2.685 -3.567 1.00 84.69 788 VAL A N 1
ATOM 6045 C CA . VAL A 1 788 ? 9.666 -2.100 -2.631 1.00 84.69 788 VAL A CA 1
ATOM 6046 C C . VAL A 1 788 ? 9.939 -3.102 -1.526 1.00 84.69 788 VAL A C 1
ATOM 6048 O O . VAL A 1 788 ? 9.030 -3.752 -1.022 1.00 84.69 788 VAL A O 1
ATOM 6051 N N . ILE A 1 789 ? 11.197 -3.222 -1.138 1.00 84.94 789 ILE A N 1
ATOM 6052 C CA . ILE A 1 789 ? 11.667 -4.110 -0.088 1.00 84.94 789 ILE A CA 1
ATOM 6053 C C . ILE A 1 789 ? 12.500 -3.263 0.861 1.00 84.94 789 ILE A C 1
ATOM 6055 O O . ILE A 1 789 ? 13.500 -2.676 0.458 1.00 84.94 789 ILE A O 1
ATOM 6059 N N . VAL A 1 790 ? 12.089 -3.204 2.119 1.00 78.88 790 VAL A N 1
ATOM 6060 C CA . VAL A 1 790 ? 12.826 -2.576 3.211 1.00 78.88 790 VAL A CA 1
ATOM 6061 C C . VAL A 1 790 ? 13.334 -3.687 4.116 1.00 78.88 790 VAL A C 1
ATOM 6063 O O . VAL A 1 790 ? 12.597 -4.339 4.861 1.00 78.88 790 VAL A O 1
ATOM 6066 N N . ASP A 1 791 ? 14.627 -3.924 3.987 1.00 80.69 791 ASP A N 1
ATOM 6067 C CA . ASP A 1 791 ? 15.384 -4.972 4.632 1.00 80.69 791 ASP A CA 1
ATOM 6068 C C . ASP A 1 791 ? 16.691 -4.363 5.161 1.00 80.69 791 ASP A C 1
ATOM 6070 O O . ASP A 1 791 ? 17.682 -4.319 4.430 1.00 80.69 791 ASP A O 1
ATOM 6074 N N . PRO A 1 792 ? 16.726 -3.920 6.431 1.00 74.06 792 PRO A N 1
ATOM 6075 C CA . PRO A 1 792 ? 17.901 -3.263 7.006 1.00 74.06 792 PRO A CA 1
ATOM 6076 C C . PRO A 1 792 ? 19.055 -4.242 7.281 1.00 74.06 792 PRO A C 1
ATOM 6078 O O . PRO A 1 792 ? 20.076 -3.881 7.869 1.00 74.06 792 PRO A O 1
ATOM 6081 N N . SER A 1 793 ? 18.912 -5.523 6.923 1.00 82.38 793 SER A N 1
ATOM 6082 C CA . SER A 1 793 ? 19.985 -6.490 7.100 1.00 82.38 793 SER A CA 1
ATOM 6083 C C . SER A 1 793 ? 21.124 -6.223 6.105 1.00 82.38 793 SER A C 1
ATOM 6085 O O . SER A 1 793 ? 20.893 -6.236 4.898 1.00 82.38 793 SER A O 1
ATOM 6087 N N . PRO A 1 794 ? 22.392 -6.148 6.553 1.00 82.44 794 PRO A N 1
ATOM 6088 C CA . PRO A 1 794 ? 23.543 -5.993 5.652 1.00 82.44 794 PRO A CA 1
ATOM 6089 C C . PRO A 1 794 ? 23.780 -7.175 4.696 1.00 82.44 794 PRO A C 1
ATOM 6091 O O . PRO A 1 794 ? 24.602 -7.092 3.791 1.00 82.44 794 PRO A O 1
ATOM 6094 N N . ALA A 1 795 ? 23.116 -8.309 4.935 1.00 86.69 795 ALA A N 1
ATOM 6095 C CA . ALA A 1 795 ? 23.087 -9.469 4.039 1.00 86.69 795 ALA A CA 1
ATOM 6096 C C . ALA A 1 795 ? 21.662 -9.742 3.521 1.00 86.69 795 ALA A C 1
ATOM 6098 O O . ALA A 1 795 ? 21.351 -10.848 3.075 1.00 86.69 795 ALA A O 1
ATOM 6099 N N . GLY A 1 796 ? 20.785 -8.749 3.662 1.00 89.56 796 GLY A N 1
ATOM 6100 C CA . GLY A 1 796 ? 19.388 -8.786 3.282 1.00 89.56 796 GLY A CA 1
ATOM 6101 C C . GLY A 1 796 ? 19.184 -8.743 1.777 1.00 89.56 796 GLY A C 1
ATOM 6102 O O . GLY A 1 796 ? 20.127 -8.769 0.986 1.00 89.56 796 GLY A O 1
ATOM 6103 N N . ILE A 1 797 ? 17.921 -8.707 1.380 1.00 93.81 797 ILE A N 1
ATOM 6104 C CA . ILE A 1 797 ? 17.506 -8.621 -0.018 1.00 93.81 797 ILE A CA 1
ATOM 6105 C C . ILE A 1 797 ? 17.961 -7.282 -0.609 1.00 93.81 797 ILE A C 1
ATOM 6107 O O . ILE A 1 797 ? 18.600 -7.271 -1.660 1.00 93.81 797 ILE A O 1
ATOM 6111 N N . SER A 1 798 ? 17.714 -6.177 0.104 1.00 93.94 798 SER A N 1
ATOM 6112 C CA . SER A 1 798 ? 18.068 -4.828 -0.346 1.00 93.94 798 SER A CA 1
ATOM 6113 C C . SER A 1 798 ? 19.568 -4.665 -0.579 1.00 93.94 798 SER A C 1
ATOM 6115 O O . SER A 1 798 ? 19.979 -4.265 -1.666 1.00 93.94 798 SER A O 1
ATOM 6117 N N . ALA A 1 799 ? 20.391 -5.095 0.381 1.00 95.44 799 ALA A N 1
ATOM 6118 C CA . ALA A 1 799 ? 21.847 -5.056 0.266 1.00 95.44 799 ALA A CA 1
ATOM 6119 C C . ALA A 1 799 ? 22.395 -5.894 -0.911 1.00 95.44 799 ALA A C 1
ATOM 6121 O O . ALA A 1 799 ? 23.382 -5.512 -1.537 1.00 95.44 799 ALA A O 1
ATOM 6122 N N . GLN A 1 800 ? 21.768 -7.031 -1.246 1.00 97.31 800 GLN A N 1
ATOM 6123 C CA . GLN A 1 800 ? 22.169 -7.844 -2.406 1.00 97.31 800 GLN A CA 1
ATOM 6124 C C . GLN A 1 800 ? 21.866 -7.150 -3.739 1.00 97.31 800 GLN A C 1
ATOM 6126 O O . GLN A 1 800 ? 22.691 -7.196 -4.651 1.00 97.31 800 GLN A O 1
ATOM 6131 N N . ILE A 1 801 ? 20.701 -6.506 -3.851 1.00 98.12 801 ILE A N 1
ATOM 6132 C CA . ILE A 1 801 ? 20.320 -5.734 -5.043 1.00 98.12 801 ILE A CA 1
ATOM 6133 C C . ILE A 1 801 ? 21.217 -4.498 -5.177 1.00 98.12 801 ILE A C 1
ATOM 6135 O O . ILE A 1 801 ? 21.690 -4.196 -6.268 1.00 98.12 801 ILE A O 1
ATOM 6139 N N . GLU A 1 802 ? 21.522 -3.821 -4.073 1.00 97.94 802 GLU A N 1
ATOM 6140 C CA . GLU A 1 802 ? 22.436 -2.679 -4.077 1.00 97.94 802 GLU A CA 1
ATOM 6141 C C . GLU A 1 802 ? 23.839 -3.063 -4.550 1.00 97.94 802 GLU A C 1
ATOM 6143 O O . GLU A 1 802 ? 24.404 -2.393 -5.416 1.00 97.94 802 GLU A O 1
ATOM 6148 N N . ALA A 1 803 ? 24.374 -4.181 -4.051 1.00 97.31 803 ALA A N 1
ATOM 6149 C CA . ALA A 1 803 ? 25.673 -4.691 -4.476 1.00 97.31 803 ALA A CA 1
ATOM 6150 C C . ALA A 1 803 ? 25.721 -4.979 -5.987 1.00 97.31 803 ALA A C 1
ATOM 6152 O O . ALA A 1 803 ? 26.767 -4.801 -6.608 1.00 97.31 803 ALA A O 1
ATOM 6153 N N . HIS A 1 804 ? 24.601 -5.385 -6.596 1.00 97.25 804 HIS A N 1
ATOM 6154 C CA . HIS A 1 804 ? 24.506 -5.546 -8.047 1.00 97.25 804 HIS A CA 1
ATOM 6155 C C . HIS A 1 804 ? 24.650 -4.212 -8.784 1.00 97.25 804 HIS A C 1
ATOM 6157 O O . HIS A 1 804 ? 25.451 -4.105 -9.712 1.00 97.25 804 HIS A O 1
ATOM 6163 N N . VAL A 1 805 ? 23.914 -3.183 -8.352 1.00 98.12 805 VAL A N 1
ATOM 6164 C CA . VAL A 1 805 ? 23.997 -1.844 -8.954 1.00 98.12 805 VAL A CA 1
ATOM 6165 C C . VAL A 1 805 ? 25.402 -1.262 -8.777 1.00 98.12 805 VAL A C 1
ATOM 6167 O O . VAL A 1 805 ? 25.950 -0.680 -9.713 1.00 98.12 805 VAL A O 1
ATOM 6170 N N . GLU A 1 806 ? 26.024 -1.463 -7.615 1.00 97.12 806 GLU A N 1
ATOM 6171 C CA . GLU A 1 806 ? 27.392 -1.015 -7.351 1.00 97.12 806 GLU A CA 1
ATOM 6172 C C . GLU A 1 806 ? 28.436 -1.757 -8.204 1.00 97.12 806 GLU A C 1
ATOM 6174 O O . GLU A 1 806 ? 29.373 -1.124 -8.700 1.00 97.12 806 GLU A O 1
ATOM 6179 N N . ASP A 1 807 ? 28.287 -3.067 -8.419 1.00 95.81 807 ASP A N 1
ATOM 6180 C CA . ASP A 1 807 ? 29.176 -3.851 -9.288 1.00 95.81 807 ASP A CA 1
ATOM 6181 C C . ASP A 1 807 ? 29.072 -3.398 -10.750 1.00 95.81 807 ASP A C 1
ATOM 6183 O O . ASP A 1 807 ? 30.092 -3.145 -11.404 1.00 95.81 807 ASP A O 1
ATOM 6187 N N . LEU A 1 808 ? 27.846 -3.185 -11.238 1.00 95.12 808 LEU A N 1
ATOM 6188 C CA . LEU A 1 808 ? 27.603 -2.598 -12.555 1.00 95.12 808 LEU A CA 1
ATOM 6189 C C . LEU A 1 808 ? 28.247 -1.213 -12.663 1.00 95.12 808 LEU A C 1
ATOM 6191 O O . LEU A 1 808 ? 28.980 -0.937 -13.615 1.00 95.12 808 LEU A O 1
ATOM 6195 N N . PHE A 1 809 ? 28.021 -0.346 -11.676 1.00 96.44 809 PHE A N 1
ATOM 6196 C CA . PHE A 1 809 ? 28.598 0.991 -11.662 1.00 96.44 809 PHE A CA 1
ATOM 6197 C C . PHE A 1 809 ? 30.125 0.928 -11.682 1.00 96.44 809 PHE A C 1
ATOM 6199 O O . PHE A 1 809 ? 30.756 1.527 -12.544 1.00 96.44 809 PHE A O 1
ATOM 6206 N N . THR A 1 810 ? 30.736 0.146 -10.796 1.00 94.94 810 THR A N 1
ATOM 6207 C CA . THR A 1 810 ? 32.196 0.003 -10.701 1.00 94.94 810 THR A CA 1
ATOM 6208 C C . THR A 1 810 ? 32.806 -0.541 -11.992 1.00 94.94 810 THR A C 1
ATOM 6210 O O . THR A 1 810 ? 33.905 -0.138 -12.376 1.00 94.94 810 THR A O 1
ATOM 6213 N N . THR A 1 811 ? 32.094 -1.434 -12.678 1.00 91.94 811 THR A N 1
ATOM 6214 C CA . THR A 1 811 ? 32.535 -2.026 -13.944 1.00 91.94 811 THR A CA 1
ATOM 6215 C C . THR A 1 811 ? 32.526 -1.016 -15.091 1.00 91.94 811 THR A C 1
ATOM 6217 O O . THR A 1 811 ? 33.435 -1.033 -15.925 1.00 91.94 811 THR A O 1
ATOM 6220 N N . TRP A 1 812 ? 31.519 -0.141 -15.147 1.00 90.62 812 TRP A N 1
ATOM 6221 C CA . TRP A 1 812 ? 31.244 0.700 -16.320 1.00 90.62 812 TRP A CA 1
ATOM 6222 C C . TRP A 1 812 ? 31.484 2.198 -16.111 1.00 90.62 812 TRP A C 1
ATOM 6224 O O . TRP A 1 812 ? 31.419 2.966 -17.074 1.00 90.62 812 TRP A O 1
ATOM 6234 N N . TYR A 1 813 ? 31.741 2.635 -14.880 1.00 91.12 813 TYR A N 1
ATOM 6235 C CA . TYR A 1 813 ? 31.934 4.042 -14.564 1.00 91.12 813 TYR A CA 1
ATOM 6236 C C . TYR A 1 813 ? 33.299 4.554 -15.028 1.00 91.12 813 TYR A C 1
ATOM 6238 O O . TYR A 1 813 ? 34.350 3.983 -14.734 1.00 91.12 813 TYR A O 1
ATOM 6246 N N . GLU A 1 814 ? 33.280 5.702 -15.704 1.00 83.25 814 GLU A N 1
ATOM 6247 C CA . GLU A 1 814 ? 34.471 6.426 -16.133 1.00 83.25 814 GLU A CA 1
ATOM 6248 C C . GLU A 1 814 ? 34.421 7.858 -15.561 1.00 83.25 814 GLU A C 1
ATOM 6250 O O . GLU A 1 814 ? 33.600 8.657 -16.005 1.00 83.25 814 GLU A O 1
ATOM 6255 N N . PRO A 1 815 ? 35.289 8.223 -14.596 1.00 70.75 815 PRO A N 1
ATOM 6256 C CA . PRO A 1 815 ? 35.185 9.488 -13.852 1.00 70.75 815 PRO A CA 1
ATOM 6257 C C . PRO A 1 815 ? 35.430 10.756 -14.683 1.00 70.75 815 PRO A C 1
ATOM 6259 O O . PRO A 1 815 ? 35.050 11.841 -14.259 1.00 70.75 815 PRO A O 1
ATOM 6262 N N . ASP A 1 816 ? 36.037 10.621 -15.862 1.00 65.06 816 ASP A N 1
ATOM 6263 C CA . ASP A 1 816 ? 36.271 11.712 -16.813 1.00 65.06 816 ASP A CA 1
ATOM 6264 C C . ASP A 1 816 ? 35.404 11.539 -18.070 1.00 65.06 816 ASP A C 1
ATOM 6266 O O . ASP A 1 816 ? 35.859 11.819 -19.183 1.00 65.06 816 ASP A O 1
ATOM 6270 N N . TYR A 1 817 ? 34.179 11.019 -17.921 1.00 59.44 817 TYR A N 1
ATOM 6271 C CA . TYR A 1 817 ? 33.258 10.819 -19.037 1.00 59.44 817 TYR A CA 1
ATOM 6272 C C . TYR A 1 817 ? 32.963 12.149 -19.751 1.00 59.44 817 TYR A C 1
ATOM 6274 O O . TYR A 1 817 ? 32.042 12.889 -19.417 1.00 59.44 817 TYR A O 1
ATOM 6282 N N . SER A 1 818 ? 33.754 12.466 -20.776 1.00 55.59 818 SER A N 1
ATOM 6283 C CA . SER A 1 818 ? 33.386 13.429 -21.801 1.00 55.59 818 SER A CA 1
ATOM 6284 C C . SER A 1 818 ? 32.731 12.637 -22.917 1.00 55.59 818 SER A C 1
ATOM 6286 O O . SER A 1 818 ? 33.430 11.902 -23.626 1.00 55.59 818 SER A O 1
ATOM 6288 N N . TRP A 1 819 ? 31.412 12.771 -23.077 1.00 55.75 819 TRP A N 1
ATOM 6289 C CA . TRP A 1 819 ? 30.719 12.245 -24.249 1.00 55.75 819 TRP A CA 1
ATOM 6290 C C . TRP A 1 819 ? 31.455 12.724 -25.503 1.00 55.75 819 TRP A C 1
ATOM 6292 O O . TRP A 1 819 ? 31.423 13.900 -25.864 1.00 55.75 819 TRP A O 1
ATOM 6302 N N . THR A 1 820 ? 32.206 11.812 -26.114 1.00 57.19 820 THR A N 1
ATOM 6303 C CA . THR A 1 820 ? 32.890 12.041 -27.379 1.00 57.19 820 THR A CA 1
ATOM 6304 C C . THR A 1 820 ? 32.113 11.205 -28.367 1.00 57.19 820 THR A C 1
ATOM 6306 O O . THR A 1 820 ? 32.186 9.976 -28.286 1.00 57.19 820 THR A O 1
ATOM 6309 N N . PRO A 1 821 ? 31.319 11.817 -29.249 1.00 62.25 821 PRO A N 1
ATOM 6310 C CA . PRO A 1 821 ? 30.445 11.036 -30.104 1.00 62.25 821 PRO A CA 1
ATOM 6311 C C . PRO A 1 821 ? 31.319 10.167 -31.002 1.00 62.25 821 PRO A C 1
ATOM 6313 O O . PRO A 1 821 ? 32.409 10.572 -31.415 1.00 62.25 821 PRO A O 1
ATOM 6316 N N . THR A 1 822 ? 30.875 8.942 -31.251 1.00 67.69 822 THR A N 1
ATOM 6317 C CA . THR A 1 822 ? 31.606 7.949 -32.055 1.00 67.69 822 THR A CA 1
ATOM 6318 C C . THR A 1 822 ? 31.133 7.921 -33.508 1.00 67.69 822 THR A C 1
ATOM 6320 O O . THR A 1 822 ? 31.695 7.207 -34.338 1.00 67.69 822 THR A O 1
ATOM 6323 N N . HIS A 1 823 ? 30.136 8.743 -33.828 1.00 77.75 823 HIS A N 1
ATOM 6324 C CA . HIS A 1 823 ? 29.504 8.864 -35.132 1.00 77.75 823 HIS A CA 1
ATOM 6325 C C . HIS A 1 823 ? 29.223 10.336 -35.467 1.00 77.75 823 HIS A C 1
ATOM 6327 O O . HIS A 1 823 ? 29.425 11.237 -34.649 1.00 77.75 823 HIS A O 1
ATOM 6333 N N . LEU A 1 824 ? 28.767 10.581 -36.697 1.00 85.06 824 LEU A N 1
ATOM 6334 C CA . LEU A 1 824 ? 28.292 11.902 -37.106 1.00 85.06 824 LEU A CA 1
ATOM 6335 C C . LEU A 1 824 ? 27.036 12.288 -36.323 1.00 85.06 824 LEU A C 1
ATOM 6337 O O . LEU A 1 824 ? 26.205 11.435 -36.011 1.00 85.06 824 LEU A O 1
ATOM 6341 N N . THR A 1 825 ? 26.881 13.577 -36.049 1.00 86.31 825 THR A N 1
ATOM 6342 C CA . THR A 1 825 ? 25.674 14.153 -35.446 1.00 86.31 825 THR A CA 1
ATOM 6343 C C . THR A 1 825 ? 25.013 15.107 -36.431 1.00 86.31 825 THR A C 1
ATOM 6345 O O . THR A 1 825 ? 25.686 15.708 -37.269 1.00 86.31 825 THR A O 1
ATOM 6348 N N . ILE A 1 826 ? 23.699 15.288 -36.325 1.00 88.88 826 ILE A N 1
ATOM 6349 C CA . ILE A 1 826 ? 23.010 16.365 -37.040 1.00 88.88 826 ILE A CA 1
ATOM 6350 C C . ILE A 1 826 ? 23.303 17.678 -36.299 1.00 88.88 826 ILE A C 1
ATOM 6352 O O . ILE A 1 826 ? 23.011 17.797 -35.115 1.00 88.88 826 ILE A O 1
ATOM 6356 N N . ASP A 1 827 ? 23.918 18.646 -36.980 1.00 88.44 827 ASP A N 1
ATOM 6357 C CA . ASP A 1 827 ? 24.194 19.989 -36.438 1.00 88.44 827 ASP A CA 1
ATOM 6358 C C . ASP A 1 827 ? 23.005 20.923 -36.659 1.00 88.44 827 ASP A C 1
ATOM 6360 O O . ASP A 1 827 ? 22.577 21.643 -35.758 1.00 88.44 827 ASP A O 1
ATOM 6364 N N . ARG A 1 828 ? 22.475 20.936 -37.886 1.00 88.94 828 ARG A N 1
ATOM 6365 C CA . ARG A 1 828 ? 21.398 21.841 -38.293 1.00 88.94 828 ARG A CA 1
ATOM 6366 C C . ARG A 1 828 ? 20.487 21.179 -39.296 1.00 88.94 828 ARG A C 1
ATOM 6368 O O . ARG A 1 828 ? 20.946 20.461 -40.178 1.00 88.94 828 ARG A O 1
ATOM 6375 N N . VAL A 1 829 ? 19.221 21.550 -39.208 1.00 89.06 829 VAL A N 1
ATOM 6376 C CA . VAL A 1 829 ? 18.200 21.222 -40.191 1.00 89.06 829 VAL A CA 1
ATOM 6377 C C . VAL A 1 829 ? 17.570 22.528 -40.649 1.00 89.06 829 VAL A C 1
ATOM 6379 O O . VAL A 1 829 ? 17.156 23.353 -39.832 1.00 89.06 829 VAL A O 1
ATOM 6382 N N . ALA A 1 830 ? 17.539 22.749 -41.957 1.00 87.25 830 ALA A N 1
ATOM 6383 C CA . ALA A 1 830 ? 16.710 23.771 -42.560 1.00 87.25 830 ALA A CA 1
ATOM 6384 C C . ALA A 1 830 ? 15.515 23.094 -43.198 1.00 87.25 830 ALA A C 1
ATOM 6386 O O . ALA A 1 830 ? 15.607 22.497 -44.267 1.00 87.25 830 ALA A O 1
ATOM 6387 N N . PHE A 1 831 ? 14.401 23.249 -42.510 1.00 81.94 831 PHE A N 1
ATOM 6388 C CA . PHE A 1 831 ? 13.105 22.814 -42.955 1.00 81.94 831 PHE A CA 1
ATOM 6389 C C . PHE A 1 831 ? 12.376 24.007 -43.596 1.00 81.94 831 PHE A C 1
ATOM 6391 O O . PHE A 1 831 ? 12.095 25.008 -42.924 1.00 81.94 831 PHE A O 1
ATOM 6398 N N . LYS A 1 832 ? 12.186 23.974 -44.921 1.00 70.31 832 LYS A N 1
ATOM 6399 C CA . LYS A 1 832 ? 11.563 25.073 -45.671 1.00 70.31 832 LYS A CA 1
ATOM 6400 C C . LYS A 1 832 ? 11.026 24.596 -47.029 1.00 70.31 832 LYS A C 1
ATOM 6402 O O . LYS A 1 832 ? 11.704 24.802 -48.044 1.00 70.31 832 LYS A O 1
ATOM 6407 N N . PRO A 1 833 ? 9.806 24.051 -47.080 1.00 62.44 833 PRO A N 1
ATOM 6408 C CA . PRO A 1 833 ? 9.139 23.799 -48.343 1.00 62.44 833 PRO A CA 1
ATOM 6409 C C . PRO A 1 833 ? 8.927 25.134 -49.068 1.00 62.44 833 PRO A C 1
ATOM 6411 O O . PRO A 1 833 ? 8.758 26.195 -48.449 1.00 62.44 833 PRO A O 1
ATOM 6414 N N . ASP A 1 834 ? 8.991 25.118 -50.397 1.00 63.56 834 ASP A N 1
ATOM 6415 C CA . ASP A 1 834 ? 8.525 26.264 -51.175 1.00 63.56 834 ASP A CA 1
ATOM 6416 C C . ASP A 1 834 ? 6.997 26.422 -51.073 1.00 63.56 834 ASP A C 1
ATOM 6418 O O . ASP A 1 834 ? 6.295 25.585 -50.508 1.00 63.56 834 ASP A O 1
ATOM 6422 N N . ASP A 1 835 ? 6.450 27.499 -51.646 1.00 61.62 835 ASP A N 1
ATOM 6423 C CA . ASP A 1 835 ? 5.008 27.797 -51.607 1.00 61.62 835 ASP A CA 1
ATOM 6424 C C . ASP A 1 835 ? 4.122 26.700 -52.260 1.00 61.62 835 ASP A C 1
ATOM 6426 O O . ASP A 1 835 ? 2.896 26.836 -52.291 1.00 61.62 835 ASP A O 1
ATOM 6430 N N . THR A 1 836 ? 4.717 25.640 -52.828 1.00 65.75 836 THR A N 1
ATOM 6431 C CA . THR A 1 836 ? 4.034 24.492 -53.441 1.00 65.75 836 THR A CA 1
ATOM 6432 C C . THR A 1 836 ? 4.158 23.187 -52.649 1.00 65.75 836 THR A C 1
ATOM 6434 O O . THR A 1 836 ? 3.564 22.199 -53.077 1.00 65.75 836 THR A O 1
ATOM 6437 N N . GLY A 1 837 ? 4.873 23.183 -51.516 1.00 67.00 837 GLY A N 1
ATOM 6438 C CA . GLY A 1 837 ? 5.157 21.973 -50.734 1.00 67.00 837 GLY A CA 1
ATOM 6439 C C . GLY A 1 837 ? 6.327 21.150 -51.282 1.00 67.00 837 GLY A C 1
ATOM 6440 O O . GLY A 1 837 ? 6.449 19.980 -50.960 1.00 67.00 837 GLY A O 1
ATOM 6441 N N . THR A 1 838 ? 7.162 21.716 -52.165 1.00 73.50 838 THR A N 1
ATOM 6442 C CA . THR A 1 838 ? 8.346 21.006 -52.677 1.00 73.50 838 THR A CA 1
ATOM 6443 C C . THR A 1 838 ? 9.545 21.314 -51.766 1.00 73.50 838 THR A C 1
ATOM 6445 O O . THR A 1 838 ? 9.774 22.493 -51.469 1.00 73.50 838 THR A O 1
ATOM 6448 N N . PRO A 1 839 ? 10.380 20.325 -51.397 1.00 83.56 839 PRO A N 1
ATOM 6449 C CA . PRO A 1 839 ? 11.518 20.449 -50.465 1.00 83.56 839 PRO A CA 1
ATOM 6450 C C . PRO A 1 839 ? 12.714 21.247 -51.033 1.00 83.56 839 PRO A C 1
ATOM 6452 O O . PRO A 1 839 ? 13.859 21.074 -50.620 1.00 83.56 839 PRO A O 1
ATOM 6455 N N . THR A 1 840 ? 12.508 22.117 -52.031 1.00 85.25 840 THR A N 1
ATOM 6456 C CA . THR A 1 840 ? 13.580 22.730 -52.843 1.00 85.25 840 THR A CA 1
ATOM 6457 C C . THR A 1 840 ? 14.631 23.490 -52.035 1.00 85.25 840 THR A C 1
ATOM 6459 O O . THR A 1 840 ? 15.778 23.597 -52.475 1.00 85.25 840 THR A O 1
ATOM 6462 N N . LEU A 1 841 ? 14.273 24.003 -50.854 1.00 86.12 841 LEU A N 1
ATOM 6463 C CA . LEU A 1 841 ? 15.171 24.753 -49.973 1.00 86.12 841 LEU A CA 1
ATOM 6464 C C . LEU A 1 841 ? 15.596 23.987 -48.718 1.00 86.12 841 LEU A C 1
ATOM 6466 O O . LEU A 1 841 ? 16.236 24.585 -47.848 1.00 86.12 841 LEU A O 1
ATOM 6470 N N . GLU A 1 842 ? 15.275 22.701 -48.630 1.00 91.50 842 GLU A N 1
ATOM 6471 C CA . GLU A 1 842 ? 15.636 21.867 -47.494 1.00 91.50 842 GLU A CA 1
ATOM 6472 C C . GLU A 1 842 ? 17.089 21.422 -47.545 1.00 91.50 842 GLU A C 1
ATOM 6474 O O . GLU A 1 842 ? 17.651 21.127 -48.608 1.00 91.50 842 GLU A O 1
ATOM 6479 N N . TRP A 1 843 ? 17.716 21.392 -46.374 1.00 93.00 843 TRP A N 1
ATOM 6480 C CA . TRP A 1 843 ? 19.065 20.871 -46.214 1.00 93.00 843 TRP A CA 1
ATOM 6481 C C . TRP A 1 843 ? 19.352 20.481 -44.767 1.00 93.00 843 TRP A C 1
ATOM 6483 O O . TRP A 1 843 ? 18.801 21.050 -43.824 1.00 93.00 843 TRP A O 1
ATOM 6493 N N . VAL A 1 844 ? 20.277 19.542 -44.600 1.00 94.06 844 VAL A N 1
ATOM 6494 C CA . VAL A 1 844 ? 20.781 19.067 -43.309 1.00 94.06 844 VAL A CA 1
ATOM 6495 C C . VAL A 1 844 ? 22.293 19.240 -43.277 1.00 94.06 844 VAL A C 1
ATOM 6497 O O . VAL A 1 844 ? 22.986 18.975 -44.262 1.00 94.06 844 VAL A O 1
ATOM 6500 N N . THR A 1 845 ? 22.817 19.678 -42.138 1.00 95.25 845 THR A N 1
ATOM 6501 C CA . THR A 1 845 ? 24.253 19.676 -41.868 1.00 95.25 845 THR A CA 1
ATOM 6502 C C . THR A 1 845 ? 24.592 18.541 -40.915 1.00 95.25 845 THR A C 1
ATOM 6504 O O . THR A 1 845 ? 24.061 18.477 -39.808 1.00 95.25 845 THR A O 1
ATOM 6507 N N . LEU A 1 846 ? 25.531 17.692 -41.319 1.00 94.19 846 LEU A N 1
ATOM 6508 C CA . LEU A 1 846 ? 26.180 16.707 -40.465 1.00 94.19 846 LEU A CA 1
ATOM 6509 C C . LEU A 1 846 ? 27.474 17.293 -39.903 1.00 94.19 846 LEU A C 1
ATOM 6511 O O . LEU A 1 846 ? 28.220 17.957 -40.621 1.00 94.19 846 LEU A O 1
ATOM 6515 N N . TYR A 1 847 ? 27.757 17.021 -38.638 1.00 93.31 847 TYR A N 1
ATOM 6516 C CA . TYR A 1 847 ? 28.994 17.379 -37.958 1.00 93.31 847 TYR A CA 1
ATOM 6517 C C . TYR A 1 847 ? 29.738 16.114 -37.545 1.00 93.31 847 TYR A C 1
ATOM 6519 O O . TYR A 1 847 ? 29.122 15.136 -37.124 1.00 93.31 847 TYR A O 1
ATOM 6527 N N . ASN A 1 848 ? 31.066 16.128 -37.666 1.00 92.56 848 ASN A N 1
ATOM 6528 C CA . ASN A 1 848 ? 31.928 15.105 -37.091 1.00 92.56 848 ASN A CA 1
ATOM 6529 C C . ASN A 1 848 ? 32.531 15.604 -35.767 1.00 92.56 848 ASN A C 1
ATOM 6531 O O . ASN A 1 848 ? 33.599 16.220 -35.776 1.00 92.56 848 ASN A O 1
ATOM 6535 N N . PRO A 1 849 ? 31.889 15.321 -34.628 1.00 80.62 849 PRO A N 1
ATOM 6536 C CA . PRO A 1 849 ? 32.440 15.605 -33.303 1.00 80.62 849 PRO A CA 1
ATOM 6537 C C . PRO A 1 849 ? 33.522 14.597 -32.861 1.00 80.62 849 PRO A C 1
ATOM 6539 O O . PRO A 1 849 ? 34.098 14.759 -31.786 1.00 80.62 849 PRO A O 1
ATOM 6542 N N . THR A 1 850 ? 33.790 13.545 -33.644 1.00 82.06 850 THR A N 1
ATOM 6543 C CA . THR A 1 850 ? 34.715 12.468 -33.267 1.00 82.06 850 THR A CA 1
ATOM 6544 C C . THR A 1 850 ? 36.185 12.890 -33.412 1.00 82.06 850 THR A C 1
ATOM 6546 O O . THR A 1 850 ? 36.526 13.859 -34.095 1.00 82.06 850 THR A O 1
ATOM 6549 N N . GLY A 1 851 ? 37.093 12.120 -32.802 1.00 81.88 851 GLY A N 1
ATOM 6550 C CA . GLY A 1 851 ? 38.543 12.321 -32.911 1.00 81.88 851 GLY A CA 1
ATOM 6551 C C . GLY A 1 851 ? 39.195 11.778 -34.194 1.00 81.88 851 GLY A C 1
ATOM 6552 O O . GLY A 1 851 ? 40.414 11.895 -34.338 1.00 81.88 851 GLY A O 1
ATOM 6553 N N . SER A 1 852 ? 38.433 11.178 -35.116 1.00 87.94 852 SER A N 1
ATOM 6554 C CA . SER A 1 852 ? 38.946 10.562 -36.354 1.00 87.94 852 SER A CA 1
ATOM 6555 C C . SER A 1 852 ? 38.087 10.862 -37.588 1.00 87.94 852 SER A C 1
ATOM 6557 O O . SER A 1 852 ? 36.951 11.307 -37.475 1.00 87.94 852 SER A O 1
ATOM 6559 N N . ASP A 1 853 ? 38.621 10.618 -38.787 1.00 91.56 853 ASP A N 1
ATOM 6560 C CA . ASP A 1 853 ? 37.832 10.704 -40.022 1.00 91.56 853 ASP A CA 1
ATOM 6561 C C . ASP A 1 853 ? 36.700 9.663 -39.997 1.00 91.56 853 ASP A C 1
ATOM 6563 O O . ASP A 1 853 ? 36.954 8.486 -39.735 1.00 91.56 853 ASP A O 1
ATOM 6567 N N . VAL A 1 854 ? 35.470 10.074 -40.317 1.00 91.00 854 VAL A N 1
ATOM 6568 C CA . VAL A 1 854 ? 34.308 9.174 -40.411 1.00 91.00 854 VAL A CA 1
ATOM 6569 C C . VAL A 1 854 ? 33.974 8.920 -41.884 1.00 91.00 854 VAL A C 1
ATOM 6571 O O . VAL A 1 854 ? 33.580 9.864 -42.573 1.00 91.00 854 VAL A O 1
ATOM 6574 N N . PRO A 1 855 ? 34.138 7.685 -42.397 1.00 92.81 855 PRO A N 1
ATOM 6575 C CA . PRO A 1 855 ? 33.711 7.313 -43.745 1.00 92.81 855 PRO A CA 1
ATOM 6576 C C . PRO A 1 855 ? 32.188 7.395 -43.895 1.00 92.81 855 PRO A C 1
ATOM 6578 O O . PRO A 1 855 ? 31.453 6.908 -43.040 1.00 92.81 855 PRO A O 1
ATOM 6581 N N . LEU A 1 856 ? 31.712 7.986 -44.993 1.00 93.19 856 LEU A N 1
ATOM 6582 C CA . LEU A 1 856 ? 30.277 8.142 -45.272 1.00 93.19 856 LEU A CA 1
ATOM 6583 C C . LEU A 1 856 ? 29.652 6.937 -45.991 1.00 93.19 856 LEU A C 1
ATOM 6585 O O . LEU A 1 856 ? 28.437 6.863 -46.116 1.00 93.19 856 LEU A O 1
ATOM 6589 N N . ASP A 1 857 ? 30.457 5.977 -46.447 1.00 84.44 857 ASP A N 1
ATOM 6590 C CA . ASP A 1 857 ? 30.013 4.815 -47.233 1.00 84.44 857 ASP A CA 1
ATOM 6591 C C . ASP A 1 857 ? 29.086 3.847 -46.479 1.00 84.44 857 ASP A C 1
ATOM 6593 O O . ASP A 1 857 ? 28.368 3.070 -47.105 1.00 84.44 857 ASP A O 1
ATOM 6597 N N . SER A 1 858 ? 29.096 3.907 -45.148 1.00 77.75 858 SER A N 1
ATOM 6598 C CA . SER A 1 858 ? 28.241 3.104 -44.265 1.00 77.75 858 SER A CA 1
ATOM 6599 C C . SER A 1 858 ? 27.058 3.893 -43.693 1.00 77.75 858 SER A C 1
ATOM 6601 O O . SER A 1 858 ? 26.325 3.365 -42.860 1.00 77.75 858 SER A O 1
ATOM 6603 N N . TYR A 1 859 ? 26.878 5.147 -44.117 1.00 88.62 859 TYR A N 1
ATOM 6604 C CA . TYR A 1 859 ? 25.808 6.022 -43.653 1.00 88.62 859 TYR A CA 1
ATOM 6605 C C . TYR A 1 859 ? 24.740 6.203 -44.730 1.00 88.62 859 TYR A C 1
ATOM 6607 O O . TYR A 1 859 ? 25.015 6.232 -45.933 1.00 88.62 859 TYR A O 1
ATOM 6615 N N . ALA A 1 860 ? 23.511 6.372 -44.263 1.00 90.56 860 ALA A N 1
ATOM 6616 C CA . ALA A 1 860 ? 22.391 6.827 -45.060 1.00 90.56 860 ALA A CA 1
ATOM 6617 C C . ALA A 1 860 ? 21.700 7.984 -44.334 1.00 90.56 860 ALA A C 1
ATOM 6619 O O . ALA A 1 860 ? 21.824 8.118 -43.117 1.00 90.56 860 ALA A O 1
ATOM 6620 N N . ILE A 1 861 ? 21.014 8.831 -45.087 1.00 90.75 861 ILE A N 1
ATOM 6621 C CA . ILE A 1 861 ? 20.241 9.959 -44.581 1.00 90.75 861 ILE A CA 1
ATOM 6622 C C . ILE A 1 861 ? 18.940 10.048 -45.370 1.00 90.75 861 ILE A C 1
ATOM 6624 O O . ILE A 1 861 ? 18.917 9.797 -46.576 1.00 90.75 861 ILE A O 1
ATOM 6628 N N . GLY A 1 862 ? 17.860 10.365 -44.679 1.00 87.38 862 GLY A N 1
ATOM 6629 C CA . GLY A 1 862 ? 16.512 10.401 -45.217 1.00 87.38 862 GLY A CA 1
ATOM 6630 C C . GLY A 1 862 ? 15.559 10.988 -44.191 1.00 87.38 862 GLY A C 1
ATOM 6631 O O . GLY A 1 862 ? 15.962 11.243 -43.056 1.00 87.38 862 GLY A O 1
ATOM 6632 N N . ASP A 1 863 ? 14.326 11.185 -44.618 1.00 80.19 863 ASP A N 1
ATOM 6633 C CA . ASP A 1 863 ? 13.158 11.562 -43.817 1.00 80.19 863 ASP A CA 1
ATOM 6634 C C . ASP A 1 863 ? 12.443 10.359 -43.184 1.00 80.19 863 ASP A C 1
ATOM 6636 O O . ASP A 1 863 ? 11.551 10.562 -42.379 1.00 80.19 863 ASP A O 1
ATOM 6640 N N . VAL A 1 864 ? 12.898 9.133 -43.474 1.00 77.38 864 VAL A N 1
ATOM 6641 C CA . VAL A 1 864 ? 12.315 7.879 -42.965 1.00 77.38 864 VAL A CA 1
ATOM 6642 C C . VAL A 1 864 ? 12.108 7.881 -41.450 1.00 77.38 864 VAL A C 1
ATOM 6644 O O . VAL A 1 864 ? 13.079 7.871 -40.683 1.00 77.38 864 VAL A O 1
ATOM 6647 N N . ASP A 1 865 ? 10.848 7.767 -41.042 1.00 67.00 865 ASP A N 1
ATOM 6648 C CA . ASP A 1 865 ? 10.409 7.626 -39.653 1.00 67.00 865 ASP A CA 1
ATOM 6649 C C . ASP A 1 865 ? 10.531 6.182 -39.115 1.00 67.00 865 ASP A C 1
ATOM 6651 O O . ASP A 1 865 ? 10.837 5.968 -37.937 1.00 67.00 865 ASP A O 1
ATOM 6655 N N . ASN A 1 866 ? 10.386 5.173 -39.983 1.00 64.50 866 ASN A N 1
ATOM 6656 C CA . ASN A 1 866 ? 10.441 3.758 -39.633 1.00 64.50 866 ASN A CA 1
ATOM 6657 C C . ASN A 1 866 ? 11.199 2.912 -40.676 1.00 64.50 866 ASN A C 1
ATOM 6659 O O . ASN A 1 866 ? 10.770 2.700 -41.808 1.00 64.50 866 ASN A O 1
ATOM 6663 N N . LEU A 1 867 ? 12.314 2.299 -40.260 1.00 64.81 867 LEU A N 1
ATOM 6664 C CA . LEU A 1 867 ? 13.100 1.384 -41.107 1.00 64.81 867 LEU A CA 1
ATOM 6665 C C . LEU A 1 867 ? 12.394 0.041 -41.401 1.00 64.81 867 LEU A C 1
ATOM 6667 O O . LEU A 1 867 ? 12.914 -0.766 -42.180 1.00 64.81 867 LEU A O 1
ATOM 6671 N N . TYR A 1 868 ? 11.244 -0.213 -40.768 1.00 60.34 868 TYR A N 1
ATOM 6672 C CA . TYR A 1 868 ? 10.485 -1.460 -40.805 1.00 60.34 868 TYR A CA 1
ATOM 6673 C C . TYR A 1 868 ? 8.962 -1.212 -40.832 1.00 60.34 868 TYR A C 1
ATOM 6675 O O . TYR A 1 868 ? 8.271 -1.573 -39.881 1.00 60.34 868 TYR A O 1
ATOM 6683 N N . GLY A 1 869 ? 8.392 -0.667 -41.914 1.00 52.94 869 GLY A N 1
ATOM 6684 C CA . GLY A 1 869 ? 6.934 -0.788 -42.089 1.00 52.94 869 GLY A CA 1
ATOM 6685 C C . GLY A 1 869 ? 6.197 0.252 -42.915 1.00 52.94 869 GLY A C 1
ATOM 6686 O O . GLY A 1 869 ? 5.104 -0.084 -43.360 1.00 52.94 869 GLY A O 1
ATOM 6687 N N . ASP A 1 870 ? 6.773 1.419 -43.192 1.00 55.06 870 ASP A N 1
ATOM 6688 C CA . ASP A 1 870 ? 6.138 2.440 -44.034 1.00 55.06 870 ASP A CA 1
ATOM 6689 C C . ASP A 1 870 ? 7.032 2.796 -45.226 1.00 55.06 870 ASP A C 1
ATOM 6691 O O . ASP A 1 870 ? 8.247 2.932 -45.107 1.00 55.06 870 ASP A O 1
ATOM 6695 N N . ALA A 1 871 ? 6.435 2.814 -46.420 1.00 58.53 871 ALA A N 1
ATOM 6696 C CA . ALA A 1 871 ? 7.143 2.843 -47.706 1.00 58.53 871 ALA A CA 1
ATOM 6697 C C . ALA A 1 871 ? 7.116 4.221 -48.392 1.00 58.53 871 ALA A C 1
ATOM 6699 O O . ALA A 1 871 ? 7.557 4.338 -49.547 1.00 58.53 871 ALA A O 1
ATOM 6700 N N . ASP A 1 872 ? 6.579 5.227 -47.700 1.00 67.19 872 ASP A N 1
ATOM 6701 C CA . ASP A 1 872 ? 6.227 6.528 -48.270 1.00 67.19 872 ASP A CA 1
ATOM 6702 C C . ASP A 1 872 ? 7.327 7.594 -48.090 1.00 67.19 872 ASP A C 1
ATOM 6704 O O . ASP A 1 872 ? 7.259 8.624 -48.763 1.00 67.19 872 ASP A O 1
ATOM 6708 N N . ASP A 1 873 ? 8.395 7.271 -47.346 1.00 76.75 873 ASP A N 1
ATOM 6709 C CA . ASP A 1 873 ? 9.574 8.120 -47.108 1.00 76.75 873 ASP A CA 1
ATOM 6710 C C . ASP A 1 873 ? 10.798 7.660 -47.921 1.00 76.75 873 ASP A C 1
ATOM 6712 O O . ASP A 1 873 ? 10.828 6.567 -48.509 1.00 76.75 873 ASP A O 1
ATOM 6716 N N . ALA A 1 874 ? 11.839 8.492 -47.989 1.00 82.88 874 ALA A N 1
ATOM 6717 C CA . ALA A 1 874 ? 13.013 8.276 -48.822 1.00 82.88 874 ALA A CA 1
ATOM 6718 C C . ALA A 1 874 ? 14.320 8.198 -48.026 1.00 82.88 874 ALA A C 1
ATOM 6720 O O . ALA A 1 874 ? 14.788 9.155 -47.412 1.00 82.88 874 ALA A O 1
ATOM 6721 N N . LEU A 1 875 ? 15.017 7.067 -48.157 1.00 89.69 875 LEU A N 1
ATOM 6722 C CA . LEU A 1 875 ? 16.354 6.881 -47.602 1.00 89.69 875 LEU A CA 1
ATOM 6723 C C . LEU A 1 875 ? 17.415 6.974 -48.695 1.00 89.69 875 LEU A C 1
ATOM 6725 O O . LEU A 1 875 ? 17.294 6.344 -49.747 1.00 89.69 875 LEU A O 1
ATOM 6729 N N . TYR A 1 876 ? 18.505 7.691 -48.435 1.00 92.56 876 TYR A N 1
ATOM 6730 C CA . TYR A 1 876 ? 19.577 7.878 -49.405 1.00 92.56 876 TYR A CA 1
ATOM 6731 C C . TYR A 1 876 ? 20.948 7.527 -48.834 1.00 92.56 876 TYR A C 1
ATOM 6733 O O . TYR A 1 876 ? 21.295 7.913 -47.726 1.00 92.56 876 TYR A O 1
ATOM 6741 N N . GLN A 1 877 ? 21.767 6.831 -49.617 1.00 94.06 877 GLN A N 1
ATOM 6742 C CA . GLN A 1 877 ? 23.154 6.508 -49.279 1.00 94.06 877 GLN A CA 1
ATOM 6743 C C . GLN A 1 877 ? 24.127 7.517 -49.898 1.00 94.06 877 GLN A C 1
ATOM 6745 O O . GLN A 1 877 ? 23.932 7.994 -51.025 1.00 94.06 877 GLN A O 1
ATOM 6750 N N . PHE A 1 878 ? 25.224 7.786 -49.192 1.00 95.62 878 PHE A N 1
ATOM 6751 C CA . PHE A 1 878 ? 26.315 8.593 -49.728 1.00 95.62 878 PHE A CA 1
ATOM 6752 C C . PHE A 1 878 ? 27.110 7.820 -50.795 1.00 95.62 878 PHE A C 1
ATOM 6754 O O . PHE A 1 878 ? 27.266 6.597 -50.707 1.00 95.62 878 PHE A O 1
ATOM 6761 N N . PRO A 1 879 ? 27.666 8.508 -51.807 1.00 91.56 879 PRO A N 1
ATOM 6762 C CA . PRO A 1 879 ? 28.602 7.883 -52.730 1.00 91.56 879 PRO A CA 1
ATOM 6763 C C . PRO A 1 879 ? 29.889 7.444 -51.999 1.00 91.56 879 PRO A C 1
ATOM 6765 O O . PRO A 1 879 ? 30.310 8.076 -51.028 1.00 91.56 879 PRO A O 1
ATOM 6768 N N . PRO A 1 880 ? 30.563 6.375 -52.459 1.00 90.50 880 PRO A N 1
ATOM 6769 C CA . PRO A 1 880 ? 31.760 5.860 -51.800 1.00 90.50 880 PRO A CA 1
ATOM 6770 C C . PRO A 1 880 ? 32.958 6.808 -51.945 1.00 90.50 880 PRO A C 1
ATOM 6772 O O . PRO A 1 880 ? 33.099 7.514 -52.945 1.00 90.50 880 PRO A O 1
ATOM 6775 N N . GLY A 1 881 ? 33.884 6.747 -50.983 1.00 90.25 881 GLY A N 1
ATOM 6776 C CA . GLY A 1 881 ? 35.159 7.478 -51.029 1.00 90.25 881 GLY A CA 1
ATOM 6777 C C . GLY A 1 881 ? 35.147 8.860 -50.374 1.00 90.25 881 GLY A C 1
ATOM 6778 O O . GLY A 1 881 ? 36.130 9.589 -50.504 1.00 90.25 881 GLY A O 1
ATOM 6779 N N . TYR A 1 882 ? 34.073 9.203 -49.663 1.00 93.06 882 TYR A N 1
ATOM 6780 C CA . TYR A 1 882 ? 33.960 10.433 -48.884 1.00 93.06 882 TYR A CA 1
ATOM 6781 C C . TYR A 1 882 ? 34.074 10.141 -47.387 1.00 93.06 882 TYR A C 1
ATOM 6783 O O . TYR A 1 882 ? 33.608 9.108 -46.902 1.00 93.06 882 TYR A O 1
ATOM 6791 N N . SER A 1 883 ? 34.684 11.068 -46.657 1.00 93.50 883 SER A N 1
ATOM 6792 C CA . SER A 1 883 ? 34.755 11.055 -45.201 1.00 93.50 883 SER A CA 1
ATOM 6793 C C . SER A 1 883 ? 34.632 12.472 -44.654 1.00 93.50 883 SER A C 1
ATOM 6795 O O . SER A 1 883 ? 34.950 13.446 -45.341 1.00 93.50 883 SER A O 1
ATOM 6797 N N . VAL A 1 884 ? 34.185 12.587 -43.408 1.00 94.69 884 VAL A N 1
ATOM 6798 C CA . VAL A 1 884 ? 34.162 13.856 -42.675 1.00 94.69 884 VAL A CA 1
ATOM 6799 C C . VAL A 1 884 ? 35.335 13.847 -41.697 1.00 94.69 884 VAL A C 1
ATOM 6801 O O . VAL A 1 884 ? 35.403 12.927 -40.885 1.00 94.69 884 VAL A O 1
ATOM 6804 N N . PRO A 1 885 ? 36.276 14.804 -41.741 1.00 95.12 885 PRO A N 1
ATOM 6805 C CA . PRO A 1 885 ? 37.380 14.862 -40.781 1.00 95.12 885 PRO A CA 1
ATOM 6806 C C . PRO A 1 885 ? 36.905 15.336 -39.396 1.00 95.12 885 PRO A C 1
ATOM 6808 O O . PRO A 1 885 ? 35.831 15.934 -39.313 1.00 95.12 885 PRO A O 1
ATOM 6811 N N . PRO A 1 886 ? 37.694 15.143 -38.322 1.00 92.62 886 PRO A N 1
ATOM 6812 C CA . PRO A 1 886 ? 37.392 15.665 -36.988 1.00 92.62 886 PRO A CA 1
ATOM 6813 C C . PRO A 1 886 ? 37.072 17.161 -37.001 1.00 92.62 886 PRO A C 1
ATOM 6815 O O . PRO A 1 886 ? 37.826 17.965 -37.557 1.00 92.62 886 PRO A O 1
ATOM 6818 N N . GLY A 1 887 ? 35.954 17.544 -36.390 1.00 90.50 887 GLY A N 1
ATOM 6819 C CA . GLY A 1 887 ? 35.447 18.915 -36.380 1.00 90.50 887 GLY A CA 1
ATOM 6820 C C . GLY A 1 887 ? 34.901 19.409 -37.728 1.00 90.50 887 GLY A C 1
ATOM 6821 O O . GLY A 1 887 ? 34.603 20.598 -37.862 1.00 90.50 887 GLY A O 1
ATOM 6822 N N . GLY A 1 888 ? 34.817 18.537 -38.735 1.00 94.69 888 GLY A N 1
ATOM 6823 C CA . GLY A 1 888 ? 34.318 18.842 -40.071 1.00 94.69 888 GLY A CA 1
ATOM 6824 C C . GLY A 1 888 ? 32.794 18.842 -40.152 1.00 94.69 888 GLY A C 1
ATOM 6825 O O . GLY A 1 888 ? 32.116 18.234 -39.328 1.00 94.69 888 GLY A O 1
ATOM 6826 N N . TYR A 1 889 ? 32.272 19.507 -41.182 1.00 95.25 889 TYR A N 1
ATOM 6827 C CA . TYR A 1 889 ? 30.845 19.559 -41.486 1.00 95.25 889 TYR A CA 1
ATOM 6828 C C . TYR A 1 889 ? 30.597 19.093 -42.918 1.00 95.25 889 TYR A C 1
ATOM 6830 O O . TYR A 1 889 ? 31.449 19.292 -43.785 1.00 95.25 889 TYR A O 1
ATOM 6838 N N . VAL A 1 890 ? 29.423 18.516 -43.149 1.00 96.25 890 VAL A N 1
ATOM 6839 C CA . VAL A 1 890 ? 28.898 18.161 -44.468 1.00 96.25 890 VAL A CA 1
ATOM 6840 C C . VAL A 1 890 ? 27.505 18.743 -44.603 1.00 96.25 890 VAL A C 1
ATOM 6842 O O . VAL A 1 890 ? 26.671 18.526 -43.732 1.00 96.25 890 VAL A O 1
ATOM 6845 N N . VAL A 1 891 ? 27.239 19.445 -45.698 1.00 97.00 891 VAL A N 1
ATOM 6846 C CA . VAL A 1 891 ? 25.905 19.946 -46.037 1.00 97.00 891 VAL A CA 1
ATOM 6847 C C . VAL A 1 891 ? 25.290 19.072 -47.124 1.00 97.00 891 VAL A C 1
ATOM 6849 O O . VAL A 1 891 ? 25.825 18.987 -48.232 1.00 97.00 891 VAL A O 1
ATOM 6852 N N . VAL A 1 892 ? 24.145 18.466 -46.822 1.00 96.62 892 VAL A N 1
ATOM 6853 C CA . VAL A 1 892 ? 23.306 17.723 -47.769 1.00 96.62 892 VAL A CA 1
ATOM 6854 C C . VAL A 1 892 ? 22.081 18.574 -48.067 1.00 96.62 892 VAL A C 1
ATOM 6856 O O . VAL A 1 892 ? 21.307 18.865 -47.161 1.00 96.62 892 VAL A O 1
ATOM 6859 N N . ALA A 1 893 ? 21.910 19.009 -49.313 1.00 94.94 893 ALA A N 1
ATOM 6860 C CA . ALA A 1 893 ? 20.741 19.788 -49.724 1.00 94.94 893 ALA A CA 1
ATOM 6861 C C . ALA A 1 893 ? 19.837 18.981 -50.653 1.00 94.94 893 ALA A C 1
ATOM 6863 O O . ALA A 1 893 ? 20.325 18.168 -51.430 1.00 94.94 893 ALA A O 1
ATOM 6864 N N . TYR A 1 894 ? 18.536 19.261 -50.672 1.00 93.50 894 TYR A N 1
ATOM 6865 C CA . TYR A 1 894 ? 17.680 18.661 -51.691 1.00 93.50 894 TYR A CA 1
ATOM 6866 C C . TYR A 1 894 ? 18.103 19.118 -53.100 1.00 93.50 894 TYR A C 1
ATOM 6868 O O . TYR A 1 894 ? 18.449 18.292 -53.945 1.00 93.50 894 TYR A O 1
ATOM 6876 N N . SER A 1 895 ? 18.176 20.438 -53.337 1.00 93.69 895 SER A N 1
ATOM 6877 C CA . SER A 1 895 ? 18.707 21.036 -54.573 1.00 93.69 895 SER A CA 1
ATOM 6878 C C . SER A 1 895 ? 19.969 21.865 -54.316 1.00 93.69 895 SER A C 1
ATOM 6880 O O . SER A 1 895 ? 19.925 22.912 -53.660 1.00 93.69 895 SER A O 1
ATOM 6882 N N . ALA A 1 896 ? 21.098 21.480 -54.922 1.00 96.50 896 ALA A N 1
ATOM 6883 C CA . ALA A 1 896 ? 22.316 22.289 -54.875 1.00 96.50 896 ALA A CA 1
ATOM 6884 C C . ALA A 1 896 ? 22.177 23.640 -55.588 1.00 96.50 896 ALA A C 1
ATOM 6886 O O . ALA A 1 896 ? 22.763 24.637 -55.145 1.00 96.50 896 ALA A O 1
ATOM 6887 N N . ALA A 1 897 ? 21.433 23.691 -56.697 1.00 95.31 897 ALA A N 1
ATOM 6888 C CA . ALA A 1 897 ? 21.226 24.918 -57.459 1.00 95.31 897 ALA A CA 1
ATOM 6889 C C . ALA A 1 897 ? 20.484 25.973 -56.624 1.00 95.31 897 ALA A C 1
ATOM 6891 O O . ALA A 1 897 ? 20.938 27.124 -56.538 1.00 95.31 897 ALA A O 1
ATOM 6892 N N . ASP A 1 898 ? 19.398 25.571 -55.965 1.00 92.75 898 ASP A N 1
ATOM 6893 C CA . ASP A 1 898 ? 18.578 26.464 -55.153 1.00 92.75 898 ASP A CA 1
ATOM 6894 C C . ASP A 1 898 ? 19.268 26.827 -53.836 1.00 92.75 898 ASP A C 1
ATOM 6896 O O . ASP A 1 898 ? 19.334 28.016 -53.499 1.00 92.75 898 ASP A O 1
ATOM 6900 N N . PHE A 1 899 ? 19.928 25.870 -53.174 1.00 93.69 899 PHE A N 1
ATOM 6901 C CA . PHE A 1 899 ? 20.791 26.139 -52.019 1.00 93.69 899 PHE A CA 1
ATOM 6902 C C . PHE A 1 899 ? 21.830 27.223 -52.342 1.00 93.69 899 PHE A C 1
ATOM 6904 O O . PHE A 1 899 ? 21.942 28.250 -51.660 1.00 93.69 899 PHE A O 1
ATOM 6911 N N . ARG A 1 900 ? 22.559 27.067 -53.453 1.00 94.25 900 ARG A N 1
ATOM 6912 C CA . ARG A 1 900 ? 23.580 28.030 -53.889 1.00 94.25 900 ARG A CA 1
ATOM 6913 C C . ARG A 1 900 ? 22.990 29.390 -54.250 1.00 94.25 900 ARG A C 1
ATOM 6915 O O . ARG A 1 900 ? 23.661 30.419 -54.092 1.00 94.25 900 ARG A O 1
ATOM 6922 N N . SER A 1 901 ? 21.749 29.425 -54.728 1.00 93.06 901 SER A N 1
ATOM 6923 C CA . SER A 1 901 ? 21.038 30.666 -55.037 1.00 93.06 901 SER A CA 1
ATOM 6924 C C . SER A 1 901 ? 20.771 31.519 -53.790 1.00 93.06 901 SER A C 1
ATOM 6926 O O . SER A 1 901 ? 20.704 32.745 -53.902 1.00 93.06 901 SER A O 1
ATOM 6928 N N . ILE A 1 902 ? 20.691 30.904 -52.610 1.00 90.94 902 ILE A N 1
ATOM 6929 C CA . ILE A 1 902 ? 20.459 31.587 -51.336 1.00 90.94 902 ILE A CA 1
ATOM 6930 C C . ILE A 1 902 ? 21.787 31.842 -50.631 1.00 90.94 902 ILE A C 1
ATOM 6932 O O . ILE A 1 902 ? 22.147 32.993 -50.374 1.00 90.94 902 ILE A O 1
ATOM 6936 N N . TYR A 1 903 ? 22.547 30.778 -50.379 1.00 91.62 903 TYR A N 1
ATOM 6937 C CA . TYR A 1 903 ? 23.713 30.812 -49.497 1.00 91.62 903 TYR A CA 1
ATOM 6938 C C . TYR A 1 903 ? 25.015 31.190 -50.210 1.00 91.62 903 TYR A C 1
ATOM 6940 O O . TYR A 1 903 ? 26.009 31.497 -49.559 1.00 91.62 903 TYR A O 1
ATOM 6948 N N . ARG A 1 904 ? 25.006 31.263 -51.550 1.00 94.81 904 ARG A N 1
ATOM 6949 C CA . ARG A 1 904 ? 26.138 31.692 -52.399 1.00 94.81 904 ARG A CA 1
ATOM 6950 C C . ARG A 1 904 ? 27.356 30.758 -52.396 1.00 94.81 904 ARG A C 1
ATOM 6952 O O . ARG A 1 904 ? 28.385 31.130 -52.960 1.00 94.81 904 ARG A O 1
ATOM 6959 N N . TYR A 1 905 ? 27.228 29.539 -51.880 1.00 95.44 905 TYR A N 1
ATOM 6960 C CA . TYR A 1 905 ? 28.197 28.444 -52.022 1.00 95.44 905 TYR A CA 1
ATOM 6961 C C . TYR A 1 905 ? 27.477 27.122 -52.343 1.00 95.44 905 TYR A C 1
ATOM 6963 O O . TYR A 1 905 ? 26.250 27.083 -52.336 1.00 95.44 905 TYR A O 1
ATOM 6971 N N . ARG A 1 906 ? 28.224 26.083 -52.733 1.00 96.81 906 ARG A N 1
ATOM 6972 C CA . ARG A 1 906 ? 27.669 24.756 -53.058 1.00 96.81 906 ARG A CA 1
ATOM 6973 C C . ARG A 1 906 ? 27.543 23.921 -51.778 1.00 96.81 906 ARG A C 1
ATOM 6975 O O . ARG A 1 906 ? 28.471 24.010 -50.977 1.00 96.81 906 ARG A O 1
ATOM 6982 N N . PRO A 1 907 ? 26.479 23.123 -51.605 1.00 97.06 907 PRO A N 1
ATOM 6983 C CA . PRO A 1 907 ? 26.488 22.072 -50.594 1.00 97.06 907 PRO A CA 1
ATOM 6984 C C . PRO A 1 907 ? 27.514 20.991 -50.971 1.00 97.06 907 PRO A C 1
ATOM 6986 O O . PRO A 1 907 ? 28.021 20.971 -52.100 1.00 97.06 907 PRO A O 1
ATOM 6989 N N . ASP A 1 908 ? 27.829 20.113 -50.024 1.00 97.56 908 ASP A N 1
ATOM 6990 C CA . ASP A 1 908 ? 28.765 19.008 -50.237 1.00 97.56 908 ASP A CA 1
ATOM 6991 C C . ASP A 1 908 ? 28.115 17.865 -51.012 1.00 97.56 908 ASP A C 1
ATOM 6993 O O . ASP A 1 908 ? 28.794 17.208 -51.799 1.00 97.56 908 ASP A O 1
ATOM 6997 N N . PHE A 1 909 ? 26.805 17.676 -50.836 1.00 97.56 909 PHE A N 1
ATOM 6998 C CA . PHE A 1 909 ? 26.011 16.713 -51.586 1.00 97.56 909 PHE A CA 1
ATOM 6999 C C . PHE A 1 909 ? 24.615 17.242 -51.924 1.00 97.56 909 PHE A C 1
ATOM 7001 O O . PHE A 1 909 ? 24.124 18.180 -51.284 1.00 97.56 909 PHE A O 1
ATOM 7008 N N . GLU A 1 910 ? 23.962 16.620 -52.907 1.00 96.00 910 GLU A N 1
ATOM 7009 C CA . GLU A 1 910 ? 22.559 16.891 -53.219 1.00 96.00 910 GLU A CA 1
ATOM 7010 C C . GLU A 1 910 ? 21.715 15.652 -53.522 1.00 96.00 910 GLU A C 1
ATOM 7012 O O . GLU A 1 910 ? 22.248 14.564 -53.702 1.00 96.00 910 GLU A O 1
ATOM 7017 N N . ILE A 1 911 ? 20.392 15.818 -53.582 1.00 94.06 911 ILE A N 1
ATOM 7018 C CA . ILE A 1 911 ? 19.440 14.729 -53.863 1.00 94.06 911 ILE A CA 1
ATOM 7019 C C . ILE A 1 911 ? 18.858 14.842 -55.275 1.00 94.06 911 ILE A C 1
ATOM 7021 O O . ILE A 1 911 ? 18.764 13.853 -55.998 1.00 94.06 911 ILE A O 1
ATOM 7025 N N . ALA A 1 912 ? 18.482 16.050 -55.698 1.00 92.44 912 ALA A N 1
ATOM 7026 C CA . ALA A 1 912 ? 17.747 16.285 -56.940 1.00 92.44 912 ALA A CA 1
ATOM 7027 C C . ALA A 1 912 ? 18.627 16.350 -58.209 1.00 92.44 912 ALA A C 1
ATOM 7029 O O . ALA A 1 912 ? 18.089 16.479 -59.312 1.00 92.44 912 ALA A O 1
ATOM 7030 N N . GLY A 1 913 ? 19.959 16.289 -58.083 1.00 93.94 913 GLY A N 1
ATOM 7031 C CA . GLY A 1 913 ? 20.892 16.298 -59.221 1.00 93.94 913 GLY A CA 1
ATOM 7032 C C . GLY A 1 913 ? 20.859 17.580 -60.057 1.00 93.94 913 GLY A C 1
ATOM 7033 O O . GLY A 1 913 ? 20.888 17.547 -61.292 1.00 93.94 913 GLY A O 1
ATOM 7034 N N . THR A 1 914 ? 20.739 18.732 -59.399 1.00 95.88 914 THR A N 1
ATOM 7035 C CA . THR A 1 914 ? 20.529 20.043 -60.027 1.00 95.88 914 THR A CA 1
ATOM 7036 C C . THR A 1 914 ? 21.814 20.798 -60.383 1.00 95.88 914 THR A C 1
ATOM 7038 O O . THR A 1 914 ? 21.774 21.677 -61.251 1.00 95.88 914 THR A O 1
ATOM 7041 N N . ASP A 1 915 ? 22.962 20.475 -59.782 1.00 95.62 915 ASP A N 1
ATOM 7042 C CA . ASP A 1 915 ? 24.270 21.043 -60.114 1.00 95.62 915 ASP A CA 1
ATOM 7043 C C . ASP A 1 915 ? 25.307 19.927 -60.376 1.00 95.62 915 ASP A C 1
ATOM 7045 O O . ASP A 1 915 ? 25.825 19.324 -59.445 1.00 95.62 915 ASP A O 1
ATOM 7049 N N . PRO A 1 916 ? 25.768 19.720 -61.627 1.00 92.94 916 PRO A N 1
ATOM 7050 C CA . PRO A 1 916 ? 26.651 18.600 -61.991 1.00 92.94 916 PRO A CA 1
ATOM 7051 C C . PRO A 1 916 ? 28.047 18.617 -61.338 1.00 92.94 916 PRO A C 1
ATOM 7053 O O . PRO A 1 916 ? 28.862 17.735 -61.604 1.00 92.94 916 PRO A O 1
ATOM 7056 N N . GLY A 1 917 ? 28.379 19.657 -60.567 1.00 93.00 917 GLY A N 1
ATOM 7057 C CA . GLY A 1 917 ? 29.600 19.705 -59.760 1.00 93.00 917 GLY A CA 1
ATOM 7058 C C . GLY A 1 917 ? 29.374 19.460 -58.266 1.00 93.00 917 GLY A C 1
ATOM 7059 O O . GLY A 1 917 ? 30.276 19.769 -57.490 1.00 93.00 917 GLY A O 1
ATOM 7060 N N . VAL A 1 918 ? 28.188 19.012 -57.860 1.00 96.75 918 VAL A N 1
ATOM 7061 C CA . VAL A 1 918 ? 27.883 18.498 -56.522 1.00 96.75 918 VAL A CA 1
ATOM 7062 C C . VAL A 1 918 ? 27.553 17.005 -56.673 1.00 96.75 918 VAL A C 1
ATOM 7064 O O . VAL A 1 918 ? 26.839 16.647 -57.603 1.00 96.75 918 VAL A O 1
ATOM 7067 N N . PRO A 1 919 ? 28.144 16.109 -55.866 1.00 96.88 919 PRO A N 1
ATOM 7068 C CA . PRO A 1 919 ? 27.803 14.691 -55.892 1.00 96.88 919 PRO A CA 1
ATOM 7069 C C . PRO A 1 919 ? 26.373 14.420 -55.413 1.00 96.88 919 PRO A C 1
ATOM 7071 O O . PRO A 1 919 ? 25.954 14.937 -54.376 1.00 96.88 919 PRO A O 1
ATOM 7074 N N . ASP A 1 920 ? 25.682 13.537 -56.129 1.00 95.88 920 ASP A N 1
ATOM 7075 C CA . ASP A 1 920 ? 24.328 13.115 -55.781 1.00 95.88 920 ASP A CA 1
ATOM 7076 C C . ASP A 1 920 ? 24.348 11.981 -54.748 1.00 95.88 920 ASP A C 1
ATOM 7078 O O . ASP A 1 920 ? 25.131 11.026 -54.851 1.00 95.88 920 ASP A O 1
ATOM 7082 N N . LEU A 1 921 ? 23.445 12.061 -53.778 1.00 95.12 921 LEU A N 1
ATOM 7083 C CA . LEU A 1 921 ? 23.039 10.939 -52.948 1.00 95.12 921 LEU A CA 1
ATOM 7084 C C . LEU A 1 921 ? 22.196 9.967 -53.778 1.00 95.12 921 LEU A C 1
ATOM 7086 O O . LEU A 1 921 ? 21.442 10.356 -54.670 1.00 95.12 921 LEU A O 1
ATOM 7090 N N . VAL A 1 922 ? 22.321 8.674 -53.488 1.00 91.88 922 VAL A N 1
ATOM 7091 C CA . VAL A 1 922 ? 21.632 7.623 -54.247 1.00 91.88 922 VAL A CA 1
ATOM 7092 C C . VAL A 1 922 ? 20.511 7.042 -53.391 1.00 91.88 922 VAL A C 1
ATOM 7094 O O . VAL A 1 922 ? 20.790 6.689 -52.249 1.00 91.88 922 VAL A O 1
ATOM 7097 N N . PRO A 1 923 ? 19.283 6.869 -53.910 1.00 90.25 923 PRO A N 1
ATOM 7098 C CA . PRO A 1 923 ? 18.230 6.168 -53.181 1.00 90.25 923 PRO A CA 1
ATOM 7099 C C . PRO A 1 923 ? 18.704 4.787 -52.711 1.00 90.25 923 PRO A C 1
ATOM 7101 O O . PRO A 1 923 ? 19.156 3.956 -53.511 1.00 90.25 923 PRO A O 1
ATOM 7104 N N . LEU A 1 924 ? 18.628 4.549 -51.408 1.00 87.31 924 LEU A N 1
ATOM 7105 C CA . LEU A 1 924 ? 18.931 3.276 -50.775 1.00 87.31 924 LEU A CA 1
ATOM 7106 C C . LEU A 1 924 ? 17.649 2.447 -50.767 1.00 87.31 924 LEU A C 1
ATOM 7108 O O . LEU A 1 924 ? 16.626 2.928 -50.319 1.00 87.31 924 LEU A O 1
ATOM 7112 N N . ARG A 1 925 ? 17.698 1.209 -51.277 1.00 83.50 925 ARG A N 1
ATOM 7113 C CA . ARG A 1 925 ? 16.538 0.291 -51.349 1.00 83.50 925 ARG A CA 1
ATOM 7114 C C . ARG A 1 925 ? 15.233 0.988 -51.802 1.00 83.50 925 ARG A C 1
ATOM 7116 O O . ARG A 1 925 ? 14.248 0.970 -51.078 1.00 83.50 925 ARG A O 1
ATOM 7123 N N . PRO A 1 926 ? 15.174 1.538 -53.026 1.00 80.31 926 PRO A N 1
ATOM 7124 C CA . PRO A 1 926 ? 14.021 2.312 -53.508 1.00 80.31 926 PRO A CA 1
ATOM 7125 C C . PRO A 1 926 ? 12.712 1.508 -53.659 1.00 80.31 926 PRO A C 1
ATOM 7127 O O . PRO A 1 926 ? 11.691 2.069 -54.042 1.00 80.31 926 PRO A O 1
ATOM 7130 N N . SER A 1 927 ? 12.737 0.186 -53.441 1.00 79.62 927 SER A N 1
ATOM 7131 C CA . SER A 1 927 ? 11.527 -0.637 -53.301 1.00 79.62 927 SER A CA 1
ATOM 7132 C C . SER A 1 927 ? 10.908 -0.568 -51.909 1.00 79.62 927 SER A C 1
ATOM 7134 O O . SER A 1 927 ? 9.720 -0.838 -51.780 1.00 79.62 927 SER A O 1
ATOM 7136 N N . ASP A 1 928 ? 11.733 -0.265 -50.909 1.00 75.31 928 ASP A N 1
ATOM 7137 C CA . ASP A 1 928 ? 11.401 -0.290 -49.488 1.00 75.31 928 ASP A CA 1
ATOM 7138 C C . ASP A 1 928 ? 11.219 1.149 -48.968 1.00 75.31 928 ASP A C 1
ATOM 7140 O O . ASP A 1 928 ? 10.389 1.370 -48.102 1.00 75.31 928 ASP A O 1
ATOM 7144 N N . PHE A 1 929 ? 11.934 2.120 -49.557 1.00 82.25 929 PHE A N 1
ATOM 7145 C CA . PHE A 1 929 ? 11.846 3.559 -49.273 1.00 82.25 929 PHE A CA 1
ATOM 7146 C C . PHE A 1 929 ? 11.518 4.306 -50.572 1.00 82.25 929 PHE A C 1
ATOM 7148 O O . PHE A 1 929 ? 12.410 4.787 -51.281 1.00 82.25 929 PHE A O 1
ATOM 7155 N N . SER A 1 930 ? 10.247 4.253 -50.976 1.00 79.81 930 SER A N 1
ATOM 7156 C CA . SER A 1 930 ? 9.801 4.698 -52.304 1.00 79.81 930 SER A CA 1
ATOM 7157 C C . SER A 1 930 ? 9.366 6.165 -52.363 1.00 79.81 930 SER A C 1
ATOM 7159 O O . SER A 1 930 ? 9.001 6.646 -53.442 1.00 79.81 930 SER A O 1
ATOM 7161 N N . GLY A 1 931 ? 9.439 6.851 -51.223 1.00 77.88 931 GLY A N 1
ATOM 7162 C CA . GLY A 1 931 ? 9.075 8.243 -51.032 1.00 77.88 931 GLY A CA 1
ATOM 7163 C C . GLY A 1 931 ? 9.959 9.263 -51.727 1.00 77.88 931 GLY A C 1
ATOM 7164 O O . GLY A 1 931 ? 10.814 8.958 -52.568 1.00 77.88 931 GLY A O 1
ATOM 7165 N N . SER A 1 932 ? 9.778 10.518 -51.331 1.00 79.88 932 SER A N 1
ATOM 7166 C CA . SER A 1 932 ? 10.644 11.626 -51.724 1.00 79.88 932 SER A CA 1
ATOM 7167 C C . SER A 1 932 ? 11.090 12.388 -50.497 1.00 79.88 932 SER A C 1
ATOM 7169 O O . SER A 1 932 ? 10.220 12.755 -49.725 1.00 79.88 932 SER A O 1
ATOM 7171 N N . TRP A 1 933 ? 12.386 12.714 -50.423 1.00 84.62 933 TRP A N 1
ATOM 7172 C CA . TRP A 1 933 ? 12.937 13.573 -49.375 1.00 84.62 933 TRP A CA 1
ATOM 7173 C C . TRP A 1 933 ? 12.037 14.777 -49.118 1.00 84.62 933 TRP A C 1
ATOM 7175 O O . TRP A 1 933 ? 11.892 15.617 -50.005 1.00 84.62 933 TRP A O 1
ATOM 7185 N N . ASN A 1 934 ? 11.485 14.869 -47.925 1.00 82.69 934 ASN A N 1
ATOM 7186 C CA . ASN A 1 934 ? 10.626 15.934 -47.480 1.00 82.69 934 ASN A CA 1
ATOM 7187 C C . ASN A 1 934 ? 10.665 15.982 -45.952 1.00 82.69 934 ASN A C 1
ATOM 7189 O O . ASN A 1 934 ? 10.094 15.147 -45.268 1.00 82.69 934 ASN A O 1
ATOM 7193 N N . LEU A 1 935 ? 11.336 16.982 -45.394 1.00 79.88 935 LEU A N 1
ATOM 7194 C CA . LEU A 1 935 ? 11.444 17.139 -43.942 1.00 79.88 935 LEU A CA 1
ATOM 7195 C C . LEU A 1 935 ? 10.163 17.758 -43.329 1.00 79.88 935 LEU A C 1
ATOM 7197 O O . LEU A 1 935 ? 10.226 18.258 -42.205 1.00 79.88 935 LEU A O 1
ATOM 7201 N N . ASP A 1 936 ? 9.059 17.802 -44.098 1.00 68.00 936 ASP A N 1
ATOM 7202 C CA . ASP A 1 936 ? 7.815 18.559 -43.863 1.00 68.00 936 ASP A CA 1
ATOM 7203 C C . ASP A 1 936 ? 6.623 17.775 -43.339 1.00 68.00 936 ASP A C 1
ATOM 7205 O O . ASP A 1 936 ? 5.578 18.393 -43.095 1.00 68.00 936 ASP A O 1
ATOM 7209 N N . ASP A 1 937 ? 6.770 16.469 -43.122 1.00 54.12 937 ASP A N 1
ATOM 7210 C CA . ASP A 1 937 ? 5.647 15.659 -42.681 1.00 54.12 937 ASP A CA 1
ATOM 7211 C C . ASP A 1 937 ? 5.052 16.213 -41.389 1.00 54.12 937 ASP A C 1
ATOM 7213 O O . ASP A 1 937 ? 5.743 16.684 -40.487 1.00 54.12 937 ASP A O 1
ATOM 7217 N N . ALA A 1 938 ? 3.720 16.266 -41.355 1.00 44.38 938 ALA A N 1
ATOM 7218 C CA . ALA A 1 938 ? 2.959 16.778 -40.230 1.00 44.38 938 ALA A CA 1
ATOM 7219 C C . ALA A 1 938 ? 3.148 15.857 -39.009 1.00 44.38 938 ALA A C 1
ATOM 7221 O O . ALA A 1 938 ? 2.284 15.029 -38.720 1.00 44.38 938 ALA A O 1
ATOM 7222 N N . GLY A 1 939 ? 4.270 16.058 -38.313 1.00 34.66 939 GLY A N 1
ATOM 7223 C CA . GLY A 1 939 ? 4.751 15.401 -37.099 1.00 34.66 939 GLY A CA 1
ATOM 7224 C C . GLY A 1 939 ? 6.054 16.038 -36.636 1.00 34.66 939 GLY A C 1
ATOM 7225 O O . GLY A 1 939 ? 7.120 15.547 -37.054 1.00 34.66 939 GLY A O 1
#

pLDDT: mean 77.91, std 20.47, range [21.02, 98.81]

Radius of gyration: 35.61 Å; Cα contacts (8 Å, |Δi|>4): 2456; chains: 1; bounding box: 90×76×109 Å

Foldseek 3Di:
DDDPVPPPVPVVCVVPPDDDDDDDDDDDDDDDDDDDDDDDDDDAADDFQFLPPPDPDAFAFADPPDAAALDPFEAQWDADPVQRKIKGKDKTGGNVPGFIFIFMWIFGFRPPPGLDARDGFDPDRAWRYFFYWEDDPQKIKTWTWGADPVNQDIFIKMWIAGSSRHTQDIDTQDDDRRWDKDGWYWYDAQQLQWIKIWTATQPQGFIWIWTQHNNRDIHDIATQGQVVLVDRAHPVAFSDWAWYHDHFWIKIKGWGQDPLRAIFIKIWIAGSVSDIDHIEGQDDDSPWHKDWASHWEDADQKIWTWMDTNQFTKIWIDGNVDGHYTPDIDPPTPAGFDRWYWYDDHQWIKIWTFHPVQLRWIKIWTQGPVPRDIAIDTADRDFNDKADWDWDADPVQQKIKIWIWTANDVQQTFIWIWMWHNDDSPYYTHTPDDRDTLGHDRGHKGWNHKDDNYRQWIWTFIQGPPSSDRSGIRTDRDDVFAAWPDKDKAKPLVCLVVVVVVLLVLLQPFDAEKEWQFAAADAVSSLVSLLVSVVVVHHYEYEYEPDPNCVVSCVSNVVSPHHYAYQCLVVDPLETQQFGWMQGNLFKIKFWLAGNDPCSRHFEIIMMIIIRGNNVSNLVVVVSCQQCVVVNGQFAQSRADWSWGWGWHQHPNDTKIKIKGKDDYVDDDLLVVLQVLLVQLLPFDAEKFWEAAFAFLDPSNVSNVCSLLVCVVVVHQYEYEYECCRAPVDPGHCPVVCVVSVHFYFYDDDPPYGRSFGWMAGPLQKIKGHNAGNDPCSSHHYIIMIMMMGHNDCPDPRVVVVVSSVVSCVVGTDNPDDCQDPDKDWPDWDADQDPVQHQQQTKTKIWRSHQAKAWQQPDKDWLDPDPPDDQAIWIWGDDGDDTAGHRGMFMEGQAQVSNCVPPVDGGQEYDPCHDVPHHHTHTDPCVRHVHDGHNDPPD

Secondary structure (DSSP, 8-state):
--SSSSSSTTSSSSSSSS---S------PPPP-PPPPPP-----------------TTB-PPP-SS-S-S-TT---EEEETTTTEEEEEEEEEETTTTEEEEEEEEEETT--S-EEEEEE--SSS-EEEEEEEEEETTEEEEEEEEE-TTSS-EEEEEEEEETTS-EEEEEES---TT-BEEEEEEEEEGGGTEEEEEEEETTTTEEEEEEE-TT--EEEEEE-S-TTTT----TTSSS-EEEEE-SS-EEEEEEEE-TTS-EEEEEEEE-TTS-BPPPEEEE--TTS-EEE-SB-EEETTEEEEEEEETTEEEEEEEETTBTTS-SEE-SS--EEEEEEEEEE-SSSEEEEEEEGGGTTEEEEEEE-TTT--EEEEE--S--TEEEEEEEEEETTTTEEEEEEEEEEETTEEEEEEEEEE---TTS--EEEEEEEEEE-SSSBEEEEEEEEEETTEEEEEEEE-SSS-----EEEE-S--EEE--EEEEEETTTHHHHHHHHHHHHHH-SSEEEEEES-B--HHHHHHHHHHHHHT-EEEEEE-S-GGGHHHHHHHHTTT--EEEGGGG--TT--B--EEEEETTTEEEEES--BSHHHHHTSBEEEEEEE-HHHHHHHHHHHHHHHGGGT---GGG--S---EEEEEEESSSEEEEEEEEE--SSS-TTHHHHHHHHHHHT-SSEEEEEES--B--GGGHHHHHHHHHHHHTT-EEEEEE-HHHHTSSSSBTHHHHHHTT--EE---STT--B--EEEEETTTEEEEES--SSHHHHHTSBEEEEEEE---TTSHHHHHHHHHHHHHHHH--TT-----SS-EEEEEE----TTS--TT-EEEEE--SSS-EESTT-EEE--S-TTT--SS-EEEPPTT-EEPTT-EEEEES-HHHHHHHHSS--SEESS---TTSPBPEESSTTT--S---TT---

Sequence (939 aa):
MRSRLQRVFWATIAILILVMGLPLPLGRPYGPVNAQPSPDTSAVTPVDGSVREVRVLGQSVGDPGGYPFAGWYTDSAVVDGSTDTAIFAWVSTDTQGDRDAVYLMFMRFGDWNATKAVERAALWEDVVSLDSLAVGGGVVLVTMTETEPDGSQTDVYASIFTTDGQHVWSGLVADADDVYEEYSKACWVPGWNAFLVVWWNGLDHHVYGRTVAPDGTLGTVIDITDTDSGLTLSWRDADQILCVGGSDKALVVYRYLDSDGDLGTSARFVRSDGSVSAYVSVYDYFASEEVLGVRGAYLSGYFLVPFLSGGKVGYAVLSESSEDRVYYTSYPFLGDGRHPYAISAEDRFVLTWVSDDNNGDVVVGNVDPATWDMSSVTVESTADYAEHPIVAHDPTAGEYLLVWTGGSSPGEYDVRYAVLSARNPDQAPAISSGPDTLVSDQGDQVADALGLVATDKFAVLFRDWRDGEVDLSAFVSLPSAEAAGAAEVYLLPDQGADYKARLLGLIDSATSEVFVAVAFFQDMDVAQALADAKARGVDVRVIVDDSPGNAPVVSYLTARGVPVLDDSSLGDPDHIMHDKFFVIDGRWLVVATTNLIPEDLTTNSNAAVVIEATAPAYHYRREFLQMWNGGAGKFGVDKDDDMSFLAFLDVAGRTVRVEGYFTPMYYGYRTKLPDHISWYVNRSTSHVYFASYIFTTSWTVDSIADALVSRHDAGVDVRGVMDEILNLNTPGRRSYDLMAEGIPIAFPRVYPYKTHDKLFTVDGEVAIIGSYNPTGSATLTHDENVFVIVDPSPAGISAQIEAHVEDLFTTWYEPDYSWTPTHLTIDRVAFKPDDTGTPTLEWVTLYNPTGSDVPLDSYAIGDVDNLYGDADDALYQFPPGYSVPPGGYVVVAYSAADFRSIYRYRPDFEIAGTDPGVPDLVPLRPSDFSGSWNLDDAG

Mean predicted aligned error: 18.38 Å

Nearest PDB structures (foldseek):
  8v06-assembly2_C  TM=7.951E-01  e=3.957E-19  Mus musculus
  8v05-assembly1_A-2  TM=7.858E-01  e=1.161E-18  Mus musculus
  8v06-assembly1_B  TM=7.943E-01  e=1.750E-18  Mus musculus
  8v07-assembly2_C  TM=7.828E-01  e=1.161E-18  Mus musculus
  8v07-assembly1_A  TM=8.056E-01  e=3.588E-18  Mus musculus

Solvent-accessible surface area (backbone atoms only — not comparable to full-atom values): 49084 Å² total; per-residue (Å²): 134,90,85,82,84,72,75,73,75,66,71,76,62,74,81,76,78,84,87,86,87,85,81,93,77,80,89,79,77,92,74,82,84,80,82,81,88,85,82,87,84,92,77,94,82,66,64,66,30,24,67,49,77,78,73,65,86,65,52,46,46,61,79,87,83,72,77,65,53,58,56,104,50,41,54,35,44,46,65,38,84,88,71,40,20,22,37,38,53,53,76,49,16,37,63,87,70,84,33,28,35,34,38,37,44,29,32,38,44,90,43,86,63,63,43,83,28,81,43,75,53,46,94,53,52,44,48,46,21,63,27,25,51,28,55,51,94,69,26,35,40,41,33,31,24,35,38,43,97,85,71,74,38,31,33,36,33,36,22,32,24,34,61,74,41,46,83,63,35,70,48,78,74,45,87,63,97,82,31,61,41,52,66,37,31,39,18,35,19,70,65,64,59,27,31,40,40,32,38,39,39,64,76,84,36,40,37,36,31,33,39,34,30,83,76,56,55,69,54,69,80,26,82,66,46,66,67,89,82,73,62,74,45,52,90,85,12,53,82,47,68,45,45,39,35,38,68,65,34,34,43,41,34,30,42,31,50,50,97,88,72,43,33,25,31,36,34,33,42,40,40,84,86,60,52,62,48,59,77,22,69,64,48,74,53,100,88,34,51,44,43,77,29,54,32,55,28,53,54,97,61,32,36,42,43,34,31,30,51,64,45,27,30,38,40,30,31,35,33,76,88,45,64,74,45,62,71,44,64,54,76,77,62,82,41,43,31,48,59,33,28,33,42,55,56,100,75,27,37,36,44,25,23,27,24,55,79,51,59,23,17,39,34,41,24,22,30,14,79,91,78,67,51,72,23,61,36,75,62,47,84,80,37,70,45,42,45,56,41,43,72,35,71,34,84,81,71,36,33,28,46,38,38,23,14,34,11,83,48,95,78,28,19,18,24,28,33,33,33,27,36,59,60,59,42,89,34,39,44,43,79,73,42,67,65,44,78,73,43,82,76,94,16,40,27,41,45,59,30,56,38,57,41,42,80,62,26,34,40,34,37,34,34,36,61,88,81,49,38,73,52,42,33,48,36,42,58,55,80,72,48,54,70,25,69,54,79,45,79,36,56,29,29,89,32,22,67,59,47,52,51,48,53,48,52,52,43,67,66,46,75,54,29,38,40,37,36,31,30,45,40,57,47,62,67,57,46,48,37,49,34,51,30,36,73,75,67,25,52,41,39,38,39,30,25,68,54,77,77,25,49,67,42,52,53,55,29,47,77,59,72,28,55,73,47,47,50,63,71,71,73,55,90,86,52,45,42,44,29,29,38,36,28,36,54,58,27,30,27,36,45,15,32,41,50,44,37,73,54,40,37,62,56,16,33,22,41,36,40,41,33,32,36,37,39,66,11,45,34,57,43,49,47,51,48,49,34,35,45,95,78,62,48,32,55,27,48,68,38,87,75,85,54,52,37,26,38,66,32,24,58,88,90,40,80,30,42,35,32,38,40,69,27,15,52,59,75,76,70,54,49,49,68,38,45,51,55,15,55,54,48,60,65,46,81,55,28,37,44,31,28,32,35,40,41,36,67,32,77,63,31,41,51,36,54,52,23,52,51,54,36,40,77,72,68,28,51,42,40,34,30,37,15,36,68,57,22,69,76,35,86,67,28,35,53,62,60,44,46,72,76,66,40,54,66,14,42,62,88,52,86,91,51,43,40,45,25,29,35,40,25,30,63,42,23,28,25,34,40,16,41,46,42,51,31,47,53,38,37,63,33,16,25,22,33,40,37,38,34,41,18,80,40,87,84,26,69,12,24,55,55,35,50,50,47,51,51,53,26,69,73,37,50,54,97,81,74,65,92,63,47,92,54,73,41,81,74,46,75,44,78,42,57,44,104,83,70,44,37,50,60,22,34,38,28,38,28,21,70,22,95,51,69,44,67,34,60,87,42,68,58,57,53,57,90,49,103,80,84,58,47,69,30,14,36,25,26,48,56,77,92,44,64,38,43,53,76,29,74,44,35,41,21,35,21,28,49,53,41,25,71,72,73,72,48,75,44,64,24,18,57,68,70,63,35,97,89,40,52,52,42,41,72,40,61,56,89,58,23,55,32,62,68,46,86,71,64,98,122